Protein 5NNV (pdb70)

Structure (mmCIF, N/CA/C/O backbone):
data_5NNV
#
_entry.id   5NNV
#
_cell.length_a   44.309
_cell.length_b   42.739
_cell.length_c   174.601
_cell.angle_alpha   89.97
_cell.angle_beta   93.64
_cell.angle_gamma   89.97
#
_symmetry.space_group_name_H-M   'P 1'
#
loop_
_atom_site.group_PDB
_atom_site.id
_atom_site.type_symbol
_atom_site.label_atom_id
_atom_site.label_alt_id
_atom_site.label_comp_id
_atom_site.label_asym_id
_atom_site.label_entity_id
_atom_site.label_seq_id
_atom_site.pdbx_PDB_ins_code
_atom_site.Cartn_x
_atom_site.Cartn_y
_atom_site.Cartn_z
_atom_site.occupancy
_atom_site.B_iso_or_equiv
_atom_site.auth_seq_id
_atom_site.auth_comp_id
_atom_site.auth_asym_id
_atom_site.auth_atom_id
_atom_site.pdbx_PDB_model_num
ATOM 9 N N . ALA A 1 10 ? -60.806 -15.153 106.222 1.00 187.89 251 ALA A N 1
ATOM 10 C CA . ALA A 1 10 ? -60.571 -13.924 105.470 1.00 186.36 251 ALA A CA 1
ATOM 11 C C . ALA A 1 10 ? -59.148 -13.859 104.921 1.00 173.41 251 ALA A C 1
ATOM 12 O O . ALA A 1 10 ? -58.922 -13.383 103.807 1.00 162.52 251 ALA A O 1
ATOM 14 N N . LYS A 1 11 ? -58.194 -14.331 105.716 1.00 182.98 252 LYS A N 1
ATOM 15 C CA . LYS A 1 11 ? -56.794 -14.351 105.315 1.00 185.49 252 LYS A CA 1
ATOM 16 C C . LYS A 1 11 ? -56.451 -15.634 104.565 1.00 176.59 252 LYS A C 1
ATOM 17 O O . LYS A 1 11 ? -55.450 -15.694 103.851 1.00 168.14 252 LYS A O 1
ATOM 19 N N . GLU A 1 12 ? -57.271 -16.665 104.754 1.00 177.15 253 GLU A N 1
ATOM 20 C CA . GLU A 1 12 ? -57.034 -17.968 104.136 1.00 171.27 253 GLU A CA 1
ATOM 21 C C . GLU A 1 12 ? -57.023 -17.878 102.608 1.00 162.96 253 GLU A C 1
ATOM 22 O O . GLU A 1 12 ? -56.401 -18.704 101.939 1.00 173.35 253 GLU A O 1
ATOM 24 N N . GLU A 1 13 ? -57.721 -16.884 102.063 1.00 158.18 254 GLU A N 1
ATOM 25 C CA . GLU A 1 13 ? -57.691 -16.631 100.624 1.00 161.38 254 GLU A CA 1
ATOM 26 C C . GLU A 1 13 ? -57.049 -15.276 100.332 1.00 158.18 254 GLU A C 1
ATOM 27 O O . GLU A 1 13 ? -57.167 -14.745 99.228 1.00 158.18 254 GLU A O 1
ATOM 33 N N . GLU A 1 14 ? -56.380 -14.724 101.339 1.00 156.10 255 GLU A N 1
ATOM 34 C CA . GLU A 1 14 ? -55.458 -13.612 101.148 1.00 155.31 255 GLU A CA 1
ATOM 35 C C . GLU A 1 14 ? -54.182 -14.188 100.555 1.00 140.75 255 GLU A C 1
ATOM 36 O O . GLU A 1 14 ? -53.603 -13.635 99.620 1.00 133.20 255 GLU A O 1
ATOM 38 N N . LEU A 1 15 ? -53.753 -15.307 101.129 1.00 142.88 256 LEU A N 1
ATOM 39 C CA . LEU A 1 15 ? -52.530 -15.981 100.721 1.00 134.59 256 LEU A CA 1
ATOM 40 C C . LEU A 1 15 ? -52.795 -16.816 99.473 1.00 122.41 256 LEU A C 1
ATOM 41 O O . LEU A 1 15 ? -51.890 -17.062 98.679 1.00 122.64 256 LEU A O 1
ATOM 43 N N . ALA A 1 16 ? -54.037 -17.268 99.315 1.00 112.43 257 ALA A N 1
ATOM 44 C CA . ALA A 1 16 ? -54.430 -18.044 98.140 1.00 107.22 257 ALA A CA 1
ATOM 45 C C . ALA A 1 16 ? -54.377 -17.148 96.904 1.00 112.65 257 ALA A C 1
ATOM 46 O O . ALA A 1 16 ? -54.449 -17.619 95.770 1.00 113.94 257 ALA A O 1
ATOM 48 N N . GLU A 1 17 ? -54.271 -15.848 97.152 1.00 110.72 258 GLU A N 1
ATOM 49 C CA . GLU A 1 17 ? -54.051 -14.851 96.118 1.00 100.31 258 GLU A CA 1
ATOM 50 C C . GLU A 1 17 ? -52.550 -14.681 95.904 1.00 96.38 258 GLU A C 1
ATOM 51 O O . GLU A 1 17 ? -52.106 -14.339 94.810 1.00 82.38 258 GLU A O 1
ATOM 53 N N . SER A 1 18 ? -51.777 -14.915 96.962 1.00 110.35 259 SER A N 1
ATOM 54 C CA . SER A 1 18 ? -50.322 -14.790 96.909 1.00 107.36 259 SER A CA 1
ATOM 55 C C . SER A 1 18 ? -49.700 -16.003 96.220 1.00 96.60 259 SER A C 1
ATOM 56 O O . SER A 1 18 ? -48.496 -16.033 95.962 1.00 94.86 259 SER A O 1
ATOM 59 N N . SER A 1 19 ? -50.524 -17.008 95.944 1.00 91.12 260 SER A N 1
ATOM 60 C CA . SER A 1 19 ? -50.077 -18.192 95.222 1.00 91.66 260 SER A CA 1
ATOM 61 C C . SER A 1 19 ? -49.779 -17.822 93.773 1.00 102.33 260 SER A C 1
ATOM 62 O O . SER A 1 19 ? -48.930 -18.435 93.125 1.00 107.24 260 SER A O 1
ATOM 64 N N . ALA A 1 20 ? -50.500 -16.827 93.266 1.00 102.97 261 ALA A N 1
ATOM 65 C CA . ALA A 1 20 ? -50.306 -16.353 91.903 1.00 107.22 261 ALA A CA 1
ATOM 66 C C . ALA A 1 20 ? -48.972 -15.623 91.781 1.00 101.14 261 ALA A C 1
ATOM 67 O O . ALA A 1 20 ? -48.399 -15.544 90.693 1.00 91.96 261 ALA A O 1
ATOM 69 N N . ILE A 1 21 ? -48.498 -15.067 92.894 1.00 107.46 262 ILE A N 1
ATOM 70 C CA . ILE A 1 21 ? -47.190 -14.423 92.936 1.00 99.07 262 ILE A CA 1
ATOM 71 C C . ILE A 1 21 ? -46.118 -15.470 92.649 1.00 92.23 262 ILE A C 1
ATOM 72 O O . ILE A 1 21 ? -45.126 -15.192 91.973 1.00 87.81 262 ILE A O 1
ATOM 77 N N . SER A 1 22 ? -46.332 -16.679 93.161 1.00 94.70 263 SER A N 1
ATOM 78 C CA . SER A 1 22 ? -45.425 -17.789 92.905 1.00 91.22 263 SER A CA 1
ATOM 79 C C . SER A 1 22 ? -45.460 -18.134 91.425 1.00 87.31 263 SER A C 1
ATOM 80 O O . SER A 1 22 ? -44.447 -18.518 90.847 1.00 94.40 263 SER A O 1
ATOM 82 N N . ALA A 1 23 ? -46.637 -18.004 90.821 1.00 83.41 264 ALA A N 1
ATOM 83 C CA . ALA A 1 23 ? -46.801 -18.295 89.404 1.00 91.49 264 ALA A CA 1
ATOM 84 C C . ALA A 1 23 ? -46.026 -17.281 88.576 1.00 86.43 264 ALA A C 1
ATOM 85 O O . ALA A 1 23 ? -45.342 -17.644 87.622 1.00 85.56 264 ALA A O 1
ATOM 87 N N . LYS A 1 24 ? -46.149 -16.007 88.937 1.00 87.31 265 LYS A N 1
ATOM 88 C CA . LYS A 1 24 ? -45.441 -14.952 88.227 1.00 84.36 265 LYS A CA 1
ATOM 89 C C . LYS A 1 24 ? -43.940 -15.041 88.484 1.00 88.20 265 LYS A C 1
ATOM 90 O O . LYS A 1 24 ? -43.141 -14.809 87.579 1.00 81.82 265 LYS A O 1
ATOM 92 N N . GLU A 1 25 ? -43.562 -15.366 89.719 1.00 92.73 266 GLU A N 1
ATOM 93 C CA . GLU A 1 25 ? -42.152 -15.513 90.079 1.00 85.59 266 GLU A CA 1
ATOM 94 C C . GLU A 1 25 ? -41.555 -16.779 89.466 1.00 86.08 266 GLU A C 1
ATOM 95 O O . GLU A 1 25 ? -40.335 -16.913 89.364 1.00 92.78 266 GLU A O 1
ATOM 101 N N . ALA A 1 26 ? -42.421 -17.707 89.070 1.00 84.74 267 ALA A N 1
ATOM 102 C CA . ALA A 1 26 ? -41.984 -18.927 88.405 1.00 87.09 267 ALA A CA 1
ATOM 103 C C . ALA A 1 26 ? -41.965 -18.694 86.908 1.00 86.11 267 ALA A C 1
ATOM 104 O O . ALA A 1 26 ? -41.114 -19.221 86.194 1.00 92.91 267 ALA A O 1
ATOM 106 N N . LYS A 1 27 ? -42.924 -17.903 86.438 1.00 83.00 268 LYS A N 1
ATOM 107 C CA . LYS A 1 27 ? -43.007 -17.568 85.027 1.00 90.74 268 LYS A CA 1
ATOM 108 C C . LYS A 1 27 ? -41.793 -16.739 84.646 1.00 86.02 268 LYS A C 1
ATOM 109 O O . LYS A 1 27 ? -41.372 -16.740 83.494 1.00 79.23 268 LYS A O 1
ATOM 111 N N . ILE A 1 28 ? -41.238 -16.029 85.625 1.00 89.42 269 ILE A N 1
ATOM 112 C CA . ILE A 1 28 ? -40.018 -15.260 85.419 1.00 94.11 269 ILE A CA 1
ATOM 113 C C . ILE A 1 28 ? -38.834 -16.212 85.247 1.00 98.08 269 ILE A C 1
ATOM 114 O O . ILE A 1 28 ? -38.159 -16.189 84.220 1.00 94.07 269 ILE A O 1
ATOM 119 N N . GLU A 1 29 ? -38.608 -17.067 86.244 1.00 99.23 270 GLU A N 1
ATOM 120 C CA . GLU A 1 29 ? -37.460 -17.971 86.246 1.00 91.83 270 GLU A CA 1
ATOM 121 C C . GLU A 1 29 ? -37.542 -18.990 85.113 1.00 102.69 270 GLU A C 1
ATOM 122 O O . GLU A 1 29 ? -36.536 -19.586 84.729 1.00 113.41 270 GLU A O 1
ATOM 124 N N . ASP A 1 30 ? -38.748 -19.195 84.593 1.00 104.62 271 ASP A N 1
ATOM 125 C CA . ASP A 1 30 ? -38.949 -20.043 83.427 1.00 106.43 271 ASP A CA 1
ATOM 126 C C . ASP A 1 30 ? -38.666 -19.269 82.138 1.00 100.57 271 ASP A C 1
ATOM 127 O O . ASP A 1 30 ? -38.245 -19.847 81.136 1.00 105.49 271 ASP A O 1
ATOM 129 N N . THR A 1 31 ? -38.900 -17.958 82.177 1.00 95.59 272 THR A N 1
ATOM 130 C CA . THR A 1 31 ? -38.724 -17.096 81.008 1.00 89.52 272 THR A CA 1
ATOM 131 C C . THR A 1 31 ? -37.270 -16.655 80.823 1.00 95.36 272 THR A C 1
ATOM 132 O O . THR A 1 31 ? -36.801 -16.532 79.691 1.00 84.14 272 THR A O 1
ATOM 136 N N . ARG A 1 32 ? -36.558 -16.407 81.923 1.00 95.95 273 ARG A N 1
ATOM 137 C CA . ARG A 1 32 ? -35.143 -16.043 81.824 1.00 105.23 273 ARG A CA 1
ATOM 138 C C . ARG A 1 32 ? -34.322 -17.206 81.280 1.00 116.91 273 ARG A C 1
ATOM 139 O O . ARG A 1 32 ? -33.234 -17.006 80.740 1.00 116.46 273 ARG A O 1
ATOM 147 N N . ASP A 1 33 ? -34.845 -18.419 81.430 1.00 118.56 274 ASP A N 1
ATOM 148 C CA . ASP A 1 33 ? -34.183 -19.606 80.905 1.00 118.90 274 ASP A CA 1
ATOM 149 C C . ASP A 1 33 ? -34.651 -19.887 79.486 1.00 95.62 274 ASP A C 1
ATOM 150 O O . ASP A 1 33 ? -34.195 -20.831 78.842 1.00 107.09 274 ASP A O 1
ATOM 155 N N . LYS A 1 34 ? -35.562 -19.054 79.001 1.00 85.49 275 LYS A N 1
ATOM 156 C CA . LYS A 1 34 ? -36.002 -19.143 77.621 1.00 100.57 275 LYS A CA 1
ATOM 157 C C . LYS A 1 34 ? -35.148 -18.226 76.758 1.00 104.33 275 LYS A C 1
ATOM 158 O O . LYS A 1 34 ? -34.935 -18.498 75.579 1.00 88.01 275 LYS A O 1
ATOM 160 N N . ILE A 1 35 ? -34.664 -17.134 77.344 1.00 110.14 276 ILE A N 1
ATOM 161 C CA . ILE A 1 35 ? -33.815 -16.211 76.602 1.00 101.03 276 ILE A CA 1
ATOM 162 C C . ILE A 1 35 ? -32.377 -16.713 76.425 1.00 108.42 276 ILE A C 1
ATOM 163 O O . ILE A 1 35 ? -31.871 -16.729 75.303 1.00 110.27 276 ILE A O 1
ATOM 168 N N . GLN A 1 36 ? -31.742 -17.173 77.505 1.00 105.57 277 GLN A N 1
ATOM 169 C CA . GLN A 1 36 ? -30.336 -17.599 77.437 1.00 108.82 277 GLN A CA 1
ATOM 170 C C . GLN A 1 36 ? -30.129 -18.849 76.593 1.00 112.97 277 GLN A C 1
ATOM 171 O O . GLN A 1 36 ? -28.995 -19.197 76.262 1.00 116.41 277 GLN A O 1
ATOM 177 N N . ALA A 1 37 ? -31.216 -19.533 76.259 1.00 101.93 278 ALA A N 1
ATOM 178 C CA . ALA A 1 37 ? -31.121 -20.669 75.360 1.00 95.32 278 ALA A CA 1
ATOM 179 C C . ALA A 1 37 ? -30.744 -20.134 73.985 1.00 96.89 278 ALA A C 1
ATOM 180 O O . ALA A 1 37 ? -30.119 -20.827 73.181 1.00 95.83 278 ALA A O 1
ATOM 182 N N . LEU A 1 38 ? -31.148 -18.893 73.725 1.00 95.19 279 LEU A N 1
ATOM 183 C CA . LEU A 1 38 ? -30.903 -18.238 72.443 1.00 92.48 279 LEU A CA 1
ATOM 184 C C . LEU A 1 38 ? -29.693 -17.297 72.458 1.00 79.14 279 LEU A C 1
ATOM 185 O O . LEU A 1 38 ? -29.142 -17.003 71.400 1.00 73.86 279 LEU A O 1
ATOM 190 N N . ASP A 1 39 ? -29.266 -16.828 73.632 1.00 83.78 280 ASP A N 1
ATOM 191 C CA . ASP A 1 39 ? -28.066 -15.985 73.674 1.00 94.69 280 ASP A CA 1
ATOM 192 C C . ASP A 1 39 ? -26.775 -16.786 73.495 1.00 93.15 280 ASP A C 1
ATOM 193 O O . ASP A 1 39 ? -25.697 -16.208 73.339 1.00 111.95 280 ASP A O 1
ATOM 198 N N . GLU A 1 40 ? -26.881 -18.109 73.524 1.00 82.13 281 GLU A N 1
ATOM 199 C CA . GLU A 1 40 ? -25.741 -18.966 73.207 1.00 86.97 281 GLU A CA 1
ATOM 200 C C . GLU A 1 40 ? -26.023 -19.738 71.928 1.00 86.16 281 GLU A C 1
ATOM 201 O O . GLU A 1 40 ? -25.116 -20.306 71.325 1.00 96.84 281 GLU A O 1
ATOM 207 N N . SER A 1 41 ? -27.289 -19.781 71.531 1.00 76.19 282 SER A N 1
ATOM 208 C CA . SER A 1 41 ? -27.643 -20.363 70.248 1.00 83.26 282 SER A CA 1
ATOM 209 C C . SER A 1 41 ? -27.091 -19.412 69.188 1.00 84.22 282 SER A C 1
ATOM 210 O O . SER A 1 41 ? -26.468 -19.841 68.215 1.00 88.11 282 SER A O 1
ATOM 213 N N . VAL A 1 42 ? -27.344 -18.120 69.388 1.00 88.91 283 VAL A N 1
ATOM 214 C CA . VAL A 1 42 ? -26.800 -17.067 68.537 1.00 82.58 283 VAL A CA 1
ATOM 215 C C . VAL A 1 42 ? -25.273 -17.118 68.555 1.00 79.84 283 VAL A C 1
ATOM 216 O O . VAL A 1 42 ? -24.625 -17.018 67.510 1.00 69.96 283 VAL A O 1
ATOM 220 N N . ASP A 1 43 ? -24.712 -17.261 69.754 1.00 74.29 284 ASP A N 1
ATOM 221 C CA . ASP A 1 43 ? -23.266 -17.331 69.947 1.00 83.99 284 ASP A CA 1
ATOM 222 C C . ASP A 1 43 ? -22.657 -18.478 69.149 1.00 90.51 284 ASP A C 1
ATOM 223 O O . ASP A 1 43 ? -21.547 -18.366 68.628 1.00 89.82 284 ASP A O 1
ATOM 228 N N . GLU A 1 44 ? -23.391 -19.582 69.063 1.00 83.11 285 GLU A N 1
ATOM 229 C CA . GLU A 1 44 ? -22.956 -20.731 68.285 1.00 82.49 285 GLU A CA 1
ATOM 230 C C . GLU A 1 44 ? -23.008 -20.384 66.803 1.00 70.75 285 GLU A C 1
ATOM 231 O O . GLU A 1 44 ? -22.210 -20.882 66.010 1.00 79.60 285 GLU A O 1
ATOM 233 N N . LEU A 1 45 ? -23.967 -19.539 66.435 1.00 61.33 286 LEU A N 1
ATOM 234 C CA . LEU A 1 45 ? -24.155 -19.139 65.046 1.00 77.18 286 LEU A CA 1
ATOM 235 C C . LEU A 1 45 ? -23.123 -18.096 64.617 1.00 76.24 286 LEU A C 1
ATOM 236 O O . LEU A 1 45 ? -22.721 -18.062 63.454 1.00 65.40 286 LEU A O 1
ATOM 241 N N . GLN A 1 46 ? -22.703 -17.245 65.551 1.00 67.87 287 GLN A N 1
ATOM 242 C CA . GLN A 1 46 ? -21.703 -16.219 65.257 1.00 79.30 287 GLN A CA 1
ATOM 243 C C . GLN A 1 46 ? -20.320 -16.841 65.084 1.00 85.11 287 GLN A C 1
ATOM 244 O O . GLN A 1 46 ? -19.419 -16.222 64.516 1.00 89.33 287 GLN A O 1
ATOM 250 N N . GLN A 1 47 ? -20.156 -18.066 65.575 1.00 80.19 288 GLN A N 1
ATOM 251 C CA . GLN A 1 47 ? -18.896 -18.775 65.414 1.00 83.49 288 GLN A CA 1
ATOM 252 C C . GLN A 1 47 ? -18.933 -19.553 64.107 1.00 84.34 288 GLN A C 1
ATOM 253 O O . GLN A 1 47 ? -17.891 -19.887 63.543 1.00 98.62 288 GLN A O 1
ATOM 259 N N . VAL A 1 48 ? -20.144 -19.835 63.632 1.00 69.64 289 VAL A N 1
ATOM 260 C CA . VAL A 1 48 ? -20.343 -20.427 62.314 1.00 68.78 289 VAL A CA 1
ATOM 261 C C . VAL A 1 48 ? -20.134 -19.369 61.236 1.00 73.91 289 VAL A C 1
ATOM 262 O O . VAL A 1 48 ? -19.429 -19.605 60.254 1.00 76.71 289 VAL A O 1
ATOM 266 N N . LEU A 1 49 ? -20.751 -18.204 61.433 1.00 76.87 290 LEU A N 1
ATOM 267 C CA . LEU A 1 49 ? -20.626 -17.086 60.500 1.00 82.25 290 LEU A CA 1
ATOM 268 C C . LEU A 1 49 ? -19.165 -16.681 60.328 1.00 76.94 290 LEU A C 1
ATOM 269 O O . LEU A 1 49 ? -18.744 -16.315 59.230 1.00 81.56 290 LEU A O 1
ATOM 274 N N . LEU A 1 50 ? -18.408 -16.726 61.424 1.00 72.35 291 LEU A N 1
ATOM 275 C CA . LEU A 1 50 ? -16.978 -16.433 61.397 1.00 77.45 291 LEU A CA 1
ATOM 276 C C . LEU A 1 50 ? -16.277 -17.365 60.417 1.00 84.78 291 LEU A C 1
ATOM 277 O O . LEU A 1 50 ? -15.488 -16.928 59.576 1.00 84.04 291 LEU A O 1
ATOM 282 N N . VAL A 1 51 ? -16.573 -18.656 60.547 1.00 89.20 292 VAL A N 1
ATOM 283 C CA . VAL A 1 51 ? -15.984 -19.686 59.703 1.00 88.94 292 VAL A CA 1
ATOM 284 C C . VAL A 1 51 ? -16.396 -19.526 58.242 1.00 82.64 292 VAL A C 1
ATOM 285 O O . VAL A 1 51 ? -15.555 -19.584 57.342 1.00 79.86 292 VAL A O 1
ATOM 289 N N . THR A 1 52 ? -17.691 -19.319 58.016 1.00 76.54 293 THR A N 1
ATOM 290 C CA . THR A 1 52 ? -18.234 -19.201 56.666 1.00 74.95 293 THR A CA 1
ATOM 291 C C . THR A 1 52 ? -17.685 -17.965 55.954 1.00 69.92 293 THR A C 1
ATOM 292 O O . THR A 1 52 ? -17.409 -17.998 54.754 1.00 72.61 293 THR A O 1
ATOM 296 N N . SER A 1 53 ? -17.518 -16.881 56.705 1.00 67.64 294 SER A N 1
ATOM 297 C CA . SER A 1 53 ? -17.004 -15.631 56.154 1.00 67.79 294 SER A CA 1
ATOM 298 C C . SER A 1 53 ? -15.543 -15.769 55.747 1.00 80.38 294 SER A C 1
ATOM 299 O O . SER A 1 53 ? -15.102 -15.141 54.785 1.00 84.45 294 SER A O 1
ATOM 302 N N . GLU A 1 54 ? -14.796 -16.583 56.489 1.00 80.85 295 GLU A N 1
ATOM 303 C CA . GLU A 1 54 ? -13.376 -16.775 56.219 1.00 87.39 295 GLU A CA 1
ATOM 304 C C . GLU A 1 54 ? -13.167 -17.509 54.906 1.00 86.21 295 GLU A C 1
ATOM 305 O O . GLU A 1 54 ? -12.249 -17.193 54.149 1.00 85.84 295 GLU A O 1
ATOM 311 N N . GLU A 1 55 ? -14.017 -18.495 54.645 1.00 74.35 296 GLU A N 1
ATOM 312 C CA . GLU A 1 55 ? -13.881 -19.310 53.449 1.00 73.42 296 GLU A CA 1
ATOM 313 C C . GLU A 1 55 ? -14.189 -18.515 52.186 1.00 78.94 296 GLU A C 1
ATOM 314 O O . GLU A 1 55 ? -13.614 -18.783 51.132 1.00 71.38 296 GLU A O 1
ATOM 316 N N . LEU A 1 56 ? -15.098 -17.546 52.286 1.00 74.19 297 LEU A N 1
ATOM 317 C CA . LEU A 1 56 ? -15.487 -16.763 51.116 1.00 76.61 297 LEU A CA 1
ATOM 318 C C . LEU A 1 56 ? -14.358 -15.885 50.591 1.00 82.26 297 LEU A C 1
ATOM 319 O O . LEU A 1 56 ? -14.021 -15.945 49.408 1.00 85.87 297 LEU A O 1
ATOM 324 N N . GLU A 1 57 ? -13.786 -15.062 51.465 1.00 86.75 298 GLU A N 1
ATOM 325 C CA . GLU A 1 57 ? -12.756 -14.123 51.038 1.00 100.33 298 GLU A CA 1
ATOM 326 C C . GLU A 1 57 ? -11.398 -14.810 50.923 1.00 90.65 298 GLU A C 1
ATOM 327 O O . GLU A 1 57 ? -10.415 -14.196 50.512 1.00 72.22 298 GLU A O 1
ATOM 333 N N . LYS A 1 58 ? -11.353 -16.084 51.298 1.00 79.20 299 LYS A N 1
ATOM 334 C CA . LYS A 1 58 ? -10.215 -16.934 50.989 1.00 64.47 299 LYS A CA 1
ATOM 335 C C . LYS A 1 58 ? -10.410 -17.455 49.574 1.00 64.49 299 LYS A C 1
ATOM 336 O O . LYS A 1 58 ? -9.463 -17.565 48.795 1.00 75.95 299 LYS A O 1
ATOM 338 N N . LEU A 1 59 ? -11.659 -17.785 49.261 1.00 66.43 300 LEU A N 1
ATOM 339 C CA . LEU A 1 59 ? -12.034 -18.265 47.941 1.00 69.88 300 LEU A CA 1
ATOM 340 C C . LEU A 1 59 ? -11.992 -17.106 46.955 1.00 64.04 300 LEU A C 1
ATOM 341 O O . LEU A 1 59 ? -11.555 -17.263 45.816 1.00 77.10 300 LEU A O 1
ATOM 343 N N . GLU A 1 60 ? -12.477 -15.949 47.403 1.00 61.13 301 GLU A N 1
ATOM 344 C CA . GLU A 1 60 ? -12.565 -14.752 46.575 1.00 70.37 301 GLU A CA 1
ATOM 345 C C . GLU A 1 60 ? -11.162 -14.231 46.271 1.00 76.74 301 GLU A C 1
ATOM 346 O O . GLU A 1 60 ? -10.940 -13.548 45.267 1.00 72.30 301 GLU A O 1
ATOM 352 N N . GLY A 1 61 ? -10.219 -14.571 47.147 1.00 81.44 302 GLY A N 1
ATOM 353 C CA . GLY A 1 61 ? -8.817 -14.251 46.947 1.00 84.58 302 GLY A CA 1
ATOM 354 C C . GLY A 1 61 ? -8.180 -15.236 45.989 1.00 71.69 302 GLY A C 1
ATOM 355 O O . GLY A 1 61 ? -7.365 -14.866 45.142 1.00 74.79 302 GLY A O 1
ATOM 356 N N . ARG A 1 62 ? -8.551 -16.504 46.140 1.00 65.55 303 ARG A N 1
ATOM 357 C CA . ARG A 1 62 ? -8.067 -17.562 45.263 1.00 77.47 303 ARG A CA 1
ATOM 358 C C . ARG A 1 62 ? -8.549 -17.330 43.832 1.00 90.60 303 ARG A C 1
ATOM 359 O O . ARG A 1 62 ? -7.915 -17.768 42.870 1.00 83.80 303 ARG A O 1
ATOM 367 N N . LYS A 1 63 ? -9.670 -16.629 43.701 1.00 93.99 304 LYS A N 1
ATOM 368 C CA . LYS A 1 63 ? -10.222 -16.294 42.397 1.00 87.29 304 LYS A CA 1
ATOM 369 C C . LYS A 1 63 ? -9.424 -15.153 41.778 1.00 83.17 304 LYS A C 1
ATOM 370 O O . LYS A 1 63 ? -9.451 -14.948 40.566 1.00 92.80 304 LYS A O 1
ATOM 372 N N . GLU A 1 64 ? -8.721 -14.412 42.629 1.00 76.17 305 GLU A N 1
ATOM 373 C CA . GLU A 1 64 ? -7.925 -13.269 42.198 1.00 81.35 305 GLU A CA 1
ATOM 374 C C . GLU A 1 64 ? -6.550 -13.712 41.701 1.00 95.69 305 GLU A C 1
ATOM 375 O O . GLU A 1 64 ? -5.885 -12.985 40.961 1.00 105.39 305 GLU A O 1
ATOM 377 N N . VAL A 1 65 ? -6.128 -14.900 42.125 1.00 84.44 306 VAL A N 1
ATOM 378 C CA . VAL A 1 65 ? -4.852 -15.475 41.705 1.00 89.84 306 VAL A CA 1
ATOM 379 C C . VAL A 1 65 ? -4.823 -15.796 40.211 1.00 94.26 306 VAL A C 1
ATOM 380 O O . VAL A 1 65 ? -3.864 -15.456 39.516 1.00 92.14 306 VAL A O 1
ATOM 384 N N . LEU A 1 66 ? -5.880 -16.439 39.722 1.00 91.32 307 LEU A N 1
ATOM 385 C CA . LEU A 1 66 ? -5.986 -16.780 38.306 1.00 94.57 307 LEU A CA 1
ATOM 386 C C . LEU A 1 66 ? -6.060 -15.531 37.434 1.00 90.31 307 LEU A C 1
ATOM 387 O O . LEU A 1 66 ? -5.681 -15.558 36.262 1.00 82.36 307 LEU A O 1
ATOM 389 N N . LYS A 1 67 ? -6.562 -14.444 38.012 1.00 77.34 308 LYS A N 1
ATOM 390 C CA . LYS A 1 67 ? -6.645 -13.167 37.316 1.00 75.13 308 LYS A CA 1
ATOM 391 C C . LYS A 1 67 ? -5.257 -12.568 37.164 1.00 85.60 308 LYS A C 1
ATOM 392 O O . LYS A 1 67 ? -5.002 -11.796 36.244 1.00 94.90 308 LYS A O 1
ATOM 398 N N . GLU A 1 68 ? -4.362 -12.924 38.077 1.00 93.06 309 GLU A N 1
ATOM 399 C CA . GLU A 1 68 ? -2.986 -12.468 37.989 1.00 98.84 309 GLU A CA 1
ATOM 400 C C . GLU A 1 68 ? -2.193 -13.363 37.044 1.00 103.44 309 GLU A C 1
ATOM 401 O O . GLU A 1 68 ? -1.263 -12.905 36.383 1.00 112.09 309 GLU A O 1
ATOM 403 N N . ARG A 1 69 ? -2.558 -14.642 36.993 1.00 91.79 310 ARG A N 1
ATOM 404 C CA . ARG A 1 69 ? -1.856 -15.596 36.142 1.00 94.78 310 ARG A CA 1
ATOM 405 C C . ARG A 1 69 ? -2.238 -15.518 34.668 1.00 91.81 310 ARG A C 1
ATOM 406 O O . ARG A 1 69 ? -1.398 -15.760 33.808 1.00 84.84 310 ARG A O 1
ATOM 414 N N . LYS A 1 70 ? -3.494 -15.183 34.375 1.00 90.60 311 LYS A N 1
ATOM 415 C CA . LYS A 1 70 ? -3.928 -15.057 32.984 1.00 100.24 311 LYS A CA 1
ATOM 416 C C . LYS A 1 70 ? -3.523 -13.719 32.382 1.00 104.11 311 LYS A C 1
ATOM 417 O O . LYS A 1 70 ? -3.051 -13.657 31.247 1.00 102.44 311 LYS A O 1
ATOM 423 N N . LYS A 1 71 ? -3.724 -12.645 33.138 1.00 106.02 312 LYS A N 1
ATOM 424 C CA . LYS A 1 71 ? -3.395 -11.311 32.651 1.00 102.86 312 LYS A CA 1
ATOM 425 C C . LYS A 1 71 ? -1.882 -11.171 32.528 1.00 106.98 312 LYS A C 1
ATOM 426 O O . LYS A 1 71 ? -1.381 -10.214 31.942 1.00 100.53 312 LYS A O 1
ATOM 432 N N . ASN A 1 72 ? -1.162 -12.136 33.090 1.00 109.33 313 ASN A N 1
ATOM 433 C CA . ASN A 1 72 ? 0.271 -12.230 32.880 1.00 111.19 313 ASN A CA 1
ATOM 434 C C . ASN A 1 72 ? 0.521 -13.200 31.731 1.00 103.01 313 ASN A C 1
ATOM 435 O O . ASN A 1 72 ? 1.519 -13.095 31.024 1.00 96.89 313 ASN A O 1
ATOM 437 N N . ALA A 1 73 ? -0.408 -14.137 31.549 1.00 97.35 314 ALA A N 1
ATOM 438 C CA . ALA A 1 73 ? -0.340 -15.110 30.459 1.00 100.13 314 ALA A CA 1
ATOM 439 C C . ALA A 1 73 ? -0.818 -14.505 29.145 1.00 106.82 314 ALA A C 1
ATOM 440 O O . ALA A 1 73 ? -0.324 -14.863 28.076 1.00 110.42 314 ALA A O 1
ATOM 442 N N . VAL A 1 74 ? -1.809 -13.620 29.229 1.00 107.45 315 VAL A N 1
ATOM 443 C CA . VAL A 1 74 ? -2.345 -12.947 28.050 1.00 103.75 315 VAL A CA 1
ATOM 444 C C . VAL A 1 74 ? -1.249 -12.076 27.446 1.00 95.11 315 VAL A C 1
ATOM 445 O O . VAL A 1 74 ? -1.160 -11.915 26.226 1.00 100.13 315 VAL A O 1
ATOM 449 N N . GLN A 1 75 ? -0.387 -11.552 28.312 1.00 99.17 316 GLN A N 1
ATOM 450 C CA . GLN A 1 75 ? 0.743 -10.749 27.873 1.00 106.60 316 GLN A CA 1
ATOM 451 C C . GLN A 1 75 ? 1.793 -11.652 27.237 1.00 103.38 316 GLN A C 1
ATOM 452 O O . GLN A 1 75 ? 2.652 -11.189 26.486 1.00 105.56 316 GLN A O 1
ATOM 454 N N . ASN A 1 76 ? 1.724 -12.942 27.559 1.00 95.53 317 ASN A N 1
ATOM 455 C CA . ASN A 1 76 ? 2.603 -13.934 26.953 1.00 97.67 317 ASN A CA 1
ATOM 456 C C . ASN A 1 76 ? 1.990 -14.589 25.714 1.00 102.79 317 ASN A C 1
ATOM 457 O O . ASN A 1 76 ? 2.714 -15.013 24.813 1.00 103.76 317 ASN A O 1
ATOM 462 N N . GLN A 1 77 ? 0.661 -14.676 25.670 1.00 108.14 318 GLN A N 1
ATOM 463 C CA . GLN A 1 77 ? -0.023 -15.261 24.517 1.00 112.25 318 GLN A CA 1
ATOM 464 C C . GLN A 1 77 ? -0.055 -14.354 23.288 1.00 107.88 318 GLN A C 1
ATOM 465 O O . GLN A 1 77 ? 0.280 -14.786 22.185 1.00 103.91 318 GLN A O 1
ATOM 467 N N . GLU A 1 78 ? -0.459 -13.102 23.482 1.00 107.27 319 GLU A N 1
ATOM 468 C CA . GLU A 1 78 ? -0.517 -12.134 22.390 1.00 105.45 319 GLU A CA 1
ATOM 469 C C . GLU A 1 78 ? 0.873 -11.793 21.868 1.00 114.20 319 GLU A C 1
ATOM 470 O O . GLU A 1 78 ? 1.027 -11.322 20.741 1.00 114.65 319 GLU A O 1
ATOM 476 N N . GLN A 1 79 ? 1.881 -12.032 22.701 1.00 107.07 320 GLN A N 1
ATOM 477 C CA . GLN A 1 79 ? 3.266 -11.767 22.337 1.00 110.41 320 GLN A CA 1
ATOM 478 C C . GLN A 1 79 ? 3.774 -12.813 21.352 1.00 113.56 320 GLN A C 1
ATOM 479 O O . GLN A 1 79 ? 4.518 -12.494 20.424 1.00 108.28 320 GLN A O 1
ATOM 481 N N . LEU A 1 80 ? 3.373 -14.062 21.566 1.00 109.92 321 LEU A N 1
ATOM 482 C CA . LEU A 1 80 ? 3.805 -15.163 20.715 1.00 111.35 321 LEU A CA 1
ATOM 483 C C . LEU A 1 80 ? 3.055 -15.169 19.388 1.00 113.40 321 LEU A C 1
ATOM 484 O O . LEU A 1 80 ? 3.595 -15.600 18.369 1.00 106.72 321 LEU A O 1
ATOM 486 N N . GLU A 1 81 ? 1.807 -14.709 19.407 1.00 118.33 322 GLU A N 1
ATOM 487 C CA . GLU A 1 81 ? 1.009 -14.620 18.189 1.00 115.23 322 GLU A CA 1
ATOM 488 C C . GLU A 1 81 ? 1.660 -13.641 17.220 1.00 109.99 322 GLU A C 1
ATOM 489 O O . GLU A 1 81 ? 1.538 -13.779 16.001 1.00 108.31 322 GLU A O 1
ATOM 491 N N . GLU A 1 82 ? 2.348 -12.649 17.777 1.00 111.61 323 GLU A N 1
ATOM 492 C CA . GLU A 1 82 ? 3.118 -11.708 16.979 1.00 115.40 323 GLU A CA 1
ATOM 493 C C . GLU A 1 82 ? 4.305 -12.441 16.378 1.00 110.19 323 GLU A C 1
ATOM 494 O O . GLU A 1 82 ? 4.629 -12.264 15.204 1.00 110.94 323 GLU A O 1
ATOM 500 N N . ALA A 1 83 ? 4.949 -13.268 17.195 1.00 98.86 324 ALA A N 1
ATOM 501 C CA . ALA A 1 83 ? 6.098 -14.039 16.748 1.00 101.03 324 ALA A CA 1
ATOM 502 C C . ALA A 1 83 ? 5.663 -15.080 15.728 1.00 102.43 324 ALA A C 1
ATOM 503 O O . ALA A 1 83 ? 6.388 -15.373 14.779 1.00 103.14 324 ALA A O 1
ATOM 505 N N . ILE A 1 84 ? 4.480 -15.648 15.944 1.00 95.30 325 ILE A N 1
ATOM 506 C CA . ILE A 1 84 ? 3.919 -16.624 15.022 1.00 103.77 325 ILE A CA 1
ATOM 507 C C . ILE A 1 84 ? 3.643 -15.983 13.669 1.00 107.44 325 ILE A C 1
ATOM 508 O O . ILE A 1 84 ? 3.838 -16.603 12.623 1.00 110.43 325 ILE A O 1
ATOM 510 N N . VAL A 1 85 ? 3.182 -14.737 13.701 1.00 105.04 326 VAL A N 1
ATOM 511 C CA . VAL A 1 85 ? 2.903 -13.993 12.481 1.00 107.57 326 VAL A CA 1
ATOM 512 C C . VAL A 1 85 ? 4.193 -13.469 11.865 1.00 109.04 326 VAL A C 1
ATOM 513 O O . VAL A 1 85 ? 4.338 -13.434 10.644 1.00 111.86 326 VAL A O 1
ATOM 515 N N . GLN A 1 86 ? 5.121 -13.049 12.718 1.00 98.94 327 GLN A N 1
ATOM 516 C CA . GLN A 1 86 ? 6.382 -12.474 12.263 1.00 95.65 327 GLN A CA 1
ATOM 517 C C . GLN A 1 86 ? 7.291 -13.510 11.608 1.00 100.36 327 GLN A C 1
ATOM 518 O O . GLN A 1 86 ? 7.989 -13.207 10.640 1.00 111.75 327 GLN A O 1
ATOM 520 N N . PHE A 1 87 ? 7.287 -14.728 12.144 1.00 95.58 328 PHE A N 1
ATOM 521 C CA . PHE A 1 87 ? 8.136 -15.789 11.616 1.00 106.28 328 PHE A CA 1
ATOM 522 C C . PHE A 1 87 ? 7.605 -16.343 10.301 1.00 114.12 328 PHE A C 1
ATOM 523 O O . PHE A 1 87 ? 8.380 -16.650 9.397 1.00 120.39 328 PHE A O 1
ATOM 531 N N . GLN A 1 88 ? 6.286 -16.478 10.196 1.00 114.11 329 GLN A N 1
ATOM 532 C CA . GLN A 1 88 ? 5.677 -16.932 8.953 1.00 107.74 329 GLN A CA 1
ATOM 533 C C . GLN A 1 88 ? 5.846 -15.869 7.874 1.00 104.75 329 GLN A C 1
ATOM 534 O O . GLN A 1 88 ? 5.899 -16.180 6.687 1.00 109.21 329 GLN A O 1
ATOM 536 N N . GLN A 1 89 ? 5.943 -14.614 8.303 1.00 96.46 330 GLN A N 1
ATOM 537 C CA . GLN A 1 89 ? 6.117 -13.496 7.384 1.00 102.11 330 GLN A CA 1
ATOM 538 C C . GLN A 1 89 ? 7.523 -13.488 6.803 1.00 111.43 330 GLN A C 1
ATOM 539 O O . GLN A 1 89 ? 7.716 -13.183 5.628 1.00 112.81 330 GLN A O 1
ATOM 541 N N . LYS A 1 90 ? 8.501 -13.814 7.641 1.00 109.26 331 LYS A N 1
ATOM 542 C CA . LYS A 1 90 ? 9.892 -13.872 7.213 1.00 109.35 331 LYS A CA 1
ATOM 543 C C . LYS A 1 90 ? 10.116 -15.129 6.386 1.00 120.25 331 LYS A C 1
ATOM 544 O O . LYS A 1 90 ? 10.883 -15.123 5.422 1.00 118.02 331 LYS A O 1
ATOM 546 N N . GLU A 1 91 ? 9.446 -16.209 6.781 1.00 123.81 332 GLU A N 1
ATOM 547 C CA . GLU A 1 91 ? 9.580 -17.492 6.104 1.00 122.16 332 GLU A CA 1
ATOM 548 C C . GLU A 1 91 ? 9.031 -17.409 4.684 1.00 118.78 332 GLU A C 1
ATOM 549 O O . GLU A 1 91 ? 9.585 -18.013 3.768 1.00 124.54 332 GLU A O 1
ATOM 551 N N . THR A 1 92 ? 7.937 -16.670 4.509 1.00 110.49 333 THR A N 1
ATOM 552 C CA . THR A 1 92 ? 7.350 -16.484 3.185 1.00 111.76 333 THR A CA 1
ATOM 553 C C . THR A 1 92 ? 8.286 -15.672 2.301 1.00 125.23 333 THR A C 1
ATOM 554 O O . THR A 1 92 ? 8.313 -15.856 1.086 1.00 140.36 333 THR A O 1
ATOM 558 N N . VAL A 1 93 ? 9.044 -14.769 2.918 1.00 112.94 334 VAL A N 1
ATOM 559 C CA . VAL A 1 93 ? 9.987 -13.929 2.190 1.00 113.41 334 VAL A CA 1
ATOM 560 C C . VAL A 1 93 ? 11.257 -14.701 1.855 1.00 122.02 334 VAL A C 1
ATOM 561 O O . VAL A 1 93 ? 11.705 -14.699 0.710 1.00 120.78 334 VAL A O 1
ATOM 565 N N . LEU A 1 94 ? 11.824 -15.371 2.854 1.00 126.96 335 LEU A N 1
ATOM 566 C CA . LEU A 1 94 ? 13.076 -16.091 2.666 1.00 130.88 335 LEU A CA 1
ATOM 567 C C . LEU A 1 94 ? 12.900 -17.230 1.671 1.00 135.78 335 LEU A C 1
ATOM 568 O O . LEU A 1 94 ? 13.741 -17.423 0.797 1.00 136.55 335 LEU A O 1
ATOM 570 N N . LYS A 1 95 ? 11.807 -17.977 1.802 1.00 137.85 336 LYS A N 1
ATOM 571 C CA . LYS A 1 95 ? 11.541 -19.088 0.895 1.00 132.53 336 LYS A CA 1
ATOM 572 C C . LYS A 1 95 ? 11.264 -18.558 -0.505 1.00 135.38 336 LYS A C 1
ATOM 573 O O . LYS A 1 95 ? 11.518 -19.238 -1.499 1.00 145.93 336 LYS A O 1
ATOM 575 N N . GLU A 1 96 ? 10.727 -17.344 -0.575 1.00 128.59 337 GLU A N 1
ATOM 576 C CA . GLU A 1 96 ? 10.508 -16.686 -1.854 1.00 140.36 337 GLU A CA 1
ATOM 577 C C . GLU A 1 96 ? 11.848 -16.189 -2.366 1.00 149.10 337 GLU A C 1
ATOM 578 O O . GLU A 1 96 ? 12.178 -16.366 -3.537 1.00 150.20 337 GLU A O 1
ATOM 580 N N . GLU A 1 97 ? 12.614 -15.567 -1.471 1.00 145.13 338 GLU A N 1
ATOM 581 C CA . GLU A 1 97 ? 13.922 -15.020 -1.813 1.00 147.31 338 GLU A CA 1
ATOM 582 C C . GLU A 1 97 ? 14.906 -16.121 -2.166 1.00 158.51 338 GLU A C 1
ATOM 583 O O . GLU A 1 97 ? 15.628 -16.009 -3.153 1.00 160.20 338 GLU A O 1
ATOM 589 N N . LEU A 1 98 ? 14.949 -17.170 -1.346 1.00 162.99 339 LEU A N 1
ATOM 590 C CA . LEU A 1 98 ? 15.869 -18.275 -1.589 1.00 171.47 339 LEU A CA 1
ATOM 591 C C . LEU A 1 98 ? 15.563 -18.882 -2.945 1.00 175.50 339 LEU A C 1
ATOM 592 O O . LEU A 1 98 ? 16.471 -19.211 -3.696 1.00 187.97 339 LEU A O 1
ATOM 594 N N . SER A 1 99 ? 14.276 -19.018 -3.251 1.00 167.14 340 SER A N 1
ATOM 595 C CA . SER A 1 99 ? 13.847 -19.511 -4.553 1.00 166.13 340 SER A CA 1
ATOM 596 C C . SER A 1 99 ? 14.178 -18.472 -5.616 1.00 182.01 340 SER A C 1
ATOM 597 O O . SER A 1 99 ? 14.566 -18.812 -6.734 1.00 194.86 340 SER A O 1
ATOM 599 N N . LYS A 1 100 ? 14.001 -17.200 -5.265 1.00 176.82 341 LYS A N 1
ATOM 600 C CA . LYS A 1 100 ? 14.290 -16.111 -6.189 1.00 187.00 341 LYS A CA 1
ATOM 601 C C . LYS A 1 100 ? 15.793 -16.005 -6.394 1.00 198.64 341 LYS A C 1
ATOM 602 O O . LYS A 1 100 ? 16.259 -15.707 -7.493 1.00 202.98 341 LYS A O 1
ATOM 604 N N . GLN A 1 101 ? 16.550 -16.230 -5.323 1.00 193.56 342 GLN A N 1
ATOM 605 C CA . GLN A 1 101 ? 18.003 -16.183 -5.407 1.00 196.21 342 GLN A CA 1
ATOM 606 C C . GLN A 1 101 ? 18.560 -17.491 -5.968 1.00 207.27 342 GLN A C 1
ATOM 607 O O . GLN A 1 101 ? 19.693 -17.529 -6.449 1.00 220.70 342 GLN A O 1
ATOM 609 N N . GLU A 1 102 ? 17.770 -18.561 -5.897 1.00 214.96 343 GLU A N 1
ATOM 610 C CA . GLU A 1 102 ? 18.175 -19.846 -6.466 1.00 214.96 343 GLU A CA 1
ATOM 611 C C . GLU A 1 102 ? 18.046 -19.781 -7.979 1.00 217.01 343 GLU A C 1
ATOM 612 O O . GLU A 1 102 ? 18.763 -20.465 -8.710 1.00 223.49 343 GLU A O 1
ATOM 618 N N . ALA A 1 103 ? 17.124 -18.942 -8.439 1.00 215.02 344 ALA A N 1
ATOM 619 C CA . ALA A 1 103 ? 16.908 -18.740 -9.863 1.00 217.31 344 ALA A CA 1
ATOM 620 C C . ALA A 1 103 ? 18.097 -18.033 -10.490 1.00 223.61 344 ALA A C 1
ATOM 621 O O . ALA A 1 103 ? 18.426 -18.267 -11.653 1.00 235.21 344 ALA A O 1
ATOM 623 N N . VAL A 1 104 ? 18.728 -17.156 -9.717 1.00 220.86 345 VAL A N 1
ATOM 624 C CA . VAL A 1 104 ? 19.923 -16.471 -10.179 1.00 227.36 345 VAL A CA 1
ATOM 625 C C . VAL A 1 104 ? 21.055 -17.467 -10.383 1.00 231.41 345 VAL A C 1
ATOM 626 O O . VAL A 1 104 ? 21.842 -17.327 -11.313 1.00 233.32 345 VAL A O 1
ATOM 628 N N . PHE A 1 105 ? 21.131 -18.469 -9.509 1.00 232.40 346 PHE A N 1
ATOM 629 C CA . PHE A 1 105 ? 22.132 -19.524 -9.637 1.00 232.92 346 PHE A CA 1
ATOM 630 C C . PHE A 1 105 ? 21.891 -20.345 -10.900 1.00 231.36 346 PHE A C 1
ATOM 631 O O . PHE A 1 105 ? 22.834 -20.826 -11.528 1.00 232.83 346 PHE A O 1
ATOM 633 N N . GLU A 1 106 ? 20.620 -20.524 -11.248 1.00 230.34 347 GLU A N 1
ATOM 634 C CA . GLU A 1 106 ? 20.257 -21.245 -12.460 1.00 230.08 347 GLU A CA 1
ATOM 635 C C . GLU A 1 106 ? 20.709 -20.433 -13.666 1.00 233.00 347 GLU A C 1
ATOM 636 O O . GLU A 1 106 ? 21.337 -20.955 -14.588 1.00 237.85 347 GLU A O 1
ATOM 638 N N . THR A 1 107 ? 20.365 -19.149 -13.649 1.00 234.20 348 THR A N 1
ATOM 639 C CA . THR A 1 107 ? 20.740 -18.229 -14.713 1.00 236.42 348 THR A CA 1
ATOM 640 C C . THR A 1 107 ? 22.250 -18.022 -14.711 1.00 232.21 348 THR A C 1
ATOM 641 O O . THR A 1 107 ? 22.841 -17.663 -15.728 1.00 231.19 348 THR A O 1
ATOM 643 N N . LEU A 1 108 ? 22.861 -18.233 -13.548 1.00 226.04 349 LEU A N 1
ATOM 644 C CA . LEU A 1 108 ? 24.301 -18.065 -13.382 1.00 220.78 349 LEU A CA 1
ATOM 645 C C . LEU A 1 108 ? 25.107 -19.055 -14.210 1.00 226.94 349 LEU A C 1
ATOM 646 O O . LEU A 1 108 ? 25.942 -18.666 -15.026 1.00 230.12 349 LEU A O 1
ATOM 648 N N . GLN A 1 109 ? 24.852 -20.339 -13.981 1.00 230.09 350 GLN A N 1
ATOM 649 C CA . GLN A 1 109 ? 25.606 -21.405 -14.628 1.00 243.62 350 GLN A CA 1
ATOM 650 C C . GLN A 1 109 ? 25.147 -21.664 -16.057 1.00 248.64 350 GLN A C 1
ATOM 651 O O . GLN A 1 109 ? 25.746 -22.468 -16.770 1.00 262.38 350 GLN A O 1
ATOM 653 N N . ALA A 1 110 ? 24.080 -20.990 -16.474 1.00 242.45 351 ALA A N 1
ATOM 654 C CA . ALA A 1 110 ? 23.631 -21.093 -17.854 1.00 245.67 351 ALA A CA 1
ATOM 655 C C . ALA A 1 110 ? 24.453 -20.167 -18.739 1.00 246.75 351 ALA A C 1
ATOM 656 O O . ALA A 1 110 ? 24.622 -20.418 -19.932 1.00 251.04 351 ALA A O 1
ATOM 658 N N . GLU A 1 111 ? 24.959 -19.091 -18.145 1.00 240.59 352 GLU A N 1
ATOM 659 C CA . GLU A 1 111 ? 25.726 -18.103 -18.889 1.00 246.51 352 GLU A CA 1
ATOM 660 C C . GLU A 1 111 ? 27.196 -18.502 -18.973 1.00 253.07 352 GLU A C 1
ATOM 661 O O . GLU A 1 111 ? 27.890 -18.146 -19.925 1.00 257.26 352 GLU A O 1
ATOM 663 N N . VAL A 1 112 ? 27.663 -19.234 -17.965 1.00 248.62 353 VAL A N 1
ATOM 664 C CA . VAL A 1 112 ? 29.050 -19.689 -17.915 1.00 252.87 353 VAL A CA 1
ATOM 665 C C . VAL A 1 112 ? 29.380 -20.796 -18.915 1.00 259.92 353 VAL A C 1
ATOM 666 O O . VAL A 1 112 ? 30.504 -20.874 -19.409 1.00 261.93 353 VAL A O 1
ATOM 668 N N . LYS A 1 113 ? 28.406 -21.652 -19.210 1.00 260.77 354 LYS A N 1
ATOM 669 C CA . LYS A 1 113 ? 28.644 -22.779 -20.105 1.00 266.40 354 LYS A CA 1
ATOM 670 C C . LYS A 1 113 ? 28.686 -22.293 -21.544 1.00 267.89 354 LYS A C 1
ATOM 671 O O . LYS A 1 113 ? 29.486 -22.762 -22.355 1.00 269.53 354 LYS A O 1
ATOM 673 N N . GLN A 1 114 ? 27.807 -21.347 -21.848 1.00 267.03 355 GLN A N 1
ATOM 674 C CA . GLN A 1 114 ? 27.807 -20.678 -23.137 1.00 265.87 355 GLN A CA 1
ATOM 675 C C . GLN A 1 114 ? 29.056 -19.822 -23.289 1.00 261.38 355 GLN A C 1
ATOM 676 O O . GLN A 1 114 ? 29.571 -19.656 -24.389 1.00 249.73 355 GLN A O 1
ATOM 678 N N . LEU A 1 115 ? 29.546 -19.289 -22.173 1.00 277.92 356 LEU A N 1
ATOM 679 C CA . LEU A 1 115 ? 30.745 -18.456 -22.181 1.00 277.92 356 LEU A CA 1
ATOM 680 C C . LEU A 1 115 ? 32.007 -19.216 -22.574 1.00 277.92 356 LEU A C 1
ATOM 681 O O . LEU A 1 115 ? 32.792 -18.731 -23.390 1.00 277.92 356 LEU A O 1
ATOM 683 N N . ARG A 1 116 ? 32.221 -20.385 -21.980 1.00 259.63 357 ARG A N 1
ATOM 684 C CA . ARG A 1 116 ? 33.376 -21.197 -22.340 1.00 254.23 357 ARG A CA 1
ATOM 685 C C . ARG A 1 116 ? 33.289 -21.686 -23.783 1.00 235.00 357 ARG A C 1
ATOM 686 O O . ARG A 1 116 ? 34.293 -21.739 -24.490 1.00 217.69 357 ARG A O 1
ATOM 688 N N . ALA A 1 117 ? 32.081 -22.037 -24.214 1.00 242.26 358 ALA A N 1
ATOM 689 C CA . ALA A 1 117 ? 31.856 -22.506 -25.578 1.00 237.18 358 ALA A CA 1
ATOM 690 C C . ALA A 1 117 ? 31.963 -21.400 -26.626 1.00 227.19 358 ALA A C 1
ATOM 691 O O . ALA A 1 117 ? 32.624 -21.577 -27.646 1.00 217.60 358 ALA A O 1
ATOM 693 N N . GLN A 1 118 ? 31.314 -20.266 -26.371 1.00 229.77 359 GLN A N 1
ATOM 694 C CA . GLN A 1 118 ? 31.272 -19.168 -27.337 1.00 223.64 359 GLN A CA 1
ATOM 695 C C . GLN A 1 118 ? 32.659 -18.612 -27.619 1.00 215.85 359 GLN A C 1
ATOM 696 O O . GLN A 1 118 ? 32.979 -18.271 -28.757 1.00 200.74 359 GLN A O 1
ATOM 698 N N . VAL A 1 119 ? 33.475 -18.507 -26.575 1.00 219.74 360 VAL A N 1
ATOM 699 C CA . VAL A 1 119 ? 34.835 -18.021 -26.739 1.00 212.00 360 VAL A CA 1
ATOM 700 C C . VAL A 1 119 ? 35.641 -19.043 -27.530 1.00 204.49 360 VAL A C 1
ATOM 701 O O . VAL A 1 119 ? 36.529 -18.686 -28.303 1.00 198.69 360 VAL A O 1
ATOM 703 N N . LYS A 1 120 ? 35.312 -20.316 -27.335 1.00 203.54 361 LYS A N 1
ATOM 704 C CA . LYS A 1 120 ? 35.938 -21.406 -28.075 1.00 190.07 361 LYS A CA 1
ATOM 705 C C . LYS A 1 120 ? 35.246 -21.632 -29.418 1.00 191.32 361 LYS A C 1
ATOM 706 O O . LYS A 1 120 ? 35.799 -22.279 -30.303 1.00 190.25 361 LYS A O 1
ATOM 712 N N . GLU A 1 121 ? 34.030 -21.108 -29.555 1.00 195.96 362 GLU A N 1
ATOM 713 C CA . GLU A 1 121 ? 33.264 -21.224 -30.797 1.00 199.19 362 GLU A CA 1
ATOM 714 C C . GLU A 1 121 ? 33.891 -20.411 -31.920 1.00 201.25 362 GLU A C 1
ATOM 715 O O . GLU A 1 121 ? 33.970 -20.871 -33.059 1.00 205.74 362 GLU A O 1
ATOM 717 N N . LYS A 1 122 ? 34.327 -19.198 -31.598 1.00 196.73 363 LYS A N 1
ATOM 718 C CA . LYS A 1 122 ? 34.955 -18.338 -32.589 1.00 194.34 363 LYS A CA 1
ATOM 719 C C . LYS A 1 122 ? 36.341 -18.892 -32.879 1.00 196.15 363 LYS A C 1
ATOM 720 O O . LYS A 1 122 ? 36.792 -18.896 -34.025 1.00 203.30 363 LYS A O 1
ATOM 722 N N . GLN A 1 123 ? 37.016 -19.347 -31.827 1.00 193.58 364 GLN A N 1
ATOM 723 C CA . GLN A 1 123 ? 38.288 -20.040 -31.970 1.00 190.52 364 GLN A CA 1
ATOM 724 C C . GLN A 1 123 ? 38.068 -21.333 -32.750 1.00 194.25 364 GLN A C 1
ATOM 725 O O . GLN A 1 123 ? 38.937 -21.773 -33.504 1.00 199.43 364 GLN A O 1
ATOM 731 N N . GLN A 1 124 ? 36.890 -21.926 -32.554 1.00 194.61 365 GLN A N 1
ATOM 732 C CA . GLN A 1 124 ? 36.463 -23.133 -33.265 1.00 200.04 365 GLN A CA 1
ATOM 733 C C . GLN A 1 124 ? 37.455 -24.283 -33.107 1.00 207.73 365 GLN A C 1
ATOM 734 O O . GLN A 1 124 ? 38.234 -24.320 -32.154 1.00 203.67 365 GLN A O 1
ATOM 736 N N . LEU A 1 161 ? 42.712 -11.061 -32.114 1.00 159.26 808 LEU A N 1
ATOM 737 C CA . LEU A 1 161 ? 42.139 -12.203 -32.818 1.00 158.83 808 LEU A CA 1
ATOM 738 C C . LEU A 1 161 ? 41.610 -13.196 -31.798 1.00 163.44 808 LEU A C 1
ATOM 739 O O . LEU A 1 161 ? 40.472 -13.092 -31.340 1.00 164.10 808 LEU A O 1
ATOM 744 N N . SER A 1 162 ? 42.448 -14.171 -31.462 1.00 168.45 809 SER A N 1
ATOM 745 C CA . SER A 1 162 ? 42.124 -15.153 -30.438 1.00 168.89 809 SER A CA 1
ATOM 746 C C . SER A 1 162 ? 41.975 -14.382 -29.135 1.00 172.52 809 SER A C 1
ATOM 747 O O . SER A 1 162 ? 41.191 -14.740 -28.262 1.00 176.76 809 SER A O 1
ATOM 750 N N . ASN A 1 163 ? 42.761 -13.316 -29.029 1.00 173.40 810 ASN A N 1
ATOM 751 C CA . ASN A 1 163 ? 42.729 -12.408 -27.893 1.00 174.12 810 ASN A CA 1
ATOM 752 C C . ASN A 1 163 ? 41.357 -11.767 -27.700 1.00 181.24 810 ASN A C 1
ATOM 753 O O . ASN A 1 163 ? 40.981 -11.435 -26.576 1.00 180.06 810 ASN A O 1
ATOM 758 N N . GLU A 1 164 ? 40.610 -11.590 -28.787 1.00 181.48 811 GLU A N 1
ATOM 759 C CA . GLU A 1 164 ? 39.251 -11.074 -28.669 1.00 177.54 811 GLU A CA 1
ATOM 760 C C . GLU A 1 164 ? 38.331 -12.217 -28.263 1.00 182.27 811 GLU A C 1
ATOM 761 O O . GLU A 1 164 ? 37.236 -11.994 -27.747 1.00 183.71 811 GLU A O 1
ATOM 767 N N . LEU A 1 165 ? 38.783 -13.443 -28.506 1.00 186.48 812 LEU A N 1
ATOM 768 C CA . LEU A 1 165 ? 38.074 -14.625 -28.038 1.00 186.39 812 LEU A CA 1
ATOM 769 C C . LEU A 1 165 ? 38.466 -14.867 -26.583 1.00 182.19 812 LEU A C 1
ATOM 770 O O . LEU A 1 165 ? 37.682 -15.403 -25.800 1.00 183.20 812 LEU A O 1
ATOM 772 N N . THR A 1 166 ? 39.689 -14.474 -26.229 1.00 177.36 813 THR A N 1
ATOM 773 C CA . THR A 1 166 ? 40.152 -14.578 -24.848 1.00 174.56 813 THR A CA 1
ATOM 774 C C . THR A 1 166 ? 39.653 -13.352 -24.096 1.00 177.80 813 THR A C 1
ATOM 775 O O . THR A 1 166 ? 39.793 -13.253 -22.877 1.00 175.65 813 THR A O 1
ATOM 779 N N . GLU A 1 167 ? 39.082 -12.413 -24.847 1.00 178.11 814 GLU A N 1
ATOM 780 C CA . GLU A 1 167 ? 38.442 -11.242 -24.269 1.00 178.01 814 GLU A CA 1
ATOM 781 C C . GLU A 1 167 ? 37.078 -11.685 -23.770 1.00 175.21 814 GLU A C 1
ATOM 782 O O . GLU A 1 167 ? 36.418 -10.983 -23.004 1.00 174.52 814 GLU A O 1
ATOM 784 N N . LEU A 1 168 ? 36.667 -12.862 -24.230 1.00 172.27 815 LEU A N 1
ATOM 785 C CA . LEU A 1 168 ? 35.466 -13.511 -23.739 1.00 167.09 815 LEU A CA 1
ATOM 786 C C . LEU A 1 168 ? 35.882 -14.442 -22.607 1.00 169.18 815 LEU A C 1
ATOM 787 O O . LEU A 1 168 ? 35.077 -14.768 -21.736 1.00 175.91 815 LEU A O 1
ATOM 789 N N . LYS A 1 169 ? 37.138 -14.886 -22.645 1.00 169.65 816 LYS A N 1
ATOM 790 C CA . LYS A 1 169 ? 37.695 -15.722 -21.585 1.00 169.28 816 LYS A CA 1
ATOM 791 C C . LYS A 1 169 ? 37.770 -14.890 -20.315 1.00 167.00 816 LYS A C 1
ATOM 792 O O . LYS A 1 169 ? 37.609 -15.404 -19.208 1.00 160.43 816 LYS A O 1
ATOM 798 N N . ILE A 1 170 ? 38.047 -13.601 -20.485 1.00 164.12 817 ILE A N 1
ATOM 799 C CA . ILE A 1 170 ? 38.042 -12.673 -19.367 1.00 153.46 817 ILE A CA 1
ATOM 800 C C . ILE A 1 170 ? 36.590 -12.450 -18.977 1.00 151.70 817 ILE A C 1
ATOM 801 O O . ILE A 1 170 ? 36.257 -12.344 -17.798 1.00 152.64 817 ILE A O 1
ATOM 803 N N . ALA A 1 171 ? 35.731 -12.365 -19.990 1.00 155.47 818 ALA A N 1
ATOM 804 C CA . ALA A 1 171 ? 34.303 -12.183 -19.778 1.00 161.80 818 ALA A CA 1
ATOM 805 C C . ALA A 1 171 ? 33.688 -13.453 -19.206 1.00 156.68 818 ALA A C 1
ATOM 806 O O . ALA A 1 171 ? 32.575 -13.432 -18.683 1.00 144.62 818 ALA A O 1
ATOM 808 N N . ALA A 1 172 ? 34.415 -14.561 -19.328 1.00 159.64 819 ALA A N 1
ATOM 809 C CA . ALA A 1 172 ? 33.964 -15.833 -18.783 1.00 153.55 819 ALA A CA 1
ATOM 810 C C . ALA A 1 172 ? 33.983 -15.781 -17.265 1.00 151.93 819 ALA A C 1
ATOM 811 O O . ALA A 1 172 ? 32.946 -15.919 -16.622 1.00 158.34 819 ALA A O 1
ATOM 813 N N . ALA A 1 173 ? 35.168 -15.565 -16.699 1.00 150.10 820 ALA A N 1
ATOM 814 C CA . ALA A 1 173 ? 35.317 -15.500 -15.252 1.00 141.06 820 ALA A CA 1
ATOM 815 C C . ALA A 1 173 ? 34.608 -14.269 -14.710 1.00 137.34 820 ALA A C 1
ATOM 816 O O . ALA A 1 173 ? 34.191 -14.246 -13.556 1.00 135.69 820 ALA A O 1
ATOM 818 N N . LYS A 1 174 ? 34.484 -13.243 -15.547 1.00 143.19 821 LYS A N 1
ATOM 819 C CA . LYS A 1 174 ? 33.753 -12.042 -15.169 1.00 141.84 821 LYS A CA 1
ATOM 820 C C . LYS A 1 174 ? 32.303 -12.423 -14.919 1.00 146.25 821 LYS A C 1
ATOM 821 O O . LYS A 1 174 ? 31.704 -12.021 -13.923 1.00 149.44 821 LYS A O 1
ATOM 827 N N . LYS A 1 175 ? 31.741 -13.196 -15.842 1.00 141.48 822 LYS A N 1
ATOM 828 C CA . LYS A 1 175 ? 30.378 -13.679 -15.695 1.00 134.68 822 LYS A CA 1
ATOM 829 C C . LYS A 1 175 ? 30.327 -14.859 -14.728 1.00 137.24 822 LYS A C 1
ATOM 830 O O . LYS A 1 175 ? 29.332 -15.053 -14.029 1.00 144.97 822 LYS A O 1
ATOM 832 N N . GLU A 1 176 ? 31.394 -15.654 -14.704 1.00 136.47 823 GLU A N 1
ATOM 833 C CA . GLU A 1 176 ? 31.461 -16.814 -13.818 1.00 141.10 823 GLU A CA 1
ATOM 834 C C . GLU A 1 176 ? 31.592 -16.433 -12.348 1.00 146.65 823 GLU A C 1
ATOM 835 O O . GLU A 1 176 ? 30.881 -16.972 -11.505 1.00 157.41 823 GLU A O 1
ATOM 837 N N . GLN A 1 177 ? 32.504 -15.513 -12.041 1.00 141.62 824 GLN A N 1
ATOM 838 C CA . GLN A 1 177 ? 32.745 -15.120 -10.652 1.00 150.48 824 GLN A CA 1
ATOM 839 C C . GLN A 1 177 ? 31.658 -14.214 -10.091 1.00 151.26 824 GLN A C 1
ATOM 840 O O . GLN A 1 177 ? 31.337 -14.292 -8.905 1.00 152.14 824 GLN A O 1
ATOM 842 N N . ALA A 1 178 ? 31.107 -13.340 -10.929 1.00 148.22 825 ALA A N 1
ATOM 843 C CA . ALA A 1 178 ? 30.037 -12.457 -10.480 1.00 150.88 825 ALA A CA 1
ATOM 844 C C . ALA A 1 178 ? 28.794 -13.274 -10.157 1.00 158.06 825 ALA A C 1
ATOM 845 O O . ALA A 1 178 ? 27.922 -12.835 -9.410 1.00 165.37 825 ALA A O 1
ATOM 847 N N . CYS A 1 179 ? 28.723 -14.463 -10.745 1.00 151.47 826 CYS A N 1
ATOM 848 C CA . CYS A 1 179 ? 27.639 -15.398 -10.492 1.00 158.00 826 CYS A CA 1
ATOM 849 C C . CYS A 1 179 ? 28.156 -16.737 -9.958 1.00 157.05 826 CYS A C 1
ATOM 850 O O . CYS A 1 179 ? 27.556 -17.783 -10.201 1.00 158.21 826 CYS A O 1
ATOM 853 N N . LYS A 1 180 ? 29.274 -16.693 -9.238 1.00 155.29 827 LYS A N 1
ATOM 854 C CA . LYS A 1 180 ? 29.761 -17.838 -8.470 1.00 161.12 827 LYS A CA 1
ATOM 855 C C . LYS A 1 180 ? 29.382 -17.696 -7.005 1.00 174.71 827 LYS A C 1
ATOM 856 O O . LYS A 1 180 ? 29.044 -18.676 -6.339 1.00 177.96 827 LYS A O 1
ATOM 858 N N . GLY A 1 181 ? 29.457 -16.466 -6.510 1.00 181.79 828 GLY A N 1
ATOM 859 C CA . GLY A 1 181 ? 29.116 -16.164 -5.135 1.00 188.35 828 GLY A CA 1
ATOM 860 C C . GLY A 1 181 ? 27.618 -16.222 -4.926 1.00 187.66 828 GLY A C 1
ATOM 861 O O . GLY A 1 181 ? 27.147 -16.696 -3.892 1.00 190.02 828 GLY A O 1
ATOM 862 N N . GLU A 1 182 ? 26.867 -15.725 -5.904 1.00 194.35 829 GLU A N 1
ATOM 863 C CA . GLU A 1 182 ? 25.411 -15.764 -5.843 1.00 194.35 829 GLU A CA 1
ATOM 864 C C . GLU A 1 182 ? 24.916 -17.205 -5.790 1.00 194.35 829 GLU A C 1
ATOM 865 O O . GLU A 1 182 ? 23.814 -17.475 -5.315 1.00 194.35 829 GLU A O 1
ATOM 867 N N . GLU A 1 183 ? 25.729 -18.126 -6.299 1.00 177.89 830 GLU A N 1
ATOM 868 C CA . GLU A 1 183 ? 25.434 -19.546 -6.185 1.00 184.83 830 GLU A CA 1
ATOM 869 C C . GLU A 1 183 ? 25.747 -20.059 -4.781 1.00 180.95 830 GLU A C 1
ATOM 870 O O . GLU A 1 183 ? 25.181 -21.056 -4.335 1.00 188.03 830 GLU A O 1
ATOM 872 N N . ASP A 1 184 ? 26.661 -19.377 -4.095 1.00 175.00 831 ASP A N 1
ATOM 873 C CA . ASP A 1 184 ? 27.059 -19.762 -2.743 1.00 167.58 831 ASP A CA 1
ATOM 874 C C . ASP A 1 184 ? 26.410 -18.911 -1.650 1.00 163.28 831 ASP A C 1
ATOM 875 O O . ASP A 1 184 ? 26.239 -19.369 -0.520 1.00 158.16 831 ASP A O 1
ATOM 877 N N . ASN A 1 185 ? 26.067 -17.670 -1.985 1.00 174.85 832 ASN A N 1
ATOM 878 C CA . ASN A 1 185 ? 25.434 -16.765 -1.028 1.00 166.42 832 ASN A CA 1
ATOM 879 C C . ASN A 1 185 ? 24.007 -17.182 -0.707 1.00 144.32 832 ASN A C 1
ATOM 880 O O . ASN A 1 185 ? 23.562 -17.081 0.437 1.00 137.84 832 ASN A O 1
ATOM 882 N N . LEU A 1 186 ? 23.289 -17.633 -1.730 1.00 145.34 833 LEU A N 1
ATOM 883 C CA . LEU A 1 186 ? 21.909 -18.071 -1.570 1.00 144.06 833 LEU A CA 1
ATOM 884 C C . LEU A 1 186 ? 21.869 -19.415 -0.858 1.00 140.82 833 LEU A C 1
ATOM 885 O O . LEU A 1 186 ? 20.835 -19.820 -0.325 1.00 144.83 833 LEU A O 1
ATOM 887 N N . ALA A 1 187 ? 23.004 -20.105 -0.864 1.00 136.17 834 ALA A N 1
ATOM 888 C CA . ALA A 1 187 ? 23.128 -21.386 -0.187 1.00 138.20 834 ALA A CA 1
ATOM 889 C C . ALA A 1 187 ? 23.065 -21.173 1.319 1.00 136.96 834 ALA A C 1
ATOM 890 O O . ALA A 1 187 ? 22.474 -21.971 2.045 1.00 143.87 834 ALA A O 1
ATOM 892 N N . ARG A 1 188 ? 23.692 -20.095 1.780 1.00 129.75 835 ARG A N 1
ATOM 893 C CA . ARG A 1 188 ? 23.704 -19.765 3.198 1.00 129.38 835 ARG A CA 1
ATOM 894 C C . ARG A 1 188 ? 22.470 -18.942 3.539 1.00 121.59 835 ARG A C 1
ATOM 895 O O . ARG A 1 188 ? 22.153 -18.756 4.707 1.00 122.12 835 ARG A O 1
ATOM 903 N N . LEU A 1 189 ? 21.804 -18.425 2.509 1.00 119.98 836 LEU A N 1
ATOM 904 C CA . LEU A 1 189 ? 20.555 -17.684 2.668 1.00 118.86 836 LEU A CA 1
ATOM 905 C C . LEU A 1 189 ? 19.479 -18.632 3.187 1.00 117.42 836 LEU A C 1
ATOM 906 O O . LEU A 1 189 ? 18.529 -18.217 3.851 1.00 119.22 836 LEU A O 1
ATOM 908 N N . LYS A 1 190 ? 19.625 -19.905 2.837 1.00 118.55 837 LYS A N 1
ATOM 909 C CA . LYS A 1 190 ? 18.725 -20.952 3.294 1.00 117.35 837 LYS A CA 1
ATOM 910 C C . LYS A 1 190 ? 18.910 -21.214 4.787 1.00 122.50 837 LYS A C 1
ATOM 911 O O . LYS A 1 190 ? 18.008 -21.732 5.444 1.00 127.29 837 LYS A O 1
ATOM 913 N N . LYS A 1 191 ? 20.078 -20.856 5.318 1.00 121.21 838 LYS A N 1
ATOM 914 C CA . LYS A 1 191 ? 20.393 -21.096 6.725 1.00 124.51 838 LYS A CA 1
ATOM 915 C C . LYS A 1 191 ? 19.548 -20.240 7.669 1.00 128.97 838 LYS A C 1
ATOM 916 O O . LYS A 1 191 ? 19.370 -20.594 8.834 1.00 134.85 838 LYS A O 1
ATOM 918 N N . GLU A 1 192 ? 19.044 -19.112 7.178 1.00 120.74 839 GLU A N 1
ATOM 919 C CA . GLU A 1 192 ? 18.170 -18.264 7.985 1.00 116.95 839 GLU A CA 1
ATOM 920 C C . GLU A 1 192 ? 16.779 -18.886 8.021 1.00 119.87 839 GLU A C 1
ATOM 921 O O . GLU A 1 192 ? 15.986 -18.604 8.918 1.00 127.43 839 GLU A O 1
ATOM 927 N N . LEU A 1 193 ? 16.491 -19.728 7.032 1.00 113.85 840 LEU A N 1
ATOM 928 C CA . LEU A 1 193 ? 15.223 -20.444 6.973 1.00 122.07 840 LEU A CA 1
ATOM 929 C C . LEU A 1 193 ? 15.353 -21.748 7.765 1.00 128.30 840 LEU A C 1
ATOM 930 O O . LEU A 1 193 ? 14.357 -22.387 8.112 1.00 131.45 840 LEU A O 1
ATOM 935 N N . THR A 1 194 ? 16.592 -22.114 8.087 1.00 125.52 841 THR A N 1
ATOM 936 C CA . THR A 1 194 ? 16.846 -23.255 8.961 1.00 135.57 841 THR A CA 1
ATOM 937 C C . THR A 1 194 ? 16.651 -22.867 10.421 1.00 141.07 841 THR A C 1
ATOM 938 O O . THR A 1 194 ? 16.685 -23.721 11.306 1.00 155.53 841 THR A O 1
ATOM 942 N N . GLU A 1 195 ? 16.457 -21.575 10.671 1.00 131.86 842 GLU A N 1
ATOM 943 C CA . GLU A 1 195 ? 16.213 -21.092 12.025 1.00 136.76 842 GLU A CA 1
ATOM 944 C C . GLU A 1 195 ? 14.761 -20.661 12.238 1.00 128.53 842 GLU A C 1
ATOM 945 O O . GLU A 1 195 ? 14.198 -20.871 13.313 1.00 122.67 842 GLU A O 1
ATOM 947 N N . THR A 1 196 ? 14.164 -20.057 11.213 1.00 119.80 843 THR A N 1
ATOM 948 C CA . THR A 1 196 ? 12.790 -19.557 11.295 1.00 118.68 843 THR A CA 1
ATOM 949 C C . THR A 1 196 ? 11.709 -20.641 11.297 1.00 114.63 843 THR A C 1
ATOM 950 O O . THR A 1 196 ? 10.774 -20.581 12.096 1.00 120.57 843 THR A O 1
ATOM 954 N N . GLU A 1 197 ? 11.824 -21.614 10.396 1.00 108.09 844 GLU A N 1
ATOM 955 C CA . GLU A 1 197 ? 10.824 -22.675 10.295 1.00 111.91 844 GLU A CA 1
ATOM 956 C C . GLU A 1 197 ? 10.760 -23.517 11.566 1.00 117.98 844 GLU A C 1
ATOM 957 O O . GLU A 1 197 ? 9.731 -24.122 11.871 1.00 109.88 844 GLU A O 1
ATOM 959 N N . LEU A 1 198 ? 11.870 -23.556 12.295 1.00 123.75 845 LEU A N 1
ATOM 960 C CA . LEU A 1 198 ? 11.942 -24.261 13.567 1.00 128.68 845 LEU A CA 1
ATOM 961 C C . LEU A 1 198 ? 11.373 -23.382 14.675 1.00 121.93 845 LEU A C 1
ATOM 962 O O . LEU A 1 198 ? 10.838 -23.878 15.667 1.00 119.81 845 LEU A O 1
ATOM 964 N N . ALA A 1 199 ? 11.509 -22.071 14.497 1.00 117.37 846 ALA A N 1
ATOM 965 C CA . ALA A 1 199 ? 10.983 -21.089 15.440 1.00 104.54 846 ALA A CA 1
ATOM 966 C C . ALA A 1 199 ? 9.461 -21.124 15.434 1.00 106.92 846 ALA A C 1
ATOM 967 O O . ALA A 1 199 ? 8.815 -20.740 16.408 1.00 104.57 846 ALA A O 1
ATOM 969 N N . LEU A 1 200 ? 8.900 -21.563 14.313 1.00 103.07 847 LEU A N 1
ATOM 970 C CA . LEU A 1 200 ? 7.460 -21.713 14.164 1.00 94.89 847 LEU A CA 1
ATOM 971 C C . LEU A 1 200 ? 6.975 -22.838 15.073 1.00 95.39 847 LEU A C 1
ATOM 972 O O . LEU A 1 200 ? 5.783 -22.964 15.343 1.00 77.30 847 LEU A O 1
ATOM 974 N N . LYS A 1 201 ? 7.916 -23.666 15.519 1.00 105.89 848 LYS A N 1
ATOM 975 C CA . LYS A 1 201 ? 7.629 -24.757 16.441 1.00 104.64 848 LYS A CA 1
ATOM 976 C C . LYS A 1 201 ? 7.908 -24.301 17.872 1.00 99.43 848 LYS A C 1
ATOM 977 O O . LYS A 1 201 ? 7.844 -25.090 18.815 1.00 109.80 848 LYS A O 1
ATOM 979 N N . GLU A 1 202 ? 8.235 -23.019 18.008 1.00 92.15 849 GLU A N 1
ATOM 980 C CA . GLU A 1 202 ? 8.222 -22.326 19.293 1.00 107.39 849 GLU A CA 1
ATOM 981 C C . GLU A 1 202 ? 6.932 -21.517 19.391 1.00 110.72 849 GLU A C 1
ATOM 982 O O . GLU A 1 202 ? 6.739 -20.730 20.317 1.00 114.34 849 GLU A O 1
ATOM 988 N N . ALA A 1 203 ? 6.068 -21.708 18.399 1.00 103.66 850 ALA A N 1
ATOM 989 C CA . ALA A 1 203 ? 4.727 -21.141 18.410 1.00 101.49 850 ALA A CA 1
ATOM 990 C C . ALA A 1 203 ? 3.806 -22.211 18.975 1.00 88.06 850 ALA A C 1
ATOM 991 O O . ALA A 1 203 ? 2.804 -21.911 19.623 1.00 92.18 850 ALA A O 1
ATOM 993 N N . LYS A 1 204 ? 4.155 -23.466 18.707 1.00 93.56 851 LYS A N 1
ATOM 994 C CA . LYS A 1 204 ? 3.479 -24.610 19.306 1.00 96.26 851 LYS A CA 1
ATOM 995 C C . LYS A 1 204 ? 3.754 -24.570 20.806 1.00 92.53 851 LYS A C 1
ATOM 996 O O . LYS A 1 204 ? 2.973 -25.074 21.613 1.00 94.60 851 LYS A O 1
ATOM 998 N N . GLU A 1 205 ? 4.896 -23.977 21.149 1.00 92.00 852 GLU A N 1
ATOM 999 C CA . GLU A 1 205 ? 5.340 -23.766 22.525 1.00 104.42 852 GLU A CA 1
ATOM 1000 C C . GLU A 1 205 ? 4.319 -22.951 23.317 1.00 107.84 852 GLU A C 1
ATOM 1001 O O . GLU A 1 205 ? 4.180 -23.120 24.529 1.00 110.53 852 GLU A O 1
ATOM 1007 N N . ASP A 1 206 ? 3.593 -22.082 22.622 1.00 98.87 853 ASP A N 1
ATOM 1008 C CA . ASP A 1 206 ? 2.591 -21.243 23.264 1.00 93.31 853 ASP A CA 1
ATOM 1009 C C . ASP A 1 206 ? 1.338 -22.057 23.571 1.00 102.18 853 ASP A C 1
ATOM 1010 O O . ASP A 1 206 ? 0.721 -21.880 24.621 1.00 113.54 853 ASP A O 1
ATOM 1012 N N . LEU A 1 207 ? 0.957 -22.931 22.644 1.00 95.21 854 LEU A N 1
ATOM 1013 C CA . LEU A 1 207 ? -0.221 -23.776 22.819 1.00 97.64 854 LEU A CA 1
ATOM 1014 C C . LEU A 1 207 ? -0.022 -24.716 24.003 1.00 101.98 854 LEU A C 1
ATOM 1015 O O . LEU A 1 207 ? -0.937 -24.925 24.802 1.00 101.41 854 LEU A O 1
ATOM 1017 N N . SER A 1 208 ? 1.169 -25.304 24.087 1.00 100.74 855 SER A N 1
ATOM 1018 C CA . SER A 1 208 ? 1.509 -26.228 25.165 1.00 102.59 855 SER A CA 1
ATOM 1019 C C . SER A 1 208 ? 1.470 -25.463 26.480 1.00 109.65 855 SER A C 1
ATOM 1020 O O . SER A 1 208 ? 1.068 -25.991 27.516 1.00 108.24 855 SER A O 1
ATOM 1022 N N . PHE A 1 209 ? 1.914 -24.213 26.417 1.00 106.14 856 PHE A N 1
ATOM 1023 C CA . PHE A 1 209 ? 1.945 -23.326 27.569 1.00 109.42 856 PHE A CA 1
ATOM 1024 C C . PHE A 1 209 ? 0.519 -22.927 27.939 1.00 112.53 856 PHE A C 1
ATOM 1025 O O . PHE A 1 209 ? 0.168 -22.861 29.117 1.00 114.49 856 PHE A O 1
ATOM 1027 N N . LEU A 1 210 ? -0.289 -22.652 26.916 1.00 113.99 857 LEU A N 1
ATOM 1028 C CA . LEU A 1 210 ? -1.659 -22.170 27.090 1.00 113.86 857 LEU A CA 1
ATOM 1029 C C . LEU A 1 210 ? -2.571 -23.173 27.795 1.00 101.29 857 LEU A C 1
ATOM 1030 O O . LEU A 1 210 ? -3.379 -22.788 28.639 1.00 98.49 857 LEU A O 1
ATOM 1035 N N . THR A 1 211 ? -2.453 -24.453 27.450 1.00 97.95 858 THR A N 1
ATOM 1036 C CA . THR A 1 211 ? -3.343 -25.470 28.009 1.00 103.83 858 THR A CA 1
ATOM 1037 C C . THR A 1 211 ? -3.070 -25.699 29.494 1.00 112.69 858 THR A C 1
ATOM 1038 O O . THR A 1 211 ? -3.822 -26.402 30.170 1.00 110.07 858 THR A O 1
ATOM 1042 N N . SER A 1 212 ? -1.990 -25.107 29.996 1.00 113.92 859 SER A N 1
ATOM 1043 C CA . SER A 1 212 ? -1.702 -25.130 31.424 1.00 108.82 859 SER A CA 1
ATOM 1044 C C . SER A 1 212 ? -2.218 -23.840 32.055 1.00 106.81 859 SER A C 1
ATOM 1045 O O . SER A 1 212 ? -2.146 -23.652 33.270 1.00 103.83 859 SER A O 1
ATOM 1048 N N . GLU A 1 213 ? -2.732 -22.953 31.210 1.00 107.94 860 GLU A N 1
ATOM 1049 C CA . GLU A 1 213 ? -3.421 -21.752 31.661 1.00 109.63 860 GLU A CA 1
ATOM 1050 C C . GLU A 1 213 ? -4.920 -21.938 31.461 1.00 112.86 860 GLU A C 1
ATOM 1051 O O . GLU A 1 213 ? -5.718 -21.060 31.790 1.00 114.06 860 GLU A O 1
ATOM 1058 N N . SER A 1 215 ? -6.698 -25.749 31.489 1.00 118.80 862 SER A N 1
ATOM 1059 C CA . SER A 1 215 ? -7.104 -26.872 32.334 1.00 139.60 862 SER A CA 1
ATOM 1060 C C . SER A 1 215 ? -6.636 -26.756 33.780 1.00 140.64 862 SER A C 1
ATOM 1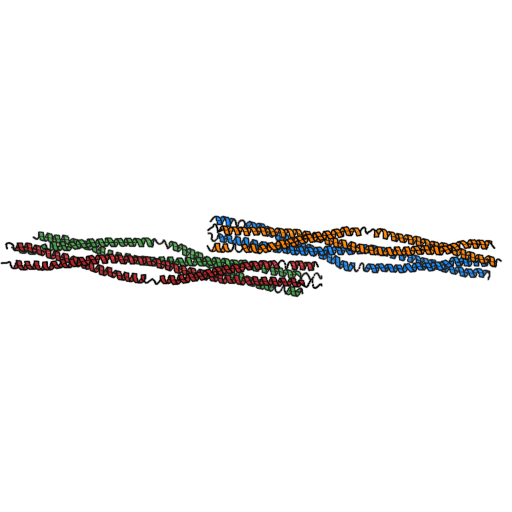061 O O . SER A 1 215 ? -6.983 -27.588 34.616 1.00 137.15 862 SER A O 1
ATOM 1064 N N . SER A 1 216 ? -5.838 -25.736 34.072 1.00 133.53 863 SER A N 1
ATOM 1065 C CA . SER A 1 216 ? -5.447 -25.465 35.445 1.00 126.43 863 SER A CA 1
ATOM 1066 C C . SER A 1 216 ? -6.362 -24.374 35.979 1.00 123.36 863 SER A C 1
ATOM 1067 O O . SER A 1 216 ? -6.625 -24.293 37.181 1.00 120.82 863 SER A O 1
ATOM 1070 N N . SER A 1 217 ? -6.840 -23.530 35.068 1.00 120.53 864 SER A N 1
ATOM 1071 C CA . SER A 1 217 ? -7.797 -22.495 35.424 1.00 124.56 864 SER A CA 1
ATOM 1072 C C . SER A 1 217 ? -9.236 -22.968 35.240 1.00 125.44 864 SER A C 1
ATOM 1073 O O . SER A 1 217 ? -10.087 -22.680 36.078 1.00 126.06 864 SER A O 1
ATOM 1075 N N . THR A 1 218 ? -9.517 -23.670 34.140 1.00 121.43 865 THR A N 1
ATOM 1076 C CA . THR A 1 218 ? -10.871 -24.175 33.904 1.00 127.62 865 THR A CA 1
ATOM 1077 C C . THR A 1 218 ? -11.275 -25.203 34.953 1.00 123.80 865 THR A C 1
ATOM 1078 O O . THR A 1 218 ? -12.428 -25.238 35.381 1.00 123.50 865 THR A O 1
ATOM 1082 N N . SER A 1 219 ? -10.328 -26.044 35.362 1.00 122.82 866 SER A N 1
ATOM 1083 C CA . SER A 1 219 ? -10.593 -26.988 36.437 1.00 134.12 866 SER A CA 1
ATOM 1084 C C . SER A 1 219 ? -10.584 -26.241 37.761 1.00 129.54 866 SER A C 1
ATOM 1085 O O . SER A 1 219 ? -11.116 -26.719 38.764 1.00 1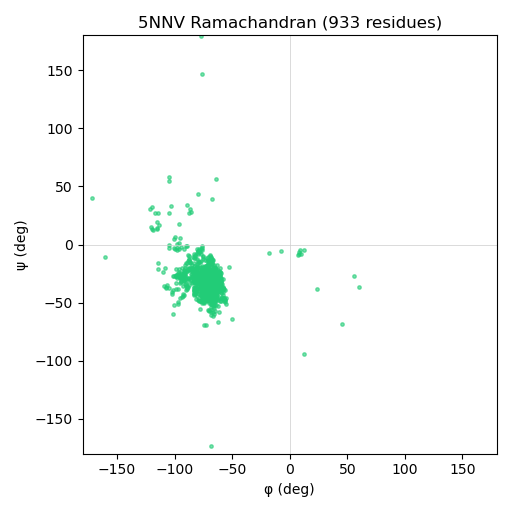24.74 866 SER A O 1
ATOM 1088 N N . GLY A 1 220 ? -9.956 -25.067 37.752 1.00 125.45 867 GLY A N 1
ATOM 1089 C CA . GLY A 1 220 ? -9.917 -24.198 38.912 1.00 125.58 867 GLY A CA 1
ATOM 1090 C C . GLY A 1 220 ? -11.095 -23.247 38.986 1.00 124.18 867 GLY A C 1
ATOM 1091 O O . GLY A 1 220 ? -11.508 -22.843 40.073 1.00 131.13 867 GLY A O 1
ATOM 1092 N N . GLU A 1 221 ? -11.623 -22.870 37.824 1.00 116.48 868 GLU A N 1
ATOM 1093 C CA . GLU A 1 221 ? -12.764 -21.962 37.767 1.00 114.10 868 GLU A CA 1
ATOM 1094 C C . GLU A 1 221 ? -14.019 -22.646 38.281 1.00 113.71 868 GLU A C 1
ATOM 1095 O O . GLU A 1 221 ? -14.854 -22.022 38.935 1.00 100.17 868 GLU A O 1
ATOM 1097 N N . GLU A 1 222 ? -14.146 -23.934 37.974 1.00 117.67 869 GLU A N 1
ATOM 1098 C CA . GLU A 1 222 ? -15.278 -24.714 38.447 1.00 122.59 869 GLU A CA 1
ATOM 1099 C C . GLU A 1 222 ? -15.007 -25.053 39.908 1.00 118.74 869 GLU A C 1
ATOM 1100 O O . GLU A 1 222 ? -15.902 -25.447 40.653 1.00 114.39 869 GLU A O 1
ATOM 1106 N N . LYS A 1 223 ? -13.756 -24.875 40.317 1.00 114.81 870 LYS A N 1
ATOM 1107 C CA . LYS A 1 223 ? -13.373 -25.131 41.693 1.00 119.01 870 LYS A CA 1
ATOM 1108 C C . LYS A 1 223 ? -13.488 -23.860 42.522 1.00 115.28 870 LYS A C 1
ATOM 1109 O O . LYS A 1 223 ? -13.642 -23.924 43.741 1.00 114.77 870 LYS A O 1
ATOM 1111 N N . LEU A 1 224 ? -13.405 -22.706 41.864 1.00 111.26 871 LEU A N 1
ATOM 1112 C CA . LEU A 1 224 ? -13.509 -21.444 42.584 1.00 107.02 871 LEU A CA 1
ATOM 1113 C C . LEU A 1 224 ? -14.875 -20.766 42.466 1.00 112.93 871 LEU A C 1
ATOM 1114 O O . LEU A 1 224 ? -15.544 -20.558 43.474 1.00 112.47 871 LEU A O 1
ATOM 1116 N N . GLU A 1 225 ? -15.295 -20.444 41.245 1.00 107.00 872 GLU A N 1
ATOM 1117 C CA . GLU A 1 225 ? -16.563 -19.738 41.042 1.00 104.93 872 GLU A CA 1
ATOM 1118 C C . GLU A 1 225 ? -17.803 -20.542 41.438 1.00 110.96 872 GLU A C 1
ATOM 1119 O O . GLU A 1 225 ? -18.832 -19.968 41.801 1.00 114.81 872 GLU A O 1
ATOM 1125 N N . GLU A 1 226 ? -17.710 -21.865 41.380 1.00 107.48 873 GLU A N 1
ATOM 1126 C CA . GLU A 1 226 ? -18.804 -22.698 41.858 1.00 105.65 873 GLU A CA 1
ATOM 1127 C C . GLU A 1 226 ? -18.911 -22.579 43.371 1.00 90.53 873 GLU A C 1
ATOM 1128 O O . GLU A 1 226 ? -19.991 -22.339 43.911 1.00 90.27 873 GLU A O 1
ATOM 1130 N N . ALA A 1 227 ? -17.786 -22.766 44.051 1.00 84.82 874 ALA A N 1
ATOM 1131 C CA . ALA A 1 227 ? -17.753 -22.706 45.506 1.00 87.74 874 ALA A CA 1
ATOM 1132 C C . ALA A 1 227 ? -17.915 -21.288 46.056 1.00 90.99 874 ALA A C 1
ATOM 1133 O O . ALA A 1 227 ? -18.577 -21.091 47.073 1.00 88.36 874 ALA A O 1
ATOM 1135 N N . ALA A 1 228 ? -17.305 -20.307 45.394 1.00 87.12 875 ALA A N 1
ATOM 1136 C CA . ALA A 1 228 ? -17.336 -18.928 45.885 1.00 92.62 875 ALA A CA 1
ATOM 1137 C C . ALA A 1 228 ? -18.739 -18.335 45.927 1.00 94.35 875 ALA A C 1
ATOM 1138 O O . ALA A 1 228 ? -19.051 -17.531 46.804 1.00 103.53 875 ALA A O 1
ATOM 1140 N N . LYS A 1 229 ? -19.579 -18.720 44.973 1.00 87.70 876 LYS A N 1
ATOM 1141 C CA . LYS A 1 229 ? -20.963 -18.265 44.961 1.00 91.60 876 LYS A CA 1
ATOM 1142 C C . LYS A 1 229 ? -21.807 -19.086 45.928 1.00 101.64 876 LYS A C 1
ATOM 1143 O O . LYS A 1 229 ? -22.822 -18.615 46.439 1.00 102.58 876 LYS A O 1
ATOM 1145 N N . HIS A 1 230 ? -21.376 -20.321 46.162 1.00 92.49 877 HIS A N 1
ATOM 1146 C CA . HIS A 1 230 ? -22.085 -21.255 47.032 1.00 82.92 877 HIS A CA 1
ATOM 1147 C C . HIS A 1 230 ? -21.756 -21.067 48.510 1.00 93.60 877 HIS A C 1
ATOM 1148 O O . HIS A 1 230 ? -22.581 -21.353 49.378 1.00 99.32 877 HIS A O 1
ATOM 1150 N N . LYS A 1 231 ? -20.544 -20.601 48.791 1.00 91.04 878 LYS A N 1
ATOM 1151 C CA . LYS A 1 231 ? -20.121 -20.343 50.162 1.00 92.84 878 LYS A CA 1
ATOM 1152 C C . LYS A 1 231 ? -20.772 -19.084 50.721 1.00 94.93 878 LYS A C 1
ATOM 1153 O O . LYS A 1 231 ? -20.833 -18.898 51.937 1.00 102.22 878 LYS A O 1
ATOM 1155 N N . LEU A 1 232 ? -21.250 -18.222 49.827 1.00 88.77 879 LEU A N 1
ATOM 1156 C CA . LEU A 1 232 ? -21.890 -16.967 50.215 1.00 88.67 879 LEU A CA 1
ATOM 1157 C C . LEU A 1 232 ? -23.300 -17.128 50.785 1.00 97.43 879 LEU A C 1
ATOM 1158 O O . LEU A 1 232 ? -23.663 -16.446 51.745 1.00 96.90 879 LEU A O 1
ATOM 1163 N N . ASN A 1 233 ? -24.098 -18.010 50.191 1.00 97.60 880 ASN A N 1
ATOM 1164 C CA . ASN A 1 233 ? -25.480 -18.192 50.628 1.00 96.40 880 ASN A CA 1
ATOM 1165 C C . ASN A 1 233 ? -25.569 -18.687 52.066 1.00 98.61 880 ASN A C 1
ATOM 1166 O O . ASN A 1 233 ? -26.490 -18.324 52.801 1.00 96.88 880 ASN A O 1
ATOM 1168 N N . ASP A 1 234 ? -24.609 -19.519 52.459 1.00 93.85 881 ASP A N 1
ATOM 1169 C CA . ASP A 1 234 ? -24.521 -19.998 53.833 1.00 88.48 881 ASP A CA 1
ATOM 1170 C C . ASP A 1 234 ? -24.189 -18.845 54.777 1.00 82.14 881 ASP A C 1
ATOM 1171 O O . ASP A 1 234 ? -24.648 -18.810 55.918 1.00 83.46 881 ASP A O 1
ATOM 1176 N N . LYS A 1 235 ? -23.380 -17.910 54.288 1.00 80.49 882 LYS A N 1
ATOM 1177 C CA . LYS A 1 235 ? -22.968 -16.747 55.067 1.00 77.82 882 LYS A CA 1
ATOM 1178 C C . LYS A 1 235 ? -24.140 -15.814 55.349 1.00 76.68 882 LYS A C 1
ATOM 1179 O O . LYS A 1 235 ? -24.358 -15.401 56.489 1.00 79.98 882 LYS A O 1
ATOM 1185 N N . THR A 1 236 ? -24.891 -15.486 54.301 1.00 73.17 883 THR A N 1
ATOM 1186 C CA . THR A 1 236 ? -26.015 -14.562 54.416 1.00 70.19 883 THR A CA 1
ATOM 1187 C C . THR A 1 236 ? -27.163 -15.154 55.227 1.00 79.70 883 THR A C 1
ATOM 1188 O O . THR A 1 236 ? -27.778 -14.462 56.035 1.00 88.10 883 THR A O 1
ATOM 1192 N N . LYS A 1 237 ? -27.438 -16.438 55.010 1.00 76.87 884 LYS A N 1
ATOM 1193 C CA . LYS A 1 237 ? -28.548 -17.112 55.674 1.00 81.33 884 LYS A CA 1
ATOM 1194 C C . LYS A 1 237 ? -28.297 -17.275 57.170 1.00 81.61 884 LYS A C 1
ATOM 1195 O O . LYS A 1 237 ? -29.240 -17.333 57.962 1.00 75.70 884 LYS A O 1
ATOM 1197 N N . THR A 1 238 ? -27.025 -17.353 57.549 1.00 73.03 885 THR A N 1
ATOM 1198 C CA . THR A 1 238 ? -26.656 -17.486 58.951 1.00 75.37 885 THR A CA 1
ATOM 1199 C C . THR A 1 238 ? -26.888 -16.153 59.660 1.00 79.09 885 THR A C 1
ATOM 1200 O O . THR A 1 238 ? -27.233 -16.117 60.842 1.00 78.98 885 THR A O 1
ATOM 1204 N N . ILE A 1 239 ? -26.717 -15.059 58.920 1.00 74.54 886 ILE A N 1
ATOM 1205 C CA . ILE A 1 239 ? -26.940 -13.721 59.457 1.00 80.73 886 ILE A CA 1
ATOM 1206 C C . ILE A 1 239 ? -28.438 -13.476 59.637 1.00 79.65 886 ILE A C 1
ATOM 1207 O O . ILE A 1 239 ? -28.857 -12.755 60.546 1.00 76.94 886 ILE A O 1
ATOM 1212 N N . GLU A 1 240 ? -29.243 -14.110 58.788 1.00 70.51 887 GLU A N 1
ATOM 1213 C CA . GLU A 1 240 ? -30.693 -13.944 58.841 1.00 78.87 887 GLU A CA 1
ATOM 1214 C C . GLU A 1 240 ? -31.297 -14.714 60.005 1.00 86.59 887 GLU A C 1
ATOM 1215 O O . GLU A 1 240 ? -32.334 -14.324 60.535 1.00 88.41 887 GLU A O 1
ATOM 1221 N N . LEU A 1 241 ? -30.660 -15.814 60.393 1.00 78.10 888 LEU A N 1
ATOM 1222 C CA . LEU A 1 241 ? -31.097 -16.553 61.569 1.00 61.76 888 LEU A CA 1
ATOM 1223 C C . LEU A 1 241 ? -30.878 -15.676 62.797 1.00 74.29 888 LEU A C 1
ATOM 1224 O O . LEU A 1 241 ? -31.792 -15.466 63.594 1.00 76.36 888 LEU A O 1
ATOM 1229 N N . ILE A 1 242 ? -29.658 -15.161 62.924 1.00 83.59 889 ILE A N 1
ATOM 1230 C CA . ILE A 1 242 ? -29.279 -14.288 64.030 1.00 88.29 889 ILE A CA 1
ATOM 1231 C C . ILE A 1 242 ? -30.178 -13.058 64.138 1.00 87.59 889 ILE A C 1
ATOM 1232 O O . ILE A 1 242 ? -30.671 -12.736 65.218 1.00 66.95 889 ILE A O 1
ATOM 1237 N N . ALA A 1 243 ? -30.405 -12.390 63.011 1.00 86.09 890 ALA A N 1
ATOM 1238 C CA . ALA A 1 243 ? -31.239 -11.194 62.981 1.00 82.45 890 ALA A CA 1
ATOM 1239 C C . ALA A 1 243 ? -32.663 -11.478 63.446 1.00 81.43 890 ALA A C 1
ATOM 1240 O O . ALA A 1 243 ? -33.298 -10.632 64.077 1.00 84.02 890 ALA A O 1
ATOM 1242 N N . LEU A 1 244 ? -33.164 -12.665 63.122 1.00 80.88 891 LEU A N 1
ATOM 1243 C CA . LEU A 1 244 ? -34.496 -13.069 63.551 1.00 85.61 891 LEU A CA 1
ATOM 1244 C C . LEU A 1 244 ? -34.502 -13.477 65.020 1.00 89.46 891 LEU A C 1
ATOM 1245 O O . LEU A 1 244 ? -35.361 -13.041 65.787 1.00 90.81 891 LEU A O 1
ATOM 1250 N N . ARG A 1 245 ? -33.548 -14.322 65.404 1.00 87.35 892 ARG A N 1
ATOM 1251 C CA . ARG A 1 245 ? -33.466 -14.817 66.776 1.00 83.83 892 ARG A CA 1
ATOM 1252 C C . ARG A 1 245 ? -33.230 -13.686 67.774 1.00 92.52 892 ARG A C 1
ATOM 1253 O O . ARG A 1 245 ? -33.732 -13.729 68.899 1.00 94.56 892 ARG A O 1
ATOM 1261 N N . ARG A 1 246 ? -32.447 -12.690 67.369 1.00 81.04 893 ARG A N 1
ATOM 1262 C CA . ARG A 1 246 ? -32.217 -11.514 68.202 1.00 79.39 893 ARG A CA 1
ATOM 1263 C C . ARG A 1 246 ? -33.510 -10.724 68.359 1.00 84.94 893 ARG A C 1
ATOM 1264 O O . ARG A 1 246 ? -33.793 -10.175 69.425 1.00 81.23 893 ARG A O 1
ATOM 1272 N N . ASP A 1 247 ? -34.287 -10.666 67.282 1.00 88.45 894 ASP A N 1
ATOM 1273 C CA . ASP A 1 247 ? -35.566 -9.974 67.298 1.00 86.22 894 ASP A CA 1
ATOM 1274 C C . ASP A 1 247 ? -36.590 -10.822 68.037 1.00 94.11 894 ASP A C 1
ATOM 1275 O O . ASP A 1 247 ? -37.528 -10.301 68.642 1.00 94.96 894 ASP A O 1
ATOM 1277 N N . GLN A 1 248 ? -36.405 -12.137 67.968 1.00 97.50 895 GLN A N 1
ATOM 1278 C CA . GLN A 1 248 ? -37.293 -13.078 68.633 1.00 96.92 895 GLN A CA 1
ATOM 1279 C C . GLN A 1 248 ? -37.127 -13.015 70.146 1.00 96.66 895 GLN A C 1
ATOM 1280 O O . GLN A 1 248 ? -38.042 -13.363 70.892 1.00 98.99 895 GLN A O 1
ATOM 1282 N N . ARG A 1 249 ? -35.954 -12.576 70.593 1.00 95.30 896 ARG A N 1
ATOM 1283 C CA . ARG A 1 249 ? -35.650 -12.541 72.018 1.00 93.34 896 ARG A CA 1
ATOM 1284 C C . ARG A 1 249 ? -35.928 -11.167 72.620 1.00 89.53 896 ARG A C 1
ATOM 1285 O O . ARG A 1 249 ? -36.217 -11.058 73.811 1.00 83.21 896 ARG A O 1
ATOM 1287 N N . ILE A 1 250 ? -35.833 -10.121 71.801 1.00 95.31 897 ILE A N 1
ATOM 1288 C CA . ILE A 1 250 ? -36.100 -8.761 72.266 1.00 94.10 897 ILE A CA 1
ATOM 1289 C C . ILE A 1 250 ? -37.592 -8.598 72.540 1.00 89.41 897 ILE A C 1
ATOM 1290 O O . ILE A 1 250 ? -38.004 -7.707 73.282 1.00 84.96 897 ILE A O 1
ATOM 1295 N N . LYS A 1 251 ? -38.394 -9.464 71.927 1.00 84.65 898 LYS A N 1
ATOM 1296 C CA . LYS A 1 251 ? -39.836 -9.446 72.119 1.00 83.69 898 LYS A CA 1
ATOM 1297 C C . LYS A 1 251 ? -40.167 -10.113 73.445 1.00 84.74 898 LYS A C 1
ATOM 1298 O O . LYS A 1 251 ? -41.235 -9.896 74.017 1.00 91.37 898 LYS A O 1
ATOM 1300 N N . LEU A 1 252 ? -39.241 -10.942 73.916 1.00 82.51 899 LEU A N 1
ATOM 1301 C CA . LEU A 1 252 ? -39.383 -11.607 75.201 1.00 87.96 899 LEU A CA 1
ATOM 1302 C C . LEU A 1 252 ? -38.674 -10.772 76.259 1.00 94.27 899 LEU A C 1
ATOM 1303 O O . LEU A 1 252 ? -39.054 -10.784 77.431 1.00 92.50 899 LEU A O 1
ATOM 1308 N N . GLN A 1 253 ? -37.632 -10.057 75.841 1.00 96.81 900 GLN A N 1
ATOM 1309 C CA . GLN A 1 253 ? -36.915 -9.175 76.749 1.00 92.81 900 GLN A CA 1
ATOM 1310 C C . GLN A 1 253 ? -37.768 -7.950 77.047 1.00 88.94 900 GLN A C 1
ATOM 1311 O O . GLN A 1 253 ? -37.612 -7.318 78.089 1.00 83.39 900 GLN A O 1
ATOM 1313 N N . HIS A 1 254 ? -38.673 -7.625 76.127 1.00 89.35 901 HIS A N 1
ATOM 1314 C CA . HIS A 1 254 ? -39.668 -6.587 76.365 1.00 86.40 901 HIS A CA 1
ATOM 1315 C C . HIS A 1 254 ? -40.833 -7.175 77.146 1.00 80.02 901 HIS A C 1
ATOM 1316 O O . HIS A 1 254 ? -41.561 -6.456 77.832 1.00 69.99 901 HIS A O 1
ATOM 1323 N N . GLY A 1 255 ? -41.006 -8.488 77.032 1.00 78.82 902 GLY A N 1
ATOM 1324 C CA . GLY A 1 255 ? -42.024 -9.180 77.794 1.00 73.52 902 GLY A CA 1
ATOM 1325 C C . GLY A 1 255 ? -41.513 -9.242 79.217 1.00 77.66 902 GLY A C 1
ATOM 1326 O O . GLY A 1 255 ? -42.271 -9.084 80.175 1.00 79.63 902 GLY A O 1
ATOM 1327 N N . LEU A 1 256 ? -40.210 -9.482 79.348 1.00 76.37 903 LEU A N 1
ATOM 1328 C CA . LEU A 1 256 ? -39.558 -9.551 80.650 1.00 71.93 903 LEU A CA 1
ATOM 1329 C C . LEU A 1 256 ? -39.555 -8.190 81.349 1.00 78.47 903 LEU A C 1
ATOM 1330 O O . LEU A 1 256 ? -39.545 -8.124 82.580 1.00 84.10 903 LEU A O 1
ATOM 1335 N N . ASP A 1 257 ? -39.557 -7.112 80.565 1.00 76.24 904 ASP A N 1
ATOM 1336 C CA . ASP A 1 257 ? -39.579 -5.759 81.123 1.00 87.01 904 ASP A CA 1
ATOM 1337 C C . ASP A 1 257 ? -40.873 -5.525 81.887 1.00 90.25 904 ASP A C 1
ATOM 1338 O O . ASP A 1 257 ? -40.882 -4.898 82.947 1.00 92.31 904 ASP A O 1
ATOM 1343 N N . THR A 1 258 ? -41.967 -6.034 81.331 1.00 83.65 905 THR A N 1
ATOM 1344 C CA . THR A 1 258 ? -43.281 -5.905 81.948 1.00 74.05 905 THR A CA 1
ATOM 1345 C C . THR A 1 258 ? -43.403 -6.864 83.131 1.00 92.35 905 THR A C 1
ATOM 1346 O O . THR A 1 258 ? -43.827 -6.470 84.217 1.00 97.64 905 THR A O 1
ATOM 1350 N N . TYR A 1 259 ? -43.034 -8.124 82.904 1.00 91.05 906 TYR A N 1
ATOM 1351 C CA . TYR A 1 259 ? -43.148 -9.175 83.915 1.00 86.95 906 TYR A CA 1
ATOM 1352 C C . TYR A 1 259 ? -42.339 -8.883 85.181 1.00 92.24 906 TYR A C 1
ATOM 1353 O O . TYR A 1 259 ? -42.790 -9.170 86.290 1.00 98.19 906 TYR A O 1
ATOM 1362 N N . GLU A 1 260 ? -41.147 -8.319 85.015 1.00 88.45 907 GLU A N 1
ATOM 1363 C CA . GLU A 1 260 ? -40.270 -8.053 86.153 1.00 87.18 907 GLU A CA 1
ATOM 1364 C C . GLU A 1 260 ? -40.756 -6.886 87.003 1.00 98.82 907 GLU A C 1
ATOM 1365 O O . GLU A 1 260 ? -40.470 -6.821 88.199 1.00 104.09 907 GLU A O 1
ATOM 1367 N N . ARG A 1 261 ? -41.485 -5.966 86.383 1.00 94.76 908 ARG A N 1
ATOM 1368 C CA . ARG A 1 261 ? -42.048 -4.834 87.108 1.00 96.13 908 ARG A CA 1
ATOM 1369 C C . ARG A 1 261 ? -43.356 -5.199 87.809 1.00 84.58 908 ARG A C 1
ATOM 1370 O O . ARG A 1 261 ? -43.632 -4.716 88.909 1.00 95.54 908 ARG A O 1
ATOM 1378 N N . GLU A 1 262 ? -44.160 -6.043 87.166 1.00 79.00 909 GLU A N 1
ATOM 1379 C CA . GLU A 1 262 ? -45.435 -6.480 87.731 1.00 88.88 909 GLU A CA 1
ATOM 1380 C C . GLU A 1 262 ? -45.236 -7.184 89.072 1.00 89.11 909 GLU A C 1
ATOM 1381 O O . GLU A 1 262 ? -46.123 -7.170 89.926 1.00 90.20 909 GLU A O 1
ATOM 1387 N N . LEU A 1 263 ? -44.072 -7.805 89.247 1.00 85.64 910 LEU A N 1
ATOM 1388 C CA . LEU A 1 263 ? -43.760 -8.524 90.475 1.00 93.96 910 LEU A CA 1
ATOM 1389 C C . LEU A 1 263 ? -43.442 -7.559 91.613 1.00 99.87 910 LEU A C 1
ATOM 1390 O O . LEU A 1 263 ? -43.745 -7.840 92.773 1.00 96.53 910 LEU A O 1
ATOM 1395 N N . LYS A 1 264 ? -42.823 -6.430 91.276 1.00 100.91 911 LYS A N 1
ATOM 1396 C CA . LYS A 1 264 ? -42.402 -5.456 92.279 1.00 91.19 911 LYS A CA 1
ATOM 1397 C C . LYS A 1 264 ? -43.597 -4.917 93.061 1.00 93.36 911 LYS A C 1
ATOM 1398 O O . LYS A 1 264 ? -43.458 -4.525 94.219 1.00 99.66 911 LYS A O 1
ATOM 1400 N N . GLU A 1 265 ? -44.764 -4.897 92.418 1.00 87.71 912 GLU A N 1
ATOM 1401 C CA . GLU A 1 265 ? -46.006 -4.488 93.071 1.00 97.14 912 GLU A CA 1
ATOM 1402 C C . GLU A 1 265 ? -46.663 -5.670 93.772 1.00 95.91 912 GLU A C 1
ATOM 1403 O O . GLU A 1 265 ? -47.114 -5.547 94.912 1.00 81.65 912 GLU A O 1
ATOM 1417 N N . LYS A 1 267 ? -45.251 -8.051 95.017 1.00 74.54 914 LYS A N 1
ATOM 1418 C CA . LYS A 1 267 ? -44.481 -8.229 96.237 1.00 75.26 914 LYS A CA 1
ATOM 1419 C C . LYS A 1 267 ? -44.535 -7.001 97.145 1.00 84.33 914 LYS A C 1
ATOM 1420 O O . LYS A 1 267 ? -44.046 -7.051 98.270 1.00 84.33 914 LYS A O 1
ATOM 1422 N N . ARG A 1 268 ? -45.106 -5.899 96.658 1.00 81.10 915 ARG A N 1
ATOM 1423 C CA . ARG A 1 268 ? -45.279 -4.710 97.497 1.00 80.43 915 ARG A CA 1
ATOM 1424 C C . ARG A 1 268 ? -46.660 -4.623 98.144 1.00 76.36 915 ARG A C 1
ATOM 1425 O O . ARG A 1 268 ? -46.767 -4.338 99.337 1.00 73.79 915 ARG A O 1
ATOM 1433 N N . LEU A 1 269 ? -47.713 -4.856 97.362 1.00 75.83 916 LEU A N 1
ATOM 1434 C CA . LEU A 1 269 ? -49.075 -4.793 97.891 1.00 72.29 916 LEU A CA 1
ATOM 1435 C C . LEU A 1 269 ? -49.278 -5.890 98.922 1.00 78.47 916 LEU A C 1
ATOM 1436 O O . LEU A 1 269 ? -49.953 -5.687 99.930 1.00 83.65 916 LEU A O 1
ATOM 1441 N N . TYR A 1 270 ? -48.690 -7.053 98.659 1.00 70.58 917 TYR A N 1
ATOM 1442 C CA . TYR A 1 270 ? -48.749 -8.165 99.594 1.00 61.29 917 TYR A CA 1
ATOM 1443 C C . TYR A 1 270 ? -47.953 -7.804 100.837 1.00 80.70 917 TYR A C 1
ATOM 1444 O O . TYR A 1 270 ? -48.344 -8.136 101.954 1.00 95.58 917 TYR A O 1
ATOM 1446 N N . LYS A 1 271 ? -46.828 -7.128 100.631 1.00 75.21 918 LYS A N 1
ATOM 1447 C CA . LYS A 1 271 ? -45.972 -6.725 101.737 1.00 68.98 918 LYS A CA 1
ATOM 1448 C C . LYS A 1 271 ? -46.587 -5.586 102.549 1.00 77.51 918 LYS A C 1
ATOM 1449 O O . LYS A 1 271 ? -46.417 -5.533 103.767 1.00 80.84 918 LYS A O 1
ATOM 1451 N N . GLN A 1 272 ? -47.281 -4.669 101.875 1.00 81.46 919 GLN A N 1
ATOM 1452 C CA . GLN A 1 272 ? -47.934 -3.556 102.559 1.00 80.55 919 GLN A CA 1
ATOM 1453 C C . GLN A 1 272 ? -49.238 -3.982 103.229 1.00 88.18 919 GLN A C 1
ATOM 1454 O O . GLN A 1 272 ? -49.728 -3.298 104.125 1.00 91.78 919 GLN A O 1
ATOM 1460 N N . LYS A 1 273 ? -49.809 -5.098 102.789 1.00 83.03 920 LYS A N 1
ATOM 1461 C CA . LYS A 1 273 ? -51.033 -5.597 103.399 1.00 93.02 920 LYS A CA 1
ATOM 1462 C C . LYS A 1 273 ? -50.673 -6.553 104.533 1.00 92.55 920 LYS A C 1
ATOM 1463 O O . LYS A 1 273 ? -51.442 -6.734 105.479 1.00 86.06 920 LYS A O 1
ATOM 1469 N N . THR A 1 274 ? -49.489 -7.150 104.439 1.00 88.13 921 THR A N 1
ATOM 1470 C CA . THR A 1 274 ? -49.008 -8.054 105.476 1.00 81.23 921 THR A CA 1
ATOM 1471 C C . THR A 1 274 ? -48.607 -7.260 106.714 1.00 91.07 921 THR A C 1
ATOM 1472 O O . THR A 1 274 ? -48.616 -7.786 107.826 1.00 117.15 921 THR A O 1
ATOM 1474 N N . THR A 1 275 ? -48.249 -5.994 106.513 1.00 85.38 922 THR A N 1
ATOM 1475 C CA . THR A 1 275 ? -47.899 -5.114 107.619 1.00 108.60 922 THR A CA 1
ATOM 1476 C C . THR A 1 275 ? -49.160 -4.454 108.172 1.00 115.85 922 THR A C 1
ATOM 1477 O O . THR A 1 275 ? -49.147 -3.893 109.267 1.00 117.42 922 THR A O 1
ATOM 1481 N N . LEU A 1 276 ? -50.249 -4.521 107.409 1.00 106.21 923 LEU A N 1
ATOM 1482 C CA . LEU A 1 276 ? -51.531 -3.992 107.862 1.00 100.32 923 LEU A CA 1
ATOM 1483 C C . LEU A 1 276 ? -52.141 -4.889 108.941 1.00 111.72 923 LEU A C 1
ATOM 1484 O O . LEU A 1 276 ? -52.229 -4.496 110.105 1.00 117.37 923 LEU A O 1
ATOM 1489 N N . LEU A 1 277 ? -52.564 -6.089 108.555 1.00 112.80 924 LEU A N 1
ATOM 1490 C CA . LEU A 1 277 ? -53.157 -7.022 109.507 1.00 107.37 924 LEU A CA 1
ATOM 1491 C C . LEU A 1 277 ? -52.082 -7.662 110.380 1.00 109.48 924 LEU A C 1
ATOM 1492 O O . LEU A 1 277 ? -52.188 -7.671 111.606 1.00 112.61 924 LEU A O 1
ATOM 1502 N N . ALA B 1 10 ? -40.159 -11.363 119.642 1.00 175.37 251 ALA B N 1
ATOM 1503 C CA . ALA B 1 10 ? -40.534 -12.465 118.760 1.00 174.86 251 ALA B CA 1
ATOM 1504 C C . ALA B 1 10 ? -40.500 -12.054 117.290 1.00 176.65 251 ALA B C 1
ATOM 1505 O O . ALA B 1 10 ? -40.105 -12.837 116.426 1.00 171.56 251 ALA B O 1
ATOM 1507 N N . LYS B 1 11 ? -40.920 -10.824 117.013 1.00 176.81 252 LYS B N 1
ATOM 1508 C CA . LYS B 1 11 ? -40.914 -10.314 115.650 1.00 170.95 252 LYS B CA 1
ATOM 1509 C C . LYS B 1 11 ? -39.567 -9.685 115.315 1.00 160.27 252 LYS B C 1
ATOM 1510 O O . LYS B 1 11 ? -39.217 -9.548 114.143 1.00 141.61 252 LYS B O 1
ATOM 1512 N N . GLU B 1 12 ? -38.826 -9.289 116.347 1.00 170.38 253 GLU B N 1
ATOM 1513 C CA . GLU B 1 12 ? -37.526 -8.652 116.160 1.00 168.99 253 GLU B CA 1
ATOM 1514 C C . GLU B 1 12 ? -36.559 -9.591 115.446 1.00 161.85 253 GLU B C 1
ATOM 1515 O O . GLU B 1 12 ? -35.629 -9.143 114.773 1.00 159.71 253 GLU B O 1
ATOM 1517 N N . GLU B 1 13 ? -36.784 -10.894 115.597 1.00 158.88 254 GLU B N 1
ATOM 1518 C CA . GLU B 1 13 ? -35.974 -11.888 114.905 1.00 157.81 254 GLU B CA 1
ATOM 1519 C C . GLU B 1 13 ? -36.823 -12.675 113.916 1.00 150.77 254 GLU B C 1
ATOM 1520 O O . GLU B 1 13 ? -36.406 -13.717 113.411 1.00 156.16 254 GLU B O 1
ATOM 1522 N N . GLU B 1 14 ? -38.025 -12.174 113.655 1.00 146.20 255 GLU B N 1
ATOM 1523 C CA . GLU B 1 14 ? -38.815 -12.637 112.527 1.00 139.32 255 GLU B CA 1
ATOM 1524 C C . GLU B 1 14 ? -38.277 -11.985 111.263 1.00 121.85 255 GLU B C 1
ATOM 1525 O O . GLU B 1 14 ? -38.046 -12.644 110.250 1.00 118.94 255 GLU B O 1
ATOM 1527 N N . LEU B 1 15 ? -38.092 -10.670 111.342 1.00 119.45 256 LEU B N 1
ATOM 1528 C CA . LEU B 1 15 ? -37.632 -9.880 110.208 1.00 111.55 256 LEU B CA 1
ATOM 1529 C C . LEU B 1 15 ? -36.113 -9.859 110.051 1.00 104.29 256 LEU B C 1
ATOM 1530 O O . LEU B 1 15 ? -35.609 -9.794 108.932 1.00 93.84 256 LEU B O 1
ATOM 1535 N N . ALA B 1 16 ? -35.384 -9.934 111.160 1.00 115.87 257 ALA B N 1
ATOM 1536 C CA . ALA B 1 16 ? -33.927 -9.871 111.103 1.00 114.77 257 ALA B CA 1
ATOM 1537 C C . ALA B 1 16 ? -33.338 -11.098 110.420 1.00 101.10 257 ALA B C 1
ATOM 1538 O O . ALA B 1 16 ? -32.176 -11.092 110.010 1.00 94.81 257 ALA B O 1
ATOM 1540 N N . GLU B 1 17 ? -34.140 -12.151 110.308 1.00 97.10 258 GLU B N 1
ATOM 1541 C CA . GLU B 1 17 ? -33.752 -13.319 109.534 1.00 104.18 258 GLU B CA 1
ATOM 1542 C C . GLU B 1 17 ? -34.256 -13.202 108.100 1.00 107.89 258 GLU B C 1
ATOM 1543 O O . GLU B 1 17 ? -33.594 -13.647 107.163 1.00 108.20 258 GLU B O 1
ATOM 1545 N N . SER B 1 18 ? -35.435 -12.608 107.937 1.00 105.99 259 SER B N 1
ATOM 1546 C CA . SER B 1 18 ? -36.026 -12.427 106.615 1.00 101.92 259 SER B CA 1
ATOM 1547 C C . SER B 1 18 ? -35.472 -11.195 105.902 1.00 101.48 259 SER B C 1
ATOM 1548 O O . SER B 1 18 ? -35.700 -11.008 104.707 1.00 97.91 259 SER B O 1
ATOM 1551 N N . SER B 1 19 ? -34.753 -10.352 106.638 1.00 100.41 260 SER B N 1
ATOM 1552 C CA . SER B 1 19 ? -34.122 -9.180 106.042 1.00 97.18 260 SER B CA 1
ATOM 1553 C C . SER B 1 19 ? -32.956 -9.618 105.172 1.00 93.82 260 SER B C 1
ATOM 1554 O O . SER B 1 19 ? -32.656 -8.992 104.156 1.00 89.42 260 SER B O 1
ATOM 1557 N N . ALA B 1 20 ? -32.297 -10.693 105.590 1.00 90.63 261 ALA B N 1
ATOM 1558 C CA . ALA B 1 20 ? -31.167 -11.241 104.856 1.00 93.08 261 ALA B CA 1
ATOM 1559 C C . ALA B 1 20 ? -31.630 -11.920 103.574 1.00 83.54 261 ALA B C 1
ATOM 1560 O O . ALA B 1 20 ? -30.878 -12.012 102.604 1.00 76.88 261 ALA B O 1
ATOM 1562 N N . ILE B 1 21 ? -32.867 -12.407 103.584 1.00 86.49 262 ILE B N 1
ATOM 1563 C CA . ILE B 1 21 ? -33.455 -13.020 102.400 1.00 86.88 262 ILE B CA 1
ATOM 1564 C C . ILE B 1 21 ? -33.563 -11.993 101.281 1.00 85.81 262 ILE B C 1
ATOM 1565 O O . ILE B 1 21 ? -33.370 -12.315 100.109 1.00 74.59 262 ILE B O 1
ATOM 1567 N N . SER B 1 22 ? -33.886 -10.759 101.654 1.00 82.17 263 SER B N 1
ATOM 1568 C CA . SER B 1 22 ? -33.958 -9.661 100.701 1.00 79.81 263 SER B CA 1
ATOM 1569 C C . SER B 1 22 ? -32.575 -9.344 100.147 1.00 73.06 263 SER B C 1
ATOM 1570 O O . SER B 1 22 ? -32.430 -8.973 98.982 1.00 59.41 263 SER B O 1
ATOM 1572 N N . ALA B 1 23 ? -31.564 -9.486 100.998 1.00 69.12 264 ALA B N 1
ATOM 1573 C CA . ALA B 1 23 ? -30.185 -9.187 100.627 1.00 64.86 264 ALA B CA 1
ATOM 1574 C C . ALA B 1 23 ? -29.647 -10.144 99.570 1.00 57.29 264 ALA B C 1
ATOM 1575 O O . ALA B 1 23 ? -29.001 -9.718 98.614 1.00 57.55 264 ALA B O 1
ATOM 1577 N N . LYS B 1 24 ? -29.900 -11.435 99.755 1.00 55.23 265 LYS B N 1
ATOM 1578 C CA . LYS B 1 24 ? -29.431 -12.435 98.807 1.00 67.04 265 LYS B CA 1
ATOM 1579 C C . LYS B 1 24 ? -30.169 -12.280 97.488 1.00 69.21 265 LYS B C 1
ATOM 1580 O O . LYS B 1 24 ? -29.586 -12.449 96.418 1.00 60.90 265 LYS B O 1
ATOM 1582 N N . GLU B 1 25 ? -31.457 -11.963 97.573 1.00 64.26 266 GLU B N 1
ATOM 1583 C CA . GLU B 1 25 ? -32.272 -11.753 96.385 1.00 60.01 266 GLU B CA 1
ATOM 1584 C C . GLU B 1 25 ? -31.872 -10.460 95.682 1.00 60.02 266 GLU B C 1
ATOM 1585 O O . GLU B 1 25 ? -32.218 -10.241 94.521 1.00 68.70 266 GLU B O 1
ATOM 1587 N N . ALA B 1 26 ? -31.150 -9.604 96.398 1.00 54.55 267 ALA B N 1
ATOM 1588 C CA . ALA B 1 26 ? -30.661 -8.351 95.840 1.00 56.36 267 ALA B CA 1
ATOM 1589 C C . ALA B 1 26 ? -29.298 -8.555 95.197 1.00 57.61 267 ALA B C 1
ATOM 1590 O O . ALA B 1 26 ? -28.975 -7.933 94.186 1.00 67.82 267 ALA B O 1
ATOM 1592 N N . LYS B 1 27 ? -28.495 -9.420 95.806 1.00 52.75 268 LYS B N 1
ATOM 1593 C CA . LYS B 1 27 ? -27.174 -9.744 95.286 1.00 58.56 268 LYS B CA 1
ATOM 1594 C C . LYS B 1 27 ? -27.286 -10.490 93.962 1.00 67.97 268 LYS B C 1
ATOM 1595 O O . LYS B 1 27 ? -26.367 -10.459 93.144 1.00 71.04 268 LYS B O 1
ATOM 1597 N N . ILE B 1 28 ? -28.417 -11.163 93.764 1.00 66.27 269 ILE B N 1
ATOM 1598 C CA . ILE B 1 28 ? -28.686 -11.900 92.531 1.00 61.23 269 ILE B CA 1
ATOM 1599 C C . ILE B 1 28 ? -28.882 -10.978 91.328 1.00 71.55 269 ILE B C 1
ATOM 1600 O O . ILE B 1 28 ? -28.184 -11.119 90.324 1.00 73.40 269 ILE B O 1
ATOM 1605 N N . GLU B 1 29 ? -29.834 -10.050 91.416 1.00 71.31 270 GLU B N 1
ATOM 1606 C CA . GLU B 1 29 ? -30.132 -9.179 90.282 1.00 83.85 270 GLU B CA 1
ATOM 1607 C C . GLU B 1 29 ? -28.936 -8.277 89.984 1.00 79.93 270 GLU B C 1
ATOM 1608 O O . GLU B 1 29 ? -28.821 -7.726 88.892 1.00 84.72 270 GLU B O 1
ATOM 1614 N N . ASP B 1 30 ? -28.049 -8.134 90.962 1.00 67.35 271 ASP B N 1
ATOM 1615 C CA . ASP B 1 30 ? -26.803 -7.408 90.767 1.00 68.53 271 ASP B CA 1
ATOM 1616 C C . ASP B 1 30 ? -25.804 -8.320 90.058 1.00 68.89 271 ASP B C 1
ATOM 1617 O O . ASP B 1 30 ? -24.934 -7.854 89.317 1.00 77.92 271 ASP B O 1
ATOM 1622 N N . THR B 1 31 ? -25.947 -9.624 90.284 1.00 62.22 272 THR B N 1
ATOM 1623 C CA . THR B 1 31 ? -25.038 -10.610 89.712 1.00 63.40 272 THR B CA 1
ATOM 1624 C C . THR B 1 31 ? -25.413 -10.967 88.274 1.00 62.98 272 THR B C 1
ATOM 1625 O O . THR B 1 31 ? -24.532 -11.134 87.431 1.00 54.00 272 THR B O 1
ATOM 1629 N N . ARG B 1 32 ? -26.708 -11.091 87.989 1.00 66.65 273 ARG B N 1
ATOM 1630 C CA . ARG B 1 32 ? -27.144 -11.352 86.616 1.00 65.07 273 ARG B CA 1
ATOM 1631 C C . ARG B 1 32 ? -26.919 -10.132 85.723 1.00 66.24 273 ARG B C 1
ATOM 1632 O O . ARG B 1 32 ? -26.787 -10.261 84.505 1.00 71.87 273 ARG B O 1
ATOM 1640 N N . ASP B 1 33 ? -26.857 -8.950 86.331 1.00 59.75 274 ASP B N 1
ATOM 1641 C CA . ASP B 1 33 ? -26.575 -7.728 85.584 1.00 62.10 274 ASP B CA 1
ATOM 1642 C C . ASP B 1 33 ? -25.071 -7.509 85.543 1.00 60.66 274 ASP B C 1
ATOM 1643 O O . ASP B 1 33 ? -24.580 -6.545 84.959 1.00 74.74 274 ASP B O 1
ATOM 1648 N N . LYS B 1 34 ? -24.346 -8.418 86.182 1.00 52.44 275 LYS B N 1
ATOM 1649 C CA . LYS B 1 34 ? -22.902 -8.437 86.079 1.00 60.80 275 LYS B CA 1
ATOM 1650 C C . LYS B 1 34 ? -22.575 -9.368 84.923 1.00 59.27 275 LYS B C 1
ATOM 1651 O O . LYS B 1 34 ? -21.585 -9.183 84.221 1.00 49.72 275 LYS B O 1
ATOM 1653 N N . ILE B 1 35 ? -23.431 -10.369 84.731 1.00 63.22 276 ILE B N 1
ATOM 1654 C CA . ILE B 1 35 ? -23.284 -11.304 83.625 1.00 49.85 276 ILE B CA 1
ATOM 1655 C C . ILE B 1 35 ? -23.732 -10.650 82.316 1.00 56.90 276 ILE B C 1
ATOM 1656 O O . ILE B 1 35 ? -23.088 -10.823 81.283 1.00 67.24 276 ILE B O 1
ATOM 1661 N N . GLN B 1 36 ? -24.803 -9.857 82.379 1.00 53.47 277 GLN B N 1
ATOM 1662 C CA . GLN B 1 36 ? -25.386 -9.233 81.189 1.00 55.66 277 GLN B CA 1
ATOM 1663 C C . GLN B 1 36 ? -24.401 -8.261 80.544 1.00 66.42 277 GLN B C 1
ATOM 1664 O O . GLN B 1 36 ? -24.480 -7.971 79.348 1.00 68.88 277 GLN B O 1
ATOM 1670 N N . ALA B 1 37 ? -23.428 -7.819 81.331 1.00 63.47 278 ALA B N 1
ATOM 1671 C CA . ALA B 1 37 ? -22.365 -6.961 80.833 1.00 64.19 278 ALA B CA 1
ATOM 1672 C C . ALA B 1 37 ? -21.390 -7.731 79.952 1.00 62.43 278 ALA B C 1
ATOM 1673 O O . ALA B 1 37 ? -20.782 -7.161 79.047 1.00 61.61 278 ALA B O 1
ATOM 1675 N N . LEU B 1 38 ? -21.239 -9.025 80.222 1.00 61.73 279 LEU B N 1
ATOM 1676 C CA . LEU B 1 38 ? -20.262 -9.837 79.502 1.00 58.43 279 LEU B CA 1
ATOM 1677 C C . LEU B 1 38 ? -20.910 -10.590 78.347 1.00 53.29 279 LEU B C 1
ATOM 1678 O O . LEU B 1 38 ? -20.228 -10.960 77.394 1.00 60.78 279 LEU B O 1
ATOM 1683 N N . ASP B 1 39 ? -22.219 -10.821 78.424 1.00 56.29 280 ASP B N 1
ATOM 1684 C CA . ASP B 1 39 ? -22.942 -11.353 77.270 1.00 63.60 280 ASP B CA 1
ATOM 1685 C C . ASP B 1 39 ? -23.192 -10.215 76.278 1.00 60.36 280 ASP B C 1
ATOM 1686 O O . ASP B 1 39 ? -23.688 -10.437 75.174 1.00 59.70 280 ASP B O 1
ATOM 1691 N N . GLU B 1 40 ? -22.842 -8.996 76.683 1.00 53.28 281 GLU B N 1
ATOM 1692 C CA . GLU B 1 40 ? -22.963 -7.828 75.816 1.00 57.41 281 GLU B CA 1
ATOM 1693 C C . GLU B 1 40 ? -21.599 -7.304 75.383 1.00 65.69 281 GLU B C 1
ATOM 1694 O O . GLU B 1 40 ? -21.480 -6.640 74.357 1.00 72.19 281 GLU B O 1
ATOM 1700 N N . SER B 1 41 ? -20.570 -7.597 76.172 1.00 67.93 282 SER B N 1
ATOM 1701 C CA . SER B 1 41 ? -19.207 -7.262 75.787 1.00 64.20 282 SER B CA 1
ATOM 1702 C C . SER B 1 41 ? -18.731 -8.224 74.701 1.00 59.10 282 SER B C 1
ATOM 1703 O O . SER B 1 41 ? -18.199 -7.807 73.670 1.00 63.75 282 SER B O 1
ATOM 1706 N N . VAL B 1 42 ? -18.929 -9.516 74.955 1.00 52.17 283 VAL B N 1
ATOM 1707 C CA . VAL B 1 42 ? -18.587 -10.570 74.005 1.00 47.82 283 VAL B CA 1
ATOM 1708 C C . VAL B 1 42 ? -19.342 -10.381 72.695 1.00 53.24 283 VAL B C 1
ATOM 1709 O O . VAL B 1 42 ? -18.756 -10.470 71.614 1.00 49.31 283 VAL B O 1
ATOM 1713 N N . ASP B 1 43 ? -20.643 -10.124 72.803 1.00 55.55 284 ASP B N 1
ATOM 1714 C CA . ASP B 1 43 ? -21.490 -9.928 71.632 1.00 51.86 284 ASP B CA 1
ATOM 1715 C C . ASP B 1 43 ? -20.984 -8.768 70.788 1.00 54.02 284 ASP B C 1
ATOM 1716 O O . ASP B 1 43 ? -21.004 -8.825 69.559 1.00 67.47 284 ASP B O 1
ATOM 1721 N N . GLU B 1 44 ? -20.529 -7.717 71.458 1.00 53.69 285 GLU B N 1
ATOM 1722 C CA . GLU B 1 44 ? -19.960 -6.573 70.771 1.00 59.89 285 GLU B CA 1
ATOM 1723 C C . GLU B 1 44 ? -18.600 -6.948 70.202 1.00 57.73 285 GLU B C 1
ATOM 1724 O O . GLU B 1 44 ? -18.208 -6.475 69.138 1.00 51.15 285 GLU B O 1
ATOM 1726 N N . LEU B 1 45 ? -17.888 -7.803 70.930 1.00 57.78 286 LEU B N 1
ATOM 1727 C CA . LEU B 1 45 ? -16.543 -8.229 70.558 1.00 54.39 286 LEU B CA 1
ATOM 1728 C C . LEU B 1 45 ? -16.494 -9.297 69.468 1.00 51.23 286 LEU B C 1
ATOM 1729 O O . LEU B 1 45 ? -15.565 -9.317 68.662 1.00 54.85 286 LEU B O 1
ATOM 1734 N N . GLN B 1 46 ? -17.491 -10.178 69.438 1.00 47.80 287 GLN B N 1
ATOM 1735 C CA . GLN B 1 46 ? -17.498 -11.278 68.476 1.00 54.41 287 GLN B CA 1
ATOM 1736 C C . GLN B 1 46 ? -17.766 -10.837 67.039 1.00 72.54 287 GLN B C 1
ATOM 1737 O O . GLN B 1 46 ? -17.411 -11.545 66.096 1.00 81.20 287 GLN B O 1
ATOM 1743 N N . GLN B 1 47 ? -18.390 -9.674 66.870 1.00 72.91 288 GLN B N 1
ATOM 1744 C CA . GLN B 1 47 ? -18.648 -9.145 65.535 1.00 86.96 288 GLN B CA 1
ATOM 1745 C C . GLN B 1 47 ? -17.535 -8.194 65.094 1.00 86.82 288 GLN B C 1
ATOM 1746 O O . GLN B 1 47 ? -17.360 -7.943 63.900 1.00 95.81 288 GLN B O 1
ATOM 1752 N N . VAL B 1 48 ? -16.782 -7.675 66.063 1.00 70.00 289 VAL B N 1
ATOM 1753 C CA . VAL B 1 48 ? -15.589 -6.889 65.763 1.00 72.86 289 VAL B CA 1
ATOM 1754 C C . VAL B 1 48 ? -14.517 -7.846 65.260 1.00 70.32 289 VAL B C 1
ATOM 1755 O O . VAL B 1 48 ? -13.861 -7.580 64.250 1.00 56.52 289 VAL B O 1
ATOM 1759 N N . LEU B 1 49 ? -14.357 -8.964 65.967 1.00 73.18 290 LEU B N 1
ATOM 1760 C CA . LEU B 1 49 ? -13.400 -9.996 65.582 1.00 63.68 290 LEU B CA 1
ATOM 1761 C C . LEU B 1 49 ? -13.684 -10.481 64.165 1.00 60.57 290 LEU B C 1
ATOM 1762 O O . LEU B 1 49 ? -12.759 -10.755 63.403 1.00 61.34 290 LEU B O 1
ATOM 1767 N N . LEU B 1 50 ? -14.968 -10.582 63.827 1.00 63.63 291 LEU B N 1
ATOM 1768 C CA . LEU B 1 50 ? -15.407 -10.974 62.490 1.00 64.34 291 LEU B CA 1
ATOM 1769 C C . LEU B 1 50 ? -14.818 -10.037 61.436 1.00 68.06 291 LEU B C 1
ATOM 1770 O O . LEU B 1 50 ? -14.294 -10.487 60.412 1.00 80.19 291 LEU B O 1
ATOM 1775 N N . VAL B 1 51 ? -14.928 -8.734 61.690 1.00 61.27 292 VAL B N 1
ATOM 1776 C CA . VAL B 1 51 ? -14.422 -7.715 60.775 1.00 71.11 292 VAL B CA 1
ATOM 1777 C C . VAL B 1 51 ? -12.903 -7.789 60.636 1.00 63.39 292 VAL B C 1
ATOM 1778 O O . VAL B 1 51 ? -12.371 -7.742 59.525 1.00 61.82 292 VAL B O 1
ATOM 1782 N N . THR B 1 52 ? -12.209 -7.900 61.765 1.00 54.40 293 THR B N 1
ATOM 1783 C CA . THR B 1 52 ? -10.752 -7.967 61.756 1.00 42.89 293 THR B CA 1
ATOM 1784 C C . THR B 1 52 ? -10.320 -9.247 61.045 1.00 56.59 293 THR B C 1
ATOM 1785 O O . THR B 1 52 ? -9.331 -9.265 60.309 1.00 62.10 293 THR B O 1
ATOM 1789 N N . SER B 1 53 ? -11.082 -10.314 61.266 1.00 55.02 294 SER B N 1
ATOM 1790 C CA . SER B 1 53 ? -10.802 -11.599 60.646 1.00 49.71 294 SER B CA 1
ATOM 1791 C C . SER B 1 53 ? -11.049 -11.538 59.149 1.00 66.13 294 SER B C 1
ATOM 1792 O O . SER B 1 53 ? -10.333 -12.171 58.377 1.00 75.54 294 SER B O 1
ATOM 1795 N N . GLU B 1 54 ? -12.067 -10.784 58.740 1.00 63.66 295 GLU B N 1
ATOM 1796 C CA . GLU B 1 54 ? -12.404 -10.696 57.326 1.00 74.76 295 GLU B CA 1
ATOM 1797 C C . GLU B 1 54 ? -11.333 -9.902 56.572 1.00 80.06 295 GLU B C 1
ATOM 1798 O O . GLU B 1 54 ? -10.963 -10.264 55.458 1.00 88.74 295 GLU B O 1
ATOM 1804 N N . GLU B 1 55 ? -10.825 -8.834 57.183 1.00 68.04 296 GLU B N 1
ATOM 1805 C CA . GLU B 1 55 ? -9.836 -7.984 56.530 1.00 75.85 296 GLU B CA 1
ATOM 1806 C C . GLU B 1 55 ? -8.503 -8.706 56.383 1.00 79.72 296 GLU B C 1
ATOM 1807 O O . GLU B 1 55 ? -7.749 -8.452 55.443 1.00 70.80 296 GLU B O 1
ATOM 1809 N N . LEU B 1 56 ? -8.215 -9.592 57.332 1.00 77.84 297 LEU B N 1
ATOM 1810 C CA . LEU B 1 56 ? -6.964 -10.339 57.336 1.00 76.86 297 LEU B CA 1
ATOM 1811 C C . LEU B 1 56 ? -6.894 -11.283 56.143 1.00 80.49 297 LEU B C 1
ATOM 1812 O O . LEU B 1 56 ? -5.889 -11.320 55.431 1.00 78.11 297 LEU B O 1
ATOM 1814 N N . GLU B 1 57 ? -7.957 -12.057 55.935 1.00 81.72 298 GLU B N 1
ATOM 1815 C CA . GLU B 1 57 ? -7.962 -13.044 54.864 1.00 91.53 298 GLU B CA 1
ATOM 1816 C C . GLU B 1 57 ? -8.186 -12.388 53.502 1.00 94.50 298 GLU B C 1
ATOM 1817 O O . GLU B 1 57 ? -8.166 -13.064 52.476 1.00 94.25 298 GLU B O 1
ATOM 1823 N N . LYS B 1 58 ? -8.415 -11.076 53.498 1.00 82.18 299 LYS B N 1
ATOM 1824 C CA . LYS B 1 58 ? -8.351 -10.302 52.263 1.00 88.25 299 LYS B CA 1
ATOM 1825 C C . LYS B 1 58 ? -6.906 -9.933 51.979 1.00 87.65 299 LYS B C 1
ATOM 1826 O O . LYS B 1 58 ? -6.461 -9.957 50.835 1.00 82.13 299 LYS B O 1
ATOM 1832 N N . LEU B 1 59 ? -6.180 -9.591 53.038 1.00 78.43 300 LEU B N 1
ATOM 1833 C CA . LEU B 1 59 ? -4.785 -9.192 52.920 1.00 72.03 300 LEU B CA 1
ATOM 1834 C C . LEU B 1 59 ? -3.896 -10.380 52.581 1.00 81.00 300 LEU B C 1
ATOM 1835 O O . LEU B 1 59 ? -2.997 -10.269 51.749 1.00 91.78 300 LEU B O 1
ATOM 1837 N N . GLU B 1 60 ? -4.139 -11.511 53.237 1.00 73.11 301 GLU B N 1
ATOM 1838 C CA . GLU B 1 60 ? -3.314 -12.694 53.033 1.00 95.85 301 GLU B CA 1
ATOM 1839 C C . GLU B 1 60 ? -3.546 -13.281 51.646 1.00 101.47 301 GLU B C 1
ATOM 1840 O O . GLU B 1 60 ? -2.681 -13.968 51.101 1.00 93.99 301 GLU B O 1
ATOM 1842 N N . GLY B 1 61 ? -4.725 -13.017 51.089 1.00 101.84 302 GLY B N 1
ATOM 1843 C CA . GLY B 1 61 ? -5.034 -13.410 49.727 1.00 98.00 302 GLY B CA 1
ATOM 1844 C C . GLY B 1 61 ? -4.497 -12.426 48.706 1.00 98.89 302 GLY B C 1
ATOM 1845 O O . GLY B 1 61 ? -3.954 -12.819 47.673 1.00 103.36 302 GLY B O 1
ATOM 1846 N N . ARG B 1 62 ? -4.660 -11.139 49.001 1.00 89.23 303 ARG B N 1
ATOM 1847 C CA . ARG B 1 62 ? -4.158 -10.071 48.142 1.00 87.76 303 ARG B CA 1
ATOM 1848 C C . ARG B 1 62 ? -2.632 -10.090 48.103 1.00 87.58 303 ARG B C 1
ATOM 1849 O O . ARG B 1 62 ? -2.015 -9.634 47.139 1.00 79.36 303 ARG B O 1
ATOM 1857 N N . LYS B 1 63 ? -2.030 -10.621 49.161 1.00 87.97 304 LYS B N 1
ATOM 1858 C CA . LYS B 1 63 ? -0.582 -10.742 49.236 1.00 83.05 304 LYS B CA 1
ATOM 1859 C C . LYS B 1 63 ? -0.121 -11.907 48.372 1.00 91.03 304 LYS B C 1
ATOM 1860 O O . LYS B 1 63 ? 1.045 -11.983 47.984 1.00 103.19 304 LYS B O 1
ATOM 1862 N N . GLU B 1 64 ? -1.045 -12.823 48.092 1.00 82.70 305 GLU B N 1
ATOM 1863 C CA . GLU B 1 64 ? -0.742 -14.012 47.305 1.00 91.72 305 GLU B CA 1
ATOM 1864 C C . GLU B 1 64 ? -0.834 -13.794 45.794 1.00 98.97 305 GLU B C 1
ATOM 1865 O O . GLU B 1 64 ? -0.204 -14.526 45.029 1.00 103.37 305 GLU B O 1
ATOM 1867 N N . VAL B 1 65 ? -1.630 -12.818 45.359 1.00 99.07 306 VAL B N 1
ATOM 1868 C CA . VAL B 1 65 ? -1.709 -12.498 43.933 1.00 100.93 306 VAL B CA 1
ATOM 1869 C C . VAL B 1 65 ? -0.374 -11.880 43.512 1.00 92.80 306 VAL B C 1
ATOM 1870 O O . VAL B 1 65 ? 0.153 -12.197 42.444 1.00 96.30 306 VAL B O 1
ATOM 1874 N N . LEU B 1 66 ? 0.158 -10.989 44.348 1.00 90.29 307 LEU B N 1
ATOM 1875 C CA . LEU B 1 66 ? 1.455 -10.376 44.104 1.00 82.23 307 LEU B CA 1
ATOM 1876 C C . LEU B 1 66 ? 2.536 -11.444 44.157 1.00 87.31 307 LEU B C 1
ATOM 1877 O O . LEU B 1 66 ? 3.594 -11.300 43.550 1.00 94.66 307 LEU B O 1
ATOM 1879 N N . LYS B 1 67 ? 2.266 -12.509 44.907 1.00 78.35 308 LYS B N 1
ATOM 1880 C CA . LYS B 1 67 ? 3.184 -13.635 45.002 1.00 86.44 308 LYS B CA 1
ATOM 1881 C C . LYS B 1 67 ? 3.159 -14.424 43.701 1.00 89.68 308 LYS B C 1
ATOM 1882 O O . LYS B 1 67 ? 4.138 -15.075 43.339 1.00 87.30 308 LYS B O 1
ATOM 1884 N N . GLU B 1 68 ? 2.021 -14.376 43.014 1.00 83.06 309 GLU B N 1
ATOM 1885 C CA . GLU B 1 68 ? 1.886 -15.011 41.710 1.00 77.88 309 GLU B CA 1
ATOM 1886 C C . GLU B 1 68 ? 2.379 -14.079 40.610 1.00 97.47 309 GLU B C 1
ATOM 1887 O O . GLU B 1 68 ? 2.911 -14.531 39.597 1.00 108.22 309 GLU B O 1
ATOM 1889 N N . ARG B 1 69 ? 2.196 -12.777 40.815 1.00 96.55 310 ARG B N 1
ATOM 1890 C CA . ARG B 1 69 ? 2.608 -11.780 39.834 1.00 90.74 310 ARG B CA 1
ATOM 1891 C C . ARG B 1 69 ? 4.119 -11.582 39.902 1.00 91.76 310 ARG B C 1
ATOM 1892 O O . ARG B 1 69 ? 4.748 -11.185 38.920 1.00 103.57 310 ARG B O 1
ATOM 1900 N N . LYS B 1 70 ? 4.694 -11.854 41.071 1.00 80.05 311 LYS B N 1
ATOM 1901 C CA . LYS B 1 70 ? 6.140 -11.795 41.242 1.00 79.82 311 LYS B CA 1
ATOM 1902 C C . LYS B 1 70 ? 6.708 -13.018 40.549 1.00 88.38 311 LYS B C 1
ATOM 1903 O O . LYS B 1 70 ? 7.730 -12.946 39.866 1.00 100.72 311 LYS B O 1
ATOM 1909 N N . LYS B 1 71 ? 6.034 -14.146 40.745 1.00 81.65 312 LYS B N 1
ATOM 1910 C CA . LYS B 1 71 ? 6.443 -15.408 40.148 1.00 87.59 312 LYS B CA 1
ATOM 1911 C C . LYS B 1 71 ? 6.251 -15.367 38.634 1.00 101.95 312 LYS B C 1
ATOM 1912 O O . LYS B 1 71 ? 6.703 -16.259 37.919 1.00 110.76 312 LYS B O 1
ATOM 1914 N N . ASN B 1 72 ? 5.566 -14.330 38.157 1.00 103.41 313 ASN B N 1
ATOM 1915 C CA . ASN B 1 72 ? 5.392 -14.093 36.730 1.00 104.38 313 ASN B CA 1
ATOM 1916 C C . ASN B 1 72 ? 6.446 -13.143 36.170 1.00 97.50 313 ASN B C 1
ATOM 1917 O O . ASN B 1 72 ? 6.742 -13.168 34.975 1.00 89.44 313 ASN B O 1
ATOM 1919 N N . ALA B 1 73 ? 7.004 -12.302 37.035 1.00 89.71 314 ALA B N 1
ATOM 1920 C CA . ALA B 1 73 ? 8.050 -11.375 36.621 1.00 79.84 314 ALA B CA 1
ATOM 1921 C C . ALA B 1 73 ? 9.372 -12.120 36.489 1.00 88.15 314 ALA B C 1
ATOM 1922 O O . ALA B 1 73 ? 10.194 -11.799 35.629 1.00 100.02 314 ALA B O 1
ATOM 1924 N N . VAL B 1 74 ? 9.574 -13.101 37.365 1.00 86.16 315 VAL B N 1
ATOM 1925 C CA . VAL B 1 74 ? 10.768 -13.937 37.335 1.00 97.30 315 VAL B CA 1
ATOM 1926 C C . VAL B 1 74 ? 10.752 -14.746 36.040 1.00 101.25 315 VAL B C 1
ATOM 1927 O O . VAL B 1 74 ? 11.796 -15.026 35.448 1.00 102.44 315 VAL B O 1
ATOM 1931 N N . GLN B 1 75 ? 9.549 -15.090 35.590 1.00 94.78 316 GLN B N 1
ATOM 1932 C CA . GLN B 1 75 ? 9.371 -15.817 34.340 1.00 99.73 316 GLN B CA 1
ATOM 1933 C C . GLN B 1 75 ? 9.614 -14.898 33.147 1.00 98.63 316 GLN B C 1
ATOM 1934 O O . GLN B 1 75 ? 9.880 -15.361 32.037 1.00 103.68 316 GLN B O 1
ATOM 1936 N N . ASN B 1 76 ? 9.507 -13.595 33.386 1.00 100.05 317 ASN B N 1
ATOM 1937 C CA . ASN B 1 76 ? 9.786 -12.595 32.364 1.00 104.06 317 ASN B CA 1
ATOM 1938 C C . ASN B 1 76 ? 11.233 -12.120 32.410 1.00 104.06 317 ASN B C 1
ATOM 1939 O O . ASN B 1 76 ? 11.789 -11.695 31.398 1.00 104.13 317 ASN B O 1
ATOM 1941 N N . GLN B 1 77 ? 11.834 -12.186 33.594 1.00 95.67 318 GLN B N 1
ATOM 1942 C CA . GLN B 1 77 ? 13.233 -11.815 33.764 1.00 92.59 318 GLN B CA 1
ATOM 1943 C C . GLN B 1 77 ? 14.151 -12.868 33.157 1.00 102.55 318 GLN B C 1
ATOM 1944 O O . GLN B 1 77 ? 15.114 -12.537 32.464 1.00 102.89 318 GLN B O 1
ATOM 1946 N N . GLU B 1 78 ? 13.856 -14.135 33.435 1.00 102.69 319 GLU B N 1
ATOM 1947 C CA . GLU B 1 78 ? 14.651 -15.240 32.910 1.00 108.05 319 GLU B CA 1
ATOM 1948 C C . GLU B 1 78 ? 14.570 -15.350 31.392 1.00 105.13 319 GLU B C 1
ATOM 1949 O O . GLU B 1 78 ? 15.467 -15.908 30.761 1.00 112.10 319 GLU B O 1
ATOM 1955 N N . GLN B 1 79 ? 13.495 -14.832 30.808 1.00 103.23 320 GLN B N 1
ATOM 1956 C CA . GLN B 1 79 ? 13.325 -14.895 29.362 1.00 114.46 320 GLN B CA 1
ATOM 1957 C C . GLN B 1 79 ? 14.172 -13.872 28.610 1.00 115.97 320 GLN B C 1
ATOM 1958 O O . GLN B 1 79 ? 14.784 -14.194 27.591 1.00 112.99 320 GLN B O 1
ATOM 1960 N N . LEU B 1 80 ? 14.208 -12.642 29.114 1.00 112.43 321 LEU B N 1
ATOM 1961 C CA . LEU B 1 80 ? 14.963 -11.579 28.459 1.00 105.11 321 LEU B CA 1
ATOM 1962 C C . LEU B 1 80 ? 16.456 -11.638 28.759 1.00 102.90 321 LEU B C 1
ATOM 1963 O O . LEU B 1 80 ? 17.273 -11.269 27.917 1.00 105.11 321 LEU B O 1
ATOM 1965 N N . GLU B 1 81 ? 16.806 -12.091 29.961 1.00 105.57 322 GLU B N 1
ATOM 1966 C CA . GLU B 1 81 ? 18.207 -12.209 30.358 1.00 113.32 322 GLU B CA 1
ATOM 1967 C C . GLU B 1 81 ? 18.927 -13.225 29.475 1.00 119.32 322 GLU B C 1
ATOM 1968 O O . GLU B 1 81 ? 20.125 -13.100 29.214 1.00 121.59 322 GLU B O 1
ATOM 1974 N N . GLU B 1 82 ? 18.187 -14.227 29.012 1.00 118.88 323 GLU B N 1
ATOM 1975 C CA . GLU B 1 82 ? 18.731 -15.186 28.063 1.00 121.94 323 GLU B CA 1
ATOM 1976 C C . GLU B 1 82 ? 18.930 -14.509 26.713 1.00 128.62 323 GLU B C 1
ATOM 1977 O O . GLU B 1 82 ? 19.952 -14.704 26.057 1.00 127.67 323 GLU B O 1
ATOM 1979 N N . ALA B 1 83 ? 17.940 -13.721 26.303 1.00 124.84 324 ALA B N 1
ATOM 1980 C CA . ALA B 1 83 ? 18.007 -12.998 25.039 1.00 111.12 324 ALA B CA 1
ATOM 1981 C C . ALA B 1 83 ? 19.075 -11.913 25.111 1.00 109.05 324 ALA B C 1
ATOM 1982 O O . ALA B 1 83 ? 19.755 -11.630 24.125 1.00 112.55 324 ALA B O 1
ATOM 1984 N N . ILE B 1 84 ? 19.199 -11.296 26.283 1.00 111.81 325 ILE B N 1
ATOM 1985 C CA . ILE B 1 84 ? 20.214 -10.277 26.514 1.00 119.10 325 ILE B CA 1
ATOM 1986 C C . ILE B 1 84 ? 21.599 -10.895 26.385 1.00 120.15 325 ILE B C 1
ATOM 1987 O O . ILE B 1 84 ? 22.535 -10.261 25.900 1.00 120.56 325 ILE B O 1
ATOM 1989 N N . VAL B 1 85 ? 21.719 -12.136 26.846 1.00 115.47 326 VAL B N 1
ATOM 1990 C CA . VAL B 1 85 ? 22.967 -12.880 26.753 1.00 117.74 326 VAL B CA 1
ATOM 1991 C C . VAL B 1 85 ? 23.158 -13.403 25.335 1.00 109.50 326 VAL B C 1
ATOM 1992 O O . VAL B 1 85 ? 24.279 -13.468 24.831 1.00 118.81 326 VAL B O 1
ATOM 1994 N N . GLN B 1 86 ? 22.053 -13.792 24.706 1.00 99.47 327 GLN B N 1
ATOM 1995 C CA . GLN B 1 86 ? 22.086 -14.355 23.361 1.00 107.20 327 GLN B CA 1
ATOM 1996 C C . GLN B 1 86 ? 22.483 -13.300 22.336 1.00 104.37 327 GLN B C 1
ATOM 1997 O O . GLN B 1 86 ? 23.173 -13.599 21.362 1.00 100.93 327 GLN B O 1
ATOM 1999 N N . PHE B 1 87 ? 22.026 -12.071 22.555 1.00 108.68 328 PHE B N 1
ATOM 2000 C CA . PHE B 1 87 ? 22.333 -10.971 21.653 1.00 115.11 328 PHE B CA 1
ATOM 2001 C C . PHE B 1 87 ? 23.773 -10.515 21.842 1.00 110.30 328 PHE B C 1
ATOM 2002 O O . PHE B 1 87 ? 24.446 -10.161 20.876 1.00 108.78 328 PHE B O 1
ATOM 2010 N N . GLN B 1 88 ? 24.245 -10.522 23.087 1.00 106.87 329 GLN B N 1
ATOM 2011 C CA . GLN B 1 88 ? 25.635 -10.176 23.357 1.00 111.51 329 GLN B CA 1
ATOM 2012 C C . GLN B 1 88 ? 26.522 -11.250 22.747 1.00 107.63 329 GLN B C 1
ATOM 2013 O O . GLN B 1 88 ? 27.665 -10.994 22.372 1.00 96.50 329 GLN B O 1
ATOM 2015 N N . GLN B 1 89 ? 25.979 -12.460 22.663 1.00 98.72 330 GLN B N 1
ATOM 2016 C CA . GLN B 1 89 ? 26.659 -13.575 22.024 1.00 92.05 330 GLN B CA 1
ATOM 2017 C C . GLN B 1 89 ? 26.607 -13.364 20.517 1.00 104.88 330 GLN B C 1
ATOM 2018 O O . GLN B 1 89 ? 27.546 -13.688 19.794 1.00 107.29 330 GLN B O 1
ATOM 2020 N N . LYS B 1 90 ? 25.474 -12.842 20.056 1.00 107.93 331 LYS B N 1
ATOM 2021 C CA . LYS B 1 90 ? 25.256 -12.567 18.643 1.00 94.38 331 LYS B CA 1
ATOM 2022 C C . LYS B 1 90 ? 26.009 -11.324 18.177 1.00 104.60 331 LYS B C 1
ATOM 2023 O O . LYS B 1 90 ? 26.517 -11.284 17.056 1.00 115.12 331 LYS B O 1
ATOM 2025 N N . GLU B 1 91 ? 26.062 -10.305 19.031 1.00 101.77 332 GLU B N 1
ATOM 2026 C CA . GLU B 1 91 ? 26.708 -9.046 18.673 1.00 107.58 332 GLU B CA 1
ATOM 2027 C C . GLU B 1 91 ? 28.217 -9.187 18.495 1.00 109.90 332 GLU B C 1
ATOM 2028 O O . GLU B 1 91 ? 28.795 -8.583 17.591 1.00 109.06 332 GLU B O 1
ATOM 2030 N N . THR B 1 92 ? 28.851 -9.971 19.363 1.00 116.64 333 THR B N 1
ATOM 2031 C CA . THR B 1 92 ? 30.290 -10.199 19.274 1.00 120.19 333 THR B CA 1
ATOM 2032 C C . THR B 1 92 ? 30.641 -11.019 18.038 1.00 120.27 333 THR B C 1
ATOM 2033 O O . THR B 1 92 ? 31.728 -10.876 17.482 1.00 123.65 333 THR B O 1
ATOM 2037 N N . VAL B 1 93 ? 29.715 -11.872 17.613 1.00 113.56 334 VAL B N 1
ATOM 2038 C CA . VAL B 1 93 ? 29.930 -12.729 16.453 1.00 106.24 334 VAL B CA 1
ATOM 2039 C C . VAL B 1 93 ? 29.793 -11.948 15.152 1.00 111.46 334 VAL B C 1
ATOM 2040 O O . VAL B 1 93 ? 30.614 -12.093 14.245 1.00 120.49 334 VAL B O 1
ATOM 2042 N N . LEU B 1 94 ? 28.741 -11.142 15.055 1.00 106.23 335 LEU B N 1
ATOM 2043 C CA . LEU B 1 94 ? 28.466 -10.393 13.836 1.00 119.00 335 LEU B CA 1
ATOM 2044 C C . LEU B 1 94 ? 29.586 -9.400 13.546 1.00 134.13 335 LEU B C 1
ATOM 2045 O O . LEU B 1 94 ? 30.016 -9.256 12.401 1.00 140.45 335 LEU B O 1
ATOM 2047 N N . LYS B 1 95 ? 30.040 -8.705 14.584 1.00 129.18 336 LYS B N 1
ATOM 2048 C CA . LYS B 1 95 ? 31.123 -7.740 14.443 1.00 132.13 336 LYS B CA 1
ATOM 2049 C C . LYS B 1 95 ? 32.443 -8.442 14.134 1.00 137.15 336 LYS B C 1
ATOM 2050 O O . LYS B 1 95 ? 33.327 -7.874 13.491 1.00 133.34 336 LYS B O 1
ATOM 2052 N N . GLU B 1 96 ? 32.561 -9.683 14.597 1.00 132.40 337 GLU B N 1
ATOM 2053 C CA . GLU B 1 96 ? 33.750 -10.498 14.362 1.00 137.22 337 GLU B CA 1
ATOM 2054 C C . GLU B 1 96 ? 33.834 -11.008 12.932 1.00 142.66 337 GLU B C 1
ATOM 2055 O O . GLU B 1 96 ? 34.903 -10.988 12.322 1.00 140.64 337 GLU B O 1
ATOM 2057 N N . GLU B 1 97 ? 32.709 -11.483 12.407 1.00 139.97 338 GLU B N 1
ATOM 2058 C CA . GLU B 1 97 ? 32.682 -12.043 11.063 1.00 128.39 338 GLU B CA 1
ATOM 2059 C C . GLU B 1 97 ? 32.984 -10.977 10.018 1.00 145.05 338 GLU B C 1
ATOM 2060 O O . GLU B 1 97 ? 33.793 -11.201 9.121 1.00 155.88 338 GLU B O 1
ATOM 2062 N N . LEU B 1 98 ? 32.338 -9.821 10.140 1.00 144.87 339 LEU B N 1
ATOM 2063 C CA . LEU B 1 98 ? 32.530 -8.737 9.183 1.00 147.79 339 LEU B CA 1
ATOM 2064 C C . LEU B 1 98 ? 33.983 -8.277 9.141 1.00 143.44 339 LEU B C 1
ATOM 2065 O O . LEU B 1 98 ? 34.527 -8.022 8.068 1.00 142.21 339 LEU B O 1
ATOM 2067 N N . SER B 1 99 ? 34.603 -8.183 10.314 1.00 143.99 340 SER B N 1
ATOM 2068 C CA . SER B 1 99 ? 36.004 -7.790 10.434 1.00 147.09 340 SER B CA 1
ATOM 2069 C C . SER B 1 99 ? 36.928 -8.860 9.865 1.00 146.25 340 SER B C 1
ATOM 2070 O O . SER B 1 99 ? 37.962 -8.551 9.271 1.00 151.69 340 SER B O 1
ATOM 2072 N N . LYS B 1 100 ? 36.559 -10.121 10.071 1.00 144.95 341 LYS B N 1
ATOM 2073 C CA . LYS B 1 100 ? 37.362 -11.235 9.590 1.00 142.76 341 LYS B CA 1
ATOM 2074 C C . LYS B 1 100 ? 37.303 -11.264 8.070 1.00 154.12 341 LYS B C 1
ATOM 2075 O O . LYS B 1 100 ? 38.289 -11.592 7.409 1.00 166.80 341 LYS B O 1
ATOM 2077 N N . GLN B 1 101 ? 36.137 -10.934 7.521 1.00 156.78 342 GLN B N 1
ATOM 2078 C CA . GLN B 1 101 ? 35.980 -10.874 6.076 1.00 157.12 342 GLN B CA 1
ATOM 2079 C C . GLN B 1 101 ? 36.542 -9.544 5.582 1.00 163.10 342 GLN B C 1
ATOM 2080 O O . GLN B 1 101 ? 36.835 -9.387 4.398 1.00 178.27 342 GLN B O 1
ATOM 2086 N N . GLU B 1 102 ? 36.679 -8.588 6.500 1.00 161.26 343 GLU B N 1
ATOM 2087 C CA . GLU B 1 102 ? 37.239 -7.282 6.168 1.00 171.98 343 GLU B CA 1
ATOM 2088 C C . GLU B 1 102 ? 38.742 -7.372 5.955 1.00 179.11 343 GLU B C 1
ATOM 2089 O O . GLU B 1 102 ? 39.320 -6.561 5.232 1.00 185.77 343 GLU B O 1
ATOM 2091 N N . ALA B 1 103 ? 39.378 -8.345 6.600 1.00 175.85 344 ALA B N 1
ATOM 2092 C CA . ALA B 1 103 ? 40.799 -8.561 6.381 1.00 182.13 344 ALA B CA 1
ATOM 2093 C C . ALA B 1 103 ? 40.968 -9.095 4.969 1.00 189.63 344 ALA B C 1
ATOM 2094 O O . ALA B 1 103 ? 41.937 -8.776 4.281 1.00 195.46 344 ALA B O 1
ATOM 2096 N N . VAL B 1 104 ? 40.014 -9.921 4.549 1.00 184.10 345 VAL B N 1
ATOM 2097 C CA . VAL B 1 104 ? 39.973 -10.398 3.176 1.00 188.29 345 VAL B CA 1
ATOM 2098 C C . VAL B 1 104 ? 39.623 -9.227 2.265 1.00 198.21 345 VAL B C 1
ATOM 2099 O O . VAL B 1 104 ? 40.135 -9.111 1.153 1.00 205.53 345 VAL B O 1
ATOM 2101 N N . PHE B 1 105 ? 38.730 -8.370 2.753 1.00 196.14 346 PHE B N 1
ATOM 2102 C CA . PHE B 1 105 ? 38.330 -7.159 2.044 1.00 198.88 346 PHE B CA 1
ATOM 2103 C C . PHE B 1 105 ? 39.474 -6.155 1.931 1.00 208.21 346 PHE B C 1
ATOM 2104 O O . PHE B 1 105 ? 39.551 -5.402 0.961 1.00 215.88 346 PHE B O 1
ATOM 2106 N N . GLU B 1 106 ? 40.342 -6.127 2.939 1.00 207.21 347 GLU B N 1
ATOM 2107 C CA . GLU B 1 106 ? 41.472 -5.205 2.936 1.00 211.79 347 GLU B CA 1
ATOM 2108 C C . GLU B 1 106 ? 42.428 -5.538 1.799 1.00 211.34 347 GLU B C 1
ATOM 2109 O O . GLU B 1 106 ? 42.832 -4.660 1.036 1.00 208.05 347 GLU B O 1
ATOM 2111 N N . THR B 1 107 ? 42.798 -6.811 1.704 1.00 207.89 348 THR B N 1
ATOM 2112 C CA . THR B 1 107 ? 43.685 -7.278 0.647 1.00 202.78 348 THR B CA 1
ATOM 2113 C C . THR B 1 107 ? 42.992 -7.203 -0.710 1.00 198.13 348 THR B C 1
ATOM 2114 O O . THR B 1 107 ? 43.645 -7.111 -1.747 1.00 196.16 348 THR B O 1
ATOM 2116 N N . LEU B 1 108 ? 41.662 -7.238 -0.686 1.00 198.96 349 LEU B N 1
ATOM 2117 C CA . LEU B 1 108 ? 40.841 -7.230 -1.896 1.00 198.18 349 LEU B CA 1
ATOM 2118 C C . LEU B 1 108 ? 41.009 -5.965 -2.734 1.00 202.50 349 LEU B C 1
ATOM 2119 O O . LEU B 1 108 ? 41.270 -6.041 -3.935 1.00 214.56 349 LEU B O 1
ATOM 2121 N N . GLN B 1 109 ? 40.842 -4.806 -2.105 1.00 198.50 350 GLN B N 1
ATOM 2122 C CA . GLN B 1 109 ? 40.883 -3.536 -2.823 1.00 205.08 350 GLN B CA 1
ATOM 2123 C C . GLN B 1 109 ? 42.312 -3.132 -3.178 1.00 209.57 350 GLN B C 1
ATOM 2124 O O . GLN B 1 109 ? 42.536 -2.125 -3.848 1.00 205.88 350 GLN B O 1
ATOM 2126 N N . ALA B 1 110 ? 43.272 -3.919 -2.708 1.00 207.16 351 ALA B N 1
ATOM 2127 C CA . ALA B 1 110 ? 44.679 -3.730 -3.045 1.00 201.91 351 ALA B CA 1
ATOM 2128 C C . ALA B 1 110 ? 45.079 -4.356 -4.385 1.00 202.47 351 ALA B C 1
ATOM 2129 O O . ALA B 1 110 ? 46.064 -3.941 -4.995 1.00 207.52 351 ALA B O 1
ATOM 2131 N N . GLU B 1 111 ? 44.325 -5.356 -4.834 1.00 200.06 352 GLU B N 1
ATOM 2132 C CA . GLU B 1 111 ? 44.711 -6.128 -6.017 1.00 193.26 352 GLU B CA 1
ATOM 2133 C C . GLU B 1 111 ? 44.364 -5.535 -7.384 1.00 191.07 352 GLU B C 1
ATOM 2134 O O . GLU B 1 111 ? 45.055 -5.824 -8.359 1.00 189.23 352 GLU B O 1
ATOM 2140 N N . VAL B 1 112 ? 43.312 -4.724 -7.479 1.00 200.85 353 VAL B N 1
ATOM 2141 C CA . VAL B 1 112 ? 42.960 -4.148 -8.777 1.00 200.85 353 VAL B CA 1
ATOM 2142 C C . VAL B 1 112 ? 44.003 -3.118 -9.213 1.00 200.85 353 VAL B C 1
ATOM 2143 O O . VAL B 1 112 ? 44.255 -2.954 -10.406 1.00 200.85 353 VAL B O 1
ATOM 2147 N N . LYS B 1 113 ? 44.615 -2.442 -8.245 1.00 197.15 354 LYS B N 1
ATOM 2148 C CA . LYS B 1 113 ? 45.615 -1.427 -8.540 1.00 194.76 354 LYS B CA 1
ATOM 2149 C C . LYS B 1 113 ? 46.913 -2.130 -8.900 1.00 188.62 354 LYS B C 1
ATOM 2150 O O . LYS B 1 113 ? 47.653 -1.688 -9.778 1.00 187.91 354 LYS B O 1
ATOM 2152 N N . GLN B 1 114 ? 47.180 -3.229 -8.199 1.00 186.74 355 GLN B N 1
ATOM 2153 C CA . GLN B 1 114 ? 48.311 -4.090 -8.515 1.00 184.64 355 GLN B CA 1
ATOM 2154 C C . GLN B 1 114 ? 48.073 -4.741 -9.869 1.00 185.80 355 GLN B C 1
ATOM 2155 O O . GLN B 1 114 ? 49.012 -4.993 -10.620 1.00 183.29 355 GLN B O 1
ATOM 2157 N N . LEU B 1 115 ? 46.807 -5.029 -10.162 1.00 182.96 356 LEU B N 1
ATOM 2158 C CA . LEU B 1 115 ? 46.421 -5.530 -11.475 1.00 176.78 356 LEU B CA 1
ATOM 2159 C C . LEU B 1 115 ? 46.626 -4.391 -12.459 1.00 184.32 356 LEU B C 1
ATOM 2160 O O . LEU B 1 115 ? 47.154 -4.583 -13.555 1.00 189.97 356 LEU B O 1
ATOM 2162 N N . ARG B 1 116 ? 46.178 -3.204 -12.055 1.00 187.56 357 ARG B N 1
ATOM 2163 C CA . ARG B 1 116 ? 46.364 -1.993 -12.843 1.00 187.93 357 ARG B CA 1
ATOM 2164 C C . ARG B 1 116 ? 47.853 -1.713 -12.982 1.00 189.47 357 ARG B C 1
ATOM 2165 O O . ARG B 1 116 ? 48.298 -1.186 -13.997 1.00 182.09 357 ARG B O 1
ATOM 2167 N N . ALA B 1 117 ? 48.614 -2.037 -11.941 1.00 193.66 358 ALA B N 1
ATOM 2168 C CA . ALA B 1 117 ? 50.062 -1.894 -11.993 1.00 190.59 358 ALA B CA 1
ATOM 2169 C C . ALA B 1 117 ? 50.610 -2.935 -12.957 1.00 194.31 358 ALA B C 1
ATOM 2170 O O . ALA B 1 117 ? 51.469 -2.640 -13.786 1.00 198.39 358 ALA B O 1
ATOM 2172 N N . GLN B 1 118 ? 50.118 -4.164 -12.822 1.00 192.91 359 GLN B N 1
ATOM 2173 C CA . GLN B 1 118 ? 50.564 -5.269 -13.660 1.00 190.88 359 GLN B CA 1
ATOM 2174 C C . GLN B 1 118 ? 50.207 -5.014 -15.122 1.00 189.70 359 GLN B C 1
ATOM 2175 O O . GLN B 1 118 ? 50.995 -5.305 -16.021 1.00 188.22 359 GLN B O 1
ATOM 2177 N N . VAL B 1 119 ? 49.005 -4.490 -15.354 1.00 188.89 360 VAL B N 1
ATOM 2178 C CA . VAL B 1 119 ? 48.564 -4.152 -16.704 1.00 183.05 360 VAL B CA 1
ATOM 2179 C C . VAL B 1 119 ? 49.362 -2.949 -17.216 1.00 183.11 360 VAL B C 1
ATOM 2180 O O . VAL B 1 119 ? 49.542 -2.782 -18.423 1.00 180.81 360 VAL B O 1
ATOM 2184 N N . LYS B 1 120 ? 49.834 -2.110 -16.295 1.00 188.78 361 LYS B N 1
ATOM 2185 C CA . LYS B 1 120 ? 50.643 -0.954 -16.666 1.00 191.05 361 LYS B CA 1
ATOM 2186 C C . LYS B 1 120 ? 52.085 -1.369 -16.915 1.00 191.23 361 LYS B C 1
ATOM 2187 O O . LYS B 1 120 ? 52.844 -0.641 -17.554 1.00 192.14 361 LYS B O 1
ATOM 2189 N N . GLU B 1 121 ? 52.466 -2.531 -16.395 1.00 191.37 362 GLU B N 1
ATOM 2190 C CA . GLU B 1 121 ? 53.796 -3.058 -16.655 1.00 189.91 362 GLU B CA 1
ATOM 2191 C C . GLU B 1 121 ? 53.857 -3.499 -18.112 1.00 180.55 362 GLU B C 1
ATOM 2192 O O . GLU B 1 121 ? 54.814 -3.202 -18.828 1.00 174.22 362 GLU B O 1
ATOM 2194 N N . LYS B 1 122 ? 52.818 -4.209 -18.540 1.00 174.39 363 LYS B N 1
ATOM 2195 C CA . LYS B 1 122 ? 52.713 -4.682 -19.914 1.00 157.94 363 LYS B CA 1
ATOM 2196 C C . LYS B 1 122 ? 52.305 -3.548 -20.849 1.00 155.22 363 LYS B C 1
ATOM 2197 O O . LYS B 1 122 ? 51.122 -3.221 -20.959 1.00 146.63 363 LYS B O 1
ATOM 2199 N N . LEU B 1 161 ? 53.782 -11.916 -24.739 1.00 133.56 808 LEU B N 1
ATOM 2200 C CA . LEU B 1 161 ? 53.044 -11.575 -25.950 1.00 140.41 808 LEU B CA 1
ATOM 2201 C C . LEU B 1 161 ? 51.558 -11.448 -25.581 1.00 145.21 808 LEU B C 1
ATOM 2202 O O . LEU B 1 161 ? 51.213 -11.491 -24.399 1.00 146.70 808 LEU B O 1
ATOM 2207 N N . SER B 1 162 ? 50.690 -11.279 -26.574 1.00 153.30 809 SER B N 1
ATOM 2208 C CA . SER B 1 162 ? 49.263 -11.091 -26.338 1.00 151.92 809 SER B CA 1
ATOM 2209 C C . SER B 1 162 ? 48.618 -12.256 -25.589 1.00 156.08 809 SER B C 1
ATOM 2210 O O . SER B 1 162 ? 47.685 -12.044 -24.816 1.00 152.47 809 SER B O 1
ATOM 2213 N N . ASN B 1 163 ? 49.095 -13.475 -25.826 1.00 158.94 810 ASN B N 1
ATOM 2214 C CA . ASN B 1 163 ? 48.578 -14.639 -25.114 1.00 164.06 810 ASN B CA 1
ATOM 2215 C C . ASN B 1 163 ? 48.819 -14.472 -23.612 1.00 157.96 810 ASN B C 1
ATOM 2216 O O . ASN B 1 163 ? 47.974 -14.828 -22.789 1.00 155.19 810 ASN B O 1
ATOM 2221 N N . GLU B 1 164 ? 49.975 -13.908 -23.267 1.00 152.82 811 GLU B N 1
ATOM 2222 C CA . GLU B 1 164 ? 50.291 -13.534 -21.889 1.00 155.87 811 GLU B CA 1
ATOM 2223 C C . GLU B 1 164 ? 49.807 -12.128 -21.538 1.00 158.28 811 GLU B C 1
ATOM 2224 O O . GLU B 1 164 ? 49.937 -11.701 -20.400 1.00 152.01 811 GLU B O 1
ATOM 2230 N N . LEU B 1 165 ? 49.373 -11.360 -22.528 1.00 156.10 812 LEU B N 1
ATOM 2231 C CA . LEU B 1 165 ? 48.789 -10.060 -22.222 1.00 154.20 812 LEU B CA 1
ATOM 2232 C C . LEU B 1 165 ? 47.325 -10.206 -21.792 1.00 160.14 812 LEU B C 1
ATOM 2233 O O . LEU B 1 165 ? 46.829 -9.425 -20.982 1.00 162.32 812 LEU B O 1
ATOM 2235 N N . THR B 1 166 ? 46.637 -11.202 -22.346 1.00 162.17 813 THR B N 1
ATOM 2236 C CA . THR B 1 166 ? 45.233 -11.464 -22.017 1.00 159.81 813 THR B CA 1
ATOM 2237 C C . THR B 1 166 ? 44.952 -12.398 -20.830 1.00 156.28 813 THR B C 1
ATOM 2238 O O . THR B 1 166 ? 43.804 -12.514 -20.401 1.00 156.28 813 THR B O 1
ATOM 2242 N N . GLU B 1 167 ? 45.978 -13.059 -20.298 1.00 149.31 814 GLU B N 1
ATOM 2243 C CA . GLU B 1 167 ? 45.789 -13.976 -19.169 1.00 144.18 814 GLU B CA 1
ATOM 2244 C C . GLU B 1 167 ? 45.677 -13.240 -17.835 1.00 137.52 814 GLU B C 1
ATOM 2245 O O . GLU B 1 167 ? 45.260 -13.811 -16.826 1.00 139.91 814 GLU B O 1
ATOM 2251 N N . LEU B 1 168 ? 46.053 -11.966 -17.848 1.00 134.64 815 LEU B N 1
ATOM 2252 C CA . LEU B 1 168 ? 45.919 -11.110 -16.682 1.00 121.32 815 LEU B CA 1
ATOM 2253 C C . LEU B 1 168 ? 44.558 -10.444 -16.743 1.00 115.50 815 LEU B C 1
ATOM 2254 O O . LEU B 1 168 ? 44.018 -10.009 -15.725 1.00 118.46 815 LEU B O 1
ATOM 2256 N N . LYS B 1 169 ? 44.023 -10.346 -17.955 1.00 123.66 816 LYS B N 1
ATOM 2257 C CA . LYS B 1 169 ? 42.704 -9.776 -18.167 1.00 136.07 816 LYS B CA 1
ATOM 2258 C C . LYS B 1 169 ? 41.657 -10.661 -17.500 1.00 133.39 816 LYS B C 1
ATOM 2259 O O . LYS B 1 169 ? 40.640 -10.172 -17.011 1.00 123.34 816 LYS B O 1
ATOM 2261 N N . ILE B 1 170 ? 41.904 -11.969 -17.505 1.00 136.36 817 ILE B N 1
ATOM 2262 C CA . ILE B 1 170 ? 41.018 -12.907 -16.831 1.00 128.42 817 ILE B CA 1
ATOM 2263 C C . ILE B 1 170 ? 41.186 -12.812 -15.317 1.00 125.59 817 ILE B C 1
ATOM 2264 O O . ILE B 1 170 ? 40.207 -12.874 -14.572 1.00 126.90 817 ILE B O 1
ATOM 2266 N N . ALA B 1 171 ? 42.432 -12.672 -14.869 1.00 125.76 818 ALA B N 1
ATOM 2267 C CA . ALA B 1 171 ? 42.722 -12.559 -13.444 1.00 107.33 818 ALA B CA 1
ATOM 2268 C C . ALA B 1 171 ? 42.249 -11.214 -12.914 1.00 101.45 818 ALA B C 1
ATOM 2269 O O . ALA B 1 171 ? 42.106 -11.021 -11.706 1.00 100.26 818 ALA B O 1
ATOM 2271 N N . ALA B 1 172 ? 42.019 -10.284 -13.834 1.00 106.76 819 ALA B N 1
ATOM 2272 C CA . ALA B 1 172 ? 41.517 -8.964 -13.495 1.00 106.28 819 ALA B CA 1
ATOM 2273 C C . ALA B 1 172 ? 40.086 -9.079 -13.000 1.00 94.53 819 ALA B C 1
ATOM 2274 O O . ALA B 1 172 ? 39.768 -8.690 -11.878 1.00 94.45 819 ALA B O 1
ATOM 2276 N N . ALA B 1 173 ? 39.232 -9.628 -13.857 1.00 101.78 820 ALA B N 1
ATOM 2277 C CA . ALA B 1 173 ? 37.814 -9.787 -13.565 1.00 112.01 820 ALA B CA 1
ATOM 2278 C C . ALA B 1 173 ? 37.571 -10.762 -12.422 1.00 116.81 820 ALA B C 1
ATOM 2279 O O . ALA B 1 173 ? 36.529 -10.710 -11.771 1.00 121.40 820 ALA B O 1
ATOM 2281 N N . LYS B 1 174 ? 38.520 -11.666 -12.196 1.00 112.98 821 LYS B N 1
ATOM 2282 C CA . LYS B 1 174 ? 38.409 -12.620 -11.100 1.00 104.72 821 LYS B CA 1
ATOM 2283 C C . LYS B 1 174 ? 38.341 -11.887 -9.767 1.00 116.68 821 LYS B C 1
ATOM 2284 O O . LYS B 1 174 ? 37.493 -12.189 -8.932 1.00 130.51 821 LYS B O 1
ATOM 2286 N N . LYS B 1 175 ? 39.255 -10.942 -9.568 1.00 108.71 822 LYS B N 1
ATOM 2287 C CA . LYS B 1 175 ? 39.272 -10.112 -8.368 1.00 102.25 822 LYS B CA 1
ATOM 2288 C C . LYS B 1 175 ? 38.270 -8.963 -8.458 1.00 106.50 822 LYS B C 1
ATOM 2289 O O . LYS B 1 175 ? 37.732 -8.515 -7.444 1.00 122.38 822 LYS B O 1
ATOM 2291 N N . GLU B 1 176 ? 38.036 -8.487 -9.679 1.00 112.53 823 GLU B N 1
ATOM 2292 C CA . GLU B 1 176 ? 37.129 -7.366 -9.913 1.00 117.98 823 GLU B CA 1
ATOM 2293 C C . GLU B 1 176 ? 35.685 -7.726 -9.595 1.00 117.44 823 GLU B C 1
ATOM 2294 O O . GLU B 1 176 ? 34.976 -6.959 -8.945 1.00 118.14 823 GLU B O 1
ATOM 2296 N N . GLN B 1 177 ? 35.249 -8.889 -10.068 1.00 119.39 824 GLN B N 1
ATOM 2297 C CA . GLN B 1 177 ? 33.884 -9.335 -9.831 1.00 126.76 824 GLN B CA 1
ATOM 2298 C C . GLN B 1 177 ? 33.754 -9.791 -8.385 1.00 125.42 824 GLN B C 1
ATOM 2299 O O . GLN B 1 177 ? 32.705 -9.632 -7.761 1.00 129.49 824 GLN B O 1
ATOM 2301 N N . ALA B 1 178 ? 34.832 -10.368 -7.865 1.00 114.11 825 ALA B N 1
ATOM 2302 C CA . ALA B 1 178 ? 34.885 -10.839 -6.484 1.00 124.33 825 ALA B CA 1
ATOM 2303 C C . ALA B 1 178 ? 34.805 -9.694 -5.483 1.00 135.73 825 ALA B C 1
ATOM 2304 O O . ALA B 1 178 ? 34.512 -9.914 -4.308 1.00 131.43 825 ALA B O 1
ATOM 2306 N N . CYS B 1 179 ? 35.069 -8.474 -5.942 1.00 141.00 826 CYS B N 1
ATOM 2307 C CA . CYS B 1 179 ? 34.997 -7.325 -5.053 1.00 129.08 826 CYS B CA 1
ATOM 2308 C C . CYS B 1 179 ? 33.852 -6.434 -5.543 1.00 127.03 826 CYS B C 1
ATOM 2309 O O . CYS B 1 179 ? 33.825 -5.222 -5.339 1.00 120.31 826 CYS B O 1
ATOM 2312 N N . LYS B 1 180 ? 32.887 -7.078 -6.189 1.00 135.49 827 LYS B N 1
ATOM 2313 C CA . LYS B 1 180 ? 31.587 -6.479 -6.432 1.00 128.28 827 LYS B CA 1
ATOM 2314 C C . LYS B 1 180 ? 30.626 -7.079 -5.415 1.00 123.87 827 LYS B C 1
ATOM 2315 O O . LYS B 1 180 ? 29.781 -6.390 -4.843 1.00 126.32 827 LYS B O 1
ATOM 2317 N N . GLY B 1 181 ? 30.778 -8.385 -5.209 1.00 117.45 828 GLY B N 1
ATOM 2318 C CA . GLY B 1 181 ? 29.983 -9.145 -4.262 1.00 121.43 828 GLY B CA 1
ATOM 2319 C C . GLY B 1 181 ? 30.374 -8.945 -2.810 1.00 124.36 828 GLY B C 1
ATOM 2320 O O . GLY B 1 181 ? 29.513 -8.883 -1.932 1.00 128.70 828 GLY B O 1
ATOM 2321 N N . GLU B 1 182 ? 31.678 -8.871 -2.555 1.00 121.51 829 GLU B N 1
ATOM 2322 C CA . GLU B 1 182 ? 32.193 -8.670 -1.203 1.00 112.77 829 GLU B CA 1
ATOM 2323 C C . GLU B 1 182 ? 31.717 -7.347 -0.610 1.00 122.12 829 GLU B C 1
ATOM 2324 O O . GLU B 1 182 ? 31.667 -7.186 0.610 1.00 118.08 829 GLU B O 1
ATOM 2326 N N . GLU B 1 183 ? 31.377 -6.405 -1.482 1.00 123.07 830 GLU B N 1
ATOM 2327 C CA . GLU B 1 183 ? 30.795 -5.137 -1.062 1.00 127.63 830 GLU B CA 1
ATOM 2328 C C . GLU B 1 183 ? 29.336 -5.326 -0.655 1.00 132.19 830 GLU B C 1
ATOM 2329 O O . GLU B 1 183 ? 28.779 -4.514 0.083 1.00 126.56 830 GLU B O 1
ATOM 2331 N N . ASP B 1 184 ? 28.724 -6.400 -1.148 1.00 131.04 831 ASP B N 1
ATOM 2332 C CA . ASP B 1 184 ? 27.327 -6.698 -0.848 1.00 123.64 831 ASP B CA 1
ATOM 2333 C C . ASP B 1 184 ? 27.204 -7.701 0.296 1.00 119.09 831 ASP B C 1
ATOM 2334 O O . ASP B 1 184 ? 26.189 -7.732 0.992 1.00 127.95 831 ASP B O 1
ATOM 2339 N N . ASN B 1 185 ? 28.228 -8.530 0.481 1.00 114.83 832 ASN B N 1
ATOM 2340 C CA . ASN B 1 185 ? 28.234 -9.476 1.591 1.00 118.65 832 ASN B CA 1
ATOM 2341 C C . ASN B 1 185 ? 28.406 -8.706 2.894 1.00 120.13 832 ASN B C 1
ATOM 2342 O O . ASN B 1 185 ? 27.780 -9.024 3.906 1.00 124.56 832 ASN B O 1
ATOM 2347 N N . LEU B 1 186 ? 29.271 -7.696 2.858 1.00 116.98 833 LEU B N 1
ATOM 2348 C CA . LEU B 1 186 ? 29.520 -6.848 4.017 1.00 117.00 833 LEU B CA 1
ATOM 2349 C C . LEU B 1 186 ? 28.349 -5.890 4.218 1.00 112.75 833 LEU B C 1
ATOM 2350 O O . LEU B 1 186 ? 28.163 -5.335 5.301 1.00 117.36 833 LEU B O 1
ATOM 2355 N N . ALA B 1 187 ? 27.565 -5.701 3.161 1.00 116.59 834 ALA B N 1
ATOM 2356 C CA . ALA B 1 187 ? 26.403 -4.821 3.208 1.00 121.04 834 ALA B CA 1
ATOM 2357 C C . ALA B 1 187 ? 25.284 -5.390 4.074 1.00 125.48 834 ALA B C 1
ATOM 2358 O O . ALA B 1 187 ? 24.617 -4.652 4.800 1.00 127.78 834 ALA B O 1
ATOM 2360 N N . ARG B 1 188 ? 25.074 -6.700 3.988 1.00 123.69 835 ARG B N 1
ATOM 2361 C CA . ARG B 1 188 ? 24.012 -7.351 4.744 1.00 113.62 835 ARG B CA 1
ATOM 2362 C C . ARG B 1 188 ? 24.458 -7.750 6.147 1.00 113.56 835 ARG B C 1
ATOM 2363 O O . ARG B 1 188 ? 23.625 -7.975 7.026 1.00 116.47 835 ARG B O 1
ATOM 2371 N N . LEU B 1 189 ? 25.768 -7.846 6.355 1.00 116.09 836 LEU B N 1
ATOM 2372 C CA . LEU B 1 189 ? 26.297 -8.157 7.676 1.00 111.60 836 LEU B CA 1
ATOM 2373 C C . LEU B 1 189 ? 26.085 -6.990 8.632 1.00 106.15 836 LEU B C 1
ATOM 2374 O O . LEU B 1 189 ? 25.830 -7.188 9.820 1.00 105.36 836 LEU B O 1
ATOM 2376 N N . LYS B 1 190 ? 26.201 -5.774 8.107 1.00 112.53 837 LYS B N 1
ATOM 2377 C CA . LYS B 1 190 ? 25.978 -4.580 8.908 1.00 113.23 837 LYS B CA 1
ATOM 2378 C C . LYS B 1 190 ? 24.496 -4.377 9.194 1.00 109.57 837 LYS B C 1
ATOM 2379 O O . LYS B 1 190 ? 24.130 -3.778 10.203 1.00 106.86 837 LYS B O 1
ATOM 2381 N N . LYS B 1 191 ? 23.647 -4.868 8.295 1.00 111.26 838 LYS B N 1
ATOM 2382 C CA . LYS B 1 191 ? 22.207 -4.718 8.455 1.00 116.60 838 LYS B CA 1
ATOM 2383 C C . LYS B 1 191 ? 21.665 -5.618 9.557 1.00 130.63 838 LYS B C 1
ATOM 2384 O O . LYS B 1 191 ? 20.645 -5.307 10.174 1.00 135.07 838 LYS B O 1
ATOM 2386 N N . GLU B 1 192 ? 22.345 -6.736 9.800 1.00 128.07 839 GLU B N 1
ATOM 2387 C CA . GLU B 1 192 ? 21.926 -7.659 10.847 1.00 124.49 839 GLU B CA 1
ATOM 2388 C C . GLU B 1 192 ? 22.383 -7.168 12.211 1.00 119.12 839 GLU B C 1
ATOM 2389 O O . GLU B 1 192 ? 21.786 -7.511 13.227 1.00 121.65 839 GLU B O 1
ATOM 2395 N N . LEU B 1 193 ? 23.447 -6.370 12.229 1.00 116.71 840 LEU B N 1
ATOM 2396 C CA . LEU B 1 193 ? 23.913 -5.773 13.470 1.00 116.71 840 LEU B CA 1
ATOM 2397 C C . LEU B 1 193 ? 23.180 -4.454 13.635 1.00 119.79 840 LEU B C 1
ATOM 2398 O O . LEU B 1 193 ? 23.154 -3.865 14.716 1.00 116.48 840 LEU B O 1
ATOM 2400 N N . THR B 1 194 ? 22.588 -3.996 12.536 1.00 120.39 841 THR B N 1
ATOM 2401 C CA . THR B 1 194 ? 21.670 -2.872 12.569 1.00 117.25 841 THR B CA 1
ATOM 2402 C C . THR B 1 194 ? 20.316 -3.427 12.979 1.00 115.96 841 THR B C 1
ATOM 2403 O O . THR B 1 194 ? 19.372 -2.684 13.240 1.00 115.91 841 THR B O 1
ATOM 2405 N N . GLU B 1 195 ? 20.239 -4.755 13.014 1.00 118.27 842 GLU B N 1
ATOM 2406 C CA . GLU B 1 195 ? 19.040 -5.462 13.434 1.00 126.90 842 GLU B CA 1
ATOM 2407 C C . GLU B 1 195 ? 19.246 -6.097 14.804 1.00 135.04 842 GLU B C 1
ATOM 2408 O O . GLU B 1 195 ? 18.321 -6.144 15.612 1.00 145.48 842 GLU B O 1
ATOM 2410 N N . THR B 1 196 ? 20.455 -6.593 15.059 1.00 125.79 843 THR B N 1
ATOM 2411 C CA . THR B 1 196 ? 20.753 -7.240 16.335 1.00 130.54 843 THR B CA 1
ATOM 2412 C C . THR B 1 196 ? 20.830 -6.223 17.466 1.00 139.40 843 THR B C 1
ATOM 2413 O O . THR B 1 196 ? 20.260 -6.434 18.537 1.00 139.60 843 THR B O 1
ATOM 2415 N N . GLU B 1 197 ? 21.558 -5.134 17.233 1.00 132.69 844 GLU B N 1
ATOM 2416 C CA . GLU B 1 197 ? 21.689 -4.078 18.230 1.00 127.73 844 GLU B CA 1
ATOM 2417 C C . GLU B 1 197 ? 20.342 -3.409 18.468 1.00 138.22 844 GLU B C 1
ATOM 2418 O O . GLU B 1 197 ? 20.094 -2.850 19.536 1.00 148.96 844 GLU B O 1
ATOM 2420 N N . LEU B 1 198 ? 19.477 -3.465 17.459 1.00 136.72 845 LEU B N 1
ATOM 2421 C CA . LEU B 1 198 ? 18.140 -2.909 17.578 1.00 141.37 845 LEU B CA 1
ATOM 2422 C C . LEU B 1 198 ? 17.254 -3.907 18.304 1.00 147.50 845 LEU B C 1
ATOM 2423 O O . LEU B 1 198 ? 16.326 -3.527 19.019 1.00 152.77 845 LEU B O 1
ATOM 2425 N N . ALA B 1 199 ? 17.537 -5.189 18.099 1.00 144.98 846 ALA B N 1
ATOM 2426 C CA . ALA B 1 199 ? 16.805 -6.241 18.785 1.00 145.81 846 ALA B CA 1
ATOM 2427 C C . ALA B 1 199 ? 17.162 -6.263 20.265 1.00 146.45 846 ALA B C 1
ATOM 2428 O O . ALA B 1 199 ? 16.346 -6.653 21.099 1.00 142.60 846 ALA B O 1
ATOM 2430 N N . LEU B 1 200 ? 18.391 -5.862 20.584 1.00 145.47 847 LEU B N 1
ATOM 2431 C CA . LEU B 1 200 ? 18.830 -5.827 21.974 1.00 142.61 847 LEU B CA 1
ATOM 2432 C C . LEU B 1 200 ? 18.174 -4.696 22.755 1.00 145.84 847 LEU B C 1
ATOM 2433 O O . LEU B 1 200 ? 18.031 -4.781 23.973 1.00 145.18 847 LEU B O 1
ATOM 2435 N N . LYS B 1 201 ? 17.774 -3.641 22.052 1.00 141.32 848 LYS B N 1
ATOM 2436 C CA . LYS B 1 201 ? 17.057 -2.542 22.686 1.00 138.65 848 LYS B CA 1
ATOM 2437 C C . LYS B 1 201 ? 15.572 -2.687 22.393 1.00 136.53 848 LYS B C 1
ATOM 2438 O O . LYS B 1 201 ? 14.763 -1.830 22.748 1.00 136.40 848 LYS B O 1
ATOM 2444 N N . GLU B 1 202 ? 15.231 -3.787 21.730 1.00 141.29 849 GLU B N 1
ATOM 2445 C CA . GLU B 1 202 ? 13.855 -4.250 21.684 1.00 149.42 849 GLU B CA 1
ATOM 2446 C C . GLU B 1 202 ? 13.780 -5.356 22.730 1.00 157.02 849 GLU B C 1
ATOM 2447 O O . GLU B 1 202 ? 12.720 -5.921 22.998 1.00 160.92 849 GLU B O 1
ATOM 2453 N N . ALA B 1 203 ? 14.938 -5.655 23.315 1.00 156.35 850 ALA B N 1
ATOM 2454 C CA . ALA B 1 203 ? 15.037 -6.550 24.459 1.00 152.35 850 ALA B CA 1
ATOM 2455 C C . ALA B 1 203 ? 15.280 -5.774 25.753 1.00 139.50 850 ALA B C 1
ATOM 2456 O O . ALA B 1 203 ? 14.768 -6.134 26.812 1.00 142.59 850 ALA B O 1
ATOM 2458 N N . LYS B 1 204 ? 16.076 -4.711 25.652 1.00 131.53 851 LYS B N 1
ATOM 2459 C CA . LYS B 1 204 ? 16.357 -3.825 26.782 1.00 134.14 851 LYS B CA 1
ATOM 2460 C C . LYS B 1 204 ? 15.140 -3.026 27.222 1.00 133.23 851 LYS B C 1
ATOM 2461 O O . LYS B 1 204 ? 15.012 -2.679 28.397 1.00 129.72 851 LYS B O 1
ATOM 2463 N N . GLU B 1 205 ? 14.262 -2.723 26.271 1.00 138.06 852 GLU B N 1
ATOM 2464 C CA . GLU B 1 205 ? 13.042 -1.980 26.561 1.00 137.49 852 GLU B CA 1
ATOM 2465 C C . GLU B 1 205 ? 12.190 -2.729 27.579 1.00 128.73 852 GLU B C 1
ATOM 2466 O O . GLU B 1 205 ? 11.479 -2.121 28.378 1.00 132.69 852 GLU B O 1
ATOM 2468 N N . ASP B 1 206 ? 12.259 -4.055 27.529 1.00 118.93 853 ASP B N 1
ATOM 2469 C CA . ASP B 1 206 ? 11.524 -4.906 28.455 1.00 122.77 853 ASP B CA 1
ATOM 2470 C C . ASP B 1 206 ? 12.231 -5.057 29.801 1.00 118.31 853 ASP B C 1
ATOM 2471 O O . ASP B 1 206 ? 11.588 -5.065 30.849 1.00 114.08 853 ASP B O 1
ATOM 2473 N N . LEU B 1 207 ? 13.550 -5.210 29.764 1.00 119.39 854 LEU B N 1
ATOM 2474 C CA . LEU B 1 207 ? 14.327 -5.427 30.979 1.00 113.39 854 LEU B CA 1
ATOM 2475 C C . LEU B 1 207 ? 14.312 -4.249 31.956 1.00 110.11 854 LEU B C 1
ATOM 2476 O O . LEU B 1 207 ? 14.104 -4.441 33.153 1.00 110.23 854 LEU B O 1
ATOM 2478 N N . SER B 1 208 ? 14.526 -3.039 31.450 1.00 112.96 855 SER B N 1
ATOM 2479 C CA . SER B 1 208 ? 14.613 -1.862 32.314 1.00 119.87 855 SER B CA 1
ATOM 2480 C C . SER B 1 208 ? 13.308 -1.514 33.032 1.00 123.43 855 SER B C 1
ATOM 2481 O O . SER B 1 208 ? 13.324 -1.145 34.208 1.00 130.48 855 SER B O 1
ATOM 2483 N N . PHE B 1 209 ? 12.184 -1.621 32.328 1.00 116.01 856 PHE B N 1
ATOM 2484 C CA . PHE B 1 209 ? 10.893 -1.265 32.912 1.00 114.85 856 PHE B CA 1
ATOM 2485 C C . PHE B 1 209 ? 10.451 -2.325 33.920 1.00 112.93 856 PHE B C 1
ATOM 2486 O O . PHE B 1 209 ? 9.951 -1.997 34.995 1.00 118.33 856 PHE B O 1
ATOM 2494 N N . LEU B 1 210 ? 10.615 -3.592 33.556 1.00 99.92 857 LEU B N 1
ATOM 2495 C CA . LEU B 1 210 ? 10.171 -4.695 34.399 1.00 97.33 857 LEU B CA 1
ATOM 2496 C C . LEU B 1 210 ? 10.961 -4.794 35.704 1.00 116.07 857 LEU B C 1
ATOM 2497 O O . LEU B 1 210 ? 10.385 -5.025 36.767 1.00 129.21 857 LEU B O 1
ATOM 2499 N N . THR B 1 211 ? 12.280 -4.632 35.616 1.00 109.62 858 THR B N 1
ATOM 2500 C CA . THR B 1 211 ? 13.157 -4.788 36.776 1.00 121.22 858 THR B CA 1
ATOM 2501 C C . THR B 1 211 ? 13.021 -3.641 37.781 1.00 125.80 858 THR B C 1
ATOM 2502 O O . THR B 1 211 ? 13.527 -3.729 38.901 1.00 124.27 858 THR B O 1
ATOM 2506 N N . SER B 1 212 ? 12.335 -2.574 37.384 1.00 118.15 859 SER B N 1
ATOM 2507 C CA . SER B 1 212 ? 12.043 -1.484 38.306 1.00 120.31 859 SER B CA 1
ATOM 2508 C C . SER B 1 212 ? 10.637 -1.636 38.871 1.00 122.57 859 SER B C 1
ATOM 2509 O O . SER B 1 212 ? 10.215 -0.865 39.731 1.00 128.99 859 SER B O 1
ATOM 2512 N N . GLU B 1 213 ? 9.916 -2.635 38.370 1.00 120.44 860 GLU B N 1
ATOM 2513 C CA . GLU B 1 213 ? 8.632 -3.032 38.934 1.00 116.52 860 GLU B CA 1
ATOM 2514 C C . GLU B 1 213 ? 8.841 -4.326 39.706 1.00 115.48 860 GLU B C 1
ATOM 2515 O O . GLU B 1 213 ? 7.896 -4.918 40.225 1.00 107.34 860 GLU B O 1
ATOM 2526 N N . SER B 1 215 ? 11.250 -4.348 42.123 1.00 124.79 862 SER B N 1
ATOM 2527 C CA . SER B 1 215 ? 11.780 -3.924 43.417 1.00 126.89 862 SER B CA 1
ATOM 2528 C C . SER B 1 215 ? 11.094 -2.669 43.967 1.00 123.84 862 SER B C 1
ATOM 2529 O O . SER B 1 215 ? 11.342 -2.275 45.107 1.00 125.43 862 SER B O 1
ATOM 2532 N N . SER B 1 216 ? 10.233 -2.048 43.165 1.00 123.18 863 SER B N 1
ATOM 2533 C CA . SER B 1 216 ? 9.435 -0.914 43.631 1.00 131.78 863 SER B CA 1
ATOM 2534 C C . SER B 1 216 ? 8.048 -1.420 44.000 1.00 128.91 863 SER B C 1
ATOM 2535 O O . SER B 1 216 ? 7.347 -0.827 44.821 1.00 125.71 863 SER B O 1
ATOM 2538 N N . SER B 1 217 ? 7.664 -2.524 43.369 1.00 121.12 864 SER B N 1
ATOM 2539 C CA . SER B 1 217 ? 6.409 -3.201 43.660 1.00 116.17 864 SER B CA 1
ATOM 2540 C C . SER B 1 217 ? 6.660 -4.199 44.784 1.00 118.63 864 SER B C 1
ATOM 2541 O O . SER B 1 217 ? 5.798 -4.420 45.635 1.00 126.45 864 SER B O 1
ATOM 2543 N N . THR B 1 218 ? 7.838 -4.820 44.757 1.00 116.87 865 THR B N 1
ATOM 2544 C CA . THR B 1 218 ? 8.255 -5.759 45.794 1.00 114.88 865 THR B CA 1
ATOM 2545 C C . THR B 1 218 ? 8.282 -5.035 47.142 1.00 122.77 865 THR B C 1
ATOM 2546 O O . THR B 1 218 ? 8.027 -5.629 48.191 1.00 125.53 865 THR B O 1
ATOM 2550 N N . SER B 1 219 ? 8.591 -3.742 47.090 1.00 122.11 866 SER B N 1
ATOM 2551 C CA . SER B 1 219 ? 8.584 -2.871 48.262 1.00 122.41 866 SER B CA 1
ATOM 2552 C C . SER B 1 219 ? 7.159 -2.599 48.746 1.00 124.59 866 SER B C 1
ATOM 2553 O O . SER B 1 219 ? 6.955 -2.092 49.851 1.00 127.08 866 SER B O 1
ATOM 2556 N N . GLY B 1 220 ? 6.177 -2.936 47.914 1.00 115.89 867 GLY B N 1
ATOM 2557 C CA . GLY B 1 220 ? 4.782 -2.744 48.265 1.00 105.58 867 GLY B CA 1
ATOM 2558 C C . GLY B 1 220 ? 4.278 -3.858 49.157 1.00 107.83 867 GLY B C 1
ATOM 2559 O O . GLY B 1 220 ? 3.337 -3.668 49.929 1.00 112.88 867 GLY B O 1
ATOM 2560 N N . GLU B 1 221 ? 4.895 -5.029 49.042 1.00 108.76 868 GLU B N 1
ATOM 2561 C CA . GLU B 1 221 ? 4.526 -6.165 49.873 1.00 108.88 868 GLU B CA 1
ATOM 2562 C C . GLU B 1 221 ? 4.900 -5.888 51.324 1.00 102.30 868 GLU B C 1
ATOM 2563 O O . GLU B 1 221 ? 4.205 -6.313 52.241 1.00 98.03 868 GLU B O 1
ATOM 2565 N N . GLU B 1 222 ? 5.990 -5.151 51.523 1.00 110.38 869 GLU B N 1
ATOM 2566 C CA . GLU B 1 222 ? 6.466 -4.831 52.865 1.00 120.94 869 GLU B CA 1
ATOM 2567 C C . GLU B 1 222 ? 5.581 -3.784 53.534 1.00 118.76 869 GLU B C 1
ATOM 2568 O O . GLU B 1 222 ? 5.684 -3.554 54.738 1.00 105.68 869 GLU B O 1
ATOM 2570 N N . LYS B 1 223 ? 4.722 -3.148 52.744 1.00 117.95 870 LYS B N 1
ATOM 2571 C CA . LYS B 1 223 ? 3.775 -2.169 53.261 1.00 116.77 870 LYS B CA 1
ATOM 2572 C C . LYS B 1 223 ? 2.495 -2.918 53.611 1.00 114.40 870 LYS B C 1
ATOM 2573 O O . LYS B 1 223 ? 1.692 -2.478 54.436 1.00 115.69 870 LYS B O 1
ATOM 2579 N N . LEU B 1 224 ? 2.335 -4.079 52.984 1.00 115.44 871 LEU B N 1
ATOM 2580 C CA . LEU B 1 224 ? 1.171 -4.925 53.194 1.00 107.80 871 LEU B CA 1
ATOM 2581 C C . LEU B 1 224 ? 1.487 -6.019 54.204 1.00 101.99 871 LEU B C 1
ATOM 2582 O O . LEU B 1 224 ? 0.749 -6.201 55.170 1.00 94.68 871 LEU B O 1
ATOM 2584 N N . GLU B 1 225 ? 2.581 -6.745 53.977 1.00 97.64 872 GLU B N 1
ATOM 2585 C CA . GLU B 1 225 ? 2.971 -7.846 54.855 1.00 95.81 872 GLU B CA 1
ATOM 2586 C C . GLU B 1 225 ? 3.224 -7.349 56.282 1.00 95.02 872 GLU B C 1
ATOM 2587 O O . GLU B 1 225 ? 3.091 -8.108 57.242 1.00 91.09 872 GLU B O 1
ATOM 2593 N N . GLU B 1 226 ? 3.594 -6.077 56.419 1.00 93.10 873 GLU B N 1
ATOM 2594 C CA . GLU B 1 226 ? 3.695 -5.457 57.738 1.00 98.55 873 GLU B CA 1
ATOM 2595 C C . GLU B 1 226 ? 2.306 -5.269 58.337 1.00 93.52 873 GLU B C 1
ATOM 2596 O O . GLU B 1 226 ? 2.047 -5.652 59.479 1.00 101.32 873 GLU B O 1
ATOM 2602 N N . ALA B 1 227 ? 1.418 -4.667 57.550 1.00 86.97 874 ALA B N 1
ATOM 2603 C CA . ALA B 1 227 ? 0.063 -4.371 57.993 1.00 87.82 874 ALA B CA 1
ATOM 2604 C C . ALA B 1 227 ? -0.719 -5.662 58.171 1.00 94.07 874 ALA B C 1
ATOM 2605 O O . ALA B 1 227 ? -1.540 -5.779 59.080 1.00 72.69 874 ALA B O 1
ATOM 2607 N N . ALA B 1 228 ? -0.473 -6.618 57.281 1.00 97.16 875 ALA B N 1
ATOM 2608 C CA . ALA B 1 228 ? -1.145 -7.909 57.329 1.00 85.65 875 ALA B CA 1
ATOM 2609 C C . ALA B 1 228 ? -0.785 -8.614 58.629 1.00 82.03 875 ALA B C 1
ATOM 2610 O O . ALA B 1 228 ? -1.573 -9.392 59.165 1.00 84.18 875 ALA B O 1
ATOM 2612 N N . LYS B 1 229 ? 0.420 -8.344 59.122 1.00 83.96 876 LYS B N 1
ATOM 2613 C CA . LYS B 1 229 ? 0.864 -8.898 60.393 1.00 83.75 876 LYS B CA 1
ATOM 2614 C C . LYS B 1 229 ? 0.242 -8.135 61.559 1.00 87.73 876 LYS B C 1
ATOM 2615 O O . LYS B 1 229 ? 0.081 -8.682 62.648 1.00 83.06 876 LYS B O 1
ATOM 2617 N N . HIS B 1 230 ? -0.093 -6.869 61.327 1.00 81.92 877 HIS B N 1
ATOM 2618 C CA . HIS B 1 230 ? -0.722 -6.035 62.350 1.00 78.96 877 HIS B CA 1
ATOM 2619 C C . HIS B 1 230 ? -2.226 -6.264 62.410 1.00 75.07 877 HIS B C 1
ATOM 2620 O O . HIS B 1 230 ? -2.843 -6.094 63.462 1.00 73.79 877 HIS B O 1
ATOM 2627 N N . LYS B 1 231 ? -2.818 -6.639 61.281 1.00 76.72 878 LYS B N 1
ATOM 2628 C CA . LYS B 1 231 ? -4.242 -6.936 61.262 1.00 66.90 878 LYS B CA 1
ATOM 2629 C C . LYS B 1 231 ? -4.490 -8.269 61.955 1.00 73.72 878 LYS B C 1
ATOM 2630 O O . LYS B 1 231 ? -5.594 -8.531 62.428 1.00 79.74 878 LYS B O 1
ATOM 2632 N N . LEU B 1 232 ? -3.459 -9.108 62.007 1.00 66.26 879 LEU B N 1
ATOM 2633 C CA . LEU B 1 232 ? -3.551 -10.393 62.690 1.00 55.55 879 LEU B CA 1
ATOM 2634 C C . LEU B 1 232 ? -3.463 -10.221 64.206 1.00 65.90 879 LEU B C 1
ATOM 2635 O O . LEU B 1 232 ? -4.180 -10.885 64.954 1.00 65.94 879 LEU B O 1
ATOM 2640 N N . ASN B 1 233 ? -2.561 -9.351 64.653 1.00 67.51 880 ASN B N 1
ATOM 2641 C CA . ASN B 1 233 ? -2.365 -9.123 66.081 1.00 70.67 880 ASN B CA 1
ATOM 2642 C C . ASN B 1 233 ? -3.610 -8.528 66.724 1.00 65.41 880 ASN B C 1
ATOM 2643 O O . ASN B 1 233 ? -3.928 -8.822 67.878 1.00 76.78 880 ASN B O 1
ATOM 2645 N N . ASP B 1 234 ? -4.302 -7.682 65.965 1.00 52.66 881 ASP B N 1
ATOM 2646 C CA . ASP B 1 234 ? -5.568 -7.105 66.401 1.00 51.01 881 ASP B CA 1
ATOM 2647 C C . ASP B 1 234 ? -6.625 -8.199 66.506 1.00 66.43 881 ASP B C 1
ATOM 2648 O O . ASP B 1 234 ? -7.508 -8.145 67.362 1.00 77.73 881 ASP B O 1
ATOM 2653 N N . LYS B 1 235 ? -6.535 -9.182 65.613 1.00 57.49 882 LYS B N 1
ATOM 2654 C CA . LYS B 1 235 ? -7.469 -10.301 65.601 1.00 57.21 882 LYS B CA 1
ATOM 2655 C C . LYS B 1 235 ? -7.292 -11.153 66.852 1.00 60.42 882 LYS B C 1
ATOM 2656 O O . LYS B 1 235 ? -8.262 -11.454 67.545 1.00 65.76 882 LYS B O 1
ATOM 2662 N N . THR B 1 236 ? -6.047 -11.513 67.150 1.00 60.85 883 THR B N 1
ATOM 2663 C CA . THR B 1 236 ? -5.735 -12.367 68.295 1.00 65.92 883 THR B CA 1
ATOM 2664 C C . THR B 1 236 ? -6.003 -11.674 69.628 1.00 70.36 883 THR B C 1
ATOM 2665 O O . THR B 1 236 ? -6.483 -12.302 70.572 1.00 73.01 883 THR B O 1
ATOM 2669 N N . LYS B 1 237 ? -5.686 -10.384 69.701 1.00 60.14 884 LYS B N 1
ATOM 2670 C CA . LYS B 1 237 ? -5.849 -9.629 70.937 1.00 60.72 884 LYS B CA 1
ATOM 2671 C C . LYS B 1 237 ? -7.328 -9.486 71.276 1.00 68.76 884 LYS B C 1
ATOM 2672 O O . LYS B 1 237 ? -7.700 -9.364 72.445 1.00 54.97 884 LYS B O 1
ATOM 2674 N N . THR B 1 238 ? -8.160 -9.489 70.238 1.00 66.36 885 THR B N 1
ATOM 2675 C CA . THR B 1 238 ? -9.605 -9.412 70.395 1.00 62.60 885 THR B CA 1
ATOM 2676 C C . THR B 1 238 ? -10.140 -10.758 70.891 1.00 60.63 885 THR B C 1
ATOM 2677 O O . THR B 1 238 ? -11.136 -10.815 71.617 1.00 57.83 885 THR B O 1
ATOM 2681 N N . ILE B 1 239 ? -9.461 -11.837 70.504 1.00 56.58 886 ILE B N 1
ATOM 2682 C CA . ILE B 1 239 ? -9.852 -13.191 70.899 1.00 52.43 886 ILE B CA 1
ATOM 2683 C C . ILE B 1 239 ? -9.567 -13.466 72.379 1.00 53.62 886 ILE B C 1
ATOM 2684 O O . ILE B 1 239 ? -10.301 -14.214 73.031 1.00 55.54 886 ILE B O 1
ATOM 2689 N N . GLU B 1 240 ? -8.531 -12.829 72.920 1.00 61.76 887 GLU B N 1
ATOM 2690 C CA . GLU B 1 240 ? -8.147 -13.044 74.314 1.00 67.76 887 GLU B CA 1
ATOM 2691 C C . GLU B 1 240 ? -9.106 -12.351 75.271 1.00 62.19 887 GLU B C 1
ATOM 2692 O O . GLU B 1 240 ? -9.274 -12.792 76.406 1.00 54.08 887 GLU B O 1
ATOM 2698 N N . LEU B 1 241 ? -9.727 -11.267 74.816 1.00 61.27 888 LEU B N 1
ATOM 2699 C CA . LEU B 1 241 ? -10.743 -10.593 75.613 1.00 59.26 888 LEU B CA 1
ATOM 2700 C C . LEU B 1 241 ? -11.910 -11.560 75.792 1.00 59.37 888 LEU B C 1
ATOM 2701 O O . LEU B 1 241 ? -12.361 -11.814 76.911 1.00 60.67 888 LEU B O 1
ATOM 2706 N N . ILE B 1 242 ? -12.376 -12.097 74.667 1.00 57.00 889 ILE B N 1
ATOM 2707 C CA . ILE B 1 242 ? -13.463 -13.069 74.627 1.00 53.20 889 ILE B CA 1
ATOM 2708 C C . ILE B 1 242 ? -13.144 -14.297 75.483 1.00 67.16 889 ILE B C 1
ATOM 2709 O O . ILE B 1 242 ? -13.988 -14.769 76.249 1.00 73.59 889 ILE B O 1
ATOM 2714 N N . ALA B 1 243 ? -11.924 -14.811 75.341 1.00 60.22 890 ALA B N 1
ATOM 2715 C CA . ALA B 1 243 ? -11.477 -15.967 76.108 1.00 62.07 890 ALA B CA 1
ATOM 2716 C C . ALA B 1 243 ? -11.532 -15.674 77.602 1.00 73.08 890 ALA B C 1
ATOM 2717 O O . ALA B 1 243 ? -11.816 -16.560 78.409 1.00 71.93 890 ALA B O 1
ATOM 2719 N N . LEU B 1 244 ? -11.246 -14.428 77.965 1.00 65.73 891 LEU B N 1
ATOM 2720 C CA . LEU B 1 244 ? -11.332 -14.009 79.355 1.00 64.00 891 LEU B CA 1
ATOM 2721 C C . LEU B 1 244 ? -12.783 -13.814 79.767 1.00 61.79 891 LEU B C 1
ATOM 2722 O O . LEU B 1 244 ? -13.203 -14.320 80.806 1.00 65.00 891 LEU B O 1
ATOM 2727 N N . ARG B 1 245 ? -13.550 -13.101 78.944 1.00 58.93 892 ARG B N 1
ATOM 2728 C CA . ARG B 1 245 ? -14.939 -12.804 79.278 1.00 54.52 892 ARG B CA 1
ATOM 2729 C C . ARG B 1 245 ? -15.780 -14.064 79.460 1.00 61.78 892 ARG B C 1
ATOM 2730 O O . ARG B 1 245 ? -16.662 -14.103 80.320 1.00 69.78 892 ARG B O 1
ATOM 2738 N N . ARG B 1 246 ? -15.524 -15.084 78.646 1.00 54.18 893 ARG B N 1
ATOM 2739 C CA . ARG B 1 246 ? -16.218 -16.354 78.809 1.00 63.24 893 ARG B CA 1
ATOM 2740 C C . ARG B 1 246 ? -15.791 -17.016 80.110 1.00 70.52 893 ARG B C 1
ATOM 2741 O O . ARG B 1 246 ? -16.602 -17.629 80.801 1.00 68.25 893 ARG B O 1
ATOM 2749 N N . ASP B 1 247 ? -14.508 -16.892 80.435 1.00 70.54 894 ASP B N 1
ATOM 2750 C CA . ASP B 1 247 ? -13.993 -17.466 81.667 1.00 69.00 894 ASP B CA 1
ATOM 2751 C C . ASP B 1 247 ? -14.398 -16.610 82.860 1.00 66.39 894 ASP B C 1
ATOM 2752 O O . ASP B 1 247 ? -14.607 -17.124 83.959 1.00 77.33 894 ASP B O 1
ATOM 2754 N N . GLN B 1 248 ? -14.498 -15.302 82.639 1.00 67.57 895 GLN B N 1
ATOM 2755 C CA . GLN B 1 248 ? -14.903 -14.377 83.692 1.00 73.18 895 GLN B CA 1
ATOM 2756 C C . GLN B 1 248 ? -16.389 -14.501 84.025 1.00 73.48 895 GLN B C 1
ATOM 2757 O O . GLN B 1 248 ? -16.805 -14.185 85.139 1.00 74.82 895 GLN B O 1
ATOM 2763 N N . ARG B 1 249 ? -17.185 -14.960 83.064 1.00 60.92 896 ARG B N 1
ATOM 2764 C CA . ARG B 1 249 ? -18.629 -15.044 83.261 1.00 65.95 896 ARG B CA 1
ATOM 2765 C C . ARG B 1 249 ? -19.049 -16.442 83.709 1.00 74.22 896 ARG B C 1
ATOM 2766 O O . ARG B 1 249 ? -20.070 -16.608 84.380 1.00 79.50 896 ARG B O 1
ATOM 2774 N N . ILE B 1 250 ? -18.265 -17.447 83.325 1.00 72.59 897 ILE B N 1
ATOM 2775 C CA . ILE B 1 250 ? -18.583 -18.824 83.669 1.00 71.14 897 ILE B CA 1
ATOM 2776 C C . ILE B 1 250 ? -18.403 -19.068 85.157 1.00 70.13 897 ILE B C 1
ATOM 2777 O O . ILE B 1 250 ? -18.999 -19.984 85.718 1.00 66.03 897 ILE B O 1
ATOM 2779 N N . LYS B 1 251 ? -17.571 -18.248 85.789 1.00 74.22 898 LYS B N 1
ATOM 2780 C CA . LYS B 1 251 ? -17.327 -18.370 87.218 1.00 77.73 898 LYS B CA 1
ATOM 2781 C C . LYS B 1 251 ? -18.430 -17.701 88.026 1.00 74.48 898 LYS B C 1
ATOM 2782 O O . LYS B 1 251 ? -18.642 -18.036 89.191 1.00 72.46 898 LYS B O 1
ATOM 2784 N N . LEU B 1 252 ? -19.130 -16.754 87.408 1.00 74.88 899 LEU B N 1
ATOM 2785 C CA . LEU B 1 252 ? -20.217 -16.069 88.095 1.00 75.73 899 LEU B CA 1
ATOM 2786 C C . LEU B 1 252 ? -21.574 -16.701 87.806 1.00 75.62 899 LEU B C 1
ATOM 2787 O O . LEU B 1 252 ? -22.455 -16.698 88.666 1.00 82.63 899 LEU B O 1
ATOM 2789 N N . GLN B 1 253 ? -21.751 -17.232 86.598 1.00 67.80 900 GLN B N 1
ATOM 2790 C CA . GLN B 1 253 ? -22.995 -17.914 86.258 1.00 65.18 900 GLN B CA 1
ATOM 2791 C C . GLN B 1 253 ? -23.034 -19.296 86.913 1.00 67.20 900 GLN B C 1
ATOM 2792 O O . GLN B 1 253 ? -24.103 -19.883 87.078 1.00 70.06 900 GLN B O 1
ATOM 2798 N N . HIS B 1 254 ? -21.864 -19.818 87.272 1.00 68.55 901 HIS B N 1
ATOM 2799 C CA . HIS B 1 254 ? -21.795 -21.050 88.046 1.00 65.14 901 HIS B CA 1
ATOM 2800 C C . HIS B 1 254 ? -22.039 -20.713 89.509 1.00 70.30 901 HIS B C 1
ATOM 2801 O O . HIS B 1 254 ? -22.461 -21.561 90.297 1.00 70.44 901 HIS B O 1
ATOM 2803 N N . GLY B 1 255 ? -21.752 -19.462 89.857 1.00 70.71 902 GLY B N 1
ATOM 2804 C CA . GLY B 1 255 ? -21.994 -18.929 91.185 1.00 58.82 902 GLY B CA 1
ATOM 2805 C C . GLY B 1 255 ? -23.479 -18.680 91.367 1.00 61.69 902 GLY B C 1
ATOM 2806 O O . GLY B 1 255 ? -24.029 -18.869 92.456 1.00 73.55 902 GLY B O 1
ATOM 2807 N N . LEU B 1 256 ? -24.121 -18.236 90.288 1.00 61.04 903 LEU B N 1
ATOM 2808 C CA . LEU B 1 256 ? -25.549 -17.927 90.283 1.00 55.29 903 LEU B CA 1
ATOM 2809 C C . LEU B 1 256 ? -26.370 -19.183 90.565 1.00 55.91 903 LEU B C 1
ATOM 2810 O O . LEU B 1 256 ? -27.506 -19.099 91.040 1.00 59.97 903 LEU B O 1
ATOM 2815 N N . ASP B 1 257 ? -25.795 -20.341 90.249 1.00 48.57 904 ASP B N 1
ATOM 2816 C CA . ASP B 1 257 ? -26.449 -21.620 90.490 1.00 56.21 904 ASP B CA 1
ATOM 2817 C C . ASP B 1 257 ? -26.666 -21.811 91.988 1.00 69.97 904 ASP B C 1
ATOM 2818 O O . ASP B 1 257 ? -27.701 -22.321 92.421 1.00 59.51 904 ASP B O 1
ATOM 2823 N N . THR B 1 258 ? -25.674 -21.395 92.772 1.00 70.03 905 THR B N 1
ATOM 2824 C CA . THR B 1 258 ? -25.721 -21.526 94.227 1.00 55.64 905 THR B CA 1
ATOM 2825 C C . THR B 1 258 ? -26.632 -20.499 94.901 1.00 54.23 905 THR B C 1
ATOM 2826 O O . THR B 1 258 ? -27.480 -20.863 95.716 1.00 66.21 905 THR B O 1
ATOM 2830 N N . TYR B 1 259 ? -26.447 -19.224 94.562 1.00 58.48 906 TYR B N 1
ATOM 2831 C CA . TYR B 1 259 ? -27.196 -18.134 95.186 1.00 59.75 906 TYR B CA 1
ATOM 2832 C C . TYR B 1 259 ? -28.700 -18.293 94.962 1.00 66.82 906 TYR B C 1
ATOM 2833 O O . TYR B 1 259 ? -29.502 -18.013 95.856 1.00 69.79 906 TYR B O 1
ATOM 2842 N N . GLU B 1 260 ? -29.077 -18.740 93.767 1.00 65.29 907 GLU B N 1
ATOM 2843 C CA . GLU B 1 260 ? -30.483 -18.935 93.436 1.00 61.12 907 GLU B CA 1
ATOM 2844 C C . GLU B 1 260 ? -31.026 -20.174 94.143 1.00 64.21 907 GLU B C 1
ATOM 2845 O O . GLU B 1 260 ? -32.221 -20.267 94.423 1.00 61.51 907 GLU B O 1
ATOM 2847 N N . ARG B 1 261 ? -30.135 -21.118 94.431 1.00 66.76 908 ARG B N 1
ATOM 2848 C CA . ARG B 1 261 ? -30.498 -22.320 95.170 1.00 65.21 908 ARG B CA 1
ATOM 2849 C C . ARG B 1 261 ? -30.516 -21.988 96.656 1.00 62.44 908 ARG B C 1
ATOM 2850 O O . ARG B 1 261 ? -31.366 -22.470 97.408 1.00 67.82 908 ARG B O 1
ATOM 2858 N N . GLU B 1 262 ? -29.556 -21.160 97.063 1.00 60.87 909 GLU B N 1
ATOM 2859 C CA . GLU B 1 262 ? -29.419 -20.716 98.446 1.00 54.92 909 GLU B CA 1
ATOM 2860 C C . GLU B 1 262 ? -30.672 -19.970 98.893 1.00 64.25 909 GLU B C 1
ATOM 2861 O O . GLU B 1 262 ? -31.049 -20.012 100.066 1.00 69.68 909 GLU B O 1
ATOM 2867 N N . LEU B 1 263 ? -31.312 -19.295 97.942 1.00 52.59 910 LEU B N 1
ATOM 2868 C CA . LEU B 1 263 ? -32.546 -18.563 98.198 1.00 53.54 910 LEU B CA 1
ATOM 2869 C C . LEU B 1 263 ? -33.720 -19.528 98.302 1.00 57.38 910 LEU B C 1
ATOM 2870 O O . LEU B 1 263 ? -34.658 -19.301 99.071 1.00 62.95 910 LEU B O 1
ATOM 2875 N N . LYS B 1 264 ? -33.662 -20.596 97.510 1.00 59.10 911 LYS B N 1
ATOM 2876 C CA . LYS B 1 264 ? -34.747 -21.565 97.429 1.00 58.96 911 LYS B CA 1
ATOM 2877 C C . LYS B 1 264 ? -35.004 -22.228 98.774 1.00 57.42 911 LYS B C 1
ATOM 2878 O O . LYS B 1 264 ? -36.119 -22.665 99.047 1.00 57.46 911 LYS B O 1
ATOM 2880 N N . GLU B 1 265 ? -33.967 -22.305 99.604 1.00 63.08 912 GLU B N 1
ATOM 2881 C CA . GLU B 1 265 ? -34.099 -22.861 100.945 1.00 68.89 912 GLU B CA 1
ATOM 2882 C C . GLU B 1 265 ? -34.551 -21.774 101.915 1.00 75.04 912 GLU B C 1
ATOM 2883 O O . GLU B 1 265 ? -35.544 -21.946 102.621 1.00 69.27 912 GLU B O 1
ATOM 2897 N N . LYS B 1 267 ? -36.212 -19.173 101.512 1.00 56.31 914 LYS B N 1
ATOM 2898 C CA . LYS B 1 267 ? -37.614 -18.828 101.302 1.00 62.82 914 LYS B CA 1
ATOM 2899 C C . LYS B 1 267 ? -38.537 -20.032 101.471 1.00 66.97 914 LYS B C 1
ATOM 2900 O O . LYS B 1 267 ? -39.759 -19.889 101.437 1.00 67.34 914 LYS B O 1
ATOM 2902 N N . ARG B 1 268 ? -37.950 -21.213 101.650 1.00 59.52 915 ARG B N 1
ATOM 2903 C CA . ARG B 1 268 ? -38.721 -22.435 101.876 1.00 56.72 915 ARG B CA 1
ATOM 2904 C C . ARG B 1 268 ? -38.937 -22.701 103.362 1.00 74.93 915 ARG B C 1
ATOM 2905 O O . ARG B 1 268 ? -40.033 -23.082 103.776 1.00 75.23 915 ARG B O 1
ATOM 2913 N N . LEU B 1 269 ? -37.885 -22.511 104.157 1.00 70.49 916 LEU B N 1
ATOM 2914 C CA . LEU B 1 269 ? -37.958 -22.732 105.600 1.00 67.46 916 LEU B CA 1
ATOM 2915 C C . LEU B 1 269 ? -38.982 -21.792 106.223 1.00 83.24 916 LEU B C 1
ATOM 2916 O O . LEU B 1 269 ? -39.664 -22.152 107.184 1.00 100.67 916 LEU B O 1
ATOM 2921 N N . TYR B 1 270 ? -39.075 -20.585 105.670 1.00 72.70 917 TYR B N 1
ATOM 2922 C CA . TYR B 1 270 ? -40.040 -19.587 106.121 1.00 76.02 917 TYR B CA 1
ATOM 2923 C C . TYR B 1 270 ? -41.463 -20.045 105.822 1.00 88.61 917 TYR B C 1
ATOM 2924 O O . TYR B 1 270 ? -42.380 -19.796 106.603 1.00 89.61 917 TYR B O 1
ATOM 2933 N N . LYS B 1 271 ? -41.640 -20.717 104.688 1.00 87.27 918 LYS B N 1
ATOM 2934 C CA . LYS B 1 271 ? -42.960 -21.176 104.285 1.00 79.93 918 LYS B CA 1
ATOM 2935 C C . LYS B 1 271 ? -43.444 -22.283 105.219 1.00 89.53 918 LYS B C 1
ATOM 2936 O O . LYS B 1 271 ? -44.637 -22.367 105.513 1.00 106.65 918 LYS B O 1
ATOM 2938 N N . GLN B 1 272 ? -42.526 -23.131 105.681 1.00 76.28 919 GLN B N 1
ATOM 2939 C CA . GLN B 1 272 ? -42.891 -24.172 106.633 1.00 92.05 919 GLN B CA 1
ATOM 2940 C C . GLN B 1 272 ? -43.027 -23.537 108.014 1.00 101.30 919 GLN B C 1
ATOM 2941 O O . GLN B 1 272 ? -43.673 -24.092 108.901 1.00 101.14 919 GLN B O 1
ATOM 2947 N N . LYS B 1 273 ? -42.435 -22.357 108.181 1.00 94.50 920 LYS B N 1
ATOM 2948 C CA . LYS B 1 273 ? -42.514 -21.644 109.446 1.00 83.85 920 LYS B CA 1
ATOM 2949 C C . LYS B 1 273 ? -43.771 -20.789 109.446 1.00 99.87 920 LYS B C 1
ATOM 2950 O O . LYS B 1 273 ? -44.364 -20.531 110.494 1.00 98.63 920 LYS B O 1
ATOM 2956 N N . THR B 1 274 ? -44.187 -20.365 108.258 1.00 99.16 921 THR B N 1
ATOM 2957 C CA . THR B 1 274 ? -45.410 -19.592 108.137 1.00 102.81 921 THR B CA 1
ATOM 2958 C C . THR B 1 274 ? -46.646 -20.486 108.232 1.00 104.04 921 THR B C 1
ATOM 2959 O O . THR B 1 274 ? -47.700 -20.040 108.684 1.00 112.66 921 THR B O 1
ATOM 2961 N N . THR B 1 275 ? -46.514 -21.742 107.808 1.00 94.89 922 THR B N 1
ATOM 2962 C CA . THR B 1 275 ? -47.625 -22.689 107.875 1.00 109.68 922 THR B CA 1
ATOM 2963 C C . THR B 1 275 ? -47.674 -23.496 109.175 1.00 123.53 922 THR B C 1
ATOM 2964 O O . THR B 1 275 ? -48.711 -24.069 109.506 1.00 132.49 922 THR B O 1
ATOM 2968 N N . LEU B 1 276 ? -46.565 -23.543 109.911 1.00 112.04 923 LEU B N 1
ATOM 2969 C CA . LEU B 1 276 ? -46.549 -24.245 111.194 1.00 112.25 923 LEU B CA 1
ATOM 2970 C C . LEU B 1 276 ? -47.283 -23.463 112.275 1.00 118.42 923 LEU B C 1
ATOM 2971 O O . LEU B 1 276 ? -48.354 -23.874 112.724 1.00 127.62 923 LEU B O 1
ATOM 2976 N N . LEU B 1 277 ? -46.693 -22.341 112.686 1.00 113.81 924 LEU B N 1
ATOM 2977 C CA . LEU B 1 277 ? -47.256 -21.482 113.729 1.00 122.52 924 LEU B CA 1
ATOM 2978 C C . LEU B 1 277 ? -47.485 -22.243 115.033 1.00 115.22 924 LEU B C 1
ATOM 2979 O O . LEU B 1 277 ? -48.585 -22.732 115.295 1.00 110.90 924 LEU B O 1
ATOM 2984 N N . LYS C 1 6 ? -23.354 -31.554 44.239 1.00 118.98 247 LYS C N 1
ATOM 2985 C CA . LYS C 1 6 ? -24.395 -32.282 44.957 1.00 124.84 247 LYS C CA 1
ATOM 2986 C C . LYS C 1 6 ? -23.817 -33.060 46.135 1.00 134.17 247 LYS C C 1
ATOM 2987 O O . LYS C 1 6 ? -24.507 -33.865 46.761 1.00 140.66 247 LYS C O 1
ATOM 2993 N N . VAL C 1 7 ? -22.544 -32.812 46.426 1.00 133.60 248 VAL C N 1
ATOM 2994 C CA . VAL C 1 7 ? -21.882 -33.412 47.579 1.00 141.18 248 VAL C CA 1
ATOM 2995 C C . VAL C 1 7 ? -22.267 -32.658 48.853 1.00 152.34 248 VAL C C 1
ATOM 2996 O O . VAL C 1 7 ? -22.081 -33.156 49.964 1.00 149.78 248 VAL C O 1
ATOM 3000 N N . GLN C 1 8 ? -22.813 -31.457 48.682 1.00 153.90 249 GLN C N 1
ATOM 3001 C CA . GLN C 1 8 ? -23.228 -30.628 49.809 1.00 155.99 249 GLN C CA 1
ATOM 3002 C C . GLN C 1 8 ? -24.360 -31.272 50.606 1.00 165.05 249 GLN C C 1
ATOM 3003 O O . GLN C 1 8 ? -24.569 -30.942 51.774 1.00 167.58 249 GLN C O 1
ATOM 3013 N N . ALA C 1 10 ? -24.322 -33.960 51.843 1.00 165.13 251 ALA C N 1
ATOM 3014 C CA . ALA C 1 10 ? -23.701 -34.776 52.880 1.00 165.95 251 ALA C CA 1
ATOM 3015 C C . ALA C 1 10 ? -23.936 -34.168 54.258 1.00 160.38 251 ALA C C 1
ATOM 3016 O O . ALA C 1 10 ? -24.121 -34.884 55.241 1.00 148.59 251 ALA C O 1
ATOM 3018 N N . LYS C 1 11 ? -23.912 -32.840 54.320 1.00 157.02 252 LYS C N 1
ATOM 3019 C CA . LYS C 1 11 ? -24.110 -32.122 55.573 1.00 140.97 252 LYS C CA 1
ATOM 3020 C C . LYS C 1 11 ? -25.583 -31.858 55.879 1.00 130.54 252 LYS C C 1
ATOM 3021 O O . LYS C 1 11 ? -25.944 -31.599 57.027 1.00 119.60 252 LYS C O 1
ATOM 3023 N N . GLU C 1 12 ? -26.423 -31.909 54.849 1.00 138.59 253 GLU C N 1
ATOM 3024 C CA . GLU C 1 12 ? -27.841 -31.593 55.002 1.00 138.70 253 GLU C CA 1
ATOM 3025 C C . GLU C 1 12 ? -28.571 -32.505 55.988 1.00 133.01 253 GLU C C 1
ATOM 3026 O O . GLU C 1 12 ? -29.556 -32.092 56.599 1.00 140.78 253 GLU C O 1
ATOM 3028 N N . GLU C 1 13 ? -28.100 -33.740 56.138 1.00 125.84 254 GLU C N 1
ATOM 3029 C CA . GLU C 1 13 ? -28.688 -34.648 57.119 1.00 114.53 254 GLU C CA 1
ATOM 3030 C C . GLU C 1 13 ? -27.598 -35.016 58.143 1.00 114.72 254 GLU C C 1
ATOM 3031 O O . GLU C 1 13 ? -27.762 -35.905 58.979 1.00 118.26 254 GLU C O 1
ATOM 3037 N N . GLU C 1 14 ? -26.490 -34.280 58.104 1.00 117.40 255 GLU C N 1
ATOM 3038 C CA . GLU C 1 14 ? -25.480 -34.370 59.155 1.00 115.88 255 GLU C CA 1
ATOM 3039 C C . GLU C 1 14 ? -25.862 -33.615 60.429 1.00 104.45 255 GLU C C 1
ATOM 3040 O O . GLU C 1 14 ? -25.891 -34.194 61.514 1.00 104.29 255 GLU C O 1
ATOM 3046 N N . LEU C 1 15 ? -26.155 -32.324 60.294 1.00 108.00 256 LEU C N 1
ATOM 3047 C CA . LEU C 1 15 ? -26.504 -31.506 61.452 1.00 113.90 256 LEU C CA 1
ATOM 3048 C C . LEU C 1 15 ? -28.000 -31.541 61.741 1.00 105.25 256 LEU C C 1
ATOM 3049 O O . LEU C 1 15 ? -28.420 -31.438 62.892 1.00 94.86 256 LEU C O 1
ATOM 3054 N N . ALA C 1 16 ? -28.799 -31.688 60.688 1.00 101.46 257 ALA C N 1
ATOM 3055 C CA . ALA C 1 16 ? -30.250 -31.714 60.822 1.00 86.42 257 ALA C CA 1
ATOM 3056 C C . ALA C 1 16 ? -30.702 -32.963 61.562 1.00 82.91 257 ALA C C 1
ATOM 3057 O O . ALA C 1 16 ? -31.847 -33.054 62.004 1.00 87.97 257 ALA C O 1
ATOM 3059 N N . GLU C 1 17 ? -29.799 -33.929 61.677 1.00 85.80 258 GLU C N 1
ATOM 3060 C CA . GLU C 1 17 ? -30.046 -35.104 62.491 1.00 94.02 258 GLU C CA 1
ATOM 3061 C C . GLU C 1 17 ? -29.565 -34.828 63.907 1.00 84.89 258 GLU C C 1
ATOM 3062 O O . GLU C 1 17 ? -30.146 -35.317 64.874 1.00 81.80 258 GLU C O 1
ATOM 3064 N N . SER C 1 18 ? -28.489 -34.055 64.025 1.00 86.62 259 SER C N 1
ATOM 3065 C CA . SER C 1 18 ? -27.969 -33.697 65.336 1.00 85.47 259 SER C CA 1
ATOM 3066 C C . SER C 1 18 ? -28.729 -32.511 65.919 1.00 81.93 259 SER C C 1
ATOM 3067 O O . SER C 1 18 ? -28.639 -32.236 67.116 1.00 76.85 259 SER C O 1
ATOM 3069 N N . SER C 1 19 ? -29.474 -31.812 65.066 1.00 88.92 260 SER C N 1
ATOM 3070 C CA . SER C 1 19 ? -30.326 -30.715 65.509 1.00 83.47 260 SER C CA 1
ATOM 3071 C C . SER C 1 19 ? -31.561 -31.276 66.200 1.00 76.92 260 SER C C 1
ATOM 3072 O O . SER C 1 19 ? -32.097 -30.674 67.130 1.00 75.75 260 SER C O 1
ATOM 3075 N N . ALA C 1 20 ? -32.007 -32.437 65.733 1.00 75.33 261 ALA C N 1
ATOM 3076 C CA . ALA C 1 20 ? -33.184 -33.078 66.296 1.00 74.84 261 ALA C CA 1
ATOM 3077 C C . ALA C 1 20 ? -32.879 -33.597 67.695 1.00 66.82 261 ALA C C 1
ATOM 3078 O O . ALA C 1 20 ? -33.775 -33.711 68.533 1.00 78.76 261 ALA C O 1
ATOM 3080 N N . ILE C 1 21 ? -31.609 -33.918 67.935 1.00 62.55 262 ILE C N 1
ATOM 3081 C CA . ILE C 1 21 ? -31.154 -34.335 69.256 1.00 65.73 262 ILE C CA 1
ATOM 3082 C C . ILE C 1 21 ? -31.321 -33.181 70.247 1.00 79.05 262 ILE C C 1
ATOM 3083 O O . ILE C 1 21 ? -31.691 -33.392 71.400 1.00 88.88 262 ILE C O 1
ATOM 3088 N N . SER C 1 22 ? -31.059 -31.960 69.785 1.00 79.98 263 SER C N 1
ATOM 3089 C CA . SER C 1 22 ? -31.230 -30.774 70.620 1.00 82.24 263 SER C CA 1
ATOM 3090 C C . SER C 1 22 ? -32.703 -30.578 70.958 1.00 80.12 263 SER C C 1
ATOM 3091 O O . SER C 1 22 ? -33.050 -30.142 72.058 1.00 77.30 263 SER C O 1
ATOM 3094 N N . ALA C 1 23 ? -33.563 -30.898 69.997 1.00 71.27 264 ALA C N 1
ATOM 3095 C CA . ALA C 1 23 ? -35.002 -30.786 70.180 1.00 74.46 264 ALA C CA 1
ATOM 3096 C C . ALA C 1 23 ? -35.476 -31.806 71.207 1.00 155.70 264 ALA C C 1
ATOM 3097 O O . ALA C 1 23 ? -36.288 -31.497 72.078 1.00 75.78 264 ALA C O 1
ATOM 3099 N N . LYS C 1 24 ? -34.976 -33.032 71.080 1.00 74.55 265 LYS C N 1
ATOM 3100 C CA . LYS C 1 24 ? -35.329 -34.110 71.994 1.00 77.80 265 LYS C CA 1
ATOM 3101 C C . LYS C 1 24 ? -34.759 -33.828 73.378 1.00 73.76 265 LYS C C 1
ATOM 3102 O O . LYS C 1 24 ? -35.380 -34.149 74.391 1.00 60.24 265 LYS C O 1
ATOM 3104 N N . GLU C 1 25 ? -33.563 -33.248 73.407 1.00 70.31 266 GLU C N 1
ATOM 3105 C CA . GLU C 1 25 ? -32.906 -32.881 74.656 1.00 56.82 266 GLU C CA 1
ATOM 3106 C C . GLU C 1 25 ? -33.620 -31.712 75.324 1.00 60.58 266 GLU C C 1
ATOM 3107 O O . GLU C 1 25 ? -33.386 -31.418 76.497 1.00 77.77 266 GLU C O 1
ATOM 3109 N N . ALA C 1 26 ? -34.485 -31.046 74.566 1.00 65.04 267 ALA C N 1
ATOM 3110 C CA . ALA C 1 26 ? -35.240 -29.910 75.072 1.00 75.45 267 ALA C CA 1
ATOM 3111 C C . ALA C 1 26 ? -36.532 -30.351 75.744 1.00 71.06 267 ALA C C 1
ATOM 3112 O O . ALA C 1 26 ? -36.971 -29.732 76.711 1.00 55.67 267 ALA C O 1
ATOM 3114 N N . LYS C 1 27 ? -37.156 -31.401 75.221 1.00 65.84 268 LYS C N 1
ATOM 3115 C CA . LYS C 1 27 ? -38.374 -31.922 75.828 1.00 57.93 268 LYS C CA 1
ATOM 3116 C C . LYS C 1 27 ? -38.066 -32.520 77.199 1.00 57.23 268 LYS C C 1
ATOM 3117 O O . LYS C 1 27 ? -38.928 -32.560 78.079 1.00 54.94 268 LYS C O 1
ATOM 3119 N N . ILE C 1 28 ? -36.830 -32.987 77.364 1.00 60.95 269 ILE C N 1
ATOM 3120 C CA . ILE C 1 28 ? -36.351 -33.526 78.635 1.00 56.28 269 ILE C CA 1
ATOM 3121 C C . ILE C 1 28 ? -36.176 -32.424 79.678 1.00 65.11 269 ILE C C 1
ATOM 3122 O O . ILE C 1 28 ? -36.755 -32.487 80.763 1.00 67.25 269 ILE C O 1
ATOM 3127 N N . GLU C 1 29 ? -35.367 -31.421 79.340 1.00 58.95 270 GLU C N 1
ATOM 3128 C CA . GLU C 1 29 ? -35.038 -30.344 80.268 1.00 64.72 270 GLU C CA 1
ATOM 3129 C C . GLU C 1 29 ? -36.302 -29.547 80.592 1.00 78.42 270 GLU C C 1
ATOM 3130 O O . GLU C 1 29 ? -36.370 -28.852 81.603 1.00 78.31 270 GLU C O 1
ATOM 3136 N N . ASP C 1 30 ? -37.309 -29.665 79.734 1.00 68.07 271 ASP C N 1
ATOM 3137 C CA . ASP C 1 30 ? -38.609 -29.071 80.006 1.00 65.91 271 ASP C CA 1
ATOM 3138 C C . ASP C 1 30 ? -39.427 -29.962 80.939 1.00 65.70 271 ASP C C 1
ATOM 3139 O O . ASP C 1 30 ? -40.231 -29.468 81.731 1.00 71.85 271 ASP C O 1
ATOM 3144 N N . THR C 1 31 ? -39.205 -31.273 80.856 1.00 58.67 272 THR C N 1
ATOM 3145 C CA . THR C 1 31 ? -39.971 -32.222 81.657 1.00 54.53 272 THR C CA 1
ATOM 3146 C C . THR C 1 31 ? -39.412 -32.371 83.070 1.00 56.07 272 THR C C 1
ATOM 3147 O O . THR C 1 31 ? -40.180 -32.458 84.029 1.00 57.64 272 THR C O 1
ATOM 3151 N N . ARG C 1 32 ? -38.087 -32.403 83.210 1.00 56.59 273 ARG C N 1
ATOM 3152 C CA . ARG C 1 32 ? -37.498 -32.449 84.548 1.00 64.39 273 ARG C CA 1
ATOM 3153 C C . ARG C 1 32 ? -37.704 -31.123 85.277 1.00 87.50 273 ARG C C 1
ATOM 3154 O O . ARG C 1 32 ? -37.644 -31.072 86.505 1.00 97.22 273 ARG C O 1
ATOM 3162 N N . ASP C 1 33 ? -37.915 -30.047 84.523 1.00 86.75 274 ASP C N 1
ATOM 3163 C CA . ASP C 1 33 ? -38.212 -28.756 85.133 1.00 81.85 274 ASP C CA 1
ATOM 3164 C C . ASP C 1 33 ? -39.723 -28.554 85.272 1.00 87.58 274 ASP C C 1
ATOM 3165 O O . ASP C 1 33 ? -40.171 -27.554 85.830 1.00 97.56 274 ASP C O 1
ATOM 3170 N N . LYS C 1 34 ? -40.502 -29.510 84.768 1.00 90.00 275 LYS C N 1
ATOM 3171 C CA . LYS C 1 34 ? -41.954 -29.488 84.934 1.00 92.17 275 LYS C CA 1
ATOM 3172 C C . LYS C 1 34 ? -42.388 -30.305 86.144 1.00 79.92 275 LYS C C 1
ATOM 3173 O O . LYS C 1 34 ? -43.382 -29.988 86.799 1.00 77.25 275 LYS C O 1
ATOM 3175 N N . ILE C 1 35 ? -41.629 -31.356 86.434 1.00 70.65 276 ILE C N 1
ATOM 3176 C CA . ILE C 1 35 ? -41.883 -32.203 87.592 1.00 75.40 276 ILE C CA 1
ATOM 3177 C C . ILE C 1 35 ? -41.463 -31.432 88.833 1.00 85.59 276 ILE C C 1
ATOM 3178 O O . ILE C 1 35 ? -42.022 -31.621 89.910 1.00 86.18 276 ILE C O 1
ATOM 3183 N N . GLN C 1 36 ? -40.466 -30.566 88.660 1.00 87.19 277 GLN C N 1
ATOM 3184 C CA . GLN C 1 36 ? -39.859 -29.803 89.746 1.00 91.22 277 GLN C CA 1
ATOM 3185 C C . GLN C 1 36 ? -40.882 -28.908 90.446 1.00 109.87 277 GLN C C 1
ATOM 3186 O O . GLN C 1 36 ? -40.674 -28.476 91.581 1.00 113.61 277 GLN C O 1
ATOM 3192 N N . ALA C 1 37 ? -41.987 -28.635 89.760 1.00 105.77 278 ALA C N 1
ATOM 3193 C CA . ALA C 1 37 ? -43.116 -27.930 90.352 1.00 95.27 278 ALA C CA 1
ATOM 3194 C C . ALA C 1 37 ? -43.874 -28.862 91.288 1.00 82.56 278 ALA C C 1
ATOM 3195 O O . ALA C 1 37 ? -44.502 -28.428 92.254 1.00 84.71 278 ALA C O 1
ATOM 3197 N N . LEU C 1 38 ? -43.801 -30.154 90.983 1.00 83.89 279 LEU C N 1
ATOM 3198 C CA . LEU C 1 38 ? -44.567 -31.171 91.689 1.00 76.17 279 LEU C CA 1
ATOM 3199 C C . LEU C 1 38 ? -43.756 -31.834 92.800 1.00 65.88 279 LEU C C 1
ATOM 3200 O O . LEU C 1 38 ? -44.331 -32.428 93.714 1.00 60.91 279 LEU C O 1
ATOM 3205 N N . ASP C 1 39 ? -42.428 -31.750 92.724 1.00 74.71 280 ASP C N 1
ATOM 3206 C CA . ASP C 1 39 ? -41.605 -32.258 93.817 1.00 83.32 280 ASP C CA 1
ATOM 3207 C C . ASP C 1 39 ? -41.663 -31.279 94.984 1.00 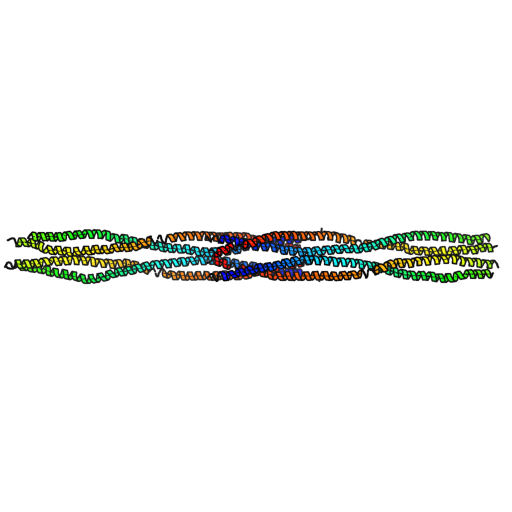83.07 280 ASP C C 1
ATOM 3208 O O . ASP C 1 39 ? -41.219 -31.590 96.088 1.00 82.06 280 ASP C O 1
ATOM 3213 N N . GLU C 1 40 ? -42.228 -30.100 94.732 1.00 75.85 281 GLU C N 1
ATOM 3214 C CA . GLU C 1 40 ? -42.402 -29.094 95.770 1.00 81.96 281 GLU C CA 1
ATOM 3215 C C . GLU C 1 40 ? -43.862 -28.806 96.111 1.00 74.34 281 GLU C C 1
ATOM 3216 O O . GLU C 1 40 ? -44.154 -28.298 97.191 1.00 74.91 281 GLU C O 1
ATOM 3218 N N . SER C 1 41 ? -44.778 -29.128 95.201 1.00 65.49 282 SER C N 1
ATOM 3219 C CA . SER C 1 41 ? -46.204 -28.980 95.486 1.00 47.90 282 SER C CA 1
ATOM 3220 C C . SER C 1 41 ? -46.628 -30.036 96.497 1.00 51.27 282 SER C C 1
ATOM 3221 O O . SER C 1 41 ? -47.316 -29.737 97.477 1.00 55.01 282 SER C O 1
ATOM 3224 N N . VAL C 1 42 ? -46.218 -31.276 96.240 1.00 47.87 283 VAL C N 1
ATOM 3225 C CA . VAL C 1 42 ? -46.488 -32.378 97.150 1.00 41.58 283 VAL C CA 1
ATOM 3226 C C . VAL C 1 42 ? -45.872 -32.112 98.524 1.00 57.85 283 VAL C C 1
ATOM 3227 O O . VAL C 1 42 ? -46.550 -32.255 99.540 1.00 66.76 283 VAL C O 1
ATOM 3231 N N . ASP C 1 43 ? -44.599 -31.720 98.553 1.00 53.34 284 ASP C N 1
ATOM 3232 C CA . ASP C 1 43 ? -43.914 -31.443 99.817 1.00 53.56 284 ASP C CA 1
ATOM 3233 C C . ASP C 1 43 ? -44.601 -30.317 100.581 1.00 64.20 284 ASP C C 1
ATOM 3234 O O . ASP C 1 43 ? -44.719 -30.372 101.806 1.00 67.96 284 ASP C O 1
ATOM 3239 N N . GLU C 1 44 ? -45.056 -29.301 99.853 1.00 66.69 285 GLU C N 1
ATOM 3240 C CA . GLU C 1 44 ? -45.754 -28.182 100.472 1.00 74.84 285 GLU C CA 1
ATOM 3241 C C . GLU C 1 44 ? -47.150 -28.572 100.938 1.00 68.19 285 GLU C C 1
ATOM 3242 O O . GLU C 1 44 ? -47.613 -28.100 101.973 1.00 67.83 285 GLU C O 1
ATOM 3244 N N . LEU C 1 45 ? -47.818 -29.433 100.176 1.00 58.08 286 LEU C N 1
ATOM 3245 C CA . LEU C 1 45 ? -49.172 -29.849 100.523 1.00 53.24 286 LEU C CA 1
ATOM 3246 C C . LEU C 1 45 ? -49.117 -30.892 101.629 1.00 58.81 286 LEU C C 1
ATOM 3247 O O . LEU C 1 45 ? -50.023 -30.970 102.458 1.00 58.15 286 LEU C O 1
ATOM 3252 N N . GLN C 1 46 ? -48.059 -31.700 101.631 1.00 58.18 287 GLN C N 1
ATOM 3253 C CA . GLN C 1 46 ? -47.883 -32.708 102.667 1.00 56.55 287 GLN C CA 1
ATOM 3254 C C . GLN C 1 46 ? -47.499 -32.019 103.968 1.00 57.97 287 GLN C C 1
ATOM 3255 O O . GLN C 1 46 ? -47.635 -32.591 105.049 1.00 63.49 287 GLN C O 1
ATOM 3257 N N . GLN C 1 47 ? -47.005 -30.789 103.852 1.00 53.09 288 GLN C N 1
ATOM 3258 C CA . GLN C 1 47 ? -46.631 -30.002 105.018 1.00 61.71 288 GLN C CA 1
ATOM 3259 C C . GLN C 1 47 ? -47.792 -29.136 105.492 1.00 68.02 288 GLN C C 1
ATOM 3260 O O . GLN C 1 47 ? -47.828 -28.726 106.653 1.00 84.01 288 GLN C O 1
ATOM 3262 N N . VAL C 1 48 ? -48.735 -28.858 104.593 1.00 61.80 289 VAL C N 1
ATOM 3263 C CA . VAL C 1 48 ? -49.972 -28.177 104.965 1.00 59.28 289 VAL C CA 1
ATOM 3264 C C . VAL C 1 48 ? -50.867 -29.153 105.713 1.00 56.77 289 VAL C C 1
ATOM 3265 O O . VAL C 1 48 ? -51.420 -28.826 106.765 1.00 60.57 289 VAL C O 1
ATOM 3269 N N . LEU C 1 49 ? -50.995 -30.355 105.155 1.00 49.43 290 LEU C N 1
ATOM 3270 C CA . LEU C 1 49 ? -51.796 -31.417 105.751 1.00 48.12 290 LEU C CA 1
ATOM 3271 C C . LEU C 1 49 ? -51.327 -31.752 107.162 1.00 57.97 290 LEU C C 1
ATOM 3272 O O . LEU C 1 49 ? -52.147 -32.039 108.029 1.00 58.29 290 LEU C O 1
ATOM 3277 N N . LEU C 1 50 ? -50.013 -31.714 107.385 1.00 55.30 291 LEU C N 1
ATOM 3278 C CA . LEU C 1 50 ? -49.438 -31.991 108.702 1.00 56.58 291 LEU C CA 1
ATOM 3279 C C . LEU C 1 50 ? -50.028 -31.080 109.775 1.00 63.43 291 LEU C C 1
ATOM 3280 O O . LEU C 1 50 ? -50.434 -31.545 110.842 1.00 74.11 291 LEU C O 1
ATOM 3285 N N . VAL C 1 51 ? -50.046 -29.781 109.498 1.00 58.97 292 VAL C N 1
ATOM 3286 C CA . VAL C 1 51 ? -50.605 -28.820 110.437 1.00 72.66 292 VAL C CA 1
ATOM 3287 C C . VAL C 1 51 ? -52.106 -29.057 110.581 1.00 70.31 292 VAL C C 1
ATOM 3288 O O . VAL C 1 51 ? -52.641 -29.071 111.692 1.00 69.99 292 VAL C O 1
ATOM 3290 N N . THR C 1 52 ? -52.775 -29.229 109.444 1.00 63.81 293 THR C N 1
ATOM 3291 C CA . THR C 1 52 ? -54.218 -29.441 109.411 1.00 61.51 293 THR C CA 1
ATOM 3292 C C . THR C 1 52 ? -54.613 -30.762 110.078 1.00 57.80 293 THR C C 1
ATOM 3293 O O . THR C 1 52 ? -55.638 -30.834 110.762 1.00 59.76 293 THR C O 1
ATOM 3297 N N . SER C 1 53 ? -53.799 -31.799 109.890 1.00 53.16 294 SER C N 1
ATOM 3298 C CA . SER C 1 53 ? -54.092 -33.107 110.474 1.00 58.08 294 SER C CA 1
ATOM 3299 C C . SER C 1 53 ? -53.959 -33.051 111.995 1.00 66.80 294 SER C C 1
ATOM 3300 O O . SER C 1 53 ? -54.714 -33.706 112.715 1.00 72.31 294 SER C O 1
ATOM 3303 N N . GLU C 1 54 ? -52.987 -32.278 112.477 1.00 61.58 295 GLU C N 1
ATOM 3304 C CA . GLU C 1 54 ? -52.770 -32.132 113.914 1.00 76.48 295 GLU C CA 1
ATOM 3305 C C . GLU C 1 54 ? -53.867 -31.302 114.564 1.00 79.15 295 GLU C C 1
ATOM 3306 O O . GLU C 1 54 ? -54.340 -31.623 115.654 1.00 77.72 295 GLU C O 1
ATOM 3312 N N . GLU C 1 55 ? -54.263 -30.231 113.883 1.00 67.44 296 GLU C N 1
ATOM 3313 C CA . GLU C 1 55 ? -55.250 -29.301 114.416 1.00 70.10 296 GLU C CA 1
ATOM 3314 C C . GLU C 1 55 ? -56.627 -29.937 114.489 1.00 67.64 296 GLU C C 1
ATOM 3315 O O . GLU C 1 55 ? -57.430 -29.592 115.356 1.00 66.85 296 GLU C O 1
ATOM 3317 N N . LEU C 1 56 ? -56.895 -30.860 113.570 1.00 68.98 297 LEU C N 1
ATOM 3318 C CA . LEU C 1 56 ? -58.190 -31.523 113.510 1.00 68.10 297 LEU C CA 1
ATOM 3319 C C . LEU C 1 56 ? -58.424 -32.356 114.765 1.00 64.32 297 LEU C C 1
ATOM 3320 O O . LEU C 1 56 ? -59.495 -32.291 115.369 1.00 64.22 297 LEU C O 1
ATOM 3325 N N . GLU C 1 57 ? -57.424 -33.147 115.146 1.00 65.31 298 GLU C N 1
ATOM 3326 C CA . GLU C 1 57 ? -57.578 -34.060 116.270 1.00 78.74 298 GLU C CA 1
ATOM 3327 C C . GLU C 1 57 ? -57.515 -33.325 117.603 1.00 73.58 298 GLU C C 1
ATOM 3328 O O . GLU C 1 57 ? -57.682 -33.937 118.659 1.00 61.44 298 GLU C O 1
ATOM 3330 N N . LYS C 1 58 ? -57.268 -32.017 117.557 1.00 64.46 299 LYS C N 1
ATOM 3331 C CA . LYS C 1 58 ? -57.445 -31.177 118.735 1.00 66.04 299 LYS C CA 1
ATOM 3332 C C . LYS C 1 58 ? -58.902 -30.764 118.873 1.00 58.84 299 LYS C C 1
ATOM 3333 O O . LYS C 1 58 ? -59.450 -30.768 119.970 1.00 53.20 299 LYS C O 1
ATOM 3339 N N . LEU C 1 59 ? -59.525 -30.418 117.750 1.00 59.80 300 LEU C N 1
ATOM 3340 C CA . LEU C 1 59 ? -60.927 -30.027 117.747 1.00 52.53 300 LEU C CA 1
ATOM 3341 C C . LEU C 1 59 ? -61.760 -31.274 117.984 1.00 57.11 300 LEU C C 1
ATOM 3342 O O . LEU C 1 59 ? -62.723 -31.265 118.754 1.00 67.80 300 LEU C O 1
ATOM 3347 N N . GLU C 1 60 ? -61.371 -32.348 117.305 1.00 54.66 301 GLU C N 1
ATOM 3348 C CA . GLU C 1 60 ? -62.081 -33.610 117.387 1.00 67.78 301 GLU C CA 1
ATOM 3349 C C . GLU C 1 60 ? -61.847 -34.209 118.775 1.00 77.01 301 GLU C C 1
ATOM 3350 O O . GLU C 1 60 ? -62.652 -35.000 119.273 1.00 81.55 301 GLU C O 1
ATOM 3356 N N . GLY C 1 61 ? -60.726 -33.829 119.387 1.00 59.66 302 GLY C N 1
ATOM 3357 C CA . GLY C 1 61 ? -60.418 -34.215 120.753 1.00 72.63 302 GLY C CA 1
ATOM 3358 C C . GLY C 1 61 ? -61.067 -33.339 121.810 1.00 72.25 302 GLY C C 1
ATOM 3359 O O . GLY C 1 61 ? -61.571 -33.839 122.818 1.00 70.02 302 GLY C O 1
ATOM 3360 N N . ARG C 1 62 ? -61.039 -32.027 121.588 1.00 72.64 303 ARG C N 1
ATOM 3361 C CA . ARG C 1 62 ? -61.660 -31.071 122.503 1.00 67.42 303 ARG C CA 1
ATOM 3362 C C . ARG C 1 62 ? -63.172 -31.224 122.535 1.00 61.98 303 ARG C C 1
ATOM 3363 O O . ARG C 1 62 ? -63.821 -30.841 123.510 1.00 57.71 303 ARG C O 1
ATOM 3365 N N . LYS C 1 63 ? -63.730 -31.782 121.467 1.00 61.31 304 LYS C N 1
ATOM 3366 C CA . LYS C 1 63 ? -65.171 -31.948 121.373 1.00 53.72 304 LYS C CA 1
ATOM 3367 C C . LYS C 1 63 ? -65.654 -33.064 122.287 1.00 64.32 304 LYS C C 1
ATOM 3368 O O . LYS C 1 63 ? -66.825 -33.095 122.657 1.00 70.69 304 LYS C O 1
ATOM 3370 N N . GLU C 1 64 ? -64.759 -33.983 122.640 1.00 64.12 305 GLU C N 1
ATOM 3371 C CA . GLU C 1 64 ? -65.118 -35.074 123.538 1.00 71.99 305 GLU C CA 1
ATOM 3372 C C . GLU C 1 64 ? -64.970 -34.628 124.986 1.00 75.56 305 GLU C C 1
ATOM 3373 O O . GLU C 1 64 ? -65.613 -35.177 125.881 1.00 67.15 305 GLU C O 1
ATOM 3379 N N . VAL C 1 65 ? -64.104 -33.643 125.211 1.00 75.48 306 VAL C N 1
ATOM 3380 C CA . VAL C 1 65 ? -63.920 -33.079 126.542 1.00 72.35 306 VAL C CA 1
ATOM 3381 C C . VAL C 1 65 ? -65.166 -32.311 126.958 1.00 66.10 306 VAL C C 1
ATOM 3382 O O . VAL C 1 65 ? -65.658 -32.462 128.077 1.00 65.49 306 VAL C O 1
ATOM 3384 N N . LEU C 1 66 ? -65.652 -31.466 126.054 1.00 62.09 307 LEU C N 1
ATOM 3385 C CA . LEU C 1 66 ? -66.877 -30.717 126.289 1.00 52.57 307 LEU C CA 1
ATOM 3386 C C . LEU C 1 66 ? -68.053 -31.678 126.343 1.00 52.79 307 LEU C C 1
ATOM 3387 O O . LEU C 1 66 ? -69.054 -31.418 127.009 1.00 63.13 307 LEU C O 1
ATOM 3389 N N . LYS C 1 67 ? -67.923 -32.787 125.620 1.00 45.88 308 LYS C N 1
ATOM 3390 C CA . LYS C 1 67 ? -68.937 -33.830 125.624 1.00 63.15 308 LYS C CA 1
ATOM 3391 C C . LYS C 1 67 ? -68.879 -34.605 126.930 1.00 62.10 308 LYS C C 1
ATOM 3392 O O . LYS C 1 67 ? -69.881 -35.156 127.379 1.00 48.18 308 LYS C O 1
ATOM 3394 N N . GLU C 1 68 ? -67.694 -34.643 127.531 1.00 60.53 309 GLU C N 1
ATOM 3395 C CA . GLU C 1 68 ? -67.500 -35.298 128.817 1.00 69.29 309 GLU C CA 1
ATOM 3396 C C . GLU C 1 68 ? -67.891 -34.357 129.945 1.00 69.63 309 GLU C C 1
ATOM 3397 O O . GLU C 1 68 ? -68.367 -34.792 130.993 1.00 67.07 309 GLU C O 1
ATOM 3403 N N . ARG C 1 69 ? -67.693 -33.063 129.726 1.00 64.82 310 ARG C N 1
ATOM 3404 C CA . ARG C 1 69 ? -68.005 -32.083 130.753 1.00 65.23 310 ARG C CA 1
ATOM 3405 C C . ARG C 1 69 ? -69.507 -31.850 130.840 1.00 65.17 310 ARG C C 1
ATOM 3406 O O . ARG C 1 69 ? -70.027 -31.547 131.912 1.00 68.24 310 ARG C O 1
ATOM 3408 N N . LYS C 1 70 ? -70.199 -31.981 129.711 1.00 61.77 311 LYS C N 1
ATOM 3409 C CA . LYS C 1 70 ? -71.650 -31.851 129.699 1.00 63.37 311 LYS C CA 1
ATOM 3410 C C . LYS C 1 70 ? -72.366 -33.126 130.138 1.00 69.37 311 LYS C C 1
ATOM 3411 O O . LYS C 1 70 ? -73.285 -33.074 130.956 1.00 78.49 311 LYS C O 1
ATOM 3417 N N . LYS C 1 71 ? -71.943 -34.267 129.598 1.00 58.73 312 LYS C N 1
ATOM 3418 C CA . LYS C 1 71 ? -72.622 -35.530 129.880 1.00 77.99 312 LYS C CA 1
ATOM 3419 C C . LYS C 1 71 ? -72.430 -36.026 131.308 1.00 97.57 312 LYS C C 1
ATOM 3420 O O . LYS C 1 71 ? -73.139 -36.927 131.752 1.00 111.22 312 LYS C O 1
ATOM 3422 N N . ASN C 1 72 ? -71.466 -35.453 132.022 1.00 91.04 313 ASN C N 1
ATOM 3423 C CA . ASN C 1 72 ? -71.303 -35.751 133.438 1.00 100.18 313 ASN C CA 1
ATOM 3424 C C . ASN C 1 72 ? -71.949 -34.694 134.332 1.00 88.94 313 ASN C C 1
ATOM 3425 O O . ASN C 1 72 ? -72.350 -34.991 135.456 1.00 78.99 313 ASN C O 1
ATOM 3430 N N . ALA C 1 73 ? -72.061 -33.467 133.832 1.00 80.24 314 ALA C N 1
ATOM 3431 C CA . ALA C 1 73 ? -72.706 -32.410 134.598 1.00 67.75 314 ALA C CA 1
ATOM 3432 C C . ALA C 1 73 ? -74.211 -32.593 134.512 1.00 68.62 314 ALA C C 1
ATOM 3433 O O . ALA C 1 73 ? -74.937 -32.308 135.464 1.00 85.27 314 ALA C O 1
ATOM 3435 N N . VAL C 1 74 ? -74.675 -33.040 133.349 1.00 65.63 315 VAL C N 1
ATOM 3436 C CA . VAL C 1 74 ? -76.093 -33.290 133.131 1.00 60.85 315 VAL C CA 1
ATOM 3437 C C . VAL C 1 74 ? -76.589 -34.455 133.978 1.00 73.32 315 VAL C C 1
ATOM 3438 O O . VAL C 1 74 ? -77.743 -34.466 134.416 1.00 84.02 315 VAL C O 1
ATOM 3440 N N . GLN C 1 75 ? -75.703 -35.431 134.185 1.00 69.14 316 GLN C N 1
ATOM 3441 C CA . GLN C 1 75 ? -75.978 -36.610 135.014 1.00 82.06 316 GLN C CA 1
ATOM 3442 C C . GLN C 1 75 ? -75.963 -36.294 136.487 1.00 91.86 316 GLN C C 1
ATOM 3443 O O . GLN C 1 75 ? -76.527 -37.012 137.311 1.00 99.69 316 GLN C O 1
ATOM 3445 N N . ASN C 1 76 ? -75.285 -35.207 136.798 1.00 86.26 317 ASN C N 1
ATOM 3446 C CA . ASN C 1 76 ? -75.163 -34.679 138.144 1.00 83.54 317 ASN C CA 1
ATOM 3447 C C . ASN C 1 76 ? -76.222 -33.651 138.514 1.00 76.79 317 ASN C C 1
ATOM 3448 O O . ASN C 1 76 ? -76.514 -33.426 139.707 1.00 74.85 317 ASN C O 1
ATOM 3453 N N . GLN C 1 77 ? -76.719 -32.966 137.486 1.00 79.86 318 GLN C N 1
ATOM 3454 C CA . GLN C 1 77 ? -77.835 -32.041 137.644 1.00 71.95 318 GLN C CA 1
ATOM 3455 C C . GLN C 1 77 ? -79.078 -32.887 137.792 1.00 74.05 318 GLN C C 1
ATOM 3456 O O . GLN C 1 77 ? -79.926 -32.599 138.634 1.00 83.03 318 GLN C O 1
ATOM 3458 N N . GLU C 1 78 ? -79.181 -33.914 136.948 1.00 67.91 319 GLU C N 1
ATOM 3459 C CA . GLU C 1 78 ? -80.301 -34.842 136.997 1.00 72.87 319 GLU C CA 1
ATOM 3460 C C . GLU C 1 78 ? -80.278 -35.626 138.300 1.00 89.75 319 GLU C C 1
ATOM 3461 O O . GLU C 1 78 ? -81.299 -36.160 138.734 1.00 101.17 319 GLU C O 1
ATOM 3463 N N . GLN C 1 79 ? -79.093 -35.716 138.896 1.00 83.65 320 GLN C N 1
ATOM 3464 C CA . GLN C 1 79 ? -78.915 -36.382 140.174 1.00 89.30 320 GLN C CA 1
ATOM 3465 C C . GLN C 1 79 ? -79.437 -35.472 141.275 1.00 89.45 320 GLN C C 1
ATOM 3466 O O . GLN C 1 79 ? -80.067 -35.926 142.229 1.00 84.53 320 GLN C O 1
ATOM 3468 N N . LEU C 1 80 ? -79.154 -34.180 141.133 1.00 86.73 321 LEU C N 1
ATOM 3469 C CA . LEU C 1 80 ? -79.598 -33.182 142.095 1.00 73.44 321 LEU C CA 1
ATOM 3470 C C . LEU C 1 80 ? -81.072 -32.888 141.854 1.00 74.71 321 LEU C C 1
ATOM 3471 O O . LEU C 1 80 ? -81.803 -32.532 142.778 1.00 81.81 321 LEU C O 1
ATOM 3473 N N . GLU C 1 81 ? -81.490 -33.016 140.597 1.00 71.27 322 GLU C N 1
ATOM 3474 C CA . GLU C 1 81 ? -82.885 -32.823 140.215 1.00 73.85 322 GLU C CA 1
ATOM 3475 C C . GLU C 1 81 ? -83.755 -33.856 140.913 1.00 88.44 322 GLU C C 1
ATOM 3476 O O . GLU C 1 81 ? -84.938 -33.624 141.158 1.00 105.75 322 GLU C O 1
ATOM 3478 N N . GLU C 1 82 ? -83.160 -35.008 141.204 1.00 79.40 323 GLU C N 1
ATOM 3479 C CA . GLU C 1 82 ? -83.823 -36.054 141.964 1.00 83.10 323 GLU C CA 1
ATOM 3480 C C . GLU C 1 82 ? -84.022 -35.589 143.399 1.00 100.82 323 GLU C C 1
ATOM 3481 O O . GLU C 1 82 ? -85.059 -35.853 144.009 1.00 108.11 323 GLU C O 1
ATOM 3483 N N . ALA C 1 83 ? -83.012 -34.910 143.936 1.00 98.20 324 ALA C N 1
ATOM 3484 C CA . ALA C 1 83 ? -83.062 -34.406 145.300 1.00 91.12 324 ALA C CA 1
ATOM 3485 C C . ALA C 1 83 ? -84.139 -33.337 145.431 1.00 85.78 324 ALA C C 1
ATOM 3486 O O . ALA C 1 83 ? -84.776 -33.214 146.476 1.00 89.45 324 ALA C O 1
ATOM 3488 N N . ILE C 1 84 ? -84.322 -32.556 144.370 1.00 82.47 325 ILE C N 1
ATOM 3489 C CA . ILE C 1 84 ? -85.349 -31.522 144.352 1.00 88.99 325 ILE C CA 1
ATOM 3490 C C . ILE C 1 84 ? -86.728 -32.152 144.494 1.00 95.80 325 ILE C C 1
ATOM 3491 O O . ILE C 1 84 ? -87.617 -31.585 145.128 1.00 102.15 325 ILE C O 1
ATOM 3493 N N . VAL C 1 85 ? -86.906 -33.315 143.876 1.00 89.31 326 VAL C N 1
ATOM 3494 C CA . VAL C 1 85 ? -88.161 -34.047 143.974 1.00 92.11 326 VAL C CA 1
ATOM 3495 C C . VAL C 1 85 ? -88.251 -34.795 145.301 1.00 105.26 326 VAL C C 1
ATOM 3496 O O . VAL C 1 85 ? -89.322 -34.888 145.902 1.00 109.84 326 VAL C O 1
ATOM 3498 N N . GLN C 1 86 ? -87.120 -35.339 145.742 1.00 102.72 327 GLN C N 1
ATOM 3499 C CA . GLN C 1 86 ? -87.064 -36.133 146.966 1.00 103.10 327 GLN C CA 1
ATOM 3500 C C . GLN C 1 86 ? -87.253 -35.298 148.228 1.00 110.21 327 GLN C C 1
ATOM 3501 O O . GLN C 1 86 ? -87.897 -35.737 149.181 1.00 108.95 327 GLN C O 1
ATOM 3503 N N . PHE C 1 87 ? -86.684 -34.096 148.231 1.00 109.41 328 PHE C N 1
ATOM 3504 C CA . PHE C 1 87 ? -86.778 -33.201 149.379 1.00 94.22 328 PHE C CA 1
ATOM 3505 C C . PHE C 1 87 ? -88.164 -32.579 149.464 1.00 94.76 328 PHE C C 1
ATOM 3506 O O . PHE C 1 87 ? -88.693 -32.354 150.553 1.00 91.71 328 PHE C O 1
ATOM 3508 N N . GLN C 1 88 ? -88.736 -32.290 148.300 1.00 92.78 329 GLN C N 1
ATOM 3509 C CA . GLN C 1 88 ? -90.076 -31.727 148.204 1.00 99.59 329 GLN C CA 1
ATOM 3510 C C . GLN C 1 88 ? -91.131 -32.710 148.699 1.00 105.39 329 GLN C C 1
ATOM 3511 O O . GLN C 1 88 ? -92.227 -32.309 149.085 1.00 96.96 329 GLN C O 1
ATOM 3513 N N . GLN C 1 89 ? -90.796 -33.997 148.673 1.00 103.76 330 GLN C N 1
ATOM 3514 C CA . GLN C 1 89 ? -91.715 -35.046 149.100 1.00 98.54 330 GLN C CA 1
ATOM 3515 C C . GLN C 1 89 ? -91.952 -35.038 150.607 1.00 99.07 330 GLN C C 1
ATOM 3516 O O . GLN C 1 89 ? -93.066 -35.297 151.063 1.00 93.44 330 GLN C O 1
ATOM 3518 N N . LYS C 1 9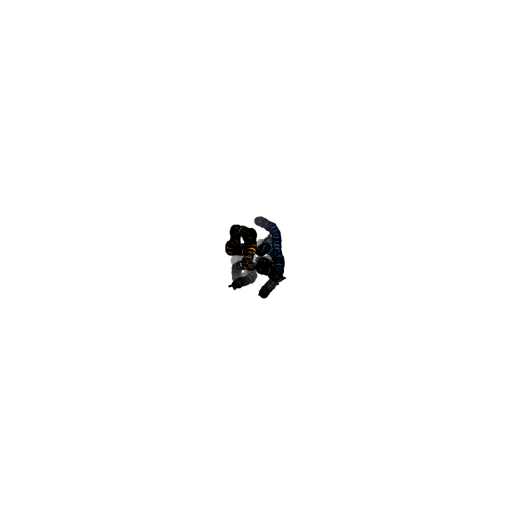0 ? -90.908 -34.755 151.378 1.00 105.02 331 LYS C N 1
ATOM 3519 C CA . LYS C 1 90 ? -91.044 -34.709 152.827 1.00 98.19 331 LYS C CA 1
ATOM 3520 C C . LYS C 1 90 ? -91.792 -33.444 153.218 1.00 101.72 331 LYS C C 1
ATOM 3521 O O . LYS C 1 90 ? -92.613 -33.456 154.132 1.00 101.56 331 LYS C O 1
ATOM 3523 N N . GLU C 1 91 ? -91.497 -32.356 152.513 1.00 105.19 332 GLU C N 1
ATOM 3524 C CA . GLU C 1 91 ? -92.129 -31.071 152.770 1.00 107.08 332 GLU C CA 1
ATOM 3525 C C . GLU C 1 91 ? -93.607 -31.147 152.413 1.00 110.21 332 GLU C C 1
ATOM 3526 O O . GLU C 1 91 ? -94.448 -30.553 153.087 1.00 118.71 332 GLU C O 1
ATOM 3528 N N . THR C 1 92 ? -93.913 -31.873 151.342 1.00 104.40 333 THR C N 1
ATOM 3529 C CA . THR C 1 92 ? -95.294 -32.043 150.912 1.00 111.39 333 THR C CA 1
ATOM 3530 C C . THR C 1 92 ? -96.059 -32.841 151.959 1.00 112.18 333 THR C C 1
ATOM 3531 O O . THR C 1 92 ? -97.262 -32.652 152.141 1.00 111.21 333 THR C O 1
ATOM 3533 N N . VAL C 1 93 ? -95.355 -33.747 152.629 1.00 113.57 334 VAL C N 1
ATOM 3534 C CA . VAL C 1 93 ? -95.946 -34.542 153.697 1.00 109.05 334 VAL C CA 1
ATOM 3535 C C . VAL C 1 93 ? -95.999 -33.724 154.987 1.00 111.73 334 VAL C C 1
ATOM 3536 O O . VAL C 1 93 ? -97.024 -33.680 155.668 1.00 115.84 334 VAL C O 1
ATOM 3538 N N . LEU C 1 94 ? -94.877 -33.085 155.310 1.00 111.21 335 LEU C N 1
ATOM 3539 C CA . LEU C 1 94 ? -94.719 -32.321 156.549 1.00 117.66 335 LEU C CA 1
ATOM 3540 C C . LEU C 1 94 ? -95.645 -31.114 156.646 1.00 128.15 335 LEU C C 1
ATOM 3541 O O . LEU C 1 94 ? -96.172 -30.819 157.718 1.00 137.90 335 LEU C O 1
ATOM 3543 N N . LYS C 1 95 ? -95.824 -30.406 155.533 1.00 111.61 336 LYS C N 1
ATOM 3544 C CA . LYS C 1 95 ? -96.659 -29.208 155.512 1.00 109.61 336 LYS C CA 1
ATOM 3545 C C . LYS C 1 95 ? -98.109 -29.552 155.822 1.00 122.07 336 LYS C C 1
ATOM 3546 O O . LYS C 1 95 ? -98.868 -28.711 156.303 1.00 131.78 336 LYS C O 1
ATOM 3548 N N . GLU C 1 96 ? -98.489 -30.790 155.528 1.00 117.72 337 GLU C N 1
ATOM 3549 C CA . GLU C 1 96 ? -99.822 -31.277 155.849 1.00 131.78 337 GLU C CA 1
ATOM 3550 C C . GLU C 1 96 ? -99.923 -31.507 157.353 1.00 134.51 337 GLU C C 1
ATOM 3551 O O . GLU C 1 96 ? -100.917 -31.147 157.984 1.00 134.95 337 GLU C O 1
ATOM 3553 N N . GLU C 1 97 ? -98.886 -32.122 157.912 1.00 132.19 338 GLU C N 1
ATOM 3554 C CA . GLU C 1 97 ? -98.829 -32.436 159.336 1.00 124.76 338 GLU C CA 1
ATOM 3555 C C . GLU C 1 97 ? -98.759 -31.182 160.205 1.00 125.92 338 GLU C C 1
ATOM 3556 O O . GLU C 1 97 ? -99.437 -31.095 161.229 1.00 134.08 338 GLU C O 1
ATOM 3558 N N . LEU C 1 98 ? -97.921 -30.228 159.804 1.00 122.69 339 LEU C N 1
ATOM 3559 C CA . LEU C 1 98 ? -97.722 -28.999 160.570 1.00 130.26 339 LEU C CA 1
ATOM 3560 C C . LEU C 1 98 ? -99.029 -28.235 160.760 1.00 140.81 339 LEU C C 1
ATOM 3561 O O . LEU C 1 98 ? -99.282 -27.679 161.829 1.00 145.96 339 LEU C O 1
ATOM 3563 N N . SER C 1 99 ? -99.844 -28.192 159.712 1.00 139.38 340 SER C N 1
ATOM 3564 C CA . SER C 1 99 ? -101.153 -27.554 159.786 1.00 144.44 340 SER C CA 1
ATOM 3565 C C . SER C 1 99 ? -102.092 -28.364 160.675 1.00 145.92 340 SER C C 1
ATOM 3566 O O . SER C 1 99 ? -102.897 -27.809 161.424 1.00 141.82 340 SER C O 1
ATOM 3568 N N . LYS C 1 100 ? -101.979 -29.684 160.571 1.00 143.37 341 LYS C N 1
ATOM 3569 C CA . LYS C 1 100 ? -102.819 -30.622 161.312 1.00 140.91 341 LYS C CA 1
ATOM 3570 C C . LYS C 1 100 ? -102.537 -30.649 162.812 1.00 141.39 341 LYS C C 1
ATOM 3571 O O . LYS C 1 100 ? -103.451 -30.835 163.615 1.00 148.16 341 LYS C O 1
ATOM 3573 N N . GLN C 1 101 ? -101.274 -30.473 163.186 1.00 139.01 342 GLN C N 1
ATOM 3574 C CA . GLN C 1 101 ? -100.886 -30.528 164.591 1.00 138.86 342 GLN C CA 1
ATOM 3575 C C . GLN C 1 101 ? -101.280 -29.253 165.325 1.00 145.65 342 GLN C C 1
ATOM 3576 O O . GLN C 1 101 ? -101.333 -29.229 166.555 1.00 156.82 342 GLN C O 1
ATOM 3578 N N . GLU C 1 102 ? -101.544 -28.193 164.569 1.00 144.31 343 GLU C N 1
ATOM 3579 C CA . GLU C 1 102 ? -102.004 -26.946 165.161 1.00 149.32 343 GLU C CA 1
ATOM 3580 C C . GLU C 1 102 ? -103.454 -27.122 165.596 1.00 155.73 343 GLU C C 1
ATOM 3581 O O . GLU C 1 102 ? -103.922 -26.471 166.531 1.00 159.88 343 GLU C O 1
ATOM 3583 N N . ALA C 1 103 ? -104.156 -28.008 164.896 1.00 155.29 344 ALA C N 1
ATOM 3584 C CA . ALA C 1 103 ? -105.529 -28.363 165.229 1.00 154.51 344 ALA C CA 1
ATOM 3585 C C . ALA C 1 103 ? -105.570 -29.174 166.519 1.00 157.51 344 ALA C C 1
ATOM 3586 O O . ALA C 1 103 ? -106.537 -29.106 167.278 1.00 161.80 344 ALA C O 1
ATOM 3588 N N . VAL C 1 104 ? -104.521 -29.957 166.748 1.00 154.76 345 VAL C N 1
ATOM 3589 C CA . VAL C 1 104 ? -104.399 -30.746 167.968 1.00 158.03 345 VAL C CA 1
ATOM 3590 C C . VAL C 1 104 ? -104.298 -29.838 169.191 1.00 167.13 345 VAL C C 1
ATOM 3591 O O . VAL C 1 104 ? -104.785 -30.180 170.268 1.00 168.42 345 VAL C O 1
ATOM 3593 N N . PHE C 1 105 ? -103.653 -28.687 169.021 1.00 160.05 346 PHE C N 1
ATOM 3594 C CA . PHE C 1 105 ? -103.549 -27.693 170.088 1.00 162.66 346 PHE C CA 1
ATOM 3595 C C . PHE C 1 105 ? -104.912 -27.138 170.481 1.00 173.85 346 PHE C C 1
ATOM 3596 O O . PHE C 1 105 ? -105.121 -26.759 171.629 1.00 172.57 346 PHE C O 1
ATOM 3604 N N . GLU C 1 106 ? -105.836 -27.100 169.528 1.00 175.59 347 GLU C N 1
ATOM 3605 C CA . GLU C 1 106 ? -107.157 -26.519 169.756 1.00 177.86 347 GLU C CA 1
ATOM 3606 C C . GLU C 1 106 ? -107.883 -27.203 170.908 1.00 174.13 347 GLU C C 1
ATOM 3607 O O . GLU C 1 106 ? -108.507 -26.537 171.735 1.00 171.30 347 GLU C O 1
ATOM 3609 N N . THR C 1 107 ? -107.812 -28.527 170.950 1.00 170.07 348 THR C N 1
ATOM 3610 C CA . THR C 1 107 ? -108.465 -29.300 172.000 1.00 169.74 348 THR C CA 1
ATOM 3611 C C . THR C 1 107 ? -107.890 -29.002 173.390 1.00 180.23 348 THR C C 1
ATOM 3612 O O . THR C 1 107 ? -108.548 -29.251 174.397 1.00 192.78 348 THR C O 1
ATOM 3614 N N . LEU C 1 108 ? -106.664 -28.483 173.441 1.00 174.55 349 LEU C N 1
ATOM 3615 C CA . LEU C 1 108 ? -106.000 -28.201 174.716 1.00 181.11 349 LEU C CA 1
ATOM 3616 C C . LEU C 1 108 ? -106.730 -27.176 175.566 1.00 183.96 349 LEU C C 1
ATOM 3617 O O . LEU C 1 108 ? -107.090 -27.455 176.708 1.00 177.46 349 LEU C O 1
ATOM 3619 N N . GLN C 1 109 ? -106.932 -25.982 175.018 1.00 184.13 350 GLN C N 1
ATOM 3620 C CA . GLN C 1 109 ? -107.601 -24.926 175.764 1.00 181.37 350 GLN C CA 1
ATOM 3621 C C . GLN C 1 109 ? -109.098 -25.203 175.711 1.00 178.54 350 GLN C C 1
ATOM 3622 O O . GLN C 1 109 ? -109.902 -24.506 176.330 1.00 175.36 350 GLN C O 1
ATOM 3628 N N . ALA C 1 110 ? -109.460 -26.215 174.929 1.00 180.89 351 ALA C N 1
ATOM 3629 C CA . ALA C 1 110 ? -110.816 -26.731 174.914 1.00 180.27 351 ALA C CA 1
ATOM 3630 C C . ALA C 1 110 ? -110.935 -27.708 176.075 1.00 182.50 351 ALA C C 1
ATOM 3631 O O . ALA C 1 110 ? -112.026 -27.958 176.586 1.00 183.66 351 ALA C O 1
ATOM 3633 N N . GLU C 1 111 ? -109.796 -28.275 176.467 1.00 182.37 352 GLU C N 1
ATOM 3634 C CA . GLU C 1 111 ? -109.758 -29.249 177.549 1.00 185.93 352 GLU C CA 1
ATOM 3635 C C . GLU C 1 111 ? -109.702 -28.490 178.867 1.00 185.16 352 GLU C C 1
ATOM 3636 O O . GLU C 1 111 ? -110.156 -28.989 179.897 1.00 190.07 352 GLU C O 1
ATOM 3638 N N . VAL C 1 112 ? -109.128 -27.287 178.832 1.00 177.75 353 VAL C N 1
ATOM 3639 C CA . VAL C 1 112 ? -109.117 -26.423 180.007 1.00 183.33 353 VAL C CA 1
ATOM 3640 C C . VAL C 1 112 ? -110.553 -25.951 180.175 1.00 184.63 353 VAL C C 1
ATOM 3641 O O . VAL C 1 112 ? -110.983 -25.622 181.274 1.00 181.61 353 VAL C O 1
ATOM 3645 N N . LYS C 1 113 ? -111.283 -25.912 179.062 1.00 183.93 354 LYS C N 1
ATOM 3646 C CA . LYS C 1 113 ? -112.666 -25.463 179.059 1.00 181.32 354 LYS C CA 1
ATOM 3647 C C . LYS C 1 113 ? -113.513 -26.563 179.682 1.00 185.79 354 LYS C C 1
ATOM 3648 O O . LYS C 1 113 ? -114.491 -26.286 180.375 1.00 188.08 354 LYS C O 1
ATOM 3650 N N . GLN C 1 114 ? -113.144 -27.812 179.410 1.00 186.50 355 GLN C N 1
ATOM 3651 C CA . GLN C 1 114 ? -113.764 -28.944 180.084 1.00 183.73 355 GLN C CA 1
ATOM 3652 C C . GLN C 1 114 ? -113.370 -28.894 181.557 1.00 178.34 355 GLN C C 1
ATOM 3653 O O . GLN C 1 114 ? -114.141 -29.284 182.433 1.00 171.42 355 GLN C O 1
ATOM 3655 N N . LEU C 1 115 ? -112.146 -28.435 181.814 1.00 181.42 356 LEU C N 1
ATOM 3656 C CA . LEU C 1 115 ? -111.673 -28.200 183.174 1.00 177.69 356 LEU C CA 1
ATOM 3657 C C . LEU C 1 115 ? -112.429 -27.005 183.745 1.00 169.55 356 LEU C C 1
ATOM 3658 O O . LEU C 1 115 ? -112.859 -27.020 184.898 1.00 169.11 356 LEU C O 1
ATOM 3660 N N . ARG C 1 116 ? -112.557 -25.961 182.927 1.00 168.57 357 ARG C N 1
ATOM 3661 C CA . ARG C 1 116 ? -113.313 -24.766 183.291 1.00 166.86 357 ARG C CA 1
ATOM 3662 C C . ARG C 1 116 ? -114.758 -25.164 183.528 1.00 163.12 357 ARG C C 1
ATOM 3663 O O . ARG C 1 116 ? -115.451 -24.567 184.351 1.00 163.56 357 ARG C O 1
ATOM 3665 N N . ALA C 1 117 ? -115.212 -26.163 182.778 1.00 164.21 358 ALA C N 1
ATOM 3666 C CA . ALA C 1 117 ? -116.551 -26.687 182.961 1.00 164.66 358 ALA C CA 1
ATOM 3667 C C . ALA C 1 117 ? -116.586 -27.360 184.320 1.00 164.61 358 ALA C C 1
ATOM 3668 O O . ALA C 1 117 ? -117.517 -27.153 185.086 1.00 162.78 358 ALA C O 1
ATOM 3670 N N . GLN C 1 118 ? -115.549 -28.140 184.620 1.00 166.55 359 GLN C N 1
ATOM 3671 C CA . GLN C 1 118 ? -115.470 -28.889 185.871 1.00 160.14 359 GLN C CA 1
ATOM 3672 C C . GLN C 1 118 ? -115.476 -27.952 187.072 1.00 156.15 359 GLN C C 1
ATOM 3673 O O . GLN C 1 118 ? -116.103 -28.240 188.093 1.00 149.98 359 GLN C O 1
ATOM 3675 N N . VAL C 1 119 ? -114.761 -26.839 186.951 1.00 160.85 360 VAL C N 1
ATOM 3676 C CA . VAL C 1 119 ? -114.741 -25.835 188.004 1.00 160.09 360 VAL C CA 1
ATOM 3677 C C . VAL C 1 119 ? -116.120 -25.192 188.069 1.00 157.41 360 VAL C C 1
ATOM 3678 O O . VAL C 1 119 ? -116.570 -24.757 189.129 1.00 148.22 360 VAL C O 1
ATOM 3680 N N . LYS C 1 120 ? -116.782 -25.134 186.916 1.00 160.62 361 LYS C N 1
ATOM 3681 C CA . LYS C 1 120 ? -118.143 -24.621 186.837 1.00 161.16 361 LYS C CA 1
ATOM 3682 C C . LYS C 1 120 ? -119.139 -25.723 187.198 1.00 153.85 361 LYS C C 1
ATOM 3683 O O . LYS C 1 120 ? -120.287 -25.437 187.533 1.00 157.25 361 LYS C O 1
ATOM 3685 N N . GLU C 1 121 ? -118.701 -26.980 187.111 1.00 153.75 362 GLU C N 1
ATOM 3686 C CA . GLU C 1 121 ? -119.537 -28.106 187.528 1.00 156.52 362 GLU C CA 1
ATOM 3687 C C . GLU C 1 121 ? -119.654 -28.062 189.043 1.00 142.66 362 GLU C C 1
ATOM 3688 O O . GLU C 1 121 ? -120.736 -28.238 189.602 1.00 140.91 362 GLU C O 1
ATOM 3694 N N . LYS C 1 122 ? -118.521 -27.831 189.699 1.00 131.35 363 LYS C N 1
ATOM 3695 C CA . LYS C 1 122 ? -118.473 -27.747 191.152 1.00 126.38 363 LYS C CA 1
ATOM 3696 C C . LYS C 1 122 ? -119.034 -26.417 191.641 1.00 132.79 363 LYS C C 1
ATOM 3697 O O . LYS C 1 122 ? -118.297 -25.579 192.160 1.00 130.03 363 LYS C O 1
ATOM 3699 N N . SER C 1 156 ? -123.324 -34.235 202.348 1.00 122.96 803 SER C N 1
ATOM 3700 C CA . SER C 1 156 ? -124.355 -35.118 201.817 1.00 126.90 803 SER C CA 1
ATOM 3701 C C . SER C 1 156 ? -123.907 -35.725 200.493 1.00 119.43 803 SER C C 1
ATOM 3702 O O . SER C 1 156 ? -123.655 -36.928 200.394 1.00 98.86 803 SER C O 1
ATOM 3705 N N . THR C 1 157 ? -123.811 -34.872 199.479 1.00 128.48 804 THR C N 1
ATOM 3706 C CA . THR C 1 157 ? -123.432 -35.293 198.140 1.00 128.44 804 THR C CA 1
ATOM 3707 C C . THR C 1 157 ? -122.176 -34.525 197.770 1.00 124.86 804 THR C C 1
ATOM 3708 O O . THR C 1 157 ? -121.788 -34.462 196.606 1.00 119.28 804 THR C O 1
ATOM 3712 N N . LYS C 1 158 ? -121.552 -33.938 198.787 1.00 121.60 805 LYS C N 1
ATOM 3713 C CA . LYS C 1 158 ? -120.348 -33.139 198.613 1.00 126.43 805 LYS C CA 1
ATOM 3714 C C . LYS C 1 158 ? -119.217 -34.032 198.138 1.00 128.02 805 LYS C C 1
ATOM 3715 O O . LYS C 1 158 ? -118.509 -33.700 197.187 1.00 127.93 805 LYS C O 1
ATOM 3717 N N . GLU C 1 159 ? -119.039 -35.162 198.814 1.00 134.15 806 GLU C N 1
ATOM 3718 C CA . GLU C 1 159 ? -118.018 -36.110 198.408 1.00 138.11 806 GLU C CA 1
ATOM 3719 C C . GLU C 1 159 ? -118.469 -36.798 197.121 1.00 131.05 806 GLU C C 1
ATOM 3720 O O . GLU C 1 159 ? -117.645 -37.230 196.321 1.00 132.22 806 GLU C O 1
ATOM 3726 N N . SER C 1 160 ? -119.782 -36.899 196.928 1.00 124.35 807 SER C N 1
ATOM 3727 C CA . SER C 1 160 ? -120.338 -37.325 195.647 1.00 121.76 807 SER C CA 1
ATOM 3728 C C . SER C 1 160 ? -120.010 -36.296 194.569 1.00 124.01 807 SER C C 1
ATOM 3729 O O . SER C 1 160 ? -119.690 -36.647 193.434 1.00 127.42 807 SER C O 1
ATOM 3732 N N . LEU C 1 161 ? -120.117 -35.022 194.936 1.00 120.79 808 LEU C N 1
ATOM 3733 C CA . LEU C 1 161 ? -119.814 -33.918 194.031 1.00 126.61 808 LEU C CA 1
ATOM 3734 C C . LEU C 1 161 ? -118.338 -33.862 193.650 1.00 124.85 808 LEU C C 1
ATOM 3735 O O . LEU C 1 161 ? -117.987 -33.948 192.473 1.00 140.45 808 LEU C O 1
ATOM 3737 N N . SER C 1 162 ? -117.484 -33.707 194.658 1.00 115.93 809 SER C N 1
ATOM 3738 C CA . SER C 1 162 ? -116.045 -33.585 194.449 1.00 118.74 809 SER C CA 1
ATOM 3739 C C . SER C 1 162 ? -115.425 -34.805 193.778 1.00 121.73 809 SER C C 1
ATOM 3740 O O . SER C 1 162 ? -114.470 -34.668 193.017 1.00 123.09 809 SER C O 1
ATOM 3742 N N . ASN C 1 163 ? -115.952 -35.994 194.062 1.00 113.37 810 ASN C N 1
ATOM 3743 C CA . ASN C 1 163 ? -115.431 -37.210 193.442 1.00 114.27 810 ASN C CA 1
ATOM 3744 C C . ASN C 1 163 ? -115.547 -37.172 191.924 1.00 126.64 810 ASN C C 1
ATOM 3745 O O . ASN C 1 163 ? -114.696 -37.711 191.218 1.00 131.86 810 ASN C O 1
ATOM 3747 N N . GLU C 1 164 ? -116.609 -36.544 191.428 1.00 130.62 811 GLU C N 1
ATOM 3748 C CA . GLU C 1 164 ? -116.762 -36.327 189.996 1.00 135.98 811 GLU C CA 1
ATOM 3749 C C . GLU C 1 164 ? -116.036 -35.056 189.558 1.00 129.53 811 GLU C C 1
ATOM 3750 O O . GLU C 1 164 ? -115.646 -34.917 188.398 1.00 118.24 811 GLU C O 1
ATOM 3756 N N . LEU C 1 165 ? -115.816 -34.147 190.502 1.00 133.50 812 LEU C N 1
ATOM 3757 C CA . LEU C 1 165 ? -115.090 -32.918 190.209 1.00 125.93 812 LEU C CA 1
ATOM 3758 C C . LEU C 1 165 ? -113.583 -33.129 190.236 1.00 121.99 812 LEU C C 1
ATOM 3759 O O . LEU C 1 165 ? -112.848 -32.473 189.499 1.00 123.78 812 LEU C O 1
ATOM 3761 N N . THR C 1 166 ? -113.132 -34.049 191.083 1.00 121.04 813 THR C N 1
ATOM 3762 C CA . THR C 1 166 ? -111.711 -34.345 191.195 1.00 121.64 813 THR C CA 1
ATOM 3763 C C . THR C 1 166 ? -111.262 -35.344 190.143 1.00 120.45 813 THR C C 1
ATOM 3764 O O . THR C 1 166 ? -110.064 -35.572 189.968 1.00 127.23 813 THR C O 1
ATOM 3766 N N . GLU C 1 167 ? -112.221 -35.945 189.448 1.00 118.73 814 GLU C N 1
ATOM 3767 C CA . GLU C 1 167 ? -111.885 -36.831 188.348 1.00 117.79 814 GLU C CA 1
ATOM 3768 C C . GLU C 1 167 ? -111.598 -35.986 187.119 1.00 117.11 814 GLU C C 1
ATOM 3769 O O . GLU C 1 167 ? -110.956 -36.440 186.174 1.00 121.64 814 GLU C O 1
ATOM 3771 N N . LEU C 1 168 ? -112.099 -34.755 187.144 1.00 111.75 815 LEU C N 1
ATOM 3772 C CA . LEU C 1 168 ? -111.796 -33.765 186.120 1.00 114.50 815 LEU C CA 1
ATOM 3773 C C . LEU C 1 168 ? -110.736 -32.753 186.564 1.00 116.26 815 LEU C C 1
ATOM 3774 O O . LEU C 1 168 ? -110.035 -32.179 185.733 1.00 117.84 815 LEU C O 1
ATOM 3776 N N . LYS C 1 169 ? -110.640 -32.526 187.873 1.00 117.84 816 LYS C N 1
ATOM 3777 C CA . LYS C 1 169 ? -109.688 -31.558 188.422 1.00 118.57 816 LYS C CA 1
ATOM 3778 C C . LYS C 1 169 ? -108.239 -31.969 188.195 1.00 129.34 816 LYS C C 1
ATOM 3779 O O . LYS C 1 169 ? -107.370 -31.122 187.987 1.00 125.16 816 LYS C O 1
ATOM 3781 N N . ILE C 1 170 ? -107.984 -33.271 188.251 1.00 131.79 817 ILE C N 1
ATOM 3782 C CA . ILE C 1 170 ? -106.660 -33.805 187.971 1.00 121.34 817 ILE C CA 1
ATOM 3783 C C . ILE C 1 170 ? -106.400 -33.698 186.474 1.00 111.03 817 ILE C C 1
ATOM 3784 O O . ILE C 1 170 ? -105.274 -33.462 186.036 1.00 112.13 817 ILE C O 1
ATOM 3786 N N . ALA C 1 171 ? -107.463 -33.890 185.699 1.00 112.06 818 ALA C N 1
ATOM 3787 C CA . ALA C 1 171 ? -107.400 -33.851 184.244 1.00 124.29 818 ALA C CA 1
ATOM 3788 C C . ALA C 1 171 ? -107.083 -32.458 183.707 1.00 131.88 818 ALA C C 1
ATOM 3789 O O . ALA C 1 171 ? -106.774 -32.307 182.527 1.00 135.20 818 ALA C O 1
ATOM 3791 N N . ALA C 1 172 ? -107.181 -31.441 184.559 1.00 123.85 819 ALA C N 1
ATOM 3792 C CA . ALA C 1 172 ? -106.869 -30.079 184.138 1.00 128.71 819 ALA C CA 1
ATOM 3793 C C . ALA C 1 172 ? -105.384 -29.938 183.821 1.00 131.36 819 ALA C C 1
ATOM 3794 O O . ALA C 1 172 ? -105.012 -29.624 182.690 1.00 131.75 819 ALA C O 1
ATOM 3796 N N . ALA C 1 173 ? -104.539 -30.164 184.823 1.00 134.71 820 ALA C N 1
ATOM 3797 C CA . ALA C 1 173 ? -103.096 -30.080 184.631 1.00 135.88 820 ALA C CA 1
ATOM 3798 C C . ALA C 1 173 ? -102.634 -31.225 183.744 1.00 134.76 820 ALA C C 1
ATOM 3799 O O . ALA C 1 173 ? -101.617 -31.127 183.061 1.00 127.73 820 ALA C O 1
ATOM 3801 N N . LYS C 1 174 ? -103.391 -32.318 183.778 1.00 134.46 821 LYS C N 1
ATOM 3802 C CA . LYS C 1 174 ? -103.119 -33.480 182.945 1.00 113.33 821 LYS C CA 1
ATOM 3803 C C . LYS C 1 174 ? -103.235 -33.126 181.471 1.00 126.91 821 LYS C C 1
ATOM 3804 O O . LYS C 1 174 ? -102.368 -33.474 180.675 1.00 137.83 821 LYS C O 1
ATOM 3806 N N . LYS C 1 175 ? -104.319 -32.440 181.119 1.00 125.31 822 LYS C N 1
ATOM 3807 C CA . LYS C 1 175 ? -104.554 -32.011 179.746 1.00 123.50 822 LYS C CA 1
ATOM 3808 C C . LYS C 1 175 ? -103.717 -30.789 179.399 1.00 117.65 822 LYS C C 1
ATOM 3809 O O . LYS C 1 175 ? -103.356 -30.586 178.240 1.00 127.81 822 LYS C O 1
ATOM 3811 N N . GLU C 1 176 ? -103.434 -29.966 180.404 1.00 116.38 823 GLU C N 1
ATOM 3812 C CA . GLU C 1 176 ? -102.633 -28.767 180.201 1.00 116.17 823 GLU C CA 1
ATOM 3813 C C . GLU C 1 176 ? -101.211 -29.169 179.837 1.00 122.93 823 GLU C C 1
ATOM 3814 O O . GLU C 1 176 ? -100.615 -28.619 178.910 1.00 118.77 823 GLU C O 1
ATOM 3816 N N . GLN C 1 177 ? -100.673 -30.129 180.582 1.00 128.47 824 GLN C N 1
ATOM 3817 C CA . GLN C 1 177 ? -99.320 -30.620 180.358 1.00 131.22 824 GLN C CA 1
ATOM 3818 C C . GLN C 1 177 ? -99.254 -31.522 179.129 1.00 132.03 824 GLN C C 1
ATOM 3819 O O . GLN C 1 177 ? -98.244 -31.546 178.427 1.00 132.88 824 GLN C O 1
ATOM 3821 N N . ALA C 1 178 ? -100.328 -32.267 178.877 1.00 127.87 825 ALA C N 1
ATOM 3822 C CA . ALA C 1 178 ? -100.382 -33.162 177.722 1.00 130.93 825 ALA C CA 1
ATOM 3823 C C . ALA C 1 178 ? -100.331 -32.370 176.424 1.00 133.99 825 ALA C C 1
ATOM 3824 O O . ALA C 1 178 ? -100.011 -32.910 175.367 1.00 132.70 825 ALA C O 1
ATOM 3826 N N . CYS C 1 179 ? -100.673 -31.090 176.513 1.00 135.36 826 CYS C N 1
ATOM 3827 C CA . CYS C 1 179 ? -100.597 -30.193 175.372 1.00 135.06 826 CYS C CA 1
ATOM 3828 C C . CYS C 1 179 ? -99.643 -29.040 175.657 1.00 129.92 826 CYS C C 1
ATOM 3829 O O . CYS C 1 179 ? -99.835 -27.923 175.179 1.00 127.68 826 CYS C O 1
ATOM 3832 N N . LYS C 1 180 ? -98.619 -29.328 176.453 1.00 125.13 827 LYS C N 1
ATOM 3833 C CA . LYS C 1 180 ? -97.488 -28.429 176.630 1.00 131.26 827 LYS C CA 1
ATOM 3834 C C . LYS C 1 180 ? -96.365 -28.880 175.710 1.00 142.20 827 LYS C C 1
ATOM 3835 O O . LYS C 1 180 ? -95.653 -28.059 175.131 1.00 143.09 827 LYS C O 1
ATOM 3837 N N . GLY C 1 181 ? -96.206 -30.195 175.593 1.00 145.82 828 GLY C N 1
ATOM 3838 C CA . GLY C 1 181 ? -95.211 -30.773 174.710 1.00 138.12 828 GLY C CA 1
ATOM 3839 C C . GLY C 1 181 ? -95.675 -30.642 173.273 1.00 131.17 828 GLY C C 1
ATOM 3840 O O . GLY C 1 181 ? -94.882 -30.356 172.374 1.00 138.44 828 GLY C O 1
ATOM 3841 N N . GLU C 1 182 ? -96.967 -30.875 173.056 1.00 122.48 829 GLU C N 1
ATOM 3842 C CA . GLU C 1 182 ? -97.571 -30.722 171.737 1.00 117.56 829 GLU C CA 1
ATOM 3843 C C . GLU C 1 182 ? -97.477 -29.270 171.277 1.00 128.27 829 GLU C C 1
ATOM 3844 O O . GLU C 1 182 ? -97.506 -28.981 170.082 1.00 130.16 829 GLU C O 1
ATOM 3846 N N . GLU C 1 183 ? -97.375 -28.364 172.245 1.00 133.25 830 GLU C N 1
ATOM 3847 C CA . GLU C 1 183 ? -97.162 -26.947 171.979 1.00 138.94 830 GLU C CA 1
ATOM 3848 C C . GLU C 1 183 ? -95.718 -26.692 171.566 1.00 138.12 830 GLU C C 1
ATOM 3849 O O . GLU C 1 183 ? -95.410 -25.683 170.933 1.00 135.69 830 GLU C O 1
ATOM 3851 N N . ASP C 1 184 ? -94.837 -27.613 171.938 1.00 131.07 831 ASP C N 1
ATOM 3852 C CA . ASP C 1 184 ? -93.419 -27.496 171.627 1.00 118.53 831 ASP C CA 1
ATOM 3853 C C . ASP C 1 184 ? -93.059 -28.298 170.379 1.00 112.14 831 ASP C C 1
ATOM 3854 O O . ASP C 1 184 ? -92.072 -27.997 169.706 1.00 118.11 831 ASP C O 1
ATOM 3856 N N . ASN C 1 185 ? -93.855 -29.320 170.076 1.00 110.29 832 ASN C N 1
ATOM 3857 C CA . ASN C 1 185 ? -93.606 -30.154 168.904 1.00 109.91 832 ASN C CA 1
ATOM 3858 C C . ASN C 1 185 ? -93.852 -29.453 167.567 1.00 119.60 832 ASN C C 1
ATOM 3859 O O . ASN C 1 185 ? -93.074 -29.620 166.628 1.00 124.71 832 ASN C O 1
ATOM 3864 N N . LEU C 1 186 ? -94.929 -28.677 167.475 1.00 116.60 833 LEU C N 1
ATOM 3865 C CA . LEU C 1 186 ? -95.236 -27.981 166.228 1.00 111.81 833 LEU C CA 1
ATOM 3866 C C . LEU C 1 186 ? -94.316 -26.787 166.010 1.00 115.23 833 LEU C C 1
ATOM 3867 O O . LEU C 1 186 ? -94.154 -26.313 164.886 1.00 110.56 833 LEU C O 1
ATOM 3872 N N . ALA C 1 187 ? -93.719 -26.305 167.093 1.00 122.10 834 ALA C N 1
ATOM 3873 C CA . ALA C 1 187 ? -92.787 -25.192 167.012 1.00 123.57 834 ALA C CA 1
ATOM 3874 C C . ALA C 1 187 ? -91.498 -25.638 166.338 1.00 121.76 834 ALA C C 1
ATOM 3875 O O . ALA C 1 187 ? -90.918 -24.908 165.533 1.00 124.99 834 ALA C O 1
ATOM 3877 N N . ARG C 1 188 ? -91.049 -26.841 166.680 1.00 114.74 835 ARG C N 1
ATOM 3878 C CA . ARG C 1 188 ? -89.820 -27.379 166.115 1.00 114.97 835 ARG C CA 1
ATOM 3879 C C . ARG C 1 188 ? -90.077 -28.131 164.813 1.00 120.57 835 ARG C C 1
ATOM 3880 O O . ARG C 1 188 ? -89.161 -28.320 164.013 1.00 122.32 835 ARG C O 1
ATOM 3882 N N . LEU C 1 189 ? -91.314 -28.578 164.610 1.00 119.85 836 LEU C N 1
ATOM 3883 C CA . LEU C 1 189 ? -91.672 -29.237 163.360 1.00 118.21 836 LEU C CA 1
ATOM 3884 C C . LEU C 1 189 ? -91.739 -28.233 162.218 1.00 115.08 836 LEU C C 1
ATOM 3885 O O . LEU C 1 189 ? -91.344 -28.533 161.091 1.00 110.69 836 LEU C O 1
ATOM 3887 N N . LYS C 1 190 ? -92.247 -27.041 162.517 1.00 113.30 837 LYS C N 1
ATOM 3888 C CA . LYS C 1 190 ? -92.311 -25.968 161.534 1.00 105.36 837 LYS C CA 1
ATOM 3889 C C . LYS C 1 190 ? -90.928 -25.372 161.316 1.00 107.31 837 LYS C C 1
ATOM 3890 O O . LYS C 1 190 ? -90.627 -24.844 160.246 1.00 112.28 837 LYS C O 1
ATOM 3892 N N . LYS C 1 191 ? -90.097 -25.455 162.351 1.00 104.31 838 LYS C N 1
ATOM 3893 C CA . LYS C 1 191 ? -88.736 -24.938 162.302 1.00 108.95 838 LYS C CA 1
ATOM 3894 C C . LYS C 1 191 ? -87.882 -25.828 161.413 1.00 117.47 838 LYS C C 1
ATOM 3895 O O . LYS C 1 191 ? -86.860 -25.400 160.879 1.00 120.89 838 LYS C O 1
ATOM 3897 N N . GLU C 1 192 ? -88.309 -27.080 161.279 1.00 108.64 839 GLU C N 1
ATOM 3898 C CA . GLU C 1 192 ? -87.620 -28.052 160.445 1.00 107.92 839 GLU C CA 1
ATOM 3899 C C . GLU C 1 192 ? -87.952 -27.787 158.985 1.00 111.30 839 GLU C C 1
ATOM 3900 O O . GLU C 1 192 ? -87.213 -28.185 158.085 1.00 110.02 839 GLU C O 1
ATOM 3902 N N . LEU C 1 193 ? -89.077 -27.115 158.764 1.00 112.30 840 LEU C N 1
ATOM 3903 C CA . LEU C 1 193 ? -89.496 -26.730 157.426 1.00 104.60 840 LEU C CA 1
ATOM 3904 C C . LEU C 1 193 ? -88.866 -25.387 157.090 1.00 112.55 840 LEU C C 1
ATOM 3905 O O . LEU C 1 193 ? -88.890 -24.943 155.942 1.00 116.28 840 LEU C O 1
ATOM 3907 N N . THR C 1 194 ? -88.317 -24.742 158.115 1.00 111.93 841 THR C N 1
ATOM 3908 C CA . THR C 1 194 ? -87.535 -23.526 157.943 1.00 111.81 841 THR C CA 1
ATOM 3909 C C . THR C 1 194 ? -86.112 -23.863 157.504 1.00 113.37 841 THR C C 1
ATOM 3910 O O . THR C 1 194 ? -85.322 -22.971 157.197 1.00 113.55 841 THR C O 1
ATOM 3912 N N . GLU C 1 195 ? -85.790 -25.154 157.497 1.00 108.93 842 GLU C N 1
ATOM 3913 C CA . GLU C 1 195 ? -84.482 -25.635 157.055 1.00 111.14 842 GLU C CA 1
ATOM 3914 C C . GLU C 1 195 ? -84.567 -26.312 155.690 1.00 110.57 842 GLU C C 1
ATOM 3915 O O . GLU C 1 195 ? -83.640 -26.222 154.885 1.00 108.79 842 GLU C O 1
ATOM 3921 N N . THR C 1 196 ? -85.679 -26.995 155.442 1.00 108.99 843 THR C N 1
ATOM 3922 C CA . THR C 1 196 ? -85.880 -27.721 154.193 1.00 112.22 843 THR C CA 1
ATOM 3923 C C . THR C 1 196 ? -86.029 -26.750 153.029 1.00 103.94 843 THR C C 1
ATOM 3924 O O . THR C 1 196 ? -85.478 -26.967 151.949 1.00 92.09 843 THR C O 1
ATOM 3926 N N . GLU C 1 197 ? -86.790 -25.684 153.259 1.00 105.96 844 GLU C N 1
ATOM 3927 C CA . GLU C 1 197 ? -87.047 -24.660 152.252 1.00 104.38 844 GLU C CA 1
ATOM 3928 C C . GLU C 1 197 ? -85.766 -23.961 151.803 1.00 91.47 844 GLU C C 1
ATOM 3929 O O . GLU C 1 197 ? -85.710 -23.398 150.710 1.00 89.37 844 GLU C O 1
ATOM 3935 N N . LEU C 1 198 ? -84.742 -23.998 152.651 1.00 91.90 845 LEU C N 1
ATOM 3936 C CA . LEU C 1 198 ? -83.462 -23.374 152.341 1.00 87.01 845 LEU C CA 1
ATOM 3937 C C . LEU C 1 198 ? -82.613 -24.237 151.414 1.00 97.80 845 LEU C C 1
ATOM 3938 O O . LEU C 1 198 ? -81.814 -23.717 150.631 1.00 103.09 845 LEU C O 1
ATOM 3940 N N . ALA C 1 199 ? -82.778 -25.552 151.511 1.00 93.78 846 ALA C N 1
ATOM 3941 C CA . ALA C 1 199 ? -82.042 -26.471 150.652 1.00 93.68 846 ALA C CA 1
ATOM 3942 C C . ALA C 1 199 ? -82.489 -26.340 149.202 1.00 87.02 846 ALA C C 1
ATOM 3943 O O . ALA C 1 199 ? -81.715 -26.598 148.282 1.00 89.09 846 ALA C O 1
ATOM 3945 N N . LEU C 1 200 ? -83.746 -25.952 149.003 1.00 73.40 847 LEU C N 1
ATOM 3946 C CA . LEU C 1 200 ? -84.277 -25.737 147.663 1.00 69.27 847 LEU C CA 1
ATOM 3947 C C . LEU C 1 200 ? -83.639 -24.491 147.055 1.00 86.22 847 LEU C C 1
ATOM 3948 O O . LEU C 1 200 ? -83.660 -24.306 145.838 1.00 91.89 847 LEU C O 1
ATOM 3953 N N . LYS C 1 201 ? -83.084 -23.634 147.910 1.00 83.28 848 LYS C N 1
ATOM 3954 C CA . LYS C 1 201 ? -82.396 -22.441 147.436 1.00 93.15 848 LYS C CA 1
ATOM 3955 C C . LYS C 1 201 ? -80.890 -22.674 147.377 1.00 104.98 848 LYS C C 1
ATOM 3956 O O . LYS C 1 201 ? -80.130 -21.776 147.014 1.00 109.08 848 LYS C O 1
ATOM 3958 N N . GLU C 1 202 ? -80.462 -23.879 147.745 1.00 99.11 849 GLU C N 1
ATOM 3959 C CA . GLU C 1 202 ? -79.120 -24.347 147.413 1.00 99.33 849 GLU C CA 1
ATOM 3960 C C . GLU C 1 202 ? -79.199 -25.362 146.278 1.00 100.35 849 GLU C C 1
ATOM 3961 O O . GLU C 1 202 ? -78.183 -25.889 145.825 1.00 97.24 849 GLU C O 1
ATOM 3967 N N . ALA C 1 203 ? -80.422 -25.625 145.830 1.00 97.09 850 ALA C N 1
ATOM 3968 C CA . ALA C 1 203 ? -80.665 -26.445 144.655 1.00 97.97 850 ALA C CA 1
ATOM 3969 C C . ALA C 1 203 ? -80.898 -25.491 143.502 1.00 95.78 850 ALA C C 1
ATOM 3970 O O . ALA C 1 203 ? -80.554 -25.773 142.355 1.00 96.92 850 ALA C O 1
ATOM 3972 N N . LYS C 1 204 ? -81.504 -24.355 143.830 1.00 82.48 851 LYS C N 1
ATOM 3973 C CA . LYS C 1 204 ? -81.695 -23.283 142.869 1.00 80.97 851 LYS C CA 1
ATOM 3974 C C . LYS C 1 204 ? -80.345 -22.702 142.474 1.00 100.84 851 LYS C C 1
ATOM 3975 O O . LYS C 1 204 ? -80.172 -22.243 141.350 1.00 116.86 851 LYS C O 1
ATOM 3977 N N . GLU C 1 205 ? -79.395 -22.709 143.408 1.00 103.33 852 GLU C N 1
ATOM 3978 C CA . GLU C 1 205 ? -78.048 -22.227 143.123 1.00 110.52 852 GLU C CA 1
ATOM 3979 C C . GLU C 1 205 ? -77.384 -23.067 142.035 1.00 114.67 852 GLU C C 1
ATOM 3980 O O . GLU C 1 205 ? -76.654 -22.546 141.191 1.00 121.52 852 GLU C O 1
ATOM 3986 N N . ASP C 1 206 ? -77.653 -24.368 142.056 1.00 105.46 853 ASP C N 1
ATOM 3987 C CA . ASP C 1 206 ? -77.100 -25.281 141.065 1.00 103.39 853 ASP C CA 1
ATOM 3988 C C . ASP C 1 206 ? -77.925 -25.291 139.785 1.00 97.30 853 ASP C C 1
ATOM 3989 O O . ASP C 1 206 ? -77.374 -25.299 138.682 1.00 83.73 853 ASP C O 1
ATOM 3991 N N . LEU C 1 207 ? -79.246 -25.305 139.940 1.00 97.68 854 LEU C N 1
ATOM 3992 C CA . LEU C 1 207 ? -80.149 -25.360 138.797 1.00 89.63 854 LEU C CA 1
ATOM 3993 C C . LEU C 1 207 ? -80.013 -24.108 137.942 1.00 94.76 854 LEU C C 1
ATOM 3994 O O . LEU C 1 207 ? -79.951 -24.190 136.716 1.00 105.54 854 LEU C O 1
ATOM 3996 N N . SER C 1 208 ? -79.993 -22.949 138.592 1.00 93.10 855 SER C N 1
ATOM 3997 C CA . SER C 1 208 ? -79.880 -21.686 137.876 1.00 105.09 855 SER C CA 1
ATOM 3998 C C . SER C 1 208 ? -78.524 -21.557 137.197 1.00 113.44 855 SER C C 1
ATOM 3999 O O . SER C 1 208 ? -78.432 -21.061 136.077 1.00 117.42 855 SER C O 1
ATOM 4001 N N . PHE C 1 209 ? -77.474 -22.002 137.882 1.00 109.59 856 PHE C N 1
ATOM 4002 C CA . PHE C 1 209 ? -76.116 -21.868 137.363 1.00 113.23 856 PHE C CA 1
ATOM 4003 C C . PHE C 1 209 ? -75.813 -22.810 136.205 1.00 109.79 856 PHE C C 1
ATOM 4004 O O . PHE C 1 209 ? -75.273 -22.383 135.186 1.00 98.69 856 PHE C O 1
ATOM 4006 N N . LEU C 1 210 ? -76.155 -24.085 136.361 1.00 104.19 857 LEU C N 1
ATOM 4007 C CA . LEU C 1 210 ? -75.846 -25.079 135.340 1.00 94.55 857 LEU C CA 1
ATOM 4008 C C . LEU C 1 210 ? -76.648 -24.824 134.070 1.00 88.96 857 LEU C C 1
ATOM 4009 O O . LEU C 1 210 ? -76.116 -24.910 132.964 1.00 85.69 857 LEU C O 1
ATOM 4011 N N . THR C 1 211 ? -77.932 -24.515 134.232 1.00 84.89 858 THR C N 1
ATOM 4012 C CA . THR C 1 211 ? -78.809 -24.308 133.086 1.00 94.19 858 THR C CA 1
ATOM 4013 C C . THR C 1 211 ? -78.454 -22.978 132.414 1.00 98.19 858 THR C C 1
ATOM 4014 O O . THR C 1 211 ? -78.853 -22.711 131.280 1.00 105.30 858 THR C O 1
ATOM 4018 N N . SER C 1 212 ? -77.685 -22.154 133.122 1.00 97.96 859 SER C N 1
ATOM 4019 C CA . SER C 1 212 ? -77.126 -20.933 132.550 1.00 101.79 859 SER C CA 1
ATOM 4020 C C . SER C 1 212 ? -75.664 -21.165 132.173 1.00 103.41 859 SER C C 1
ATOM 4021 O O . SER C 1 212 ? -75.000 -20.278 131.632 1.00 106.01 859 SER C O 1
ATOM 4024 N N . GLU C 1 213 ? -75.171 -22.364 132.477 1.00 98.29 860 GLU C N 1
ATOM 4025 C CA . GLU C 1 213 ? -73.836 -22.789 132.070 1.00 97.88 860 GLU C CA 1
ATOM 4026 C C . GLU C 1 213 ? -73.921 -23.748 130.890 1.00 93.95 860 GLU C C 1
ATOM 4027 O O . GLU C 1 213 ? -73.150 -23.632 129.938 1.00 97.64 860 GLU C O 1
ATOM 4041 N N . SER C 1 215 ? -75.927 -23.723 128.720 1.00 95.11 862 SER C N 1
ATOM 4042 C CA . SER C 1 215 ? -76.240 -22.895 127.563 1.00 109.36 862 SER C CA 1
ATOM 4043 C C . SER C 1 215 ? -75.096 -21.921 127.281 1.00 101.02 862 SER C C 1
ATOM 4044 O O . SER C 1 215 ? -75.121 -21.189 126.293 1.00 102.86 862 SER C O 1
ATOM 4047 N N . SER C 1 216 ? -74.094 -21.922 128.157 1.00 88.22 863 SER C N 1
ATOM 4048 C CA . SER C 1 216 ? -72.904 -21.094 127.978 1.00 94.99 863 SER C CA 1
ATOM 4049 C C . SER C 1 216 ? -71.747 -21.878 127.364 1.00 95.86 863 SER C C 1
ATOM 4050 O O . SER C 1 216 ? -70.869 -21.304 126.719 1.00 98.18 863 SER C O 1
ATOM 4052 N N . SER C 1 217 ? -71.746 -23.188 127.583 1.00 85.91 864 SER C N 1
ATOM 4053 C CA . SER C 1 217 ? -70.742 -24.070 127.004 1.00 82.59 864 SER C CA 1
ATOM 4054 C C . SER C 1 217 ? -71.212 -24.564 125.639 1.00 83.62 864 SER C C 1
ATOM 4055 O O . SER C 1 217 ? -70.408 -24.735 124.722 1.00 82.15 864 SER C O 1
ATOM 4057 N N . THR C 1 218 ? -72.515 -24.817 125.529 1.00 92.65 865 THR C N 1
ATOM 4058 C CA . THR C 1 218 ? -73.126 -25.285 124.286 1.00 89.40 865 THR C CA 1
ATOM 4059 C C . THR C 1 218 ? -72.922 -24.281 123.147 1.00 88.96 865 THR C C 1
ATOM 4060 O O . THR C 1 218 ? -72.814 -24.669 121.981 1.00 109.10 865 THR C O 1
ATOM 4064 N N . SER C 1 219 ? -72.867 -22.995 123.485 1.00 82.66 866 SER C N 1
ATOM 4065 C CA . SER C 1 219 ? -72.602 -21.962 122.488 1.00 102.57 866 SER C CA 1
ATOM 4066 C C . SER C 1 219 ? -71.146 -22.040 122.033 1.00 107.78 866 SER C C 1
ATOM 4067 O O . SER C 1 219 ? -70.775 -21.485 120.996 1.00 92.88 866 SER C O 1
ATOM 4070 N N . GLY C 1 220 ? -70.325 -22.729 122.822 1.00 105.00 867 GLY C N 1
ATOM 4071 C CA . GLY C 1 220 ? -68.935 -22.960 122.478 1.00 102.37 867 GLY C CA 1
ATOM 4072 C C . GLY C 1 220 ? -68.833 -24.177 121.582 1.00 100.73 867 GLY C C 1
ATOM 4073 O O . GLY C 1 220 ? -67.911 -24.301 120.776 1.00 101.04 867 GLY C O 1
ATOM 4074 N N . GLU C 1 221 ? -69.793 -25.084 121.736 1.00 95.93 868 GLU C N 1
ATOM 4075 C CA . GLU C 1 221 ? -69.843 -26.308 120.946 1.00 99.08 868 GLU C CA 1
ATOM 4076 C C . GLU C 1 221 ? -70.138 -26.015 119.478 1.00 98.83 868 GLU C C 1
ATOM 4077 O O . GLU C 1 221 ? -69.671 -26.728 118.590 1.00 88.22 868 GLU C O 1
ATOM 4079 N N . GLU C 1 222 ? -70.927 -24.974 119.231 1.00 103.92 869 GLU C N 1
ATOM 4080 C CA . GLU C 1 222 ? -71.293 -24.588 117.873 1.00 106.17 869 GLU C CA 1
ATOM 4081 C C . GLU C 1 222 ? -70.146 -23.893 117.143 1.00 102.71 869 GLU C C 1
ATOM 4082 O O . GLU C 1 222 ? -70.202 -23.695 115.930 1.00 103.68 869 GLU C O 1
ATOM 4084 N N . LYS C 1 223 ? -69.114 -23.519 117.892 1.00 90.44 870 LYS C N 1
ATOM 4085 C CA . LYS C 1 223 ? -67.946 -22.846 117.332 1.00 91.61 870 LYS C CA 1
ATOM 4086 C C . LYS C 1 223 ? -66.855 -23.828 116.907 1.00 90.30 870 LYS C C 1
ATOM 4087 O O . LYS C 1 223 ? -65.991 -23.493 116.097 1.00 88.35 870 LYS C O 1
ATOM 4089 N N . LEU C 1 224 ? -66.900 -25.036 117.459 1.00 82.40 871 LEU C N 1
ATOM 4090 C CA . LEU C 1 224 ? -65.898 -26.058 117.172 1.00 86.97 871 LEU C CA 1
ATOM 4091 C C . LEU C 1 224 ? -66.368 -27.021 116.087 1.00 89.90 871 LEU C C 1
ATOM 4092 O O . LEU C 1 224 ? -65.626 -27.292 115.143 1.00 87.96 871 LEU C O 1
ATOM 4097 N N . GLU C 1 225 ? -67.581 -27.553 116.226 1.00 92.33 872 GLU C N 1
ATOM 4098 C CA . GLU C 1 225 ? -68.113 -28.490 115.238 1.00 80.48 872 GLU C CA 1
ATOM 4099 C C . GLU C 1 225 ? -68.173 -27.804 113.874 1.00 84.54 872 GLU C C 1
ATOM 4100 O O . GLU C 1 225 ? -68.153 -28.458 112.832 1.00 93.18 872 GLU C O 1
ATOM 4102 N N . GLU C 1 226 ? -68.260 -26.477 113.905 1.00 71.73 873 GLU C N 1
ATOM 4103 C CA . GLU C 1 226 ? -68.139 -25.650 112.714 1.00 76.21 873 GLU C CA 1
ATOM 4104 C C . GLU C 1 226 ? -66.711 -25.700 112.185 1.00 72.49 873 GLU C C 1
ATOM 4105 O O . GLU C 1 226 ? -66.481 -25.966 111.004 1.00 73.13 873 GLU C O 1
ATOM 4111 N N . ALA C 1 227 ? -65.755 -25.442 113.073 1.00 71.77 874 ALA C N 1
ATOM 4112 C CA . ALA C 1 227 ? -64.346 -25.405 112.706 1.00 78.53 874 ALA C CA 1
ATOM 4113 C C . ALA C 1 227 ? -63.831 -26.796 112.367 1.00 70.74 874 ALA C C 1
ATOM 4114 O O . ALA C 1 227 ? -63.003 -26.953 111.470 1.00 77.81 874 ALA C O 1
ATOM 4116 N N . ALA C 1 228 ? -64.294 -27.796 113.110 1.00 68.63 875 ALA C N 1
ATOM 4117 C CA . ALA C 1 228 ? -63.868 -29.172 112.888 1.00 68.66 875 ALA C CA 1
ATOM 4118 C C . ALA C 1 228 ? -64.306 -29.629 111.504 1.00 67.29 875 ALA C C 1
ATOM 4119 O O . ALA C 1 228 ? -63.633 -30.432 110.863 1.00 72.36 875 ALA C O 1
ATOM 4121 N N . LYS C 1 229 ? -65.454 -29.123 111.065 1.00 70.72 876 LYS C N 1
ATOM 4122 C CA . LYS C 1 229 ? -65.956 -29.392 109.726 1.00 87.11 876 LYS C CA 1
ATOM 4123 C C . LYS C 1 229 ? -65.243 -28.487 108.729 1.00 92.91 876 LYS C C 1
ATOM 4124 O O . LYS C 1 229 ? -65.138 -28.806 107.546 1.00 88.43 876 LYS C O 1
ATOM 4126 N N . HIS C 1 230 ? -64.767 -27.348 109.223 1.00 84.73 877 HIS C N 1
ATOM 4127 C CA . HIS C 1 230 ? -64.076 -26.372 108.392 1.00 81.29 877 HIS C CA 1
ATOM 4128 C C . HIS C 1 230 ? -62.613 -26.751 108.199 1.00 84.75 877 HIS C C 1
ATOM 4129 O O . HIS C 1 230 ? -62.018 -26.451 107.166 1.00 90.25 877 HIS C O 1
ATOM 4136 N N . LYS C 1 231 ? -62.024 -27.377 109.212 1.00 93.26 878 LYS C N 1
ATOM 4137 C CA . LYS C 1 231 ? -60.660 -27.877 109.102 1.00 90.39 878 LYS C CA 1
ATOM 4138 C C . LYS C 1 231 ? -60.599 -29.211 108.362 1.00 88.84 878 LYS C C 1
ATOM 4139 O O . LYS C 1 231 ? -59.565 -29.570 107.800 1.00 88.18 878 LYS C O 1
ATOM 4141 N N . LEU C 1 232 ? -61.714 -29.939 108.363 1.00 83.28 879 LEU C N 1
ATOM 4142 C CA . LEU C 1 232 ? -61.782 -31.254 107.724 1.00 81.07 879 LEU C CA 1
ATOM 4143 C C . LEU C 1 232 ? -61.847 -31.192 106.205 1.00 83.01 879 LEU C C 1
ATOM 4144 O O . LEU C 1 232 ? -61.196 -31.986 105.526 1.00 75.18 879 LEU C O 1
ATOM 4149 N N . ASN C 1 233 ? -62.647 -30.274 105.670 1.00 87.35 880 ASN C N 1
ATOM 4150 C CA . ASN C 1 233 ? -62.767 -30.163 104.223 1.00 87.00 880 ASN C CA 1
ATOM 4151 C C . ASN C 1 233 ? -61.422 -29.742 103.648 1.00 87.31 880 ASN C C 1
ATOM 4152 O O . ASN C 1 233 ? -61.042 -30.164 102.557 1.00 94.97 880 ASN C O 1
ATOM 4157 N N . ASP C 1 234 ? -60.706 -28.906 104.397 1.00 75.28 881 ASP C N 1
ATOM 4158 C CA . ASP C 1 234 ? -59.352 -28.525 104.029 1.00 82.01 881 ASP C CA 1
ATOM 4159 C C . ASP C 1 234 ? -58.431 -29.733 104.148 1.00 74.45 881 ASP C C 1
ATOM 4160 O O . ASP C 1 234 ? -57.526 -29.909 103.339 1.00 83.09 881 ASP C O 1
ATOM 4165 N N . LYS C 1 235 ? -58.666 -30.563 105.161 1.00 72.33 882 LYS C N 1
ATOM 4166 C CA . LYS C 1 235 ? -57.852 -31.757 105.362 1.00 89.83 882 LYS C CA 1
ATOM 4167 C C . LYS C 1 235 ? -58.105 -32.764 104.245 1.00 86.18 882 LYS C C 1
ATOM 4168 O O . LYS C 1 235 ? -57.167 -33.309 103.660 1.00 85.68 882 LYS C O 1
ATOM 4174 N N . THR C 1 236 ? -59.382 -33.002 103.956 1.00 78.61 883 THR C N 1
ATOM 4175 C CA . THR C 1 236 ? -59.775 -33.972 102.941 1.00 75.21 883 THR C CA 1
ATOM 4176 C C . THR C 1 236 ? -59.346 -33.505 101.553 1.00 86.94 883 THR C C 1
ATOM 4177 O O . THR C 1 236 ? -58.925 -34.309 100.723 1.00 83.62 883 THR C O 1
ATOM 4181 N N . LYS C 1 237 ? -59.478 -32.209 101.288 1.00 80.18 884 LYS C N 1
ATOM 4182 C CA . LYS C 1 237 ? -59.106 -31.678 99.982 1.00 73.97 884 LYS C CA 1
ATOM 4183 C C . LYS C 1 237 ? -57.593 -31.684 99.770 1.00 69.74 884 LYS C C 1
ATOM 4184 O O . LYS C 1 237 ? -57.125 -31.824 98.639 1.00 62.49 884 LYS C O 1
ATOM 4186 N N . THR C 1 238 ? -56.829 -31.528 100.851 1.00 80.31 885 THR C N 1
ATOM 4187 C CA . THR C 1 238 ? -55.371 -31.536 100.743 1.00 82.65 885 THR C CA 1
ATOM 4188 C C . THR C 1 238 ? -54.791 -32.933 100.539 1.00 79.54 885 THR C C 1
ATOM 4189 O O . THR C 1 238 ? -53.781 -33.088 99.851 1.00 78.52 885 THR C O 1
ATOM 4193 N N . ILE C 1 239 ? -55.410 -33.948 101.135 1.00 70.23 886 ILE C N 1
ATOM 4194 C CA . ILE C 1 239 ? -54.936 -35.313 100.936 1.00 71.36 886 ILE C CA 1
ATOM 4195 C C . ILE C 1 239 ? -55.341 -35.774 99.537 1.00 69.08 886 ILE C C 1
ATOM 4196 O O . ILE C 1 239 ? -54.650 -36.579 98.909 1.00 68.77 886 ILE C O 1
ATOM 4201 N N . GLU C 1 240 ? -56.456 -35.238 99.046 1.00 57.74 887 GLU C N 1
ATOM 4202 C CA . GLU C 1 240 ? -56.958 -35.603 97.729 1.00 67.31 887 GLU C CA 1
ATOM 4203 C C . GLU C 1 240 ? -56.174 -34.919 96.610 1.00 80.39 887 GLU C C 1
ATOM 4204 O O . GLU C 1 240 ? -56.038 -35.474 95.521 1.00 72.09 887 GLU C O 1
ATOM 4206 N N . LEU C 1 241 ? -55.665 -33.717 96.877 1.00 72.09 888 LEU C N 1
ATOM 4207 C CA . LEU C 1 241 ? -54.811 -33.016 95.919 1.00 61.19 888 LEU C CA 1
ATOM 4208 C C . LEU C 1 241 ? -53.492 -33.750 95.739 1.00 67.60 888 LEU C C 1
ATOM 4209 O O . LEU C 1 241 ? -53.059 -33.994 94.611 1.00 75.37 888 LEU C O 1
ATOM 4214 N N . ILE C 1 242 ? -52.844 -34.066 96.858 1.00 60.97 889 ILE C N 1
ATOM 4215 C CA . ILE C 1 242 ? -51.592 -34.807 96.830 1.00 58.47 889 ILE C CA 1
ATOM 4216 C C . ILE C 1 242 ? -51.800 -36.102 96.065 1.00 71.05 889 ILE C C 1
ATOM 4217 O O . ILE C 1 242 ? -50.997 -36.459 95.208 1.00 76.80 889 ILE C O 1
ATOM 4219 N N . ALA C 1 243 ? -52.890 -36.795 96.377 1.00 62.29 890 ALA C N 1
ATOM 4220 C CA . ALA C 1 243 ? -53.234 -38.033 95.695 1.00 72.93 890 ALA C CA 1
ATOM 4221 C C . ALA C 1 243 ? -53.437 -37.794 94.200 1.00 76.81 890 ALA C C 1
ATOM 4222 O O . ALA C 1 243 ? -53.122 -38.653 93.377 1.00 75.58 890 ALA C O 1
ATOM 4224 N N . LEU C 1 244 ? -53.984 -36.630 93.861 1.00 70.39 891 LEU C N 1
ATOM 4225 C CA . LEU C 1 244 ? -54.184 -36.242 92.469 1.00 82.65 891 LEU C CA 1
ATOM 4226 C C . LEU C 1 244 ? -52.877 -35.790 91.824 1.00 79.34 891 LEU C C 1
ATOM 4227 O O . LEU C 1 244 ? -52.546 -36.203 90.712 1.00 74.16 891 LEU C O 1
ATOM 4229 N N . ARG C 1 245 ? -52.152 -34.927 92.531 1.00 80.53 892 ARG C N 1
ATOM 4230 C CA . ARG C 1 245 ? -50.894 -34.360 92.047 1.00 73.84 892 ARG C CA 1
ATOM 4231 C C . ARG C 1 245 ? -49.846 -35.436 91.778 1.00 77.86 892 ARG C C 1
ATOM 4232 O O . ARG C 1 245 ? -49.012 -35.288 90.884 1.00 70.96 892 ARG C O 1
ATOM 4234 N N . ARG C 1 246 ? -49.886 -36.508 92.568 1.00 71.63 893 ARG C N 1
ATOM 4235 C CA . ARG C 1 246 ? -48.979 -37.640 92.397 1.00 72.00 893 ARG C CA 1
ATOM 4236 C C . ARG C 1 246 ? -49.190 -38.304 91.044 1.00 86.79 893 ARG C C 1
ATOM 4237 O O . ARG C 1 246 ? -48.243 -38.796 90.429 1.00 85.06 893 ARG C O 1
ATOM 4245 N N . ASP C 1 247 ? -50.441 -38.324 90.593 1.00 94.39 894 ASP C N 1
ATOM 4246 C CA . ASP C 1 247 ? -50.781 -38.924 89.311 1.00 96.15 894 ASP C CA 1
ATOM 4247 C C . ASP C 1 247 ? -50.306 -38.033 88.168 1.00 93.02 894 ASP C C 1
ATOM 4248 O O . ASP C 1 247 ? -50.000 -38.522 87.081 1.00 89.90 894 ASP C O 1
ATOM 4253 N N . GLN C 1 248 ? -50.246 -36.727 88.417 1.00 93.41 895 GLN C N 1
ATOM 4254 C CA . GLN C 1 248 ? -49.779 -35.785 87.405 1.00 91.85 895 GLN C CA 1
ATOM 4255 C C . GLN C 1 248 ? -48.289 -35.967 87.148 1.00 83.48 895 GLN C C 1
ATOM 4256 O O . GLN C 1 248 ? -47.799 -35.654 86.066 1.00 75.54 895 GLN C O 1
ATOM 4262 N N . ARG C 1 249 ? -47.574 -36.481 88.144 1.00 83.89 896 ARG C N 1
ATOM 4263 C CA . ARG C 1 249 ? -46.134 -36.641 88.024 1.00 91.35 896 ARG C CA 1
ATOM 4264 C C . ARG C 1 249 ? -45.825 -38.055 87.561 1.00 94.88 896 ARG C C 1
ATOM 4265 O O . ARG C 1 249 ? -44.816 -38.294 86.900 1.00 90.51 896 ARG C O 1
ATOM 4267 N N . ILE C 1 250 ? -46.700 -38.989 87.917 1.00 91.57 897 ILE C N 1
ATOM 4268 C CA . ILE C 1 250 ? -46.549 -40.373 87.494 1.00 87.68 897 ILE C CA 1
ATOM 4269 C C . ILE C 1 250 ? -46.844 -40.458 86.002 1.00 95.52 897 ILE C C 1
ATOM 4270 O O . ILE C 1 250 ? -46.405 -41.382 85.317 1.00 100.65 897 ILE C O 1
ATOM 4272 N N . LYS C 1 251 ? -47.611 -39.484 85.518 1.00 88.91 898 LYS C N 1
ATOM 4273 C CA . LYS C 1 251 ? -47.976 -39.385 84.111 1.00 83.32 898 LYS C CA 1
ATOM 4274 C C . LYS C 1 251 ? -46.850 -38.731 83.312 1.00 87.67 898 LYS C C 1
ATOM 4275 O O . LYS C 1 251 ? -46.731 -38.935 82.105 1.00 84.84 898 LYS C O 1
ATOM 4281 N N . LEU C 1 252 ? -46.027 -37.945 84.001 1.00 84.34 899 LEU C N 1
ATOM 4282 C CA . LEU C 1 252 ? -44.884 -37.277 83.384 1.00 88.50 899 LEU C CA 1
ATOM 4283 C C . LEU C 1 252 ? -43.597 -38.078 83.571 1.00 94.56 899 LEU C C 1
ATOM 4284 O O . LEU C 1 252 ? -42.681 -37.996 82.751 1.00 93.64 899 LEU C O 1
ATOM 4289 N N . GLN C 1 253 ? -43.533 -38.848 84.654 1.00 95.42 900 GLN C N 1
ATOM 4290 C CA . GLN C 1 253 ? -42.366 -39.674 84.945 1.00 97.04 900 GLN C CA 1
ATOM 4291 C C . GLN C 1 253 ? -42.258 -40.830 83.962 1.00 98.16 900 GLN C C 1
ATOM 4292 O O . GLN C 1 253 ? -41.190 -41.419 83.804 1.00 102.24 900 GLN C O 1
ATOM 4294 N N . HIS C 1 254 ? -43.370 -41.159 83.313 1.00 88.22 901 HIS C N 1
ATOM 4295 C CA . HIS C 1 254 ? -43.360 -42.156 82.253 1.00 79.51 901 HIS C CA 1
ATOM 4296 C C . HIS C 1 254 ? -42.858 -41.535 80.949 1.00 84.46 901 HIS C C 1
ATOM 4297 O O . HIS C 1 254 ? -42.340 -42.235 80.077 1.00 86.70 901 HIS C O 1
ATOM 4304 N N . GLY C 1 255 ? -43.017 -40.220 80.822 1.00 86.65 902 GLY C N 1
ATOM 4305 C CA . GLY C 1 255 ? -42.562 -39.504 79.642 1.00 73.85 902 GLY C CA 1
ATOM 4306 C C . GLY C 1 255 ? -41.067 -39.263 79.546 1.00 73.81 902 GLY C C 1
ATOM 4307 O O . GLY C 1 255 ? -40.483 -39.382 78.466 1.00 83.80 902 GLY C O 1
ATOM 4308 N N . LEU C 1 256 ? -40.444 -38.907 80.666 1.00 76.05 903 LEU C N 1
ATOM 4309 C CA . LEU C 1 256 ? -39.011 -38.640 80.677 1.00 71.34 903 LEU C CA 1
ATOM 4310 C C . LEU C 1 256 ? -38.221 -39.915 80.409 1.00 85.10 903 LEU C C 1
ATOM 4311 O O . LEU C 1 256 ? -37.126 -39.869 79.852 1.00 92.28 903 LEU C O 1
ATOM 4313 N N . ASP C 1 257 ? -38.794 -41.048 80.804 1.00 83.08 904 ASP C N 1
ATOM 4314 C CA . ASP C 1 257 ? -38.171 -42.353 80.604 1.00 92.29 904 ASP C CA 1
ATOM 4315 C C . ASP C 1 257 ? -38.039 -42.696 79.123 1.00 84.63 904 ASP C C 1
ATOM 4316 O O . ASP C 1 257 ? -37.040 -43.278 78.699 1.00 73.26 904 ASP C O 1
ATOM 4321 N N . THR C 1 258 ? -39.058 -42.341 78.344 1.00 77.98 905 THR C N 1
ATOM 4322 C CA . THR C 1 258 ? -39.057 -42.603 76.908 1.00 67.92 905 THR C CA 1
ATOM 4323 C C . THR C 1 258 ? -38.114 -41.625 76.225 1.00 73.85 905 THR C C 1
ATOM 4324 O O . THR C 1 258 ? -37.283 -42.017 75.405 1.00 88.60 905 THR C O 1
ATOM 4328 N N . TYR C 1 259 ? -38.264 -40.347 76.562 1.00 78.38 906 TYR C N 1
ATOM 4329 C CA . TYR C 1 259 ? -37.456 -39.287 75.973 1.00 78.80 906 TYR C CA 1
ATOM 4330 C C . TYR C 1 259 ? -35.974 -39.517 76.248 1.00 82.50 906 TYR C C 1
ATOM 4331 O O . TYR C 1 259 ? -35.128 -39.230 75.402 1.00 95.55 906 TYR C O 1
ATOM 4333 N N . GLU C 1 260 ? -35.667 -40.012 77.445 1.00 68.48 907 GLU C N 1
ATOM 4334 C CA . GLU C 1 260 ? -34.288 -40.291 77.826 1.00 78.98 907 GLU C CA 1
ATOM 4335 C C . GLU C 1 260 ? -33.794 -41.544 77.113 1.00 89.94 907 GLU C C 1
ATOM 4336 O O . GLU C 1 260 ? -32.595 -41.712 76.884 1.00 97.65 907 GLU C O 1
ATOM 4342 N N . ARG C 1 261 ? -34.725 -42.423 76.757 1.00 83.77 908 ARG C N 1
ATOM 4343 C CA . ARG C 1 261 ? -34.367 -43.631 76.031 1.00 82.79 908 ARG C CA 1
ATOM 4344 C C . ARG C 1 261 ? -34.210 -43.326 74.546 1.00 76.81 908 ARG C C 1
ATOM 4345 O O . ARG C 1 261 ? -33.302 -43.845 73.894 1.00 91.10 908 ARG C O 1
ATOM 4347 N N . GLU C 1 262 ? -35.105 -42.496 74.013 1.00 75.87 909 GLU C N 1
ATOM 4348 C CA . GLU C 1 262 ? -35.026 -42.091 72.612 1.00 80.54 909 GLU C CA 1
ATOM 4349 C C . GLU C 1 262 ? -33.746 -41.313 72.343 1.00 83.24 909 GLU C C 1
ATOM 4350 O O . GLU C 1 262 ? -33.214 -41.350 71.238 1.00 89.51 909 GLU C O 1
ATOM 4356 N N . LEU C 1 263 ? -33.256 -40.609 73.358 1.00 82.25 910 LEU C N 1
ATOM 4357 C CA . LEU C 1 263 ? -32.039 -39.821 73.217 1.00 87.42 910 LEU C CA 1
ATOM 4358 C C . LEU C 1 263 ? -30.824 -40.735 73.192 1.00 96.65 910 LEU C C 1
ATOM 4359 O O . LEU C 1 263 ? -29.842 -40.461 72.500 1.00 92.29 910 LEU C O 1
ATOM 4361 N N . LYS C 1 264 ? -30.888 -41.807 73.975 1.00 94.95 911 LYS C N 1
ATOM 4362 C CA . LYS C 1 264 ? -29.780 -42.743 74.081 1.00 92.14 911 LYS C CA 1
ATOM 4363 C C . LYS C 1 264 ? -29.491 -43.460 72.765 1.00 87.81 911 LYS C C 1
ATOM 4364 O O . LYS C 1 264 ? -28.345 -43.818 72.493 1.00 81.30 911 LYS C O 1
ATOM 4366 N N . GLU C 1 265 ? -30.526 -43.672 71.954 1.00 85.76 912 GLU C N 1
ATOM 4367 C CA . GLU C 1 265 ? -30.351 -44.320 70.655 1.00 85.78 912 GLU C CA 1
ATOM 4368 C C . GLU C 1 265 ? -30.048 -43.312 69.545 1.00 90.04 912 GLU C C 1
ATOM 4369 O O . GLU C 1 265 ? -29.330 -43.635 68.598 1.00 97.94 912 GLU C O 1
ATOM 4383 N N . LYS C 1 267 ? -28.263 -40.440 69.817 1.00 76.96 914 LYS C N 1
ATOM 4384 C CA . LYS C 1 267 ? -26.843 -40.133 69.931 1.00 86.28 914 LYS C CA 1
ATOM 4385 C C . LYS C 1 267 ? -25.988 -41.383 69.744 1.00 94.48 914 LYS C C 1
ATOM 4386 O O . LYS C 1 267 ? -24.763 -41.294 69.657 1.00 125.24 914 LYS C O 1
ATOM 4392 N N . ARG C 1 268 ? -26.634 -42.546 69.696 1.00 83.47 915 ARG C N 1
ATOM 4393 C CA . ARG C 1 268 ? -25.931 -43.788 69.402 1.00 91.85 915 ARG C CA 1
ATOM 4394 C C . ARG C 1 268 ? -26.018 -44.067 67.900 1.00 100.07 915 ARG C C 1
ATOM 4395 O O . ARG C 1 268 ? -25.021 -44.430 67.278 1.00 103.18 915 ARG C O 1
ATOM 4403 N N . LEU C 1 269 ? -27.208 -43.903 67.322 1.00 98.33 916 LEU C N 1
ATOM 4404 C CA . LEU C 1 269 ? -27.389 -44.102 65.889 1.00 94.29 916 LEU C CA 1
ATOM 4405 C C . LEU C 1 269 ? -26.627 -43.036 65.119 1.00 121.12 916 LEU C C 1
ATOM 4406 O O . LEU C 1 269 ? -26.075 -43.307 64.055 1.00 140.30 916 LEU C O 1
ATOM 4411 N N . TYR C 1 270 ? -26.607 -41.823 65.664 1.00 111.98 917 TYR C N 1
ATOM 4412 C CA . TYR C 1 270 ? -25.880 -40.723 65.049 1.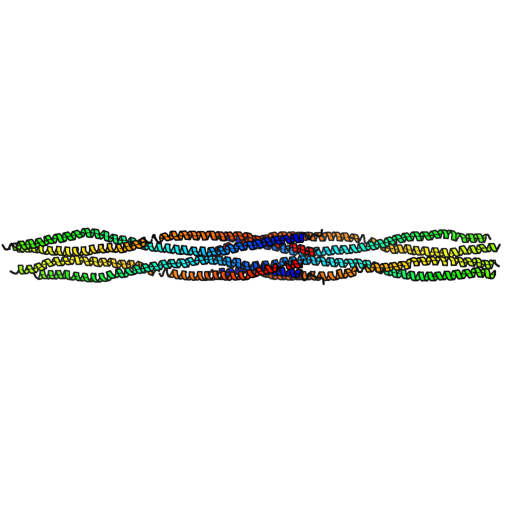00 119.55 917 TYR C CA 1
ATOM 4413 C C . TYR C 1 270 ? -24.388 -41.009 65.104 1.00 132.98 917 TYR C C 1
ATOM 4414 O O . TYR C 1 270 ? -23.662 -40.737 64.153 1.00 146.47 917 TYR C O 1
ATOM 4423 N N . LYS C 1 271 ? -23.941 -41.574 66.220 1.00 121.33 918 LYS C N 1
ATOM 4424 C CA . LYS C 1 271 ? -22.536 -41.912 66.390 1.00 130.26 918 LYS C CA 1
ATOM 4425 C C . LYS C 1 271 ? -22.186 -43.092 65.493 1.00 147.14 918 LYS C C 1
ATOM 4426 O O . LYS C 1 271 ? -21.073 -43.187 64.977 1.00 164.17 918 LYS C O 1
ATOM 4428 N N . GLN C 1 272 ? -23.148 -43.996 65.324 1.00 135.79 919 GLN C N 1
ATOM 4429 C CA . GLN C 1 272 ? -22.974 -45.157 64.462 1.00 136.85 919 GLN C CA 1
ATOM 4430 C C . GLN C 1 272 ? -23.090 -44.741 62.996 1.00 148.64 919 GLN C C 1
ATOM 4431 O O . GLN C 1 272 ? -22.594 -45.429 62.102 1.00 158.76 919 GLN C O 1
ATOM 4437 N N . LYS C 1 273 ? -23.726 -43.597 62.755 1.00 142.42 920 LYS C N 1
ATOM 4438 C CA . LYS C 1 273 ? -23.857 -43.079 61.396 1.00 153.71 920 LYS C CA 1
ATOM 4439 C C . LYS C 1 273 ? -22.713 -42.143 61.013 1.00 171.10 920 LYS C C 1
ATOM 4440 O O . LYS C 1 273 ? -22.357 -42.045 59.838 1.00 179.85 920 LYS C O 1
ATOM 4442 N N . THR C 1 274 ? -22.143 -41.453 61.999 1.00 200.25 921 THR C N 1
ATOM 4443 C CA . THR C 1 274 ? -21.001 -40.577 61.747 1.00 194.09 921 THR C CA 1
ATOM 4444 C C . THR C 1 274 ? -19.723 -41.388 61.587 1.00 193.81 921 THR C C 1
ATOM 4445 O O . THR C 1 274 ? -18.792 -40.966 60.902 1.00 194.17 921 THR C O 1
ATOM 4449 N N . THR C 1 275 ? -19.683 -42.553 62.227 1.00 179.68 922 THR C N 1
ATOM 4450 C CA . THR C 1 275 ? -18.525 -43.435 62.143 1.00 189.70 922 THR C CA 1
ATOM 4451 C C . THR C 1 275 ? -18.736 -44.521 61.093 1.00 199.10 922 THR C C 1
ATOM 4452 O O . THR C 1 275 ? -19.341 -44.280 60.047 1.00 197.92 922 THR C O 1
ATOM 4454 N N . LYS D 1 6 ? 1.504 -38.204 62.603 1.00 144.72 247 LYS D N 1
ATOM 4455 C CA . LYS D 1 6 ? 1.226 -37.168 63.590 1.00 135.80 247 LYS D CA 1
ATOM 4456 C C . LYS D 1 6 ? -0.160 -36.564 63.387 1.00 141.72 247 LYS D C 1
ATOM 4457 O O . LYS D 1 6 ? -0.513 -35.575 64.030 1.00 138.83 247 LYS D O 1
ATOM 4459 N N . VAL D 1 7 ? -0.940 -37.154 62.486 1.00 148.52 248 VAL D N 1
ATOM 4460 C CA . VAL D 1 7 ? -2.314 -36.718 62.282 1.00 149.77 248 VAL D CA 1
ATOM 4461 C C . VAL D 1 7 ? -3.213 -37.312 63.358 1.00 151.22 248 VAL D C 1
ATOM 4462 O O . VAL D 1 7 ? -4.314 -36.820 63.608 1.00 152.78 248 VAL D O 1
ATOM 4464 N N . GLN D 1 8 ? -2.735 -38.385 63.980 1.00 147.77 249 GLN D N 1
ATOM 4465 C CA . GLN D 1 8 ? -3.459 -39.041 65.061 1.00 138.39 249 GLN D CA 1
ATOM 4466 C C . GLN D 1 8 ? -3.516 -38.127 66.277 1.00 141.44 249 GLN D C 1
ATOM 4467 O O . GLN D 1 8 ? -4.570 -37.944 66.881 1.00 134.77 249 GLN D O 1
ATOM 4477 N N . ALA D 1 10 ? -3.895 -35.304 66.642 1.00 148.95 251 ALA D N 1
ATOM 4478 C CA . ALA D 1 10 ? -4.998 -34.353 66.588 1.00 139.54 251 ALA D CA 1
ATOM 4479 C C . ALA D 1 10 ? -6.329 -35.064 66.831 1.00 133.52 251 ALA D C 1
ATOM 4480 O O . ALA D 1 10 ? -7.222 -34.526 67.487 1.00 131.58 251 ALA D O 1
ATOM 4482 N N . LYS D 1 11 ? -6.454 -36.277 66.297 1.00 132.51 252 LYS D N 1
ATOM 4483 C CA . LYS D 1 11 ? -7.671 -37.072 66.450 1.00 121.82 252 LYS D CA 1
ATOM 4484 C C . LYS D 1 11 ? -7.644 -37.905 67.729 1.00 111.15 252 LYS D C 1
ATOM 4485 O O . LYS D 1 11 ? -8.686 -38.354 68.207 1.00 103.51 252 LYS D O 1
ATOM 4487 N N . GLU D 1 12 ? -6.443 -38.134 68.253 1.00 122.26 253 GLU D N 1
ATOM 4488 C CA . GLU D 1 12 ? -6.246 -38.933 69.462 1.00 123.85 253 GLU D CA 1
ATOM 4489 C C . GLU D 1 12 ? -6.959 -38.322 70.666 1.00 117.51 253 GLU D C 1
ATOM 4490 O O . GLU D 1 12 ? -7.272 -39.016 71.634 1.00 116.65 253 GLU D O 1
ATOM 4492 N N . GLU D 1 13 ? -7.203 -37.017 70.593 1.00 109.51 254 GLU D N 1
ATOM 4493 C CA . GLU D 1 13 ? -7.881 -36.280 71.653 1.00 103.54 254 GLU D CA 1
ATOM 4494 C C . GLU D 1 13 ? -9.244 -35.772 71.199 1.00 106.72 254 GLU D C 1
ATOM 4495 O O . GLU D 1 13 ? -9.823 -34.878 71.817 1.00 114.90 254 GLU D O 1
ATOM 4501 N N . GLU D 1 14 ? -9.745 -36.343 70.109 1.00 107.96 255 GLU D N 1
ATOM 4502 C CA . GLU D 1 14 ? -11.144 -36.182 69.745 1.00 110.02 255 GLU D CA 1
ATOM 4503 C C . GLU D 1 14 ? -11.863 -37.056 70.759 1.00 109.59 255 GLU D C 1
ATOM 4504 O O . GLU D 1 14 ? -12.885 -36.670 71.331 1.00 109.40 255 GLU D O 1
ATOM 4510 N N . LEU D 1 15 ? -11.300 -38.243 70.974 1.00 105.07 256 LEU D N 1
ATOM 4511 C CA . LEU D 1 15 ? -11.866 -39.227 71.884 1.00 98.47 256 LEU D CA 1
ATOM 4512 C C . LEU D 1 15 ? -11.515 -38.904 73.330 1.00 87.01 256 LEU D C 1
ATOM 4513 O O . LEU D 1 15 ? -12.301 -39.176 74.234 1.00 85.65 256 LEU D O 1
ATOM 4518 N N . ALA D 1 16 ? -10.340 -38.323 73.551 1.00 80.21 257 ALA D N 1
ATOM 4519 C CA . ALA D 1 16 ? -9.930 -37.971 74.904 1.00 87.67 257 ALA D CA 1
ATOM 4520 C C . ALA D 1 16 ? -10.778 -36.820 75.433 1.00 88.38 257 ALA D C 1
ATOM 4521 O O . ALA D 1 16 ? -10.807 -36.558 76.635 1.00 88.44 257 ALA D O 1
ATOM 4523 N N . GLU D 1 17 ? -11.461 -36.135 74.522 1.00 89.03 258 GLU D N 1
ATOM 4524 C CA . GLU D 1 17 ? -12.409 -35.094 74.886 1.00 98.96 258 GLU D CA 1
ATOM 4525 C C . GLU D 1 17 ? -13.813 -35.660 75.053 1.00 87.21 258 GLU D C 1
ATOM 4526 O O . GLU D 1 17 ? -14.581 -35.191 75.892 1.00 68.49 258 GLU D O 1
ATOM 4528 N N . SER D 1 18 ? -14.145 -36.670 74.253 1.00 81.35 259 SER D N 1
ATOM 4529 C CA . SER D 1 18 ? -15.457 -37.297 74.341 1.00 70.17 259 SER D CA 1
ATOM 4530 C C . SER D 1 18 ? -15.474 -38.289 75.500 1.00 79.32 259 SER D C 1
ATOM 4531 O O . SER D 1 18 ? -16.533 -38.763 75.916 1.00 74.85 259 SER D O 1
ATOM 4534 N N . SER D 1 19 ? -14.288 -38.594 76.019 1.00 77.60 260 SER D N 1
ATOM 4535 C CA . SER D 1 19 ? -14.158 -39.464 77.179 1.00 67.92 260 SER D CA 1
ATOM 4536 C C . SER D 1 19 ? -14.589 -38.741 78.456 1.00 64.53 260 SER D C 1
ATOM 4537 O O . SER D 1 19 ? -15.160 -39.350 79.361 1.00 58.54 260 SER D O 1
ATOM 4540 N N . ALA D 1 20 ? -14.315 -37.441 78.521 1.00 64.34 261 ALA D N 1
ATOM 4541 C CA . ALA D 1 20 ? -14.675 -36.641 79.686 1.00 73.88 261 ALA D CA 1
ATOM 4542 C C . ALA D 1 20 ? -16.173 -36.368 79.768 1.00 67.16 261 ALA D C 1
ATOM 4543 O O . ALA D 1 20 ? -16.719 -36.199 80.861 1.00 63.63 261 ALA D O 1
ATOM 4545 N N . ILE D 1 21 ? -16.831 -36.322 78.612 1.00 68.22 262 ILE D N 1
ATOM 4546 C CA . ILE D 1 21 ? -18.276 -36.128 78.559 1.00 61.81 262 ILE D CA 1
ATOM 4547 C C . ILE D 1 21 ? -18.971 -37.309 79.232 1.00 57.24 262 ILE D C 1
ATOM 4548 O O . ILE D 1 21 ? -19.972 -37.140 79.924 1.00 56.87 262 ILE D O 1
ATOM 4553 N N . SER D 1 22 ? -18.421 -38.504 79.042 1.00 53.15 263 SER D N 1
ATOM 4554 C CA . SER D 1 22 ? -18.966 -39.703 79.665 1.00 52.99 263 SER D CA 1
ATOM 4555 C C . SER D 1 22 ? -18.834 -39.650 81.186 1.00 53.18 263 SER D C 1
ATOM 4556 O O . SER D 1 22 ? -19.709 -40.124 81.911 1.00 62.92 263 SER D O 1
ATOM 4559 N N . ALA D 1 23 ? -17.728 -39.083 81.657 1.00 51.33 264 ALA D N 1
ATOM 4560 C CA . ALA D 1 23 ? -17.467 -38.974 83.086 1.00 61.32 264 ALA D CA 1
ATOM 4561 C C . ALA D 1 23 ? -18.421 -38.005 83.775 1.00 61.26 264 ALA D C 1
ATOM 4562 O O . ALA D 1 23 ? -18.963 -38.308 84.838 1.00 49.35 264 ALA D O 1
ATOM 4564 N N . LYS D 1 24 ? -18.610 -36.834 83.176 1.00 54.51 265 LYS D N 1
ATOM 4565 C CA . LYS D 1 24 ? -19.501 -35.835 83.745 1.00 49.39 265 LYS D CA 1
ATOM 4566 C C . LYS D 1 24 ? -20.942 -36.307 83.653 1.00 50.45 265 LYS D C 1
ATOM 4567 O O . LYS D 1 24 ? -21.730 -36.089 84.570 1.00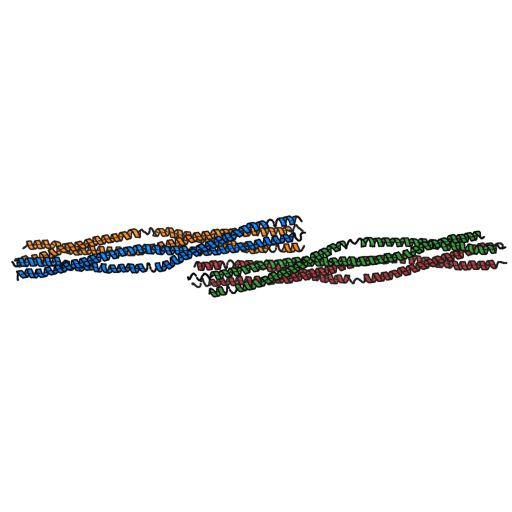 51.08 265 LYS D O 1
ATOM 4569 N N . GLU D 1 25 ? -21.278 -36.961 82.545 1.00 47.79 266 GLU D N 1
ATOM 4570 C CA . GLU D 1 25 ? -22.625 -37.481 82.347 1.00 39.84 266 GLU D CA 1
ATOM 4571 C C . GLU D 1 25 ? -22.896 -38.656 83.276 1.00 49.52 266 GLU D C 1
ATOM 4572 O O . GLU D 1 25 ? -24.044 -39.060 83.458 1.00 67.21 266 GLU D O 1
ATOM 4574 N N . ALA D 1 26 ? -21.833 -39.217 83.845 1.00 44.33 267 ALA D N 1
ATOM 4575 C CA . ALA D 1 26 ? -21.975 -40.319 84.781 1.00 56.04 267 ALA D CA 1
ATOM 4576 C C . ALA D 1 26 ? -22.136 -39.799 86.199 1.00 61.44 267 ALA D C 1
ATOM 4577 O O . ALA D 1 26 ? -22.895 -40.359 86.986 1.00 55.27 267 ALA D O 1
ATOM 4579 N N . LYS D 1 27 ? -21.412 -38.733 86.529 1.00 51.91 268 LYS D N 1
ATOM 4580 C CA . LYS D 1 27 ? -21.534 -38.133 87.849 1.00 40.71 268 LYS D CA 1
ATOM 4581 C C . LYS D 1 27 ? -22.895 -37.469 88.002 1.00 39.82 268 LYS D C 1
ATOM 4582 O O . LYS D 1 27 ? -23.434 -37.392 89.104 1.00 40.30 268 LYS D O 1
ATOM 4584 N N . ILE D 1 28 ? -23.446 -37.005 86.884 1.00 46.14 269 ILE D N 1
ATOM 4585 C CA . ILE D 1 28 ? -24.770 -36.397 86.866 1.00 42.05 269 ILE D CA 1
ATOM 4586 C C . ILE D 1 28 ? -25.839 -37.453 87.105 1.00 44.40 269 ILE D C 1
ATOM 4587 O O . ILE D 1 28 ? -26.641 -37.339 88.031 1.00 49.12 269 ILE D O 1
ATOM 4592 N N . GLU D 1 29 ? -25.839 -38.481 86.260 1.00 41.97 270 GLU D N 1
ATOM 4593 C CA . GLU D 1 29 ? -26.857 -39.521 86.306 1.00 58.24 270 GLU D CA 1
ATOM 4594 C C . GLU D 1 29 ? -26.771 -40.305 87.615 1.00 62.69 270 GLU D C 1
ATOM 4595 O O . GLU D 1 29 ? -27.746 -40.918 88.037 1.00 70.14 270 GLU D O 1
ATOM 4601 N N . ASP D 1 30 ? -25.614 -40.269 88.272 1.00 54.05 271 ASP D N 1
ATOM 4602 C CA . ASP D 1 30 ? -25.491 -40.885 89.588 1.00 47.64 271 ASP D CA 1
ATOM 4603 C C . ASP D 1 30 ? -26.004 -39.952 90.679 1.00 50.41 271 ASP D C 1
ATOM 4604 O O . ASP D 1 30 ? -26.564 -40.407 91.677 1.00 51.56 271 ASP D O 1
ATOM 4609 N N . THR D 1 31 ? -25.841 -38.647 90.473 1.00 55.84 272 THR D N 1
ATOM 4610 C CA . THR D 1 31 ? -26.273 -37.671 91.467 1.00 52.66 272 THR D CA 1
ATOM 4611 C C . THR D 1 31 ? -27.758 -37.397 91.299 1.00 53.04 272 THR D C 1
ATOM 4612 O O . THR D 1 31 ? -28.476 -37.212 92.282 1.00 57.04 272 THR D O 1
ATOM 4616 N N . ARG D 1 32 ? -28.214 -37.361 90.050 1.00 50.28 273 ARG D N 1
ATOM 4617 C CA . ARG D 1 32 ? -29.631 -37.181 89.769 1.00 67.79 273 ARG D CA 1
ATOM 4618 C C . ARG D 1 32 ? -30.409 -38.422 90.219 1.00 69.09 273 ARG D C 1
ATOM 4619 O O . ARG D 1 32 ? -31.604 -38.345 90.502 1.00 74.42 273 ARG D O 1
ATOM 4627 N N . ASP D 1 33 ? -29.728 -39.566 90.271 1.00 61.45 274 ASP D N 1
ATOM 4628 C CA . ASP D 1 33 ? -30.321 -40.788 90.813 1.00 64.98 274 ASP D CA 1
ATOM 4629 C C . ASP D 1 33 ? -29.973 -40.967 92.295 1.00 57.93 274 ASP D C 1
ATOM 4630 O O . ASP D 1 33 ? -30.424 -41.918 92.931 1.00 65.83 274 ASP D O 1
ATOM 4635 N N . LYS D 1 34 ? -29.176 -40.054 92.842 1.00 50.39 275 LYS D N 1
ATOM 4636 C CA . LYS D 1 34 ? -28.853 -40.092 94.265 1.00 57.63 275 LYS D CA 1
ATOM 4637 C C . LYS D 1 34 ? -29.827 -39.251 95.068 1.00 61.02 275 LYS D C 1
ATOM 4638 O O . LYS D 1 34 ? -30.115 -39.560 96.222 1.00 54.83 275 LYS D O 1
ATOM 4640 N N . ILE D 1 35 ? -30.344 -38.198 94.444 1.00 57.91 276 ILE D N 1
ATOM 4641 C CA . ILE D 1 35 ? -31.321 -37.333 95.088 1.00 62.43 276 ILE D CA 1
ATOM 4642 C C . ILE D 1 35 ? -32.638 -38.089 95.165 1.00 62.43 276 ILE D C 1
ATOM 4643 O O . ILE D 1 35 ? -33.387 -37.952 96.135 1.00 60.23 276 ILE D O 1
ATOM 4648 N N . GLN D 1 36 ? -32.906 -38.901 94.144 1.00 63.66 277 GLN D N 1
ATOM 4649 C CA . GLN D 1 36 ? -34.161 -39.635 94.058 1.00 74.89 277 GLN D CA 1
ATOM 4650 C C . GLN D 1 36 ? -34.286 -40.614 95.218 1.00 76.03 277 GLN D C 1
ATOM 4651 O O . GLN D 1 36 ? -35.373 -41.101 95.516 1.00 73.39 277 GLN D O 1
ATOM 4657 N N . ALA D 1 37 ? -33.162 -40.912 95.857 1.00 57.67 278 ALA D N 1
ATOM 4658 C CA . ALA D 1 37 ? -33.157 -41.715 97.067 1.00 51.38 278 ALA D CA 1
ATOM 4659 C C . ALA D 1 37 ? -33.657 -40.917 98.271 1.00 59.99 278 ALA D C 1
ATOM 4660 O O . ALA D 1 37 ? -34.221 -41.486 99.205 1.00 61.06 278 ALA D O 1
ATOM 4662 N N . LEU D 1 38 ? -33.437 -39.603 98.249 1.00 56.87 279 LEU D N 1
ATOM 4663 C CA . LEU D 1 38 ? -33.755 -38.752 99.398 1.00 52.39 279 LEU D CA 1
ATOM 4664 C C . LEU D 1 38 ? -35.086 -38.000 99.321 1.00 49.74 279 LEU D C 1
ATOM 4665 O O . LEU D 1 38 ? -35.668 -37.691 100.360 1.00 63.50 279 LEU D O 1
ATOM 4670 N N . ASP D 1 39 ? -35.569 -37.700 98.116 1.00 53.00 280 ASP D N 1
ATOM 4671 C CA . ASP D 1 39 ? -36.908 -37.122 97.974 1.00 56.22 280 ASP D CA 1
ATOM 4672 C C . ASP D 1 39 ? -37.933 -38.251 98.080 1.00 56.31 280 ASP D C 1
ATOM 4673 O O . ASP D 1 39 ? -39.143 -38.020 98.089 1.00 64.89 280 ASP D O 1
ATOM 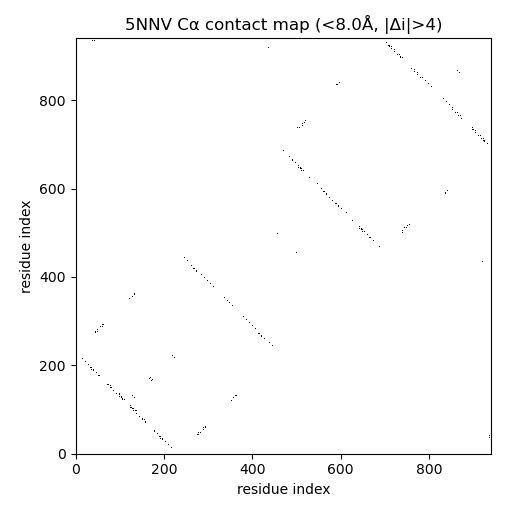4678 N N . GLU D 1 40 ? -37.416 -39.475 98.160 1.00 61.63 281 GLU D N 1
ATOM 4679 C CA . GLU D 1 40 ? -38.219 -40.674 98.346 1.00 65.82 281 GLU D CA 1
ATOM 4680 C C . GLU D 1 40 ? -38.002 -41.189 99.760 1.00 65.98 281 GLU D C 1
ATOM 4681 O O . GLU D 1 40 ? -38.810 -41.956 100.283 1.00 90.07 281 GLU D O 1
ATOM 4687 N N . SER D 1 41 ? -36.894 -40.775 100.367 1.00 56.18 282 SER D N 1
ATOM 4688 C CA . 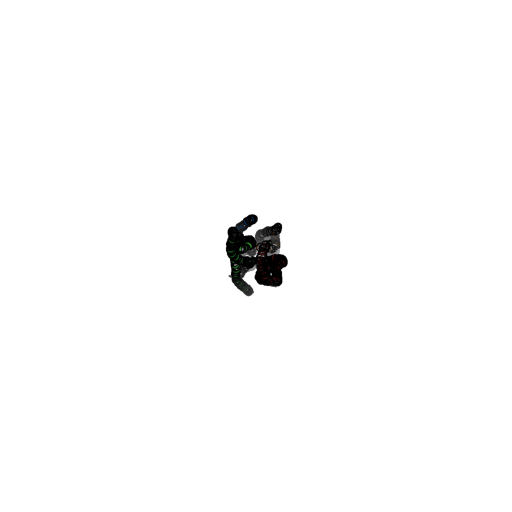SER D 1 41 ? -36.648 -41.058 101.773 1.00 55.41 282 SER D CA 1
ATOM 4689 C C . SER D 1 41 ? -37.601 -40.178 102.572 1.00 54.42 282 SER D C 1
ATOM 4690 O O . SER D 1 41 ? -38.295 -40.644 103.478 1.00 53.18 282 SER D O 1
ATOM 4693 N N . VAL D 1 42 ? -37.627 -38.899 102.210 1.00 50.94 283 VAL D N 1
ATOM 4694 C CA . VAL D 1 42 ? -38.523 -37.920 102.815 1.00 47.62 283 VAL D CA 1
ATOM 4695 C C . VAL D 1 42 ? -40.000 -38.276 102.645 1.00 60.58 283 VAL D C 1
ATOM 4696 O O . VAL D 1 42 ? -40.761 -38.215 103.610 1.00 61.72 283 VAL D O 1
ATOM 4700 N N . ASP D 1 43 ? -40.393 -38.666 101.431 1.00 67.86 284 ASP D N 1
ATOM 4701 C CA . ASP D 1 43 ? -41.796 -38.968 101.133 1.00 80.42 284 ASP D CA 1
ATOM 4702 C C . ASP D 1 43 ? -42.349 -40.037 102.066 1.00 73.19 284 ASP D C 1
ATOM 4703 O O . ASP D 1 43 ? -43.498 -39.951 102.502 1.00 78.34 284 ASP D O 1
ATOM 4708 N N . GLU D 1 44 ? -41.532 -41.039 102.370 1.00 70.63 285 GLU D N 1
ATOM 4709 C CA . GLU D 1 44 ? -41.929 -42.072 103.313 1.00 72.13 285 GLU D CA 1
ATOM 4710 C C . GLU D 1 44 ? -41.908 -41.529 104.739 1.00 66.78 285 GLU D C 1
ATOM 4711 O O . GLU D 1 44 ? -42.769 -41.863 105.545 1.00 69.99 285 GLU D O 1
ATOM 4717 N N . LEU D 1 45 ? -40.930 -40.676 105.034 1.00 53.64 286 LEU D N 1
ATOM 4718 C CA . LEU D 1 45 ? -40.778 -40.108 106.372 1.00 65.50 286 LEU D CA 1
ATOM 4719 C C . LEU D 1 45 ? -41.762 -38.966 106.610 1.00 67.66 286 LEU D C 1
ATOM 4720 O O . LEU D 1 45 ? -42.203 -38.752 107.738 1.00 56.30 286 LEU D O 1
ATOM 4725 N N . GLN D 1 46 ? -42.098 -38.225 105.556 1.00 64.04 287 GLN D N 1
ATOM 4726 C CA . GLN D 1 46 ? -43.065 -37.140 105.685 1.00 62.87 287 GLN D CA 1
ATOM 4727 C C . GLN D 1 46 ? -44.451 -37.746 105.867 1.00 63.00 287 GLN D C 1
ATOM 4728 O O . GLN D 1 46 ? -45.370 -37.091 106.356 1.00 59.05 287 GLN D O 1
ATOM 4730 N N . GLN D 1 47 ? -44.589 -39.004 105.458 1.00 56.84 288 GLN D N 1
ATOM 4731 C CA . GLN D 1 47 ? -45.839 -39.733 105.606 1.00 60.03 288 GLN D CA 1
ATOM 4732 C C . GLN D 1 47 ? -45.871 -40.517 106.915 1.00 68.54 288 GLN D C 1
ATOM 4733 O O . GLN D 1 47 ? -46.946 -40.864 107.406 1.00 72.37 288 GLN D O 1
ATOM 4735 N N . VAL D 1 48 ? -44.693 -40.796 107.472 1.00 71.08 289 VAL D N 1
ATOM 4736 C CA . VAL D 1 48 ? -44.604 -41.413 108.792 1.00 67.50 289 VAL D CA 1
ATOM 4737 C C . VAL D 1 48 ? -44.963 -40.387 109.855 1.00 56.54 289 VAL D C 1
ATOM 4738 O O . VAL D 1 48 ? -45.757 -40.669 110.755 1.00 53.42 289 VAL D O 1
ATOM 4742 N N . LEU D 1 49 ? -44.377 -39.198 109.739 1.00 56.86 290 LEU D N 1
ATOM 4743 C CA . LEU D 1 49 ? -44.653 -38.108 110.667 1.00 54.84 290 LEU D CA 1
ATOM 4744 C C . LEU D 1 49 ? -46.139 -37.769 110.677 1.00 57.69 290 LEU D C 1
ATOM 4745 O O . LEU D 1 49 ? -46.693 -37.465 111.729 1.00 58.83 290 LEU D O 1
ATOM 4750 N N . LEU D 1 50 ? -46.779 -37.830 109.509 1.00 56.39 291 LEU D N 1
ATOM 4751 C CA . LEU D 1 50 ? -48.210 -37.554 109.408 1.00 53.88 291 LEU D CA 1
ATOM 4752 C C . LEU D 1 50 ? -48.998 -38.454 110.347 1.00 61.84 291 LEU D C 1
ATOM 4753 O O . LEU D 1 50 ? -49.825 -37.979 111.125 1.00 65.12 291 LEU D O 1
ATOM 4758 N N . VAL D 1 51 ? -48.746 -39.755 110.263 1.00 68.16 292 VAL D N 1
ATOM 4759 C CA . VAL D 1 51 ? -49.426 -40.700 111.130 1.00 59.41 292 VAL D CA 1
ATOM 4760 C C . VAL D 1 51 ? -48.990 -40.507 112.577 1.00 54.30 292 VAL D C 1
ATOM 4761 O O . VAL D 1 51 ? -49.824 -40.431 113.475 1.00 59.73 292 VAL D O 1
ATOM 4763 N N . THR D 1 52 ? -47.679 -40.411 112.790 1.00 53.21 293 THR D N 1
ATOM 4764 C CA . THR D 1 52 ? -47.122 -40.294 114.135 1.00 52.22 293 THR D CA 1
ATOM 4765 C C . THR D 1 52 ? -47.520 -38.999 114.843 1.00 56.26 293 THR D C 1
ATOM 4766 O O . THR D 1 52 ? -47.830 -39.013 116.036 1.00 59.44 293 THR D O 1
ATOM 4770 N N . SER D 1 53 ? -47.517 -37.884 114.117 1.00 50.87 294 SER D N 1
ATOM 4771 C CA . SER D 1 53 ? -47.891 -36.611 114.719 1.00 59.56 294 SER D CA 1
ATOM 4772 C C . SER D 1 53 ? -49.392 -36.563 114.987 1.00 64.58 294 SER D C 1
ATOM 4773 O O . SER D 1 53 ? -49.832 -36.042 116.015 1.00 65.40 294 SER D O 1
ATOM 4776 N N . GLU D 1 54 ? -50.174 -37.105 114.057 1.00 57.99 295 GLU D N 1
ATOM 4777 C CA . GLU D 1 54 ? -51.623 -37.100 114.205 1.00 56.37 295 GLU D CA 1
ATOM 4778 C C . GLU D 1 54 ? -52.040 -38.118 115.270 1.00 58.01 295 GLU D C 1
ATOM 4779 O O . GLU D 1 54 ? -52.944 -37.846 116.054 1.00 68.52 295 GLU D O 1
ATOM 4785 N N . GLU D 1 55 ? -51.377 -39.274 115.307 1.00 52.83 296 GLU D N 1
ATOM 4786 C CA . GLU D 1 55 ? -51.722 -40.313 116.275 1.00 60.91 296 GLU D CA 1
ATOM 4787 C C . GLU D 1 55 ? -51.360 -39.827 117.668 1.00 63.01 296 GLU D C 1
ATOM 4788 O O . GLU D 1 55 ? -51.971 -40.234 118.656 1.00 59.81 296 GLU D O 1
ATOM 4790 N N . LEU D 1 56 ? -50.339 -38.977 117.734 1.00 60.68 297 LEU D N 1
ATOM 4791 C CA . LEU D 1 56 ? -49.868 -38.413 118.993 1.00 68.42 297 LEU D CA 1
ATOM 4792 C C . LEU D 1 56 ? -50.929 -37.522 119.627 1.00 67.20 297 LEU D C 1
ATOM 4793 O O . LEU D 1 56 ? -51.221 -37.637 120.818 1.00 57.96 297 LEU D O 1
ATOM 4798 N N . GLU D 1 57 ? -51.492 -36.626 118.820 1.00 72.46 298 GLU D N 1
ATOM 4799 C CA . GLU D 1 57 ? -52.448 -35.641 119.308 1.00 71.96 298 GLU D CA 1
ATOM 4800 C C . GLU D 1 57 ? -53.811 -36.274 119.554 1.00 75.42 298 GLU D C 1
ATOM 4801 O O . GLU D 1 57 ? -54.750 -35.601 119.980 1.00 88.74 298 GLU D O 1
ATOM 4803 N N . LYS D 1 58 ? -53.913 -37.569 119.271 1.00 67.86 299 LYS D N 1
ATOM 4804 C CA . LYS D 1 58 ? -55.068 -38.354 119.677 1.00 77.11 299 LYS D CA 1
ATOM 4805 C C . LYS D 1 58 ? -54.910 -38.763 121.136 1.00 83.26 299 LYS D C 1
ATOM 4806 O O . LYS D 1 58 ? -55.890 -38.814 121.878 1.00 80.19 299 LYS D O 1
ATOM 4812 N N . LEU D 1 59 ? -53.678 -39.067 121.540 1.00 87.26 300 LEU D N 1
ATOM 4813 C CA . LEU D 1 59 ? -53.410 -39.479 122.913 1.00 83.93 300 LEU D CA 1
ATOM 4814 C C . LEU D 1 59 ? -53.541 -38.330 123.909 1.00 69.32 300 LEU D C 1
ATOM 4815 O O . LEU D 1 59 ? -54.136 -38.505 124.969 1.00 73.94 300 LEU D O 1
ATOM 4820 N N . GLU D 1 60 ? -52.984 -37.165 123.582 1.00 67.82 301 GLU D N 1
ATOM 4821 C CA . GLU D 1 60 ? -53.033 -36.030 124.503 1.00 82.35 301 GLU D CA 1
ATOM 4822 C C . GLU D 1 60 ? -54.463 -35.498 124.578 1.00 80.93 301 GLU D C 1
ATOM 4823 O O . GLU D 1 60 ? -54.856 -34.869 125.563 1.00 82.42 301 GLU D O 1
ATOM 4829 N N . GLY D 1 61 ? -55.249 -35.778 123.543 1.00 76.58 302 GLY D N 1
ATOM 4830 C CA . GLY D 1 61 ? -56.654 -35.429 123.566 1.00 84.00 302 GLY D CA 1
ATOM 4831 C C . GLY D 1 61 ? -57.316 -36.465 124.449 1.00 78.54 302 GLY D C 1
ATOM 4832 O O . GLY D 1 61 ? -58.196 -36.146 125.248 1.00 84.60 302 GLY D O 1
ATOM 4833 N N . ARG D 1 62 ? -56.892 -37.715 124.287 1.00 81.51 303 ARG D N 1
ATOM 4834 C CA . ARG D 1 62 ? -57.364 -38.802 125.132 1.00 87.72 303 ARG D CA 1
ATOM 4835 C C . ARG D 1 62 ? -56.864 -38.608 126.564 1.00 80.80 303 ARG D C 1
ATOM 4836 O O . ARG D 1 62 ? -57.515 -39.025 127.522 1.00 70.43 303 ARG D O 1
ATOM 4844 N N . LYS D 1 63 ? -55.699 -37.977 126.697 1.00 81.05 304 LYS D N 1
ATOM 4845 C CA . LYS D 1 63 ? -55.111 -37.705 128.006 1.00 71.01 304 LYS D CA 1
ATOM 4846 C C . LYS D 1 63 ? -55.684 -36.471 128.697 1.00 67.98 304 LYS D C 1
ATOM 4847 O O . LYS D 1 63 ? -55.628 -36.363 129.922 1.00 80.22 304 LYS D O 1
ATOM 4849 N N . GLU D 1 64 ? -56.226 -35.541 127.917 1.00 66.13 305 GLU D N 1
ATOM 4850 C CA . GLU D 1 64 ? -56.763 -34.310 128.485 1.00 69.14 305 GLU D CA 1
ATOM 4851 C C . GLU D 1 64 ? -58.194 -34.543 128.951 1.00 80.44 305 GLU D C 1
ATOM 4852 O O . GLU D 1 64 ? -58.708 -33.821 129.810 1.00 84.40 305 GLU D O 1
ATOM 4858 N N . VAL D 1 65 ? -58.834 -35.552 128.368 1.00 81.54 306 VAL D N 1
ATOM 4859 C CA . VAL D 1 65 ? -60.173 -35.949 128.779 1.00 80.37 306 VAL D CA 1
ATOM 4860 C C . VAL D 1 65 ? -60.092 -36.511 130.192 1.00 81.40 306 VAL D C 1
ATOM 4861 O O . VAL D 1 65 ? -60.893 -36.160 131.057 1.00 88.01 306 VAL D O 1
ATOM 4865 N N . LEU D 1 66 ? -59.109 -37.379 130.415 1.00 80.48 307 LEU D N 1
ATOM 4866 C CA . LEU D 1 66 ? -58.878 -37.965 131.729 1.00 86.15 307 LEU D CA 1
ATOM 4867 C C . LEU D 1 66 ? -58.471 -36.904 132.742 1.00 89.21 307 LEU D C 1
ATOM 4868 O O . LEU D 1 66 ? -58.707 -37.058 133.940 1.00 104.84 307 LEU D O 1
ATOM 4870 N N . LYS D 1 67 ? -57.842 -35.835 132.260 1.00 72.29 308 LYS D N 1
ATOM 4871 C CA . LYS D 1 67 ? -57.457 -34.731 133.128 1.00 78.12 308 LYS D CA 1
ATOM 4872 C C . LYS D 1 67 ? -58.684 -33.917 133.518 1.00 92.26 308 LYS D C 1
ATOM 4873 O O . LYS D 1 67 ? -58.732 -33.329 134.597 1.00 96.91 308 LYS D O 1
ATOM 4875 N N . GLU D 1 68 ? -59.669 -33.888 132.626 1.00 83.07 309 GLU D N 1
ATOM 4876 C CA . GLU D 1 68 ? -60.941 -33.231 132.893 1.00 91.13 309 GLU D CA 1
ATOM 4877 C C . GLU D 1 68 ? -61.897 -34.173 133.615 1.00 90.74 309 GLU D C 1
ATOM 4878 O O . GLU D 1 68 ? -62.743 -33.731 134.391 1.00 96.99 309 GLU D O 1
ATOM 4884 N N . ARG D 1 69 ? -61.762 -35.468 133.345 1.00 80.88 310 ARG D N 1
ATOM 4885 C CA . ARG D 1 69 ? -62.635 -36.469 133.949 1.00 89.59 310 ARG D CA 1
ATOM 4886 C C . ARG D 1 69 ? -62.244 -36.701 135.401 1.00 93.50 310 ARG D C 1
ATOM 4887 O O . ARG D 1 69 ? -63.076 -37.077 136.225 1.00 106.49 310 ARG D O 1
ATOM 4889 N N . LYS D 1 70 ? -60.966 -36.496 135.701 1.00 83.03 311 LYS D N 1
ATOM 4890 C CA . LYS D 1 70 ? -60.475 -36.597 137.066 1.00 90.47 311 LYS D CA 1
ATOM 4891 C C . LYS D 1 70 ? -60.848 -35.323 137.812 1.00 96.70 311 LYS D C 1
ATOM 4892 O O . LYS D 1 70 ? -61.276 -35.367 138.965 1.00 91.64 311 LYS D O 1
ATOM 4894 N N . LYS D 1 71 ? -60.666 -34.188 137.143 1.00 95.87 312 LYS D N 1
ATOM 4895 C CA . LYS D 1 71 ? -60.959 -32.882 137.723 1.00 99.12 312 LYS D CA 1
ATOM 4896 C C . LYS D 1 71 ? -62.459 -32.671 137.919 1.00 105.77 312 LYS D C 1
ATOM 4897 O O . LYS D 1 71 ? -62.878 -31.704 138.555 1.00 117.79 312 LYS D O 1
ATOM 4899 N N . ASN D 1 72 ? -63.260 -33.573 137.359 1.00 98.45 313 ASN D N 1
ATOM 4900 C CA . ASN D 1 72 ? -64.706 -33.560 137.548 1.00 106.37 313 ASN D CA 1
ATOM 4901 C C . ASN D 1 72 ? -65.135 -34.456 138.705 1.00 113.51 313 ASN D C 1
ATOM 4902 O O . ASN D 1 72 ? -66.170 -34.229 139.334 1.00 116.40 313 ASN D O 1
ATOM 4907 N N . ALA D 1 73 ? -64.322 -35.466 138.986 1.00 107.99 314 ALA D N 1
ATOM 4908 C CA . ALA D 1 73 ? -64.599 -36.404 140.065 1.00 99.25 314 ALA D CA 1
ATOM 4909 C C . ALA D 1 73 ? -64.237 -35.870 141.453 1.00 96.08 314 ALA D C 1
ATOM 4910 O O . ALA D 1 73 ? -64.918 -36.176 142.432 1.00 97.65 314 ALA D O 1
ATOM 4912 N N . VAL D 1 74 ? -63.162 -35.090 141.539 1.00 96.50 315 VAL D N 1
ATOM 4913 C CA . VAL D 1 74 ? -62.716 -34.540 142.820 1.00 88.17 315 VAL D CA 1
ATOM 4914 C C . VAL D 1 74 ? -63.731 -33.560 143.421 1.00 98.22 315 VAL D C 1
ATOM 4915 O O . VAL D 1 74 ? -63.902 -33.516 144.641 1.00 102.17 315 VAL D O 1
ATOM 4919 N N . GLN D 1 75 ? -64.444 -32.818 142.576 1.00 102.08 316 GLN D N 1
ATOM 4920 C CA . GLN D 1 75 ? -65.460 -31.891 143.073 1.00 112.45 316 GLN D CA 1
ATOM 4921 C C . GLN D 1 75 ? -66.661 -32.692 143.565 1.00 111.27 316 GLN D C 1
ATOM 4922 O O . GLN D 1 75 ? -67.481 -32.203 144.341 1.00 116.18 316 GLN D O 1
ATOM 4928 N N . ASN D 1 76 ? -66.748 -33.932 143.096 1.00 104.45 317 ASN D N 1
ATOM 4929 C CA . ASN D 1 76 ? -67.766 -34.871 143.538 1.00 108.45 317 ASN D CA 1
ATOM 4930 C C . ASN D 1 76 ? -67.237 -35.667 144.727 1.00 105.69 317 ASN D C 1
ATOM 4931 O O . ASN D 1 76 ? -68.003 -36.137 145.565 1.00 97.92 317 ASN D O 1
ATOM 4936 N N . GLN D 1 77 ? -65.916 -35.819 144.784 1.00 107.21 318 GLN D N 1
ATOM 4937 C CA . GLN D 1 77 ? -65.267 -36.464 145.916 1.00 104.90 318 GLN D CA 1
ATOM 4938 C C . GLN D 1 77 ? -65.306 -35.508 147.102 1.00 106.82 318 GLN D C 1
ATOM 4939 O O . GLN D 1 77 ? -65.630 -35.898 148.225 1.00 108.12 318 GLN D O 1
ATOM 4941 N N . GLU D 1 78 ? -64.948 -34.254 146.840 1.00 104.32 319 GLU D N 1
ATOM 4942 C CA . GLU D 1 78 ? -64.974 -33.202 147.851 1.00 102.92 319 GLU D CA 1
ATOM 4943 C C . GLU D 1 78 ? -66.402 -32.891 148.285 1.00 104.73 319 GLU D C 1
ATOM 4944 O O . GLU D 1 78 ? -66.624 -32.327 149.355 1.00 104.02 319 GLU D O 1
ATOM 4946 N N . GLN D 1 79 ? -67.365 -33.247 147.440 1.00 104.40 320 GLN D N 1
ATOM 4947 C CA . GLN D 1 79 ? -68.771 -33.002 147.737 1.00 106.25 320 GLN D CA 1
ATOM 4948 C C . GLN D 1 79 ? -69.286 -33.963 148.797 1.00 106.13 320 GLN D C 1
ATOM 4949 O O . GLN D 1 79 ? -70.049 -33.572 149.680 1.00 90.70 320 GLN D O 1
ATOM 4951 N N . LEU D 1 80 ? -68.870 -35.220 148.705 1.00 109.53 321 LEU D N 1
ATOM 4952 C CA . LEU D 1 80 ? -69.301 -36.232 149.658 1.00 92.58 321 LEU D CA 1
ATOM 4953 C C . LEU D 1 80 ? -68.540 -36.099 150.973 1.00 90.27 321 LEU D C 1
ATOM 4954 O O . LEU D 1 80 ? -69.068 -36.425 152.037 1.00 96.62 321 LEU D O 1
ATOM 4956 N N . GLU D 1 81 ? -67.296 -35.635 150.891 1.00 87.83 322 GLU D N 1
ATOM 4957 C CA . GLU D 1 81 ? -66.473 -35.440 152.080 1.00 94.59 322 GLU D CA 1
ATOM 4958 C C . GLU D 1 81 ? -67.086 -34.398 153.008 1.00 94.74 322 GLU D C 1
ATOM 4959 O O . GLU D 1 81 ? -66.919 -34.463 154.226 1.00 100.37 322 GLU D O 1
ATOM 4961 N N . GLU D 1 82 ? -67.777 -33.428 152.419 1.00 87.75 323 GLU D N 1
ATOM 4962 C CA . GLU D 1 82 ? -68.525 -32.436 153.178 1.00 91.29 323 GLU D CA 1
ATOM 4963 C C . GLU D 1 82 ? -69.756 -33.074 153.813 1.00 93.38 323 GLU D C 1
ATOM 4964 O O . GLU D 1 82 ? -70.110 -32.773 154.953 1.00 96.98 323 GLU D O 1
ATOM 4966 N N . ALA D 1 83 ? -70.409 -33.946 153.051 1.00 87.53 324 ALA D N 1
ATOM 4967 C CA . ALA D 1 83 ? -71.624 -34.617 153.495 1.00 88.22 324 ALA D CA 1
ATOM 4968 C C . ALA D 1 83 ? -71.355 -35.547 154.668 1.00 87.07 324 ALA D C 1
ATOM 4969 O O . ALA D 1 83 ? -72.208 -35.719 155.539 1.00 87.68 324 ALA D O 1
ATOM 4971 N N . ILE D 1 84 ? -70.181 -36.168 154.669 1.00 77.04 325 ILE D N 1
ATOM 4972 C CA . ILE D 1 84 ? -69.783 -37.045 155.761 1.00 72.09 325 ILE D CA 1
ATOM 4973 C C . ILE D 1 84 ? -69.683 -36.260 157.063 1.00 81.15 325 ILE D C 1
ATOM 4974 O O . ILE D 1 84 ? -70.013 -36.771 158.131 1.00 93.88 325 ILE D O 1
ATOM 4976 N N . VAL D 1 85 ? -69.224 -35.015 156.959 1.00 80.09 326 VAL D N 1
ATOM 4977 C CA . VAL D 1 85 ? -69.076 -34.142 158.118 1.00 90.38 326 VAL D CA 1
ATOM 4978 C C . VAL D 1 85 ? -70.416 -33.588 158.583 1.00 95.60 326 VAL D C 1
ATOM 4979 O O . VAL D 1 85 ? -70.635 -33.406 159.781 1.00 102.61 326 VAL D O 1
ATOM 4981 N N . GLN D 1 86 ? -71.301 -33.299 157.634 1.00 91.12 327 GLN D N 1
ATOM 4982 C CA . GLN D 1 86 ? -72.602 -32.729 157.962 1.00 94.44 327 GLN D CA 1
ATOM 4983 C C . GLN D 1 86 ? -73.423 -33.771 158.704 1.00 92.96 327 GLN D C 1
ATOM 4984 O O . GLN D 1 86 ? -74.179 -33.448 159.621 1.00 91.13 327 GLN D O 1
ATOM 4986 N N . PHE D 1 87 ? -73.272 -35.024 158.290 1.00 88.93 328 PHE D N 1
ATOM 4987 C CA . PHE D 1 87 ? -73.966 -36.131 158.927 1.00 96.74 328 PHE D CA 1
ATOM 4988 C C . PHE D 1 87 ? -73.297 -36.450 160.257 1.00 97.69 328 PHE D C 1
ATOM 4989 O O . PHE D 1 87 ? -73.963 -36.795 161.232 1.00 100.96 328 PHE D O 1
ATOM 4991 N N . GLN D 1 88 ? -71.971 -36.348 160.280 1.00 88.67 329 GLN D N 1
ATOM 4992 C CA . GLN D 1 88 ? -71.205 -36.577 161.499 1.00 90.78 329 GLN D CA 1
ATOM 4993 C C . GLN D 1 88 ? -71.476 -35.499 162.539 1.00 96.57 329 GLN D C 1
ATOM 4994 O O . GLN D 1 88 ? -71.324 -35.737 163.735 1.00 95.86 329 GLN D O 1
ATOM 4996 N N . GLN D 1 89 ? -71.864 -34.313 162.080 1.00 88.09 330 GLN D N 1
ATOM 4997 C CA . GLN D 1 89 ? -72.139 -33.204 162.985 1.00 93.21 330 GLN D CA 1
ATOM 4998 C C . GLN D 1 89 ? -73.438 -33.395 163.759 1.00 102.73 330 GLN D C 1
ATOM 4999 O O . GLN D 1 89 ? -73.511 -33.079 164.946 1.00 106.09 330 GLN D O 1
ATOM 5001 N N . LYS D 1 90 ? -74.462 -33.908 163.084 1.00 102.83 331 LYS D N 1
ATOM 5002 C CA . LYS D 1 90 ? -75.750 -34.136 163.726 1.00 95.96 331 LYS D CA 1
ATOM 5003 C C . LYS D 1 90 ? -75.713 -35.372 164.616 1.00 98.78 331 LYS D C 1
ATOM 5004 O O . LYS D 1 90 ? -76.299 -35.386 165.698 1.00 101.84 331 LYS D O 1
ATOM 5006 N N . GLU D 1 91 ? -75.024 -36.408 164.145 1.00 105.54 332 GLU D N 1
ATOM 5007 C CA . GLU D 1 91 ? -74.927 -37.673 164.862 1.00 110.40 332 GLU D CA 1
ATOM 5008 C C . GLU D 1 91 ? -74.121 -37.518 166.151 1.00 106.36 332 GLU D C 1
ATOM 5009 O O . GLU D 1 91 ? -74.466 -38.096 167.184 1.00 111.45 332 GLU D O 1
ATOM 5015 N N . THR D 1 92 ? -73.042 -36.745 166.083 1.00 104.97 333 THR D N 1
ATOM 5016 C CA . THR D 1 92 ? -72.208 -36.495 167.253 1.00 109.42 333 THR D CA 1
ATOM 5017 C C . THR D 1 92 ? -72.922 -35.631 168.285 1.00 109.32 333 THR D C 1
ATOM 5018 O O . THR D 1 92 ? -72.694 -35.766 169.487 1.00 106.73 333 THR D O 1
ATOM 5020 N N . VAL D 1 93 ? -73.776 -34.733 167.805 1.00 107.68 334 VAL D N 1
ATOM 5021 C CA . VAL D 1 93 ? -74.523 -33.837 168.680 1.00 98.57 334 VAL D CA 1
ATOM 5022 C C . VAL D 1 93 ? -75.716 -34.540 169.316 1.00 104.90 334 VAL D C 1
ATOM 5023 O O . VAL D 1 93 ? -75.936 -34.438 170.523 1.00 107.41 334 VAL D O 1
ATOM 5025 N N . LEU D 1 94 ? -76.488 -35.240 168.490 1.00 109.48 335 LEU D N 1
ATOM 5026 C CA . LEU D 1 94 ? -77.705 -35.900 168.946 1.00 114.25 335 LEU D CA 1
ATOM 5027 C C . LEU D 1 94 ? -77.413 -36.995 169.960 1.00 103.32 335 LEU D C 1
ATOM 5028 O O . LEU D 1 94 ? -78.119 -37.127 170.954 1.00 95.25 335 LEU D O 1
ATOM 5030 N N . LYS D 1 95 ? -76.368 -37.777 169.708 1.00 103.94 336 LYS D N 1
ATOM 5031 C CA . LYS D 1 95 ? -76.012 -38.880 170.592 1.00 92.74 336 LYS D CA 1
ATOM 5032 C C . LYS D 1 95 ? -75.572 -38.386 171.965 1.00 96.12 336 LYS D C 1
ATOM 5033 O O . LYS D 1 95 ? -75.701 -39.104 172.956 1.00 94.77 336 LYS D O 1
ATOM 5035 N N . GLU D 1 96 ? -75.050 -37.165 172.025 1.00 93.25 337 GLU D N 1
ATOM 5036 C CA . GLU D 1 96 ? -74.643 -36.594 173.302 1.00 100.86 337 GLU D CA 1
ATOM 5037 C C . GLU D 1 96 ? -75.853 -36.175 174.129 1.00 114.35 337 GLU D C 1
ATOM 5038 O O . GLU D 1 96 ? -75.939 -36.490 175.317 1.00 120.87 337 GLU D O 1
ATOM 5040 N N . GLU D 1 97 ? -76.780 -35.455 173.502 1.00 107.65 338 GLU D N 1
ATOM 5041 C CA . GLU D 1 97 ? -77.984 -35.008 174.191 1.00 101.85 338 GLU D CA 1
ATOM 5042 C C . GLU D 1 97 ? -78.898 -36.197 174.488 1.00 99.91 338 GLU D C 1
ATOM 5043 O O . GLU D 1 97 ? -79.394 -36.337 175.604 1.00 102.52 338 GLU D O 1
ATOM 5049 N N . LEU D 1 98 ? -79.101 -37.056 173.491 1.00 102.93 339 LEU D N 1
ATOM 5050 C CA . LEU D 1 98 ? -79.991 -38.207 173.630 1.00 104.84 339 LEU D CA 1
ATOM 5051 C C . LEU D 1 98 ? -79.554 -39.134 174.756 1.00 100.40 339 LEU D C 1
ATOM 5052 O O . LEU D 1 98 ? -80.392 -39.661 175.484 1.00 101.16 339 LEU D O 1
ATOM 5054 N N . SER D 1 99 ? -78.247 -39.336 174.895 1.00 92.04 340 SER D N 1
ATOM 5055 C CA . SER D 1 99 ? -77.733 -40.181 175.966 1.00 99.84 340 SER D CA 1
ATOM 5056 C C . SER D 1 99 ? -77.994 -39.526 177.318 1.00 108.41 340 SER D C 1
ATOM 5057 O O . SER D 1 99 ? -78.342 -40.199 178.289 1.00 107.19 340 SER D O 1
ATOM 5060 N N . LYS D 1 100 ? -77.812 -38.211 177.378 1.00 107.23 341 LYS D N 1
ATOM 5061 C CA . LYS D 1 100 ? -78.043 -37.469 178.611 1.00 105.40 341 LYS D CA 1
ATOM 5062 C C . LYS D 1 100 ? -79.533 -37.329 178.927 1.00 103.77 341 LYS D C 1
ATOM 5063 O O . LYS D 1 100 ? -79.938 -37.418 180.087 1.00 96.07 341 LYS D O 1
ATOM 5065 N N . GLN D 1 101 ? -80.341 -37.107 177.892 1.00 100.69 342 GLN D N 1
ATOM 5066 C CA . GLN D 1 101 ? -81.785 -36.927 178.061 1.00 98.60 342 GLN D CA 1
ATOM 5067 C C . GLN D 1 101 ? -82.572 -38.229 178.205 1.00 99.58 342 GLN D C 1
ATOM 5068 O O . GLN D 1 101 ? -83.721 -38.207 178.645 1.00 116.87 342 GLN D O 1
ATOM 5074 N N . GLU D 1 102 ? -81.970 -39.355 177.830 1.00 91.77 343 GLU D N 1
ATOM 5075 C CA . GLU D 1 102 ? -82.646 -40.643 177.967 1.00 96.65 343 GLU D CA 1
ATOM 5076 C C . GLU D 1 102 ? -82.729 -41.029 179.435 1.00 109.73 343 GLU D C 1
ATOM 5077 O O . GLU D 1 102 ? -83.615 -41.779 179.843 1.00 102.08 343 GLU D O 1
ATOM 5079 N N . ALA D 1 103 ? -81.784 -40.524 180.220 1.00 109.81 344 ALA D N 1
ATOM 5080 C CA . ALA D 1 103 ? -81.781 -40.731 181.660 1.00 111.13 344 ALA D CA 1
ATOM 5081 C C . ALA D 1 103 ? -82.936 -39.962 182.296 1.00 116.18 344 ALA D C 1
ATOM 5082 O O . ALA D 1 103 ? -83.501 -40.390 183.303 1.00 118.04 344 ALA D O 1
ATOM 5084 N N . VAL D 1 104 ? -83.272 -38.819 181.702 1.00 105.56 345 VAL D N 1
ATOM 5085 C CA . VAL D 1 104 ? -84.405 -38.008 182.142 1.00 97.93 345 VAL D CA 1
ATOM 5086 C C . VAL D 1 104 ? -85.700 -38.790 181.937 1.00 109.16 345 VAL D C 1
ATOM 5087 O O . VAL D 1 104 ? -86.643 -38.673 182.723 1.00 120.44 345 VAL D O 1
ATOM 5091 N N . PHE D 1 105 ? -85.736 -39.593 180.878 1.00 108.02 346 PHE D N 1
ATOM 5092 C CA . PHE D 1 105 ? -86.885 -40.447 180.606 1.00 98.67 346 PHE D CA 1
ATOM 5093 C C . PHE D 1 105 ? -87.049 -41.446 181.746 1.00 114.48 346 PHE D C 1
ATOM 5094 O O . PHE D 1 105 ? -88.167 -41.816 182.109 1.00 125.59 346 PHE D O 1
ATOM 5102 N N . GLU D 1 106 ? -85.922 -41.892 182.292 1.00 123.96 347 GLU D N 1
ATOM 5103 C CA . GLU D 1 106 ? -85.921 -42.798 183.432 1.00 130.97 347 GLU D CA 1
ATOM 5104 C C . GLU D 1 106 ? -86.398 -42.114 184.714 1.00 131.16 347 GLU D C 1
ATOM 5105 O O . GLU D 1 106 ? -87.246 -42.647 185.429 1.00 131.51 347 GLU D O 1
ATOM 5107 N N . THR D 1 107 ? -85.838 -40.939 185.003 1.00 129.15 348 THR D N 1
ATOM 5108 C CA . THR D 1 107 ? -86.168 -40.211 186.228 1.00 134.84 348 THR D CA 1
ATOM 5109 C C . THR D 1 107 ? -87.613 -39.735 186.243 1.00 132.18 348 THR D C 1
ATOM 5110 O O . THR D 1 107 ? -88.204 -39.552 187.308 1.00 138.87 348 THR D O 1
ATOM 5112 N N . LEU D 1 108 ? -88.171 -39.518 185.058 1.00 128.02 349 LEU D N 1
ATOM 5113 C CA . LEU D 1 108 ? -89.561 -39.108 184.938 1.00 136.30 349 LEU D CA 1
ATOM 5114 C C . LEU D 1 108 ? -90.431 -40.257 185.433 1.00 147.20 349 LEU D C 1
ATOM 5115 O O . LEU D 1 108 ? -91.281 -40.081 186.308 1.00 155.25 349 LEU D O 1
ATOM 5117 N N . GLN D 1 109 ? -90.210 -41.432 184.846 1.00 149.76 350 GLN D N 1
ATOM 5118 C CA . GLN D 1 109 ? -90.986 -42.628 185.156 1.00 156.51 350 GLN D CA 1
ATOM 5119 C C . GLN D 1 109 ? -90.527 -43.275 186.464 1.00 161.65 350 GLN D C 1
ATOM 5120 O O . GLN D 1 109 ? -91.087 -44.282 186.893 1.00 163.32 350 GLN D O 1
ATOM 5126 N N . ALA D 1 110 ? -89.481 -42.729 187.073 1.00 163.20 351 ALA D N 1
ATOM 5127 C CA . ALA D 1 110 ? -89.063 -43.199 188.386 1.00 166.70 351 ALA D CA 1
ATOM 5128 C C . ALA D 1 110 ? -89.954 -42.542 189.427 1.00 167.55 351 ALA D C 1
ATOM 5129 O O . ALA D 1 110 ? -90.161 -43.072 190.518 1.00 176.70 351 ALA D O 1
ATOM 5131 N N . GLU D 1 111 ? -90.477 -41.375 189.068 1.00 160.44 352 GLU D N 1
ATOM 5132 C CA . GLU D 1 111 ? -91.314 -40.588 189.959 1.00 161.53 352 GLU D CA 1
ATOM 5133 C C . GLU D 1 111 ? -92.776 -41.028 189.910 1.00 162.21 352 GLU D C 1
ATOM 5134 O O . GLU D 1 111 ? -93.511 -40.848 190.879 1.00 170.43 352 GLU D O 1
ATOM 5136 N N . VAL D 1 112 ? -93.196 -41.595 188.780 1.00 162.90 353 VAL D N 1
ATOM 5137 C CA . VAL D 1 112 ? -94.581 -42.037 188.612 1.00 166.87 353 VAL D CA 1
ATOM 5138 C C . VAL D 1 112 ? -94.904 -43.249 189.489 1.00 170.63 353 VAL D C 1
ATOM 5139 O O . VAL D 1 112 ? -96.044 -43.420 189.920 1.00 170.43 353 VAL D O 1
ATOM 5143 N N . LYS D 1 113 ? -93.904 -44.082 189.766 1.00 168.17 354 LYS D N 1
ATOM 5144 C CA . LYS D 1 113 ? -94.141 -45.291 190.545 1.00 169.58 354 LYS D CA 1
ATOM 5145 C C . LYS D 1 113 ? -94.311 -44.940 192.015 1.00 164.58 354 LYS D C 1
ATOM 5146 O O . LYS D 1 113 ? -95.151 -45.516 192.709 1.00 154.44 354 LYS D O 1
ATOM 5148 N N . GLN D 1 114 ? -93.507 -43.993 192.485 1.00 176.21 355 GLN D N 1
ATOM 5149 C CA . GLN D 1 114 ? -93.669 -43.456 193.827 1.00 176.21 355 GLN D CA 1
ATOM 5150 C C . GLN D 1 114 ? -94.969 -42.666 193.889 1.00 176.21 355 GLN D C 1
ATOM 5151 O O . GLN D 1 114 ? -95.644 -42.637 194.916 1.00 176.21 355 GLN D O 1
ATOM 5153 N N . LEU D 1 115 ? -95.306 -42.021 192.776 1.00 152.83 356 LEU D N 1
ATOM 5154 C CA . LEU D 1 115 ? -96.562 -41.291 192.656 1.00 147.81 356 LEU D CA 1
ATOM 5155 C C . LEU D 1 115 ? -97.739 -42.255 192.659 1.00 138.22 356 LEU D C 1
ATOM 5156 O O . LEU D 1 115 ? -98.745 -42.014 193.322 1.00 134.63 356 LEU D O 1
ATOM 5158 N N . ARG D 1 116 ? -97.617 -43.335 191.892 1.00 136.77 357 ARG D N 1
ATOM 5159 C CA . ARG D 1 116 ? -98.660 -44.353 191.838 1.00 137.34 357 ARG D CA 1
ATOM 5160 C C . ARG D 1 116 ? -98.853 -45.017 193.197 1.00 130.45 357 ARG D C 1
ATOM 5161 O O . ARG D 1 116 ? -99.972 -45.366 193.572 1.00 132.13 357 ARG D O 1
ATOM 5163 N N . ALA D 1 117 ? -97.753 -45.205 193.919 1.00 134.36 358 ALA D N 1
ATOM 5164 C CA . ALA D 1 117 ? -97.801 -45.784 195.255 1.00 126.83 358 ALA D CA 1
ATOM 5165 C C . ALA D 1 117 ? -98.404 -44.819 196.269 1.00 111.96 358 ALA D C 1
ATOM 5166 O O . ALA D 1 117 ? -99.255 -45.202 197.068 1.00 114.52 358 ALA D O 1
ATOM 5168 N N . GLN D 1 118 ? -97.950 -43.569 196.232 1.00 112.15 359 GLN D N 1
ATOM 5169 C CA . GLN D 1 118 ? -98.376 -42.558 197.197 1.00 109.09 359 GLN D CA 1
ATOM 5170 C C . GLN D 1 118 ? -99.871 -42.266 197.117 1.00 114.75 359 GLN D C 1
ATOM 5171 O O . GLN D 1 118 ? -100.527 -42.081 198.143 1.00 109.75 359 GLN D O 1
ATOM 5173 N N . VAL D 1 119 ? -100.401 -42.203 195.898 1.00 116.38 360 VAL D N 1
ATOM 5174 C CA . VAL D 1 119 ? -101.825 -41.961 195.704 1.00 117.43 360 VAL D CA 1
ATOM 5175 C C . VAL D 1 119 ? -102.629 -43.167 196.179 1.00 104.82 360 VAL D C 1
ATOM 5176 O O . VAL D 1 119 ? -103.732 -43.023 196.703 1.00 100.86 360 VAL D O 1
ATOM 5180 N N . LYS D 1 120 ? -102.057 -44.356 196.020 1.00 102.85 361 LYS D N 1
ATOM 5181 C CA . LYS D 1 120 ? -102.714 -45.570 196.485 1.00 103.59 361 LYS D CA 1
ATOM 5182 C C . LYS D 1 120 ? -102.446 -45.824 197.962 1.00 97.06 361 LYS D C 1
ATOM 5183 O O . LYS D 1 120 ? -103.193 -46.547 198.615 1.00 91.08 361 LYS D O 1
ATOM 5185 N N . GLU D 1 121 ? -101.372 -45.235 198.479 1.00 89.46 362 GLU D N 1
ATOM 5186 C CA . GLU D 1 121 ? -101.041 -45.355 199.893 1.00 81.38 362 GLU D CA 1
ATOM 5187 C C . GLU D 1 121 ? -101.999 -44.548 200.753 1.00 82.82 362 GLU D C 1
ATOM 5188 O O . GLU D 1 121 ? -102.475 -45.024 201.782 1.00 88.56 362 GLU D O 1
ATOM 5190 N N . LYS D 1 122 ? -102.269 -43.319 200.327 1.00 78.17 363 LYS D N 1
ATOM 5191 C CA . LYS D 1 122 ? -103.163 -42.438 201.064 1.00 83.80 363 LYS D CA 1
ATOM 5192 C C . LYS D 1 122 ? -104.615 -42.844 200.864 1.00 82.44 363 LYS D C 1
ATOM 5193 O O . LYS D 1 122 ? -105.402 -42.821 201.806 1.00 80.79 363 LYS D O 1
ATOM 5195 N N . GLN D 1 123 ? -104.965 -43.225 199.638 1.00 85.24 364 GLN D N 1
ATOM 5196 C CA . GLN D 1 123 ? -106.310 -43.711 199.351 1.00 94.99 364 GLN D CA 1
ATOM 5197 C C . GLN D 1 123 ? -106.606 -44.968 200.159 1.00 102.69 364 GLN D C 1
ATOM 5198 O O . GLN D 1 123 ? -107.750 -45.214 200.540 1.00 104.01 364 GLN D O 1
ATOM 5200 N N . GLN D 1 124 ? -105.570 -45.762 200.410 1.00 101.45 365 GLN D N 1
ATOM 5201 C CA . GLN D 1 124 ? -105.702 -46.938 201.257 1.00 98.62 365 GLN D CA 1
ATOM 5202 C C . GLN D 1 124 ? -105.769 -46.493 202.708 1.00 97.13 365 GLN D C 1
ATOM 5203 O O . GLN D 1 124 ? -106.588 -46.984 203.486 1.00 94.45 365 GLN D O 1
ATOM 5205 N N . ALA D 1 125 ? -104.903 -45.546 203.059 1.00 90.87 366 ALA D N 1
ATOM 5206 C CA . ALA D 1 125 ? -104.867 -44.982 204.402 1.00 78.29 366 ALA D CA 1
ATOM 5207 C C . ALA D 1 125 ? -106.174 -44.281 204.758 1.00 88.91 366 ALA D C 1
ATOM 5208 O O . ALA D 1 125 ? -106.908 -44.742 205.632 1.00 89.23 366 ALA D O 1
ATOM 5210 N N . LEU D 1 126 ? -106.461 -43.176 204.070 1.00 89.42 367 LEU D N 1
ATOM 5211 C CA . LEU D 1 126 ? -107.622 -42.332 204.366 1.00 96.99 367 LEU D CA 1
ATOM 5212 C C . LEU D 1 126 ? -108.951 -43.100 204.407 1.00 97.83 367 LEU D C 1
ATOM 5213 O O . LEU D 1 126 ? -109.931 -42.619 204.978 1.00 90.67 367 LEU D O 1
ATOM 5218 N N . SER D 1 127 ? -108.981 -44.289 203.807 1.00 95.83 368 SER D N 1
ATOM 5219 C CA . SER D 1 127 ? -110.176 -45.132 203.815 1.00 104.56 368 SER D CA 1
ATOM 5220 C C . SER D 1 127 ? -110.199 -46.045 205.043 1.00 107.13 368 SER D C 1
ATOM 5221 O O . SER D 1 127 ? -111.225 -46.646 205.363 1.00 103.76 368 SER D O 1
ATOM 5224 N N . LEU D 1 128 ? -109.060 -46.148 205.722 1.00 103.29 369 LEU D N 1
ATOM 5225 C CA . LEU D 1 128 ? -108.989 -46.846 207.001 1.00 101.19 369 LEU D CA 1
ATOM 5226 C C . LEU D 1 128 ? -109.118 -45.833 208.128 1.00 102.73 369 LEU D C 1
ATOM 5227 O O . LEU D 1 128 ? -108.762 -46.106 209.276 1.00 99.57 369 LEU D O 1
ATOM 5229 N N . HIS D 1 129 ? -109.625 -44.654 207.779 1.00 103.29 370 HIS D N 1
ATOM 5230 C CA . HIS D 1 129 ? -109.799 -43.572 208.734 1.00 96.74 370 HIS D CA 1
ATOM 5231 C C . HIS D 1 129 ? -111.281 -43.264 208.914 1.00 100.03 370 HIS D C 1
ATOM 5232 O O . HIS D 1 129 ? -111.653 -42.189 209.389 1.00 93.11 370 HIS D O 1
ATOM 5239 N N . ASN D 1 130 ? -112.122 -44.223 208.531 1.00 106.26 371 ASN D N 1
ATOM 5240 C CA . ASN D 1 130 ? -113.533 -44.209 208.897 1.00 103.28 371 ASN D CA 1
ATOM 5241 C C . ASN D 1 130 ? -113.684 -44.714 210.329 1.00 112.42 371 ASN D C 1
ATOM 5242 O O . ASN D 1 130 ? -114.577 -45.506 210.634 1.00 116.29 371 ASN D O 1
ATOM 5244 N N . GLU D 1 131 ? -112.790 -44.244 211.196 1.00 112.06 372 GLU D N 1
ATOM 5245 C CA . GLU D 1 131 ? -112.695 -44.696 212.577 1.00 103.28 372 GLU D CA 1
ATOM 5246 C C . GLU D 1 131 ? -111.706 -43.821 213.342 1.00 87.69 372 GLU D C 1
ATOM 5247 O O . GLU D 1 131 ? -110.493 -43.927 213.149 1.00 78.45 372 GLU D O 1
ATOM 5249 N N . SER D 1 155 ? -113.193 -36.782 210.650 1.00 166.72 802 SER D N 1
ATOM 5250 C CA . SER D 1 155 ? -113.738 -35.926 209.602 1.00 173.79 802 SER D CA 1
ATOM 5251 C C . SER D 1 155 ? -113.174 -34.513 209.707 1.00 169.63 802 SER D C 1
ATOM 5252 O O . SER D 1 155 ? -113.362 -33.692 208.809 1.00 167.22 802 SER D O 1
ATOM 5255 N N . SER D 1 156 ? -112.491 -34.244 210.816 1.00 167.38 803 SER D N 1
ATOM 5256 C CA . SER D 1 156 ? -111.804 -32.976 211.039 1.00 168.82 803 SER D CA 1
ATOM 5257 C C . SER D 1 156 ? -110.912 -32.614 209.857 1.00 170.05 803 SER D C 1
ATOM 5258 O O . SER D 1 156 ? -111.133 -31.614 209.172 1.00 168.28 803 SER D O 1
ATOM 5261 N N . THR D 1 157 ? -109.896 -33.441 209.633 1.00 172.27 804 THR D N 1
ATOM 5262 C CA . THR D 1 157 ? -108.894 -33.177 208.614 1.00 167.58 804 THR D CA 1
ATOM 5263 C C . THR D 1 157 ? -108.880 -34.309 207.576 1.00 166.83 804 THR D C 1
ATOM 5264 O O . THR D 1 157 ? -107.965 -34.409 206.762 1.00 164.59 804 THR D O 1
ATOM 5268 N N . LYS D 1 158 ? -109.910 -35.153 207.598 1.00 167.31 805 LYS D N 1
ATOM 5269 C CA . LYS D 1 158 ? -109.975 -36.298 206.687 1.00 167.00 805 LYS D CA 1
ATOM 5270 C C . LYS D 1 158 ? -110.176 -35.909 205.220 1.00 173.69 805 LYS D C 1
ATOM 5271 O O . LYS D 1 158 ? -109.406 -36.330 204.356 1.00 177.19 805 LYS D O 1
ATOM 5273 N N . GLU D 1 159 ? -111.212 -35.124 204.934 1.00 173.36 806 GLU D N 1
ATOM 5274 C CA . GLU D 1 159 ? -111.433 -34.656 203.568 1.00 170.01 806 GLU D CA 1
ATOM 5275 C C . GLU D 1 159 ? -110.422 -33.562 203.261 1.00 170.66 806 GLU D C 1
ATOM 5276 O O . GLU D 1 159 ? -110.088 -33.308 202.103 1.00 179.20 806 GLU D O 1
ATOM 5282 N N . SER D 1 160 ? -109.958 -32.900 204.316 1.00 168.13 807 SER D N 1
ATOM 5283 C CA . SER D 1 160 ? -108.842 -31.974 204.212 1.00 167.37 807 SER D CA 1
ATOM 5284 C C . SER D 1 160 ? -107.603 -32.734 203.755 1.00 171.90 807 SER D C 1
ATOM 5285 O O . SER D 1 160 ? -106.813 -32.231 202.955 1.00 179.06 807 SER D O 1
ATOM 5288 N N . LEU D 1 161 ? -107.427 -33.939 204.290 1.00 166.60 808 LEU D N 1
ATOM 5289 C CA . LEU D 1 161 ? -106.324 -34.794 203.877 1.00 168.68 808 LEU D CA 1
ATOM 5290 C C . LEU D 1 161 ? -106.548 -35.167 202.421 1.00 170.78 808 LEU D C 1
ATOM 5291 O O . LEU D 1 161 ? -105.606 -35.204 201.628 1.00 172.39 808 LEU D O 1
ATOM 5293 N N . SER D 1 162 ? -107.802 -35.462 202.084 1.00 172.68 809 SER D N 1
ATOM 5294 C CA . SER D 1 162 ? -108.170 -35.802 200.717 1.00 167.44 809 SER D CA 1
ATOM 5295 C C . SER D 1 162 ? -107.901 -34.613 199.803 1.00 166.11 809 SER D C 1
ATOM 5296 O O . SER D 1 162 ? -107.505 -34.781 198.651 1.00 163.74 809 SER D O 1
ATOM 5299 N N . ASN D 1 163 ? -108.131 -33.410 200.323 1.00 165.04 810 ASN D N 1
ATOM 5300 C CA . ASN D 1 163 ? -107.838 -32.190 199.583 1.00 158.78 810 ASN D CA 1
ATOM 5301 C C . ASN D 1 163 ? -106.344 -32.096 199.296 1.00 164.29 810 ASN D C 1
ATOM 5302 O O . ASN D 1 163 ? -105.928 -31.575 198.261 1.00 175.12 810 ASN D O 1
ATOM 5304 N N . GLU D 1 164 ? -105.546 -32.594 200.237 1.00 162.82 811 GLU D N 1
ATOM 5305 C CA . GLU D 1 164 ? -104.103 -32.695 200.063 1.00 162.24 811 GLU D CA 1
ATOM 5306 C C . GLU D 1 164 ? -103.743 -33.979 199.328 1.00 166.60 811 GLU D C 1
ATOM 5307 O O . GLU D 1 164 ? -102.652 -34.105 198.773 1.00 162.43 811 GLU D O 1
ATOM 5309 N N . LEU D 1 165 ? -104.666 -34.936 199.341 1.00 169.72 812 LEU D N 1
ATOM 5310 C CA . LEU D 1 165 ? -104.498 -36.178 198.597 1.00 162.30 812 LEU D CA 1
ATOM 5311 C C . LEU D 1 165 ? -104.881 -35.959 197.140 1.00 143.59 812 LEU D C 1
ATOM 5312 O O . LEU D 1 165 ? -104.359 -36.624 196.245 1.00 136.87 812 LEU D O 1
ATOM 5314 N N . THR D 1 166 ? -105.804 -35.029 196.910 1.00 143.26 813 THR D N 1
ATOM 5315 C CA . THR D 1 166 ? -106.224 -34.696 195.556 1.00 136.88 813 THR D CA 1
ATOM 5316 C C . THR D 1 166 ? -105.219 -33.702 194.984 1.00 137.38 813 THR D C 1
ATOM 5317 O O . THR D 1 166 ? -105.210 -33.416 193.787 1.00 143.04 813 THR D O 1
ATOM 5321 N N . GLU D 1 167 ? -104.365 -33.181 195.859 1.00 134.84 814 GLU D N 1
ATOM 5322 C CA . GLU D 1 167 ? -103.263 -32.332 195.435 1.00 135.24 814 GLU D CA 1
ATOM 5323 C C . GLU D 1 167 ? -102.092 -33.196 194.984 1.00 129.88 814 GLU D C 1
ATOM 5324 O O . GLU D 1 167 ? -101.191 -32.729 194.288 1.00 135.11 814 GLU D O 1
ATOM 5326 N N . LEU D 1 168 ? -102.113 -34.460 195.397 1.00 125.63 815 LEU D N 1
ATOM 5327 C CA . LEU D 1 168 ? -101.124 -35.437 194.964 1.00 117.03 815 LEU D CA 1
ATOM 5328 C C . LEU D 1 168 ? -101.617 -36.265 193.785 1.00 103.46 815 LEU D C 1
ATOM 5329 O O . LEU D 1 168 ? -100.819 -36.774 193.000 1.00 94.68 815 LEU D O 1
ATOM 5331 N N . LYS D 1 169 ? -102.934 -36.408 193.677 1.00 108.64 816 LYS D N 1
ATOM 5332 C CA . LYS D 1 169 ? -103.545 -37.172 192.595 1.00 104.19 816 LYS D CA 1
ATOM 5333 C C . LYS D 1 169 ? -103.289 -36.511 191.246 1.00 109.56 816 LYS D C 1
ATOM 5334 O O . LYS D 1 169 ? -103.178 -37.184 190.221 1.00 106.47 816 LYS D O 1
ATOM 5336 N N . ILE D 1 170 ? -103.212 -35.184 191.260 1.00 110.57 817 ILE D N 1
ATOM 5337 C CA . ILE D 1 170 ? -102.940 -34.403 190.061 1.00 110.85 817 ILE D CA 1
ATOM 5338 C C . ILE D 1 170 ? -101.498 -34.556 189.581 1.00 98.63 817 ILE D C 1
ATOM 5339 O O . ILE D 1 170 ? -101.237 -34.559 188.378 1.00 103.85 817 ILE D O 1
ATOM 5341 N N . ALA D 1 171 ? -100.566 -34.668 190.523 1.00 93.51 818 ALA D N 1
ATOM 5342 C CA . ALA D 1 171 ? -99.146 -34.789 190.198 1.00 80.92 818 ALA D CA 1
ATOM 5343 C C . ALA D 1 171 ? -98.826 -36.109 189.503 1.00 86.26 818 ALA D C 1
ATOM 5344 O O . ALA D 1 171 ? -97.746 -36.274 188.934 1.00 89.96 818 ALA D O 1
ATOM 5346 N N . ALA D 1 172 ? -99.765 -37.046 189.564 1.00 88.67 819 ALA D N 1
ATOM 5347 C CA . ALA D 1 172 ? -99.610 -38.344 188.921 1.00 78.37 819 ALA D CA 1
ATOM 5348 C C . ALA D 1 172 ? -99.586 -38.203 187.403 1.00 89.93 819 ALA D C 1
ATOM 5349 O O . ALA D 1 172 ? -98.630 -38.614 186.745 1.00 101.31 819 ALA D O 1
ATOM 5351 N N . ALA D 1 173 ? -100.657 -37.636 186.856 1.00 94.65 820 ALA D N 1
ATOM 5352 C CA . ALA D 1 173 ? -100.791 -37.458 185.417 1.00 96.17 820 ALA D CA 1
ATOM 5353 C C . ALA D 1 173 ? -99.770 -36.468 184.869 1.00 93.22 820 ALA D C 1
ATOM 5354 O O . ALA D 1 173 ? -99.431 -36.509 183.686 1.00 88.97 820 ALA D O 1
ATOM 5356 N N . LYS D 1 174 ? -99.302 -35.567 185.728 1.00 90.24 821 LYS D N 1
ATOM 5357 C CA . LYS D 1 174 ? -98.276 -34.602 185.350 1.00 82.28 821 LYS D CA 1
ATOM 5358 C C . LYS D 1 174 ? -97.003 -35.330 184.943 1.00 80.65 821 LYS D C 1
ATOM 5359 O O . LYS D 1 174 ? -96.394 -35.011 183.925 1.00 79.66 821 LYS D O 1
ATOM 5361 N N . LYS D 1 175 ? -96.613 -36.311 185.751 1.00 78.62 822 LYS D N 1
ATOM 5362 C CA . LYS D 1 175 ? -95.433 -37.119 185.480 1.00 70.31 822 LYS D CA 1
ATOM 5363 C C . LYS D 1 175 ? -95.731 -38.139 184.391 1.00 70.97 822 LYS D C 1
ATOM 5364 O O . LYS D 1 175 ? -94.834 -38.550 183.653 1.00 84.24 822 LYS D O 1
ATOM 5366 N N . GLU D 1 176 ? -96.990 -38.554 184.309 1.00 73.21 823 GLU D N 1
ATOM 5367 C CA . GLU D 1 176 ? -97.411 -39.523 183.307 1.00 65.98 823 GLU D CA 1
ATOM 5368 C C . GLU D 1 176 ? -97.287 -38.905 181.920 1.00 79.72 823 GLU D C 1
ATOM 5369 O O . GLU D 1 176 ? -96.803 -39.545 180.987 1.00 90.83 823 GLU D O 1
ATOM 5371 N N . GLN D 1 177 ? -97.754 -37.667 181.789 1.00 82.38 824 GLN D N 1
ATOM 5372 C CA . GLN D 1 177 ? -97.695 -36.957 180.519 1.00 89.18 824 GLN D CA 1
ATOM 5373 C C . GLN D 1 177 ? -96.284 -36.457 180.226 1.00 80.59 824 GLN D C 1
ATOM 5374 O O . GLN D 1 177 ? -95.863 -36.416 179.070 1.00 75.62 824 GLN D O 1
ATOM 5376 N N . ALA D 1 178 ? -95.564 -36.059 181.274 1.00 80.44 825 ALA D N 1
ATOM 5377 C CA . ALA D 1 178 ? -94.190 -35.583 181.125 1.00 81.35 825 ALA D CA 1
ATOM 5378 C C . ALA D 1 178 ? -93.277 -36.710 180.666 1.00 85.59 825 ALA D C 1
ATOM 5379 O O . ALA D 1 178 ? -92.195 -36.466 180.132 1.00 88.26 825 ALA D O 1
ATOM 5381 N N . CYS D 1 179 ? -93.721 -37.943 180.886 1.00 78.91 826 CYS D N 1
ATOM 5382 C CA . CYS D 1 179 ? -92.984 -39.106 180.425 1.00 80.41 826 CYS D CA 1
ATOM 5383 C C . CYS D 1 179 ? -93.850 -39.846 179.425 1.00 80.51 826 CYS D C 1
ATOM 5384 O O . CYS D 1 179 ? -93.751 -41.063 179.270 1.00 83.45 826 CYS D O 1
ATOM 5386 N N . LYS D 1 180 ? -94.724 -39.090 178.769 1.00 81.13 827 LYS D N 1
ATOM 5387 C CA . LYS D 1 180 ? -95.414 -39.555 177.582 1.00 88.45 827 LYS D CA 1
ATOM 5388 C C . LYS D 1 180 ? -94.748 -38.934 176.366 1.00 81.15 827 LYS D C 1
ATOM 5389 O O . LYS D 1 180 ? -94.547 -39.596 175.347 1.00 87.68 827 LYS D O 1
ATOM 5391 N N . GLY D 1 181 ? -94.420 -37.648 176.479 1.00 79.94 828 GLY D N 1
ATOM 5392 C CA . GLY D 1 181 ? -93.754 -36.940 175.404 1.00 94.89 828 GLY D CA 1
ATOM 5393 C C . GLY D 1 181 ? -92.277 -37.263 175.317 1.00 85.70 828 GLY D C 1
ATOM 5394 O O . GLY D 1 181 ? -91.748 -37.479 174.228 1.00 75.47 828 GLY D O 1
ATOM 5395 N N . GLU D 1 182 ? -91.605 -37.281 176.466 1.00 89.17 829 GLU D N 1
ATOM 5396 C CA . GLU D 1 182 ? -90.195 -37.645 176.513 1.00 83.46 829 GLU D CA 1
ATOM 5397 C C . GLU D 1 182 ? -90.028 -39.102 176.110 1.00 81.72 829 GLU D C 1
ATOM 5398 O O . GLU D 1 182 ? -88.967 -39.512 175.642 1.00 86.37 829 GLU D O 1
ATOM 5400 N N . GLU D 1 183 ? -91.087 -39.879 176.315 1.00 79.49 830 GLU D N 1
ATOM 5401 C CA . GLU D 1 183 ? -91.127 -41.264 175.873 1.00 80.50 830 GLU D CA 1
ATOM 5402 C C . GLU D 1 183 ? -91.351 -41.318 174.369 1.00 82.33 830 GLU D C 1
ATOM 5403 O O . GLU D 1 183 ? -91.021 -42.306 173.717 1.00 86.39 830 GLU D O 1
ATOM 5405 N N . ASP D 1 184 ? -91.932 -40.250 173.831 1.00 75.25 831 ASP D N 1
ATOM 5406 C CA . ASP D 1 184 ? -92.201 -40.159 172.403 1.00 76.22 831 ASP D CA 1
ATOM 5407 C C . ASP D 1 184 ? -91.119 -39.338 171.711 1.00 90.15 831 ASP D C 1
ATOM 5408 O O . ASP D 1 184 ? -90.861 -39.519 170.521 1.00 91.74 831 ASP D O 1
ATOM 5410 N N . ASN D 1 185 ? -90.504 -38.423 172.455 1.00 90.32 832 ASN D N 1
ATOM 5411 C CA . ASN D 1 185 ? -89.410 -37.617 171.926 1.00 87.52 832 ASN D CA 1
ATOM 5412 C C . ASN D 1 185 ? -88.178 -38.494 171.755 1.00 79.30 832 ASN D C 1
ATOM 5413 O O . ASN D 1 185 ? -87.436 -38.362 170.781 1.00 84.82 832 ASN D O 1
ATOM 5418 N N . LEU D 1 186 ? -87.969 -39.392 172.715 1.00 77.55 833 LEU D N 1
ATOM 5419 C CA . LEU D 1 186 ? -86.827 -40.295 172.684 1.00 85.74 833 LEU D CA 1
ATOM 5420 C C . LEU D 1 186 ? -87.045 -41.347 171.605 1.00 88.98 833 LEU D C 1
ATOM 5421 O O . LEU D 1 186 ? -86.102 -42.002 171.161 1.00 96.61 833 LEU D O 1
ATOM 5426 N N . ALA D 1 187 ? -88.298 -41.507 171.193 1.00 80.24 834 ALA D N 1
ATOM 5427 C CA . ALA D 1 187 ? -88.640 -42.450 170.140 1.00 85.43 834 ALA D CA 1
ATOM 5428 C C . ALA D 1 187 ? -88.113 -41.971 168.790 1.00 93.61 834 ALA D C 1
ATOM 5429 O O . ALA D 1 187 ? -87.631 -42.770 167.987 1.00 95.61 834 ALA D O 1
ATOM 5431 N N . ARG D 1 188 ? -88.217 -40.669 168.538 1.00 89.44 835 ARG D N 1
ATOM 5432 C CA . ARG D 1 188 ? -87.761 -40.107 167.272 1.00 92.72 835 ARG D CA 1
ATOM 5433 C C . ARG D 1 188 ? -86.285 -39.731 167.312 1.00 91.62 835 ARG D C 1
ATOM 5434 O O . ARG D 1 188 ? -85.649 -39.596 166.267 1.00 81.94 835 ARG D O 1
ATOM 5436 N N . LEU D 1 189 ? -85.747 -39.550 168.515 1.00 95.05 836 LEU D N 1
ATOM 5437 C CA . LEU D 1 189 ? -84.328 -39.250 168.670 1.00 86.32 836 LEU D CA 1
ATOM 5438 C C . LEU D 1 189 ? -83.492 -40.469 168.314 1.00 88.19 836 LEU D C 1
ATOM 5439 O O . LEU D 1 189 ? -82.407 -40.349 167.742 1.00 100.39 836 LEU D O 1
ATOM 5441 N N . LYS D 1 190 ? -84.005 -41.644 168.665 1.00 78.78 837 LYS D N 1
ATOM 5442 C CA . LYS D 1 190 ? -83.344 -42.895 168.331 1.00 82.90 837 LYS D CA 1
ATOM 5443 C C . LYS D 1 190 ? -83.513 -43.180 166.848 1.00 86.69 837 LYS D C 1
ATOM 5444 O O . LYS D 1 190 ? -82.687 -43.854 166.234 1.00 86.24 837 LYS D O 1
ATOM 5446 N N . LYS D 1 191 ? -84.605 -42.670 166.288 1.00 82.04 838 LYS D N 1
ATOM 5447 C CA . LYS D 1 191 ? -84.917 -42.866 164.880 1.00 93.79 838 LYS D CA 1
ATOM 5448 C C . LYS D 1 191 ? -84.007 -42.044 163.976 1.00 98.12 838 LYS D C 1
ATOM 5449 O O . LYS D 1 191 ? -83.791 -42.399 162.818 1.00 99.57 838 LYS D O 1
ATOM 5451 N N . GLU D 1 192 ? -83.481 -40.943 164.506 1.00 92.86 839 GLU D N 1
ATOM 5452 C CA . GLU D 1 192 ? -82.613 -40.071 163.724 1.00 90.85 839 GLU D CA 1
ATOM 5453 C C . GLU D 1 192 ? -81.181 -40.586 163.604 1.00 88.93 839 GLU D C 1
ATOM 5454 O O . GLU D 1 192 ? -80.485 -40.248 162.648 1.00 96.75 839 GLU D O 1
ATOM 5456 N N . LEU D 1 193 ? -80.738 -41.391 164.567 1.00 81.88 840 LEU D N 1
ATOM 5457 C CA . LEU D 1 193 ? -79.398 -41.967 164.492 1.00 96.34 840 LEU D CA 1
ATOM 5458 C C . LEU D 1 193 ? -79.465 -43.302 163.762 1.00 98.55 840 LEU D C 1
ATOM 5459 O O . LEU D 1 193 ? -78.450 -43.821 163.299 1.00 88.02 840 LEU D O 1
ATOM 5464 N N . THR D 1 194 ? -80.671 -43.846 163.642 1.00 97.68 841 THR D N 1
ATOM 5465 C CA . THR D 1 194 ? -80.880 -45.039 162.836 1.00 100.49 841 THR D CA 1
ATOM 5466 C C . THR D 1 194 ? -81.030 -44.672 161.365 1.00 106.66 841 THR D C 1
ATOM 5467 O O . THR D 1 194 ? -81.054 -45.545 160.500 1.00 106.21 841 THR D O 1
ATOM 5469 N N . GLU D 1 195 ? -81.151 -43.375 161.095 1.00 92.03 842 GLU D N 1
ATOM 5470 C CA . GLU D 1 195 ? -81.257 -42.876 159.727 1.00 87.09 842 GLU D CA 1
ATOM 5471 C C . GLU D 1 195 ? -80.001 -42.127 159.283 1.00 99.33 842 GLU D C 1
ATOM 5472 O O . GLU D 1 195 ? -79.623 -42.189 158.113 1.00 108.98 842 GLU D O 1
ATOM 5478 N N . THR D 1 196 ? -79.370 -41.406 160.205 1.00 94.05 843 THR D N 1
ATOM 5479 C CA . THR D 1 196 ? -78.165 -40.658 159.866 1.00 98.20 843 THR D CA 1
ATOM 5480 C C . THR D 1 196 ? -77.041 -41.652 159.619 1.00 98.77 843 THR D C 1
ATOM 5481 O O . THR D 1 196 ? -76.295 -41.539 158.644 1.00 100.20 843 THR D O 1
ATOM 5483 N N . GLU D 1 197 ? -76.915 -42.614 160.528 1.00 93.29 844 GLU D N 1
ATOM 5484 C CA . GLU D 1 197 ? -75.925 -43.675 160.400 1.00 98.76 844 GLU D CA 1
ATOM 5485 C C . GLU D 1 197 ? -76.250 -44.562 159.202 1.00 103.26 844 GLU D C 1
ATOM 5486 O O . GLU D 1 197 ? -75.372 -45.226 158.655 1.00 108.16 844 GLU D O 1
ATOM 5488 N N . LEU D 1 198 ? -77.522 -44.580 158.812 1.00 101.42 845 LEU D N 1
ATOM 5489 C CA . LEU D 1 198 ? -77.966 -45.374 157.672 1.00 106.51 845 LEU D CA 1
ATOM 5490 C C . LEU D 1 198 ? -77.660 -44.668 156.360 1.00 108.58 845 LEU D C 1
ATOM 5491 O O . LEU D 1 198 ? -77.412 -45.311 155.340 1.00 117.04 845 LEU D O 1
ATOM 5493 N N . ALA D 1 199 ? -77.688 -43.341 156.392 1.00 104.61 846 ALA D N 1
ATOM 5494 C CA . ALA D 1 199 ? -77.361 -42.541 155.222 1.00 102.62 846 ALA D CA 1
ATOM 5495 C C . ALA D 1 199 ? -75.879 -42.678 154.900 1.00 104.28 846 ALA D C 1
ATOM 5496 O O . ALA D 1 199 ? -75.461 -42.518 153.753 1.00 103.26 846 ALA D O 1
ATOM 5498 N N . LEU D 1 200 ? -75.094 -42.969 155.932 1.00 107.17 847 LEU D N 1
ATOM 5499 C CA . LEU D 1 200 ? -73.653 -43.133 155.802 1.00 99.93 847 LEU D CA 1
ATOM 5500 C C . LEU D 1 200 ? -73.267 -44.376 155.005 1.00 108.75 847 LEU D C 1
ATOM 5501 O O . LEU D 1 200 ? -72.147 -44.462 154.510 1.00 110.85 847 LEU D O 1
ATOM 5506 N N . LYS D 1 201 ? -74.184 -45.332 154.876 1.00 110.54 848 LYS D N 1
ATOM 5507 C CA . LYS D 1 201 ? -73.885 -46.532 154.102 1.00 120.00 848 LYS D CA 1
ATOM 5508 C C . LYS D 1 201 ? -74.408 -46.414 152.677 1.00 119.20 848 LYS D C 1
ATOM 5509 O O . LYS D 1 201 ? -74.280 -47.345 151.885 1.00 123.42 848 LYS D O 1
ATOM 5511 N N . GLU D 1 202 ? -75.016 -45.275 152.361 1.00 115.97 849 GLU D N 1
ATOM 5512 C CA . GLU D 1 202 ? -75.197 -44.889 150.970 1.00 116.26 849 GLU D CA 1
ATOM 5513 C C . GLU D 1 202 ? -74.181 -43.786 150.698 1.00 111.23 849 GLU D C 1
ATOM 5514 O O . GLU D 1 202 ? -74.044 -43.297 149.575 1.00 110.19 849 GLU D O 1
ATOM 5520 N N . ALA D 1 203 ? -73.459 -43.406 151.748 1.00 103.47 850 ALA D N 1
ATOM 5521 C CA . ALA D 1 203 ? -72.363 -42.462 151.611 1.00 97.31 850 ALA D CA 1
ATOM 5522 C C . ALA D 1 203 ? -71.027 -43.184 151.610 1.00 101.41 850 ALA D C 1
ATOM 5523 O O . ALA D 1 203 ? -70.120 -42.808 150.873 1.00 101.77 850 ALA D O 1
ATOM 5525 N N . LYS D 1 204 ? -70.898 -44.215 152.441 1.00 98.03 851 LYS D N 1
ATOM 5526 C CA . LYS D 1 204 ? -69.692 -45.026 152.400 1.00 101.22 851 LYS D CA 1
ATOM 5527 C C . LYS D 1 204 ? -69.693 -45.828 151.114 1.00 107.79 851 LYS D C 1
ATOM 5528 O O . LYS D 1 204 ? -68.651 -46.029 150.503 1.00 101.10 851 LYS D O 1
ATOM 5530 N N . GLU D 1 205 ? -70.878 -46.278 150.708 1.00 111.67 852 GLU D N 1
ATOM 5531 C CA . GLU D 1 205 ? -71.043 -47.007 149.456 1.00 114.60 852 GLU D CA 1
ATOM 5532 C C . GLU D 1 205 ? -70.736 -46.124 148.252 1.00 109.02 852 GLU D C 1
ATOM 5533 O O . GLU D 1 205 ? -70.221 -46.595 147.239 1.00 104.20 852 GLU D O 1
ATOM 5535 N N . ASP D 1 206 ? -71.064 -44.842 148.371 1.00 104.73 853 ASP D N 1
ATOM 5536 C CA . ASP D 1 206 ? -70.826 -43.889 147.295 1.00 101.52 853 ASP D CA 1
ATOM 5537 C C . ASP D 1 206 ? -69.373 -43.453 147.304 1.00 109.01 853 ASP D C 1
ATOM 5538 O O . ASP D 1 206 ? -68.750 -43.317 146.251 1.00 108.32 853 ASP D O 1
ATOM 5540 N N . LEU D 1 207 ? -68.847 -43.217 148.500 1.00 104.46 854 LEU D N 1
ATOM 5541 C CA . LEU D 1 207 ? -67.461 -42.806 148.652 1.00 96.50 854 LEU D CA 1
ATOM 5542 C C . LEU D 1 207 ? -66.550 -43.925 148.171 1.00 101.26 854 LEU D C 1
ATOM 5543 O O . LEU D 1 207 ? -65.585 -43.679 147.456 1.00 101.85 854 LEU D O 1
ATOM 5545 N N . SER D 1 208 ? -66.884 -45.157 148.552 1.00 96.24 855 SER D N 1
ATOM 5546 C CA . SER D 1 208 ? -66.059 -46.324 148.244 1.00 107.57 855 SER D CA 1
ATOM 5547 C C . SER D 1 208 ? -65.899 -46.594 146.757 1.00 112.14 855 SER D C 1
ATOM 5548 O O . SER D 1 208 ? -64.824 -47.000 146.318 1.00 114.03 855 SER D O 1
ATOM 5551 N N . PHE D 1 209 ? -66.959 -46.391 145.981 1.00 105.65 856 PHE D N 1
ATOM 5552 C CA . PHE D 1 209 ? -66.878 -46.679 144.558 1.00 102.27 856 PHE D CA 1
ATOM 5553 C C . PHE D 1 209 ? -65.993 -45.650 143.875 1.00 106.66 856 PHE D C 1
ATOM 5554 O O . PHE D 1 209 ? -65.093 -46.006 143.120 1.00 107.62 856 PHE D O 1
ATOM 5556 N N . LEU D 1 210 ? -66.234 -44.376 144.164 1.00 109.92 857 LEU D N 1
ATOM 5557 C CA . LEU D 1 210 ? -65.486 -43.299 143.529 1.00 105.75 857 LEU D CA 1
ATOM 5558 C C . LEU D 1 210 ? -64.026 -43.286 143.972 1.00 114.66 857 LEU D C 1
ATOM 5559 O O . LEU D 1 210 ? -63.127 -43.137 143.146 1.00 114.19 857 LEU D O 1
ATOM 5561 N N . THR D 1 211 ? -63.796 -43.461 145.273 1.00 113.24 858 THR D N 1
ATOM 5562 C CA . THR D 1 211 ? -62.448 -43.384 145.836 1.00 106.95 858 THR D CA 1
ATOM 5563 C C . THR D 1 211 ? -61.612 -44.592 145.420 1.00 110.23 858 THR D C 1
ATOM 5564 O O . THR D 1 211 ? -60.399 -44.621 145.625 1.00 108.80 858 THR D O 1
ATOM 5568 N N . SER D 1 212 ? -62.272 -45.587 144.836 1.00 106.23 859 SER D N 1
ATOM 5569 C CA . SER D 1 212 ? -61.580 -46.735 144.273 1.00 106.52 859 SER D CA 1
ATOM 5570 C C . SER D 1 212 ? -61.408 -46.546 142.771 1.00 117.58 859 SER D C 1
ATOM 5571 O O . SER D 1 212 ? -60.801 -47.380 142.099 1.00 121.31 859 SER D O 1
ATOM 5573 N N . GLU D 1 213 ? -61.955 -45.450 142.250 1.00 119.38 860 GLU D N 1
ATOM 5574 C CA . GLU D 1 213 ? -61.736 -45.083 140.857 1.00 110.98 860 GLU D CA 1
ATOM 5575 C C . GLU D 1 213 ? -60.754 -43.920 140.753 1.00 111.28 860 GLU D C 1
ATOM 5576 O O . GLU D 1 213 ? -60.225 -43.645 139.677 1.00 114.52 860 GLU D O 1
ATOM 5590 N N . SER D 1 215 ? -58.029 -44.094 141.853 1.00 121.91 862 SER D N 1
ATOM 5591 C CA . SER D 1 215 ? -56.758 -44.801 141.826 1.00 116.78 862 SER D CA 1
ATOM 5592 C C . SER D 1 215 ? -56.716 -45.798 140.672 1.00 120.55 862 SER D C 1
ATOM 5593 O O . SER D 1 215 ? -55.691 -46.436 140.428 1.00 117.86 862 SER D O 1
ATOM 5596 N N . SER D 1 216 ? -57.838 -45.933 139.971 1.00 123.15 863 SER D N 1
ATOM 5597 C CA . SER D 1 216 ? -57.913 -46.799 138.800 1.00 121.43 863 SER D CA 1
ATOM 5598 C C . SER D 1 216 ? -57.767 -46.033 137.486 1.00 120.45 863 SER D C 1
ATOM 5599 O O . SER D 1 216 ? -57.322 -46.591 136.484 1.00 115.73 863 SER D O 1
ATOM 5601 N N . SER D 1 217 ? -58.147 -44.758 137.494 1.00 126.37 864 SER D N 1
ATOM 5602 C CA . SER D 1 217 ? -58.012 -43.909 136.313 1.00 124.48 864 SER D CA 1
ATOM 5603 C C . SER D 1 217 ? -56.663 -43.197 136.271 1.00 124.93 864 SER D C 1
ATOM 5604 O O . SER D 1 217 ? -56.067 -43.043 135.204 1.00 135.71 864 SER D O 1
ATOM 5606 N N . THR D 1 218 ? -56.200 -42.751 137.436 1.00 122.59 865 THR D N 1
ATOM 5607 C CA . THR D 1 218 ? -54.916 -42.063 137.559 1.00 135.85 865 THR D CA 1
ATOM 5608 C C . THR D 1 218 ? -53.758 -42.946 137.103 1.00 141.19 865 THR D C 1
ATOM 5609 O O . THR D 1 218 ? -52.743 -42.450 136.613 1.00 143.90 865 THR D O 1
ATOM 5613 N N . SER D 1 219 ? -53.917 -44.255 137.274 1.00 134.03 866 SER D N 1
ATOM 5614 C CA . SER D 1 219 ? -52.924 -45.224 136.828 1.00 129.62 866 SER D CA 1
ATOM 5615 C C . SER D 1 219 ? -52.874 -45.296 135.304 1.00 124.62 866 SER D C 1
ATOM 5616 O O . SER D 1 219 ? -51.942 -45.864 134.730 1.00 121.13 866 SER D O 1
ATOM 5618 N N . GLY D 1 220 ? -53.888 -44.729 134.657 1.00 119.44 867 GLY D N 1
ATOM 5619 C CA . GLY D 1 220 ? -53.949 -44.681 133.209 1.00 99.13 867 GLY D CA 1
ATOM 5620 C C . GLY D 1 220 ? -53.136 -43.529 132.654 1.00 97.73 867 GLY D C 1
ATOM 5621 O O . GLY D 1 220 ? -52.669 -43.580 131.515 1.00 97.21 867 GLY D O 1
ATOM 5622 N N . GLU D 1 221 ? -52.975 -42.478 133.454 1.00 95.53 868 GLU D N 1
ATOM 5623 C CA . GLU D 1 221 ? -52.192 -41.323 133.032 1.00 99.92 868 GLU D CA 1
ATOM 5624 C C . GLU D 1 221 ? -50.724 -41.711 132.904 1.00 101.86 868 GLU D C 1
ATOM 5625 O O . GLU D 1 221 ? -50.015 -41.211 132.034 1.00 93.81 868 GLU D O 1
ATOM 5627 N N . GLU D 1 222 ? -50.276 -42.601 133.784 1.00 106.74 869 GLU D N 1
ATOM 5628 C CA . GLU D 1 222 ? -48.907 -43.099 133.747 1.00 108.01 869 GLU D CA 1
ATOM 5629 C C . GLU D 1 222 ? -48.778 -44.129 132.623 1.00 104.93 869 GLU D C 1
ATOM 5630 O O . GLU D 1 222 ? -47.675 -44.485 132.206 1.00 105.41 869 GLU D O 1
ATOM 5636 N N . LYS D 1 223 ? -49.921 -44.592 132.122 1.00 102.28 870 LYS D N 1
ATOM 5637 C CA . LYS D 1 223 ? -49.945 -45.574 131.044 1.00 103.05 870 LYS D CA 1
ATOM 5638 C C . LYS D 1 223 ? -50.011 -44.932 129.659 1.00 101.73 870 LYS D C 1
ATOM 5639 O O . LYS D 1 223 ? -49.619 -45.545 128.668 1.00 99.36 870 LYS D O 1
ATOM 5641 N N . LEU D 1 224 ? -50.522 -43.706 129.593 1.00 98.70 871 LEU D N 1
ATOM 5642 C CA . LEU D 1 224 ? -50.634 -42.990 128.325 1.00 98.48 871 LEU D CA 1
ATOM 5643 C C . LEU D 1 224 ? -49.513 -41.975 128.147 1.00 91.87 871 LEU D C 1
ATOM 5644 O O . LEU D 1 224 ? -48.844 -41.965 127.115 1.00 88.63 871 LEU D O 1
ATOM 5649 N N . GLU D 1 225 ? -49.322 -41.116 129.146 1.00 89.34 872 GLU D N 1
ATOM 5650 C CA . GLU D 1 225 ? -48.299 -40.074 129.085 1.00 84.13 872 GLU D CA 1
ATOM 5651 C C . GLU D 1 225 ? -46.907 -40.678 128.933 1.00 80.99 872 GLU D C 1
ATOM 5652 O O . GLU D 1 225 ? -45.985 -40.017 128.454 1.00 87.79 872 GLU D O 1
ATOM 5654 N N . GLU D 1 226 ? -46.757 -41.928 129.361 1.00 74.88 873 GLU D N 1
ATOM 5655 C CA . GLU D 1 226 ? -45.524 -42.667 129.134 1.00 89.27 873 GLU D CA 1
ATOM 5656 C C . GLU D 1 226 ? -45.374 -42.941 127.641 1.00 98.91 873 GLU D C 1
ATOM 5657 O O . GLU D 1 226 ? -44.327 -42.671 127.049 1.00 101.61 873 GLU D O 1
ATOM 5663 N N . ALA D 1 227 ? -46.425 -43.493 127.043 1.00 92.93 874 ALA D N 1
ATOM 5664 C CA . ALA D 1 227 ? -46.420 -43.809 125.621 1.00 81.07 874 ALA D CA 1
ATOM 5665 C C . ALA D 1 227 ? -46.485 -42.541 124.774 1.00 83.56 874 ALA D C 1
ATOM 5666 O O . ALA D 1 227 ? -45.848 -42.454 123.724 1.00 85.30 874 ALA D O 1
ATOM 5668 N N . ALA D 1 228 ? -47.278 -41.573 125.226 1.00 80.84 875 ALA D N 1
ATOM 5669 C CA . ALA D 1 228 ? -47.463 -40.323 124.498 1.00 72.52 875 ALA D CA 1
ATOM 5670 C C . ALA D 1 228 ? -46.162 -39.541 124.395 1.00 68.81 875 ALA D C 1
ATOM 5671 O O . ALA D 1 228 ? -45.928 -38.843 123.414 1.00 77.62 875 ALA D O 1
ATOM 5673 N N . LYS D 1 229 ? -45.315 -39.654 125.411 1.00 74.25 876 LYS D N 1
ATOM 5674 C CA . LYS D 1 229 ? -44.022 -38.989 125.373 1.00 83.47 876 LYS D CA 1
ATOM 5675 C C . LYS D 1 229 ? -43.074 -39.787 124.492 1.00 88.87 876 LYS D C 1
ATOM 5676 O O . LYS D 1 229 ? -42.127 -39.243 123.926 1.00 86.42 876 LYS D O 1
ATOM 5678 N N . HIS D 1 230 ? -43.336 -41.086 124.394 1.00 89.84 877 HIS D N 1
ATOM 5679 C CA . HIS D 1 230 ? -42.523 -41.980 123.583 1.00 92.02 877 HIS D CA 1
ATOM 5680 C C . HIS D 1 230 ? -42.977 -41.921 122.126 1.00 89.39 877 HIS D C 1
ATOM 5681 O O . HIS D 1 230 ? -42.176 -42.122 121.214 1.00 93.13 877 HIS D O 1
ATOM 5688 N N . LYS D 1 231 ? -44.266 -41.660 121.914 1.00 82.63 878 LYS D N 1
ATOM 5689 C CA . LYS D 1 231 ? -44.787 -41.465 120.565 1.00 69.73 878 LYS D CA 1
ATOM 5690 C C . LYS D 1 231 ? -44.352 -40.083 120.105 1.00 72.84 878 LYS D C 1
ATOM 5691 O O . LYS D 1 231 ? -44.257 -39.807 118.908 1.00 78.13 878 LYS D O 1
ATOM 5693 N N . LEU D 1 232 ? -44.083 -39.225 121.085 1.00 72.44 879 LEU D N 1
ATOM 5694 C CA . LEU D 1 232 ? -43.572 -37.887 120.839 1.00 65.88 879 LEU D CA 1
ATOM 5695 C C . LEU D 1 232 ? -42.115 -38.053 120.449 1.00 67.91 879 LEU D C 1
ATOM 5696 O O . LEU D 1 232 ? -41.602 -37.348 119.581 1.00 55.75 879 LEU D O 1
ATOM 5701 N N . ASN D 1 233 ? -41.451 -38.985 121.127 1.00 74.02 880 ASN D N 1
ATOM 5702 C CA . ASN D 1 233 ? -40.049 -39.272 120.876 1.00 81.52 880 ASN D CA 1
ATOM 5703 C C . ASN D 1 233 ? -39.882 -39.786 119.449 1.00 77.62 880 ASN D C 1
ATOM 5704 O O . ASN D 1 233 ? -38.882 -39.499 118.798 1.00 78.01 880 ASN D O 1
ATOM 5709 N N . ASP D 1 234 ? -40.869 -40.540 118.965 1.00 68.03 881 ASP D N 1
ATOM 5710 C CA . ASP D 1 234 ? -40.876 -40.994 117.576 1.00 66.64 881 ASP D CA 1
ATOM 5711 C C . ASP D 1 234 ? -41.043 -39.807 116.635 1.00 63.33 881 ASP D C 1
ATOM 5712 O O . ASP D 1 234 ? -40.458 -39.764 115.554 1.00 59.75 881 ASP D O 1
ATOM 5717 N N . LYS D 1 235 ? -41.848 -38.846 117.073 1.00 59.23 882 LYS D N 1
ATOM 5718 C CA . LYS D 1 235 ? -42.157 -37.652 116.299 1.00 60.87 882 LYS D CA 1
ATOM 5719 C C . LYS D 1 235 ? -40.929 -36.760 116.121 1.00 67.38 882 LYS D C 1
ATOM 5720 O O . LYS D 1 235 ? -40.634 -36.321 115.010 1.00 73.41 882 LYS D O 1
ATOM 5726 N N . THR D 1 236 ? -40.205 -36.516 117.210 1.00 63.73 883 THR D N 1
ATOM 5727 C CA . THR D 1 236 ? -39.056 -35.614 117.179 1.00 68.10 883 THR D CA 1
ATOM 5728 C C . THR D 1 236 ? -37.887 -36.134 116.333 1.00 68.98 883 THR D C 1
ATOM 5729 O O . THR D 1 236 ? -37.266 -35.360 115.601 1.00 69.62 883 THR D O 1
ATOM 5733 N N . LYS D 1 237 ? -37.585 -37.429 116.418 1.00 63.98 884 LYS D N 1
ATOM 5734 C CA . LYS D 1 237 ? -36.468 -37.978 115.646 1.00 67.85 884 LYS D CA 1
ATOM 5735 C C . LYS D 1 237 ? -36.789 -37.981 114.154 1.00 61.47 884 LYS D C 1
ATOM 5736 O O . LYS D 1 237 ? -35.888 -37.882 113.319 1.00 58.08 884 LYS D O 1
ATOM 5742 N N . THR D 1 238 ? -38.073 -38.097 113.824 1.00 54.39 885 THR D N 1
ATOM 5743 C CA . THR D 1 238 ? -38.512 -38.089 112.431 1.00 57.39 885 THR D CA 1
ATOM 5744 C C . THR D 1 238 ? -38.443 -36.689 111.833 1.00 61.11 885 THR D C 1
ATOM 5745 O O . THR D 1 238 ? -38.212 -36.536 110.632 1.00 62.55 885 THR D O 1
ATOM 5749 N N . ILE D 1 239 ? -38.643 -35.669 112.665 1.00 64.39 886 ILE D N 1
ATOM 5750 C CA . ILE D 1 239 ? -38.571 -34.294 112.185 1.00 67.30 886 ILE D CA 1
ATOM 5751 C C . ILE D 1 239 ? -37.120 -33.936 111.886 1.00 78.30 886 ILE D C 1
ATOM 5752 O O . ILE D 1 239 ? -36.837 -33.195 110.945 1.00 80.00 886 ILE D O 1
ATOM 5757 N N . GLU D 1 240 ? -36.199 -34.498 112.662 1.00 77.99 887 GLU D N 1
ATOM 5758 C CA . GLU D 1 240 ? -34.783 -34.229 112.457 1.00 82.97 887 GLU D CA 1
ATOM 5759 C C . GLU D 1 240 ? -34.219 -35.043 111.296 1.00 73.98 887 GLU D C 1
ATOM 5760 O O . GLU D 1 240 ? -33.279 -34.606 110.641 1.00 67.89 887 GLU D O 1
ATOM 5766 N N . LEU D 1 241 ? -34.790 -36.221 111.047 1.00 60.33 888 LEU D N 1
ATOM 5767 C CA . LEU D 1 241 ? -34.396 -37.035 109.897 1.00 53.60 888 LEU D CA 1
ATOM 5768 C C . LEU D 1 241 ? -34.764 -36.330 108.596 1.00 62.82 888 LEU D C 1
ATOM 5769 O O . LEU D 1 241 ? -33.933 -36.203 107.693 1.00 72.75 888 LEU D O 1
ATOM 5774 N N . ILE D 1 242 ? -36.024 -35.913 108.493 1.00 59.18 889 ILE D N 1
ATOM 5775 C CA . ILE D 1 242 ? -36.490 -35.162 107.335 1.00 66.04 889 ILE D CA 1
ATOM 5776 C C . ILE D 1 242 ? -35.636 -33.912 107.186 1.00 78.97 889 ILE D C 1
ATOM 5777 O O . ILE D 1 242 ? -35.203 -33.566 106.086 1.00 86.84 889 ILE D O 1
ATOM 5779 N N . ALA D 1 243 ? -35.422 -33.228 108.307 1.00 60.38 890 ALA D N 1
ATOM 5780 C CA . ALA D 1 243 ? -34.583 -32.040 108.344 1.00 55.95 890 ALA D CA 1
ATOM 5781 C C . ALA D 1 243 ? -33.155 -32.377 107.929 1.00 71.95 890 ALA D C 1
ATOM 5782 O O . ALA D 1 243 ? -32.469 -31.555 107.324 1.00 83.08 890 ALA D O 1
ATOM 5784 N N . LEU D 1 244 ? -32.708 -33.583 108.274 1.00 70.91 891 LEU D N 1
ATOM 5785 C CA . LEU D 1 244 ? -31.378 -34.042 107.890 1.00 77.48 891 LEU D CA 1
ATOM 5786 C C . LEU D 1 244 ? -31.357 -34.396 106.412 1.00 73.84 891 LEU D C 1
ATOM 5787 O O . LEU D 1 244 ? -30.438 -34.010 105.690 1.00 78.85 891 LEU D O 1
ATOM 5792 N N . ARG D 1 245 ? -32.365 -35.145 105.976 1.00 67.54 892 ARG D N 1
ATOM 5793 C CA . ARG D 1 245 ? -32.451 -35.587 104.589 1.00 64.45 892 ARG D CA 1
ATOM 5794 C C . ARG D 1 245 ? -32.513 -34.391 103.644 1.00 71.74 892 ARG D C 1
ATOM 5795 O O . ARG D 1 245 ? -31.999 -34.451 102.527 1.00 72.17 892 ARG D O 1
ATOM 5797 N N . ARG D 1 246 ? -33.156 -33.315 104.092 1.00 63.55 893 ARG D N 1
ATOM 5798 C CA . ARG D 1 246 ? -33.223 -32.081 103.314 1.00 65.09 893 ARG D CA 1
ATOM 5799 C C . ARG D 1 246 ? -31.842 -31.455 103.139 1.00 90.34 893 ARG D C 1
ATOM 5800 O O . ARG D 1 246 ? -31.547 -30.877 102.093 1.00 85.36 893 ARG D O 1
ATOM 5808 N N . ASP D 1 247 ? -31.005 -31.555 104.169 1.00 93.25 894 ASP D N 1
ATOM 5809 C CA . ASP D 1 247 ? -29.654 -31.010 104.091 1.00 96.48 894 ASP D CA 1
ATOM 5810 C C . ASP D 1 247 ? -28.738 -31.887 103.238 1.00 91.86 894 ASP D C 1
ATOM 5811 O O . ASP D 1 247 ? -27.819 -31.380 102.603 1.00 90.18 894 ASP D O 1
ATOM 5816 N N . GLN D 1 248 ? -28.990 -33.195 103.212 1.00 85.92 895 GLN D N 1
ATOM 5817 C CA . GLN D 1 248 ? -28.173 -34.102 102.406 1.00 79.94 895 GLN D CA 1
ATOM 5818 C C . GLN D 1 248 ? -28.395 -33.897 100.911 1.00 64.64 895 GLN D C 1
ATOM 5819 O O . GLN D 1 248 ? -27.512 -34.170 100.097 1.00 50.77 895 GLN D O 1
ATOM 5825 N N . ARG D 1 249 ? -29.580 -33.408 100.564 1.00 69.00 896 ARG D N 1
ATOM 5826 C CA . ARG D 1 249 ? -29.982 -33.250 99.173 1.00 73.63 896 ARG D CA 1
ATOM 5827 C C . ARG D 1 249 ? -29.717 -31.837 98.668 1.00 73.86 896 ARG D C 1
ATOM 5828 O O . ARG D 1 249 ? -29.565 -31.619 97.466 1.00 67.66 896 ARG D O 1
ATOM 5836 N N . ILE D 1 250 ? -29.679 -30.877 99.585 1.00 76.98 897 ILE D N 1
ATOM 5837 C CA . ILE D 1 250 ? -29.432 -29.495 99.206 1.00 70.58 897 ILE D CA 1
ATOM 5838 C C . ILE D 1 250 ? -27.996 -29.332 98.716 1.00 73.68 897 ILE D C 1
ATOM 5839 O O . ILE D 1 250 ? -27.694 -28.413 97.954 1.00 86.09 897 ILE D O 1
ATOM 5841 N N . LYS D 1 251 ? -27.115 -30.223 99.165 1.00 69.97 898 LYS D N 1
ATOM 5842 C CA . LYS D 1 251 ? -25.719 -30.207 98.736 1.00 70.71 898 LYS D CA 1
ATOM 5843 C C . LYS D 1 251 ? -25.540 -30.914 97.395 1.00 69.77 898 LYS D C 1
ATOM 5844 O O . LYS D 1 251 ? -24.570 -30.664 96.683 1.00 76.49 898 LYS D O 1
ATOM 5850 N N . LEU D 1 252 ? -26.476 -31.797 97.055 1.00 68.14 899 LEU D N 1
ATOM 5851 C CA . LEU D 1 252 ? -26.422 -32.515 95.785 1.00 66.75 899 LEU D CA 1
ATOM 5852 C C . LEU D 1 252 ? -27.222 -31.772 94.720 1.00 66.24 899 LEU D C 1
ATOM 5853 O O . LEU D 1 252 ? -26.922 -31.876 93.529 1.00 63.28 899 LEU D O 1
ATOM 5858 N N . GLN D 1 253 ? -28.243 -31.031 95.146 1.00 58.85 900 GLN D N 1
ATOM 5859 C CA . GLN D 1 253 ? -29.019 -30.225 94.213 1.00 47.37 900 GLN D CA 1
ATOM 5860 C C . GLN D 1 253 ? -28.144 -29.072 93.749 1.00 54.24 900 GLN D C 1
ATOM 5861 O O . GLN D 1 253 ? -28.360 -28.502 92.684 1.00 61.62 900 GLN D O 1
ATOM 5867 N N . HIS D 1 254 ? -27.153 -28.736 94.568 1.00 56.20 901 HIS D N 1
ATOM 5868 C CA . HIS D 1 254 ? -26.136 -27.771 94.191 1.00 56.76 901 HIS D CA 1
ATOM 5869 C C . HIS D 1 254 ? -25.056 -28.457 93.362 1.00 53.40 901 HIS D C 1
ATOM 5870 O O . HIS D 1 254 ? -24.360 -27.813 92.571 1.00 44.42 901 HIS D O 1
ATOM 5872 N N . GLY D 1 255 ? -24.922 -29.767 93.549 1.00 54.74 902 GLY D N 1
ATOM 5873 C CA . GLY D 1 255 ? -23.942 -30.545 92.814 1.00 53.03 902 GLY D CA 1
ATOM 5874 C C . GLY D 1 255 ? -24.306 -30.802 91.365 1.00 50.17 902 GLY D C 1
ATOM 5875 O O . GLY D 1 255 ? -23.438 -30.748 90.491 1.00 47.16 902 GLY D O 1
ATOM 5876 N N . LEU D 1 256 ? -25.577 -31.096 91.104 1.00 45.84 903 LEU D N 1
ATOM 5877 C CA . LEU D 1 256 ? -26.010 -31.365 89.739 1.00 44.90 903 LEU D CA 1
ATOM 5878 C C . LEU D 1 256 ? -25.903 -30.098 88.900 1.00 53.17 903 LEU D C 1
ATOM 5879 O O . LEU D 1 256 ? -25.684 -30.159 87.691 1.00 44.16 903 LEU D O 1
ATOM 5881 N N . ASP D 1 257 ? -26.052 -28.952 89.560 1.00 48.51 904 ASP D N 1
ATOM 5882 C CA . ASP D 1 257 ? -25.961 -27.654 88.901 1.00 50.01 904 ASP D CA 1
ATOM 5883 C C . ASP D 1 257 ? -24.565 -27.377 88.351 1.00 49.91 904 ASP D C 1
ATOM 5884 O O . ASP D 1 257 ? -24.422 -26.814 87.266 1.00 45.33 904 ASP D O 1
ATOM 5889 N N . THR D 1 258 ? -23.540 -27.776 89.099 1.00 50.03 905 THR D N 1
ATOM 5890 C CA . THR D 1 258 ? -22.161 -27.548 88.675 1.00 48.12 905 THR D CA 1
ATOM 5891 C C . THR D 1 258 ? -21.801 -28.507 87.549 1.00 51.63 905 THR D C 1
ATOM 5892 O O . THR D 1 258 ? -21.292 -28.088 86.511 1.00 43.82 905 THR D O 1
ATOM 5896 N N . TYR D 1 259 ? -22.076 -29.791 87.760 1.00 49.63 906 TYR D N 1
ATOM 5897 C CA . TYR D 1 259 ? -21.753 -30.821 86.781 1.00 39.38 906 TYR D CA 1
ATOM 5898 C C . TYR D 1 259 ? -22.470 -30.573 85.456 1.00 44.19 906 TYR D C 1
ATOM 5899 O O . TYR D 1 259 ? -21.907 -30.809 84.386 1.00 52.13 906 TYR D O 1
ATOM 5901 N N . GLU D 1 260 ? -23.715 -30.110 85.536 1.00 39.83 907 GLU D N 1
ATOM 5902 C CA . GLU D 1 260 ? -24.505 -29.842 84.340 1.00 50.48 907 GLU D CA 1
ATOM 5903 C C . GLU D 1 260 ? -24.014 -28.578 83.654 1.00 51.29 907 GLU D C 1
ATOM 5904 O O . GLU D 1 260 ? -24.183 -28.412 82.448 1.00 47.99 907 GLU D O 1
ATOM 5906 N N . ARG D 1 261 ? -23.405 -27.689 84.431 1.00 49.91 908 ARG D N 1
ATOM 5907 C CA . ARG D 1 261 ? -22.855 -26.459 83.883 1.00 42.39 908 ARG D CA 1
ATOM 5908 C C . ARG D 1 261 ? -21.493 -26.724 83.258 1.00 53.79 908 ARG D C 1
ATOM 5909 O O . ARG D 1 261 ? -21.155 -26.148 82.222 1.00 58.66 908 ARG D O 1
ATOM 5911 N N . GLU D 1 262 ? -20.711 -27.589 83.900 1.00 58.97 909 GLU D N 1
ATOM 5912 C CA . GLU D 1 262 ? -19.387 -27.948 83.403 1.00 52.25 909 GLU D CA 1
ATOM 5913 C C . GLU D 1 262 ? -19.461 -28.587 82.019 1.00 57.02 909 GLU D C 1
ATOM 5914 O O . GLU D 1 262 ? -18.550 -28.432 81.209 1.00 58.32 909 GLU D O 1
ATOM 5920 N N . LEU D 1 263 ? -20.555 -29.296 81.756 1.00 54.59 910 LEU D N 1
ATOM 5921 C CA . LEU D 1 263 ? -20.753 -29.966 80.476 1.00 61.57 910 LEU D CA 1
ATOM 5922 C C . LEU D 1 263 ? -21.142 -28.988 79.374 1.00 68.32 910 LEU D C 1
ATOM 5923 O O . LEU D 1 263 ? -20.756 -29.162 78.218 1.00 67.40 910 LEU D O 1
ATOM 5925 N N . LYS D 1 264 ? -21.918 -27.971 79.738 1.00 62.03 911 LYS D N 1
ATOM 5926 C CA . LYS D 1 264 ? -22.429 -27.003 78.774 1.00 51.32 911 LYS D CA 1
ATOM 5927 C C . LYS D 1 264 ? -21.298 -26.245 78.086 1.00 61.11 911 LYS D C 1
ATOM 5928 O O . LYS D 1 264 ? -21.446 -25.795 76.949 1.00 68.15 911 LYS D O 1
ATOM 5930 N N . GLU D 1 265 ? -20.175 -26.101 78.786 1.00 64.62 912 GLU D N 1
ATOM 5931 C CA . GLU D 1 265 ? -18.999 -25.444 78.231 1.00 75.37 912 GLU D CA 1
ATOM 5932 C C . GLU D 1 265 ? -18.139 -26.452 77.477 1.00 84.51 912 GLU D C 1
ATOM 5933 O O . GLU D 1 265 ? -17.602 -26.144 76.412 1.00 88.75 912 GLU D O 1
ATOM 5943 N N . LYS D 1 267 ? -19.210 -29.337 75.957 1.00 80.82 914 LYS D N 1
ATOM 5944 C CA . LYS D 1 267 ? -19.899 -29.651 74.709 1.00 85.01 914 LYS D CA 1
ATOM 5945 C C . LYS D 1 267 ? -19.991 -28.429 73.793 1.00 88.83 914 LYS D C 1
ATOM 5946 O O . LYS D 1 267 ? -20.416 -28.537 72.642 1.00 100.27 914 LYS D O 1
ATOM 5952 N N . ARG D 1 268 ? -19.596 -27.270 74.315 1.00 79.07 915 ARG D N 1
ATOM 5953 C CA . ARG D 1 268 ? -19.502 -26.049 73.523 1.00 85.00 915 ARG D CA 1
ATOM 5954 C C . ARG D 1 268 ? -18.084 -25.937 72.994 1.00 89.99 915 ARG D C 1
ATOM 5955 O O . ARG D 1 268 ? -17.859 -25.602 71.832 1.00 92.97 915 ARG D O 1
ATOM 5963 N N . LEU D 1 269 ? -17.127 -26.206 73.879 1.00 82.19 916 LEU D N 1
ATOM 5964 C CA . LEU D 1 269 ? -15.717 -26.173 73.524 1.00 85.86 916 LEU D CA 1
ATOM 5965 C C . LEU D 1 269 ? -15.461 -27.236 72.472 1.00 103.91 916 LEU D C 1
ATOM 5966 O O . LEU D 1 269 ? -14.637 -27.049 71.581 1.00 115.88 916 LEU D O 1
ATOM 5968 N N . TYR D 1 270 ? -16.171 -28.355 72.592 1.00 97.45 917 TYR D N 1
ATOM 5969 C CA . TYR D 1 270 ? -16.095 -29.421 71.608 1.00 107.91 917 TYR D CA 1
ATOM 5970 C C . TYR D 1 270 ? -16.675 -28.915 70.300 1.00 114.20 917 TYR D C 1
ATOM 5971 O O . TYR D 1 270 ? -16.157 -29.214 69.229 1.00 123.01 917 TYR D O 1
ATOM 5980 N N . LYS D 1 271 ? -17.754 -28.143 70.402 1.00 107.32 918 LYS D N 1
ATOM 5981 C CA . LYS D 1 271 ? -18.414 -27.572 69.233 1.00 105.76 918 LYS D CA 1
ATOM 5982 C C . LYS D 1 271 ? -17.560 -26.461 68.631 1.00 116.43 918 LYS D C 1
ATOM 5983 O O . LYS D 1 271 ? -17.546 -26.268 67.414 1.00 129.00 918 LYS D O 1
ATOM 5985 N N . GLN D 1 272 ? -16.862 -25.723 69.493 1.00 109.76 919 GLN D N 1
ATOM 5986 C CA . GLN D 1 272 ? -15.971 -24.661 69.041 1.00 112.04 919 GLN D CA 1
ATOM 5987 C C . GLN D 1 272 ? -14.706 -25.317 68.491 1.00 132.62 919 GLN D C 1
ATOM 5988 O O . GLN D 1 272 ? -13.959 -24.714 67.718 1.00 146.80 919 GLN D O 1
ATOM 5994 N N . LYS D 1 273 ? -14.476 -26.562 68.898 1.00 129.83 920 LYS D N 1
ATOM 5995 C CA . LYS D 1 273 ? -13.367 -27.353 68.377 1.00 135.73 920 LYS D CA 1
ATOM 5996 C C . LYS D 1 273 ? -13.851 -28.146 67.169 1.00 145.67 920 LYS D C 1
ATOM 5997 O O . LYS D 1 273 ? -13.065 -28.506 66.292 1.00 158.14 920 LYS D O 1
ATOM 5999 N N . THR D 1 274 ? -15.150 -28.436 67.144 1.00 139.21 921 THR D N 1
ATOM 6000 C CA . THR D 1 274 ? -15.756 -29.131 66.014 1.00 142.83 921 THR D CA 1
ATOM 6001 C C . THR D 1 274 ? -15.918 -28.171 64.846 1.00 147.52 921 THR D C 1
ATOM 6002 O O . THR D 1 274 ? -15.931 -28.588 63.689 1.00 158.35 921 THR D O 1
ATOM 6004 N N . THR D 1 275 ? -16.044 -26.882 65.154 1.00 141.77 922 THR D N 1
ATOM 6005 C CA . THR D 1 275 ? -16.147 -25.870 64.114 1.00 147.52 922 THR D CA 1
ATOM 6006 C C . THR D 1 275 ? -14.725 -25.487 63.735 1.00 153.34 922 THR D C 1
ATOM 6007 O O . THR D 1 275 ? -14.489 -24.881 62.694 1.00 153.38 922 THR D O 1
ATOM 6011 N N . LEU D 1 276 ? -13.782 -25.852 64.601 1.00 151.09 923 LEU D N 1
ATOM 6012 C CA . LEU D 1 276 ? -12.367 -25.668 64.320 1.00 149.89 923 LEU D CA 1
ATOM 6013 C C . LEU D 1 276 ? -11.951 -26.707 63.287 1.00 159.37 923 LEU D C 1
ATOM 6014 O O . LEU D 1 276 ? -11.081 -26.461 62.451 1.00 164.85 923 LEU D O 1
ATOM 6016 N N . LEU D 1 277 ? -12.587 -27.874 63.359 1.00 161.59 924 LEU D N 1
ATOM 6017 C CA . LEU D 1 277 ? -12.439 -28.899 62.336 1.00 163.94 924 LEU D CA 1
ATOM 6018 C C . LEU D 1 277 ? -13.147 -28.441 61.068 1.00 167.04 924 LEU D C 1
ATOM 6019 O O . LEU D 1 277 ? -12.822 -28.882 59.966 1.00 173.35 924 LEU D O 1
ATOM 6021 N N . LYS D 1 278 ? -14.127 -27.557 61.237 1.00 166.75 925 LYS D N 1
ATOM 6022 C CA . LYS D 1 278 ? -14.757 -26.884 60.110 1.00 165.42 925 LYS D CA 1
ATOM 6023 C C . LYS D 1 278 ? -13.884 -25.707 59.686 1.00 168.89 925 LYS D C 1
ATOM 6024 O O . LYS D 1 278 ? -13.812 -25.370 58.503 1.00 166.31 925 LYS D O 1
ATOM 6026 N N . ASP D 1 279 ? -13.222 -25.086 60.661 1.00 169.72 926 ASP D N 1
ATOM 6027 C CA . ASP D 1 279 ? -12.207 -24.074 60.379 1.00 169.72 926 ASP D CA 1
ATOM 6028 C C . ASP D 1 279 ? -11.032 -24.714 59.647 1.00 169.72 926 ASP D C 1
ATOM 6029 O O . ASP D 1 279 ? -10.370 -24.071 58.833 1.00 170.15 926 ASP D O 1
ATOM 6034 N N . GLU D 1 280 ? -10.777 -25.984 59.950 1.00 157.15 927 GLU D N 1
ATOM 6035 C CA . GLU D 1 280 ? -9.647 -26.710 59.376 1.00 156.53 927 GLU D CA 1
ATOM 6036 C C . GLU D 1 280 ? -10.080 -28.049 58.787 1.00 164.78 927 GLU D C 1
ATOM 6037 O O . GLU D 1 280 ? -10.978 -28.112 57.946 1.00 165.00 927 GLU D O 1
#

Nearest PDB structures (foldseek):
  5nnv-assembly3_C  TM=1.004E+00  e=2.417E-24  Bacillus subtilis subsp. subtilis str. 168
  5nnv-assembly1_A  TM=9.405E-01  e=6.898E-20  Bacillus subtilis subsp. subtilis str. 168
  5xg2-assembly1_A  TM=4.665E-01  e=7.625E-03  Pyrococcus yayanosii CH1
  6z6o-assembly1_C  TM=4.826E-01  e=8.120E-01  Saccharomyces cerevisiae S288C
  6suf-assembly1_E  TM=3.311E-01  e=1.254E+00  Photorhabdus luminescens

GO terms:
  GO:0042802 identical protein binding (F, IPI)
  GO:0005515 protein binding (F, IPI)

Secondary structure (DSSP, 8-state):
--TTTSTTTHHHHHHHHHHHHHHHHHHHHHTHHHHHHHHHHHHHHHHHHHHHHHHHHHHHHHHHHHHHHHHHHHHHHHHHHHHHHHHHHHHHHHHHHHHHHHHHHHHHHHHHHH--HHHHHHHHHHHHHHHHHTTHHHHHHHHHGGGHHHHHHHGGGSHHHHHHHTT---SHHHHHHHHHHHHHHHHHHHHHHHHHHHHHHHHHHHHHHHHHHHHHHH---HHHHHHTT-/--HHHHHHHHHHHHHHHHHHHHHHHHTTHHHHHHHHHHHHHHHHHHHHHHHHHHHHHHHHHHHHHHHHHHHHHHHHHHHHHHHHHHHHHHHHHHHHHHHHHHHHHHHHHHHH--HHHHSHHHHHHHHHHHHHHHHHHHHHHHHHHHHHHHHHHTTTHHHHHHHTT---SHHHHHHHHHHHHHHHHHHHHHHHHHHHHHHHHHHHHTHHHHHHHHHH---HHHHHHHH-/-----TTTHHHHHHHHHHHHHHHHHHHHHTTHHHHHHHHHHHHHHHHHHHHHHHHHHHHHHHHHHHHHHHHHHHHHHHHHHHHHHHHHHHHHHHHHHHHHHHHHHHHHHHHHHHH---HHHHHHHHHHHHHHHHHHHHHTTSHHHHHHHHHHSHHHHHHHTTTTHHHHHHHTT---SHHHHHHHHHHHHHHHHHHHHHHHHHHHHHHHHHTTHHHHHHHHHHHH---HHHHHH-/-----TTTHHHHHHHHHHHHHHHHHHHHHTTTTTHHHHHHHHHHHHHHHHHHHHHHHHHHHHHHHHHHHHHHHHHHHHHHHHHHHHHHHHHHHHHHHHHHHHHHHHHHHHHHHHHHHHHGGG-----SHHHHHHHHHHHHHHHHHHHHHHHHHHHHHHHHHHHHHHHHHHTTTTHHHHHHHHT---SHHHHHHHHHHHHHHHHHHHHHHHHHHHHHHHHHHHHHHHHHHHHHHH---HHHHHHTHHHH-

InterPro domains:
  IPR003395 RecF/RecN/SMC, N-terminal [PF02463] (2-1171)
  IPR010935 SMCs flexible hinge [PF06470] (519-637)
  IPR010935 SMCs flexible hinge [SM00968] (518-637)
  IPR011890 Structural maintenance of chromosomes protein, prokaryotic [MF_01894] (1-1180)
  IPR011890 Structural maintenance of chromosomes protein, prokaryotic [TIGR02168] (2-1178)
  IPR024704 Structural maintenance of chromosomes protein [PIRSF005719] (1-1183)
  IPR027417 P-loop containing nucleoside triphosphate hydrolase [G3DSA:3.40.50.300] (1-199)
  IPR027417 P-loop containing nucleoside triphosphate hydrolase [G3DSA:3.40.50.300] (999-1186)
  IPR027417 P-loop containing nucleoside triphosphate hydrolase [SSF52540] (1-1163)
  IPR036277 SMCs flexible hinge superfamily [SSF75553] (484-686)

B-factor: mean 104.86, std 38.88, range [25.0, 303.17]

Organism: Bacillus subtilis (strain 168) (NCBI:txid224308)

Radius of gyration: 76.01 Å; Cα contacts (8 Å, |Δi|>4): 585; chains: 4; bounding box: 178×46×246 Å

Sequence (941 aa):
AKEEELAESSAISAKEAKIEDTRDKIQALDESVDELQQVLLVTSEELEKLEGRKEVLKERKKNAVQNQEQLEEAIVQFQQKETVLKEELSKQEAVFETLQAEVKQLRAQVKEKQQLSNELTELKIAAAKKEQACKGEEDNLARLKKELTETELALKEAKEDLSFLTSESSSTSGEEKLEEAAKHKLNDKTKTIELIALRRDQRIKLQHGLDTYERELKEKRLYKQKTTLLAKEEELAESSAISAKEAKIEDTRDKIQALDESVDELQQVLLVTSEELEKLEGRKEVLKERKKNAVQNQEQLEEAIVQFQQKETVLKEELSKQEAVFETLQAEVKQLRAQVKEKLSNELTELKIAAAKKEQACKGEEDNLARLKKELTETELALKEAKEDLSFLTSESSSTSGEEKLEEAAKHKLNDKTKTIELIALRRDQRIKLQHGLDTYERELKEKRLYKQKTTLLKVQAKEEELAESSAISAKEAKIEDTRDKIQALDESVDELQQVLLVTSEELEKLEGRKEVLKERKKNAVQNQEQLEEAIVQFQQKETVLKEELSKQEAVFETLQAEVKQLRAQVKEKSTKESLSNELTELKIAAAKKEQACKGEEDNLARLKKELTETELALKEAKEDLSFLTSESSSTSGEEKLEEAAKHKLNDKTKTIELIALRRDQRIKLQHGLDTYERELKEKRLYKQKTTKVQAKEEELAESSAISAKEAKIEDTRDKIQALDESVDELQQVLLVTSEELEKLEGRKEVLKERKKNAVQNQEQLEEAIVQFQQKETVLKEELSKQEAVFETLQAEVKQLRAQVKEKQQALSLHNESSTKESLSNELTELKIAAAKKEQACKGEEDNLARLKKELTETELALKEAKEDLSFLTSESSSTSGEEKLEEAAKHKLNDKTKTIELIALRRDQRIKLQHGLDTYERELKEKRLYKQKTTLLKDE

Foldseek 3Di:
DCVCVVVVVVVLVVLVVVLVVLVVVQVVLVVVLVVLVVVLVVLVVVQVVLVVVLVVLVVVVVVLVVVLVVLVVLLVVLVVVLVVLVVVLVVLCVLLVVLVVVLVCLVCVLVVCVCVNVVSCVSVVVNVVSNVVNVVSNVVSVCSCVVSVVSVVVNVVSVVSVVVVVCSVVVVVVCCVRVVVSVVSVVSNVVSVVVSVVSVVVSVVSVVVSVVSVVVSVVCVVSVVVVVVD/DVVVVVVVVVVLVVLVVVLVVLVVVLVVLVVVLVVLVVVLVVLVVVLVVLVVVLVVVVVVVVVLVVVQVVLVVLLVVLVVVLVVLVVVLVVVVVVVVVLVVVLVVLVVVLVVHPVVVNCVSVVVNVVSVVVNVVSVVVSVVSVVVSVVSVVVSVVSVVSNVVSVCVVVVVVVSVVRVVVSVVSVVVSVVSVVVSVVSVVVSVVSVVVSVCSVVVSVVCVVVVCVVVVD/DVPVCVCLVVVVVVLVVLVVVLVVLVVVCVVLVVLLVVLVVVLVVLVVVLCVLVVVLVVLVVVCVVLVVVLVVLVVVLVVLVVVVVVLVVVLVVLVVVLVCLVVLLVVLVVLVVQAVCNCVNVVVSVVSPVVNVVSNVVCVVSVVVSVVSVVVVVVSVVVVVVSCVSVVVVVVVVVVVVVSVVRVVVSVVSVVSSVVSVVVSVVSVVVSVVSVVVSVVSVVVSVVVVVSVVVVD/DVVLVVCLVVVVVVLVVLVVLLVVLVVVLVVLVVVLVVLVVVLVCLVVVLVVLVVVLVVLVVVVVVLVVVLVVLVVVVVVLVVCLVVLCVVLVVLVVVLVVLVVVLVVLVCLLVVVVVVLVVVPCDPCSVVVVVVSVVSVVVNVVSVVVSVVSVVVSVVSVVSNVVSVVVVCVSCVVSVVSVVVVVSVVVSCVRVVVSVVSVVVNVVSVVVSVVSVVVSVVSVVVSVVSVVVSVVVVVSVVVVVVVVVD

Solvent-accessible surface area: 57606 Å² total